Protein AF-A0A831ZE77-F1 (afdb_monomer)

Structure (mmCIF, N/CA/C/O backbone):
data_AF-A0A831ZE77-F1
#
_entry.id   AF-A0A831ZE77-F1
#
loop_
_atom_site.group_PDB
_atom_site.id
_atom_site.type_symbol
_atom_site.label_atom_id
_atom_site.label_alt_id
_atom_site.label_comp_id
_atom_site.label_asym_id
_atom_site.label_entity_id
_atom_site.label_seq_id
_atom_site.pdbx_PDB_ins_code
_atom_site.Cartn_x
_atom_site.Cartn_y
_atom_site.Cartn_z
_atom_site.occupancy
_atom_site.B_iso_or_equiv
_atom_site.auth_seq_id
_atom_site.auth_comp_id
_atom_site.auth_asym_id
_atom_site.auth_atom_id
_atom_site.pdbx_PDB_model_num
ATOM 1 N N . MET A 1 1 ? -14.785 40.664 32.093 1.00 37.47 1 MET A N 1
ATOM 2 C CA . MET A 1 1 ? -14.806 40.122 33.467 1.00 37.47 1 MET A CA 1
ATOM 3 C C . MET A 1 1 ? -14.458 38.654 33.369 1.00 37.47 1 MET A C 1
ATOM 5 O O . MET A 1 1 ? -15.261 37.850 32.920 1.00 37.47 1 MET A O 1
ATOM 9 N N . THR A 1 2 ? -13.179 38.382 33.581 1.00 36.50 2 THR A N 1
ATOM 10 C CA . THR A 1 2 ? -12.477 37.136 33.277 1.00 36.50 2 THR A CA 1
ATOM 11 C C . THR A 1 2 ? -12.361 36.305 34.540 1.00 36.50 2 THR A C 1
ATOM 13 O O . THR A 1 2 ? -11.668 36.720 35.462 1.00 36.50 2 THR A O 1
ATOM 16 N N . ASP A 1 3 ? -12.998 35.139 34.547 1.00 33.94 3 ASP A N 1
ATOM 17 C CA . ASP A 1 3 ? -12.789 34.114 35.566 1.00 33.94 3 ASP A CA 1
ATOM 18 C C . ASP A 1 3 ? -12.465 32.793 34.852 1.00 33.94 3 ASP A C 1
ATOM 20 O O . ASP A 1 3 ? -13.307 31.931 34.600 1.00 33.94 3 ASP A O 1
ATOM 24 N N . THR A 1 4 ? -11.221 32.689 34.388 1.00 35.00 4 THR A N 1
ATOM 25 C CA . THR A 1 4 ? -10.648 31.462 33.827 1.00 35.00 4 THR A CA 1
ATOM 26 C C . THR A 1 4 ? -9.981 30.683 34.951 1.00 35.00 4 THR A C 1
ATOM 28 O O . THR A 1 4 ? -8.814 30.910 35.262 1.00 35.00 4 THR A O 1
ATOM 31 N N . GLN A 1 5 ? -10.711 29.737 35.546 1.00 32.88 5 GLN A N 1
ATOM 32 C CA . GLN A 1 5 ? -10.121 28.708 36.402 1.00 32.88 5 GLN A CA 1
ATOM 33 C C . GLN A 1 5 ? -9.269 27.756 35.550 1.00 32.88 5 GLN A C 1
ATOM 35 O O . GLN A 1 5 ? -9.775 26.823 34.922 1.00 32.88 5 GLN A O 1
ATOM 40 N N . SER A 1 6 ? -7.956 27.977 35.533 1.00 31.39 6 SER A N 1
ATOM 41 C CA . SER A 1 6 ? -6.978 27.002 35.059 1.00 31.39 6 SER A CA 1
ATOM 42 C C . SER A 1 6 ? -6.879 25.855 36.073 1.00 31.39 6 SER A C 1
ATOM 44 O O . SER A 1 6 ? -6.275 25.970 37.137 1.00 31.39 6 SER A O 1
ATOM 46 N N . ARG A 1 7 ? -7.475 24.700 35.756 1.00 38.09 7 ARG A N 1
ATOM 47 C CA . ARG A 1 7 ? -7.188 23.459 36.489 1.00 38.09 7 ARG A CA 1
ATOM 48 C C . ARG A 1 7 ? -5.796 22.969 36.099 1.00 38.09 7 ARG A C 1
ATOM 50 O O . ARG A 1 7 ? -5.626 22.291 35.087 1.00 38.09 7 ARG A O 1
ATOM 57 N N . HIS A 1 8 ? -4.802 23.318 36.908 1.00 31.80 8 HIS A N 1
ATOM 58 C CA . HIS A 1 8 ? -3.517 22.636 36.912 1.00 31.80 8 HIS A CA 1
ATOM 59 C C . HIS A 1 8 ? -3.722 21.179 37.352 1.00 31.80 8 HIS A C 1
ATOM 61 O O . HIS A 1 8 ? -4.221 20.909 38.442 1.00 31.80 8 HIS A O 1
ATOM 67 N N . PHE A 1 9 ? -3.330 20.232 36.499 1.00 35.28 9 PHE A N 1
ATOM 68 C CA . PHE A 1 9 ? -3.062 18.861 36.923 1.00 35.28 9 PHE A CA 1
ATOM 69 C C . PHE A 1 9 ? -1.816 18.889 37.816 1.00 35.28 9 PHE A C 1
ATOM 71 O O . PHE A 1 9 ? -0.698 19.011 37.314 1.00 35.28 9 PHE A O 1
ATOM 78 N N . SER A 1 10 ? -2.005 18.819 39.132 1.00 30.19 10 SER A N 1
ATOM 79 C CA . SER A 1 10 ? -0.897 18.666 40.075 1.00 30.19 10 SER A CA 1
ATOM 80 C C . SER A 1 10 ? -0.239 17.294 39.882 1.00 30.19 10 SER A C 1
ATOM 82 O O . SER A 1 10 ? -0.947 16.282 39.868 1.00 30.19 10 SER A O 1
ATOM 84 N N . PRO A 1 11 ? 1.094 17.210 39.736 1.00 36.44 11 PRO A N 1
ATOM 85 C CA . PRO A 1 11 ? 1.787 15.936 39.828 1.00 36.44 11 PRO A CA 1
ATOM 86 C C . PRO A 1 11 ? 1.670 15.413 41.265 1.00 36.44 11 PRO A C 1
ATOM 88 O O . PRO A 1 11 ? 1.874 16.154 42.224 1.00 36.44 11 PRO A O 1
ATOM 91 N N . VAL A 1 12 ? 1.327 14.133 41.406 1.00 36.72 12 VAL A N 1
ATOM 92 C CA . VAL A 1 12 ? 1.333 13.417 42.687 1.00 36.72 12 VAL A CA 1
ATOM 93 C C . VAL A 1 12 ? 2.742 13.507 43.280 1.00 36.72 12 VAL A C 1
ATOM 95 O O . VAL A 1 12 ? 3.704 13.026 42.679 1.00 36.72 12 VAL A O 1
ATOM 98 N N . ASN A 1 13 ? 2.860 14.170 44.430 1.00 33.03 13 ASN A N 1
ATOM 99 C CA . ASN A 1 13 ? 4.114 14.348 45.147 1.00 33.03 13 ASN A CA 1
ATOM 100 C C . ASN A 1 13 ? 4.390 13.069 45.956 1.00 33.03 13 ASN A C 1
ATOM 102 O O . ASN A 1 13 ? 3.633 12.725 46.857 1.00 33.03 13 ASN A O 1
ATOM 106 N N . ASN A 1 14 ? 5.448 12.339 45.607 1.00 41.06 14 ASN A N 1
ATOM 107 C CA . ASN A 1 14 ? 5.771 11.008 46.145 1.00 41.06 14 ASN A CA 1
ATOM 108 C C . ASN A 1 14 ? 6.545 11.035 47.485 1.00 41.06 14 ASN A C 1
ATOM 110 O O . ASN A 1 14 ? 7.265 10.084 47.779 1.00 41.06 14 ASN A O 1
ATOM 114 N N . ASN A 1 15 ? 6.434 12.097 48.292 1.00 39.41 15 ASN A N 1
ATOM 115 C CA . ASN A 1 15 ? 7.342 12.318 49.430 1.00 39.41 15 ASN A CA 1
ATOM 116 C C . ASN A 1 15 ? 6.752 12.148 50.841 1.00 39.41 15 ASN A C 1
ATOM 118 O O . ASN A 1 15 ? 7.508 12.281 51.797 1.00 39.41 15 ASN A O 1
ATOM 122 N N . ASP A 1 16 ? 5.489 11.750 51.007 1.00 39.81 16 ASP A N 1
ATOM 123 C CA . ASP A 1 16 ? 4.904 11.543 52.344 1.00 39.81 16 ASP A CA 1
ATOM 124 C C . ASP A 1 16 ? 4.771 10.057 52.706 1.00 39.81 16 ASP A C 1
ATOM 126 O O . ASP A 1 16 ? 3.679 9.521 52.874 1.00 39.81 16 ASP A O 1
ATOM 130 N N . LEU A 1 17 ? 5.907 9.369 52.836 1.00 40.53 17 LEU A N 1
ATOM 131 C CA . LEU A 1 17 ? 5.993 8.064 53.499 1.00 40.53 17 LEU A CA 1
ATOM 132 C C . LEU A 1 17 ? 7.251 8.029 54.365 1.00 40.53 17 LEU A C 1
ATOM 134 O O . LEU A 1 17 ? 8.249 7.425 53.992 1.00 40.53 17 LEU A O 1
ATOM 138 N N . ASN A 1 18 ? 7.205 8.727 55.499 1.00 45.03 18 ASN A N 1
ATOM 139 C CA . ASN A 1 18 ? 8.028 8.443 56.676 1.00 45.03 18 ASN A CA 1
ATOM 140 C C . ASN A 1 18 ? 7.524 9.260 57.874 1.00 45.03 18 ASN A C 1
ATOM 142 O O . ASN A 1 18 ? 8.021 10.348 58.142 1.00 45.03 18 ASN A O 1
ATOM 146 N N . SER A 1 19 ? 6.553 8.734 58.625 1.00 42.16 19 SER A N 1
ATOM 147 C CA . SER A 1 19 ? 6.520 8.937 60.080 1.00 42.16 19 SER A CA 1
ATOM 148 C C . SER A 1 19 ? 5.571 7.962 60.789 1.00 42.16 19 SER A C 1
ATOM 150 O O . SER A 1 19 ? 4.481 7.652 60.321 1.00 42.16 19 SER A O 1
ATOM 152 N N . SER A 1 20 ? 6.024 7.535 61.970 1.00 40.41 20 SER A N 1
ATOM 153 C CA . SER A 1 20 ? 5.326 6.819 63.049 1.00 40.41 20 SER A CA 1
ATOM 154 C C . SER A 1 20 ? 5.047 5.315 62.883 1.00 40.41 20 SER A C 1
ATOM 156 O O . SER A 1 20 ? 3.940 4.863 62.618 1.00 40.41 20 SER A O 1
ATOM 158 N N . ASN A 1 21 ? 6.084 4.530 63.197 1.00 48.25 21 ASN A N 1
ATOM 159 C CA . ASN A 1 21 ? 5.942 3.234 63.860 1.00 48.25 21 ASN A CA 1
ATOM 160 C C . ASN A 1 21 ? 5.518 3.475 65.320 1.00 48.25 21 ASN A C 1
ATOM 162 O O . ASN A 1 21 ? 6.329 3.931 66.126 1.00 48.25 21 ASN A O 1
ATOM 166 N N . ALA A 1 22 ? 4.278 3.141 65.670 1.00 46.44 22 ALA A N 1
ATOM 167 C CA . ALA A 1 22 ? 3.864 2.907 67.050 1.00 46.44 22 ALA A CA 1
ATOM 168 C C . ALA A 1 22 ? 2.940 1.682 67.077 1.00 46.44 22 ALA A C 1
ATOM 170 O O . ALA A 1 22 ? 2.042 1.549 66.249 1.00 46.44 22 ALA A O 1
ATOM 171 N N . GLY A 1 23 ? 3.255 0.746 67.973 1.00 51.72 23 GLY A N 1
ATOM 172 C CA . GLY A 1 23 ? 2.820 -0.646 67.926 1.00 51.72 23 GLY A CA 1
ATOM 173 C C . GLY A 1 23 ? 1.310 -0.863 67.921 1.00 51.72 23 GLY A C 1
ATOM 174 O O . GLY A 1 23 ? 0.605 -0.421 68.821 1.00 51.72 23 GLY A O 1
ATOM 175 N N . ASN A 1 24 ? 0.853 -1.664 66.959 1.00 41.09 24 ASN A N 1
ATOM 176 C CA . ASN A 1 24 ? -0.431 -2.347 67.017 1.00 41.09 24 ASN A CA 1
ATOM 177 C C . ASN A 1 24 ? -0.187 -3.857 67.071 1.00 41.09 24 ASN A C 1
ATOM 179 O O . ASN A 1 24 ? 0.560 -4.415 66.268 1.00 41.09 24 ASN A O 1
ATOM 183 N N . LYS A 1 25 ? -0.809 -4.496 68.068 1.00 46.25 25 LYS A N 1
ATOM 184 C CA . LYS A 1 25 ? -0.889 -5.953 68.226 1.00 46.25 25 LYS A CA 1
ATOM 185 C C . LYS A 1 25 ? -1.427 -6.600 66.938 1.00 46.25 25 LYS A C 1
ATOM 187 O O . LYS A 1 25 ? -2.266 -5.983 66.279 1.00 46.25 25 LYS A O 1
ATOM 192 N N . PRO A 1 26 ? -1.007 -7.832 66.600 1.00 44.66 26 PRO A N 1
ATOM 193 C CA . PRO A 1 26 ? -1.535 -8.540 65.445 1.00 44.66 26 PRO A CA 1
ATOM 194 C C . PRO A 1 26 ? -3.007 -8.862 65.710 1.00 44.66 26 PRO A C 1
ATOM 196 O O . PRO A 1 26 ? -3.340 -9.712 66.532 1.00 44.66 26 PRO A O 1
ATOM 199 N N . ILE A 1 27 ? -3.896 -8.135 65.040 1.00 48.91 27 ILE A N 1
ATOM 200 C CA . ILE A 1 27 ? -5.263 -8.591 64.831 1.00 48.91 27 ILE A CA 1
ATOM 201 C C . ILE A 1 27 ? -5.131 -9.662 63.750 1.00 48.91 27 ILE A C 1
ATOM 203 O O . ILE A 1 27 ? -4.847 -9.336 62.601 1.00 48.91 27 ILE A O 1
ATOM 207 N N . GLU A 1 28 ? -5.269 -10.934 64.121 1.00 48.50 28 GLU A N 1
ATOM 208 C CA . GLU A 1 28 ? -5.508 -12.017 63.164 1.00 48.50 28 GLU A CA 1
ATOM 209 C C . GLU A 1 28 ? -6.862 -11.746 62.493 1.00 48.50 28 GLU A C 1
ATOM 211 O O . GLU A 1 28 ? -7.932 -12.113 62.980 1.00 48.50 28 GLU A O 1
ATOM 216 N N . THR A 1 29 ? -6.822 -10.973 61.410 1.00 49.69 29 THR A N 1
ATOM 217 C CA . THR A 1 29 ? -7.979 -10.613 60.603 1.00 49.69 29 THR A CA 1
ATOM 218 C C . THR A 1 29 ? -8.371 -11.781 59.705 1.00 49.69 29 THR A C 1
ATOM 220 O O . THR A 1 29 ? -7.540 -12.433 59.076 1.00 49.69 29 THR A O 1
ATOM 223 N N . LYS A 1 30 ? -9.688 -11.977 59.577 1.00 50.91 30 LYS A N 1
ATOM 224 C CA . LYS A 1 30 ? -10.418 -12.812 58.601 1.00 50.91 30 LYS A CA 1
ATOM 225 C C . LYS A 1 30 ? -10.055 -12.580 57.111 1.00 50.91 30 LYS A C 1
ATOM 227 O O . LYS A 1 30 ? -10.758 -13.055 56.226 1.00 50.91 30 LYS A O 1
ATOM 232 N N . GLU A 1 31 ? -8.969 -11.879 56.795 1.00 51.38 31 GLU A N 1
ATOM 233 C CA . GLU A 1 31 ? -8.550 -11.530 55.429 1.00 51.38 31 GLU A CA 1
ATOM 234 C C . GLU A 1 31 ? -8.083 -12.733 54.593 1.00 51.38 31 GLU A C 1
ATOM 236 O O . GLU A 1 31 ? -8.059 -12.655 53.362 1.00 51.38 31 GLU A O 1
ATOM 241 N N . GLN A 1 32 ? -7.757 -13.873 55.212 1.00 49.53 32 GLN A N 1
ATOM 242 C CA . GLN A 1 32 ? -7.337 -15.064 54.462 1.00 49.53 32 GLN A CA 1
ATOM 243 C C . GLN A 1 32 ? -8.495 -15.811 53.772 1.00 49.53 32 GLN A C 1
ATOM 245 O O . GLN A 1 32 ? -8.253 -16.476 52.763 1.00 49.53 32 GLN A O 1
ATOM 250 N N . GLU A 1 33 ? -9.749 -15.645 54.210 1.00 51.62 33 GLU A N 1
ATOM 251 C CA . GLU A 1 33 ? -10.917 -16.256 53.544 1.00 51.62 33 GLU A CA 1
ATOM 252 C C . GLU A 1 33 ? -11.519 -15.384 52.423 1.00 51.62 33 GLU A C 1
ATOM 254 O O . GLU A 1 33 ? -12.215 -15.899 51.544 1.00 51.62 33 GLU A O 1
ATOM 259 N N . GLU A 1 34 ? -11.209 -14.082 52.366 1.00 50.12 34 GLU A N 1
ATOM 260 C CA . GLU A 1 34 ? -11.724 -13.177 51.322 1.00 50.12 34 GLU A CA 1
ATOM 261 C C . GLU A 1 34 ? -10.850 -13.130 50.056 1.00 50.12 34 GLU A C 1
ATOM 263 O O . GLU A 1 34 ? -11.346 -12.852 48.956 1.00 50.12 34 GLU A O 1
ATOM 268 N N . LEU A 1 35 ? -9.563 -13.480 50.160 1.00 54.06 35 LEU A N 1
ATOM 269 C CA . LEU A 1 35 ? -8.627 -13.509 49.028 1.00 54.06 35 LEU A CA 1
ATOM 270 C C . LEU A 1 35 ? -9.078 -14.423 47.861 1.00 54.06 35 LEU A C 1
ATOM 272 O O . LEU A 1 35 ? -9.002 -13.995 46.700 1.00 54.06 35 LEU A O 1
ATOM 276 N N . PRO A 1 36 ? -9.574 -15.657 48.103 1.00 59.84 36 PRO A N 1
ATOM 277 C CA . PRO A 1 36 ? -10.084 -16.537 47.050 1.00 59.84 36 PRO A CA 1
ATOM 278 C C . PRO A 1 36 ? -11.327 -15.964 46.362 1.00 59.84 36 PRO A C 1
ATOM 280 O O . PRO A 1 36 ? -11.489 -16.108 45.146 1.00 59.84 36 PRO A O 1
ATOM 283 N N . MET A 1 37 ? -12.189 -15.287 47.126 1.00 55.69 37 MET A N 1
ATOM 284 C CA . MET A 1 37 ? -13.430 -14.701 46.627 1.00 55.69 37 MET A CA 1
ATOM 285 C C . MET A 1 37 ? -13.147 -13.466 45.765 1.00 55.69 37 MET A C 1
ATOM 287 O O . MET A 1 37 ? -13.689 -13.346 44.665 1.00 55.69 37 MET A O 1
ATOM 291 N N . TYR A 1 38 ? -12.224 -12.602 46.198 1.00 57.91 38 TYR A N 1
ATOM 292 C CA . TYR A 1 38 ? -11.776 -11.436 45.436 1.00 57.91 38 TYR A CA 1
ATOM 293 C C . TYR A 1 38 ? -11.079 -11.846 44.133 1.00 57.91 38 TYR A C 1
ATOM 295 O O . TYR A 1 38 ? -11.393 -11.324 43.060 1.00 57.91 38 TYR A O 1
ATOM 303 N N . LYS A 1 39 ? -10.199 -12.855 44.191 1.00 62.81 39 LYS A N 1
ATOM 304 C CA . LYS A 1 39 ? -9.513 -13.399 43.011 1.00 62.81 39 LYS A CA 1
ATOM 305 C C . LYS A 1 39 ? -10.497 -14.047 42.031 1.00 62.81 39 LYS A C 1
ATOM 307 O O . LYS A 1 39 ? -10.396 -13.793 40.832 1.00 62.81 39 LYS A O 1
ATOM 312 N N . ARG A 1 40 ? -11.497 -14.804 42.513 1.00 61.03 40 ARG A N 1
ATOM 313 C CA . ARG A 1 40 ? -12.588 -15.337 41.670 1.00 61.03 40 ARG A CA 1
ATOM 314 C C . ARG A 1 40 ? -13.393 -14.222 41.012 1.00 61.03 40 ARG A C 1
ATOM 316 O O . ARG A 1 40 ? -13.556 -14.254 39.797 1.00 61.03 40 ARG A O 1
ATOM 323 N N . ARG A 1 41 ? -13.835 -13.222 41.783 1.00 60.34 41 ARG A N 1
ATOM 324 C CA . ARG A 1 41 ? -14.655 -12.103 41.289 1.00 60.34 41 ARG A CA 1
ATOM 325 C C . ARG A 1 41 ? -13.906 -11.273 40.245 1.00 60.34 41 ARG A C 1
ATOM 327 O O . ARG A 1 41 ? -14.488 -10.880 39.234 1.00 60.34 41 ARG A O 1
ATOM 334 N N . TRP A 1 42 ? -12.604 -11.070 40.446 1.00 62.25 42 TRP A N 1
ATOM 335 C CA . TRP A 1 42 ? -11.719 -10.401 39.496 1.00 62.25 42 TRP A CA 1
ATOM 336 C C . TRP A 1 42 ? -11.568 -11.191 38.187 1.00 62.25 42 TRP A C 1
ATOM 338 O O . TRP A 1 42 ? -11.735 -10.618 37.111 1.00 62.25 42 TRP A O 1
ATOM 348 N N . ILE A 1 43 ? -11.355 -12.512 38.263 1.00 65.94 43 ILE A N 1
ATOM 349 C CA . ILE A 1 43 ? -11.270 -13.388 37.082 1.00 65.94 43 ILE A CA 1
ATOM 350 C C . ILE A 1 43 ? -12.591 -13.382 36.301 1.00 65.94 43 ILE A C 1
ATOM 352 O O . ILE A 1 43 ? -12.574 -13.168 35.089 1.00 65.94 43 ILE A O 1
ATOM 356 N N . THR A 1 44 ? -13.745 -13.537 36.959 1.00 66.19 44 THR A N 1
ATOM 357 C CA . THR A 1 44 ? -15.057 -13.478 36.281 1.00 66.19 44 THR A CA 1
ATOM 358 C C . THR A 1 44 ? -15.327 -12.113 35.648 1.00 66.19 44 THR A C 1
ATOM 360 O O . THR A 1 44 ? -15.843 -12.044 34.534 1.00 66.19 44 THR A O 1
ATOM 363 N N . ASN A 1 45 ? -14.919 -11.017 36.298 1.00 74.06 45 ASN A N 1
ATOM 364 C CA . ASN A 1 45 ? -15.143 -9.670 35.770 1.00 74.06 45 ASN A CA 1
ATOM 365 C C . ASN A 1 45 ? -14.255 -9.335 34.561 1.00 74.06 45 ASN A C 1
ATOM 367 O O . ASN A 1 45 ? -14.637 -8.533 33.706 1.00 74.06 45 ASN A O 1
ATOM 371 N N . GLN A 1 46 ? -13.065 -9.930 34.492 1.00 76.50 46 GLN A N 1
ATOM 372 C CA . GLN A 1 46 ? -12.139 -9.758 33.375 1.00 76.50 46 GLN A CA 1
ATOM 373 C C . GLN A 1 46 ? -12.511 -10.651 32.188 1.00 76.50 46 GLN A C 1
ATOM 375 O O . GLN A 1 46 ? -12.453 -10.188 31.056 1.00 76.50 46 GLN A O 1
ATOM 380 N N . THR A 1 47 ? -12.910 -11.903 32.431 1.00 83.44 47 THR A N 1
ATOM 381 C CA . THR A 1 47 ? -13.124 -12.927 31.387 1.00 83.44 47 THR A CA 1
ATOM 382 C C . THR A 1 47 ? -14.413 -12.740 30.595 1.00 83.44 47 THR A C 1
ATOM 384 O O . THR A 1 47 ? -14.426 -12.928 29.381 1.00 83.44 47 THR A O 1
ATOM 387 N N . ALA A 1 48 ? -15.487 -12.313 31.251 1.00 85.00 48 ALA A N 1
ATOM 388 C CA . ALA A 1 48 ? -16.809 -12.244 30.647 1.00 85.00 48 ALA A CA 1
ATOM 389 C C . ALA A 1 48 ? -16.935 -11.397 29.350 1.00 85.00 48 ALA A C 1
ATOM 391 O O . ALA A 1 48 ? -17.514 -11.903 28.387 1.00 85.00 48 ALA A O 1
ATOM 392 N N . PRO A 1 49 ? -16.381 -10.167 29.233 1.00 90.12 49 PRO A N 1
ATOM 393 C CA . PRO A 1 49 ? -16.414 -9.433 27.961 1.00 90.12 49 PRO A CA 1
ATOM 394 C C . PRO A 1 49 ? -15.660 -10.159 26.834 1.00 90.12 49 PRO A C 1
ATOM 396 O O . PRO A 1 49 ? -16.074 -10.084 25.679 1.00 90.12 49 PRO A O 1
ATOM 399 N N . TYR A 1 50 ? -14.595 -10.906 27.149 1.00 92.19 50 TYR A N 1
ATOM 400 C CA . TYR A 1 50 ? -13.869 -11.695 26.151 1.00 92.19 50 TYR A CA 1
ATOM 401 C C . TYR A 1 50 ? -14.663 -12.915 25.682 1.00 92.19 50 TYR A C 1
ATOM 403 O O . TYR A 1 50 ? -14.525 -13.289 24.522 1.00 92.19 50 TYR A O 1
ATOM 411 N N . CYS A 1 51 ? -15.535 -13.490 26.518 1.00 91.75 51 CYS A N 1
ATOM 412 C CA . CYS A 1 51 ? -16.455 -14.544 26.083 1.00 91.75 51 CYS A CA 1
ATOM 413 C C . CYS A 1 51 ? -17.422 -14.035 25.004 1.00 91.75 51 CYS A C 1
ATOM 415 O O . CYS A 1 51 ? -17.606 -14.709 23.995 1.00 91.75 51 CYS A O 1
ATOM 417 N N . ILE A 1 52 ? -17.988 -12.830 25.169 1.00 89.62 52 ILE A N 1
ATOM 418 C CA . ILE A 1 52 ? -18.862 -12.211 24.152 1.00 89.62 52 ILE A CA 1
ATOM 419 C C . ILE A 1 52 ? -18.093 -12.017 22.846 1.00 89.62 52 ILE A C 1
ATOM 421 O O . ILE A 1 52 ? -18.550 -12.439 21.785 1.00 89.62 52 ILE A O 1
ATOM 425 N N . LEU A 1 53 ? -16.906 -11.411 22.931 1.00 93.69 53 LEU A N 1
ATOM 426 C CA . LEU A 1 53 ? -16.057 -11.176 21.765 1.00 93.69 53 LEU A CA 1
ATOM 427 C C . LEU A 1 53 ? -15.676 -12.492 21.072 1.00 93.69 53 LEU A C 1
ATOM 429 O O . LEU A 1 53 ? -15.703 -12.553 19.849 1.00 93.69 53 LEU A O 1
ATOM 433 N N . ALA A 1 54 ? -15.377 -13.552 21.829 1.00 93.75 54 ALA A N 1
ATOM 434 C CA . ALA A 1 54 ? -15.035 -14.867 21.290 1.00 93.75 54 ALA A CA 1
ATOM 435 C C . ALA A 1 54 ? -16.223 -15.546 20.591 1.00 93.75 54 ALA A C 1
ATOM 437 O O . ALA A 1 54 ? -16.051 -16.085 19.499 1.00 93.75 54 ALA A O 1
ATOM 438 N N . ILE A 1 55 ? -17.428 -15.481 21.172 1.00 91.81 55 ILE A N 1
ATOM 439 C CA . ILE A 1 55 ? -18.653 -16.007 20.548 1.00 91.81 55 ILE A CA 1
ATOM 440 C C . ILE A 1 55 ? -18.908 -15.299 19.214 1.00 91.81 55 ILE A C 1
ATOM 442 O O . ILE A 1 55 ? -19.127 -15.953 18.193 1.00 91.81 55 ILE A O 1
ATOM 446 N N . ILE A 1 56 ? -18.830 -13.964 19.196 1.00 89.69 56 ILE A N 1
ATOM 447 C CA . ILE A 1 56 ? -19.051 -13.199 17.967 1.00 89.69 56 ILE A CA 1
ATOM 448 C C . ILE A 1 56 ? -17.919 -13.421 16.961 1.00 89.69 56 ILE A C 1
ATOM 450 O O . ILE A 1 56 ? -18.188 -13.537 15.770 1.00 89.69 56 ILE A O 1
ATOM 454 N N . ALA A 1 57 ? -16.668 -13.549 17.401 1.00 91.88 57 ALA A N 1
ATOM 455 C CA . ALA A 1 57 ? -15.567 -13.913 16.515 1.00 91.88 57 ALA A CA 1
ATOM 456 C C . ALA A 1 57 ? -15.802 -15.281 15.863 1.00 91.88 57 ALA A C 1
ATOM 458 O O . ALA A 1 57 ? -15.649 -15.398 14.652 1.00 91.88 57 ALA A O 1
ATOM 459 N N . GLY A 1 58 ? -16.262 -16.285 16.619 1.00 91.06 58 GLY A N 1
ATOM 460 C CA . GLY A 1 58 ? -16.672 -17.583 16.073 1.00 91.06 58 GLY A CA 1
ATOM 461 C C . GLY A 1 58 ? -17.784 -17.454 15.026 1.00 91.06 58 GLY A C 1
ATOM 462 O O . GLY A 1 58 ? -17.711 -18.065 13.959 1.00 91.06 58 GLY A O 1
ATOM 463 N N . PHE A 1 59 ? -18.768 -16.586 15.276 1.00 88.56 59 PHE A N 1
ATOM 464 C CA . PHE A 1 59 ? -19.792 -16.257 14.286 1.00 88.56 59 PHE A CA 1
ATOM 465 C C . PHE A 1 59 ? -19.208 -15.580 13.033 1.00 88.56 59 PHE A C 1
ATOM 467 O O . PHE A 1 59 ? -19.577 -15.952 11.924 1.00 88.56 59 PHE A O 1
ATOM 474 N N . ILE A 1 60 ? -18.284 -14.624 13.172 1.00 87.19 60 ILE A N 1
ATOM 475 C CA . ILE A 1 60 ? -17.636 -13.945 12.036 1.00 87.19 60 ILE A CA 1
ATOM 476 C C . ILE A 1 60 ? -16.779 -14.933 11.227 1.00 87.19 60 ILE A C 1
ATOM 478 O O . ILE A 1 60 ? -16.818 -14.906 10.000 1.00 87.19 60 ILE A O 1
ATOM 482 N N . ILE A 1 61 ? -16.066 -15.854 11.880 1.00 88.44 61 ILE A N 1
ATOM 483 C CA . ILE A 1 61 ? -15.345 -16.954 11.216 1.00 88.44 61 ILE A CA 1
ATOM 484 C C . ILE A 1 61 ? -16.322 -17.787 10.384 1.00 88.44 61 ILE A C 1
ATOM 486 O O . ILE A 1 61 ? -16.101 -17.997 9.192 1.00 88.44 61 ILE A O 1
ATOM 490 N N . TRP A 1 62 ? -17.436 -18.216 10.985 1.00 86.06 62 TRP A N 1
ATOM 491 C CA . TRP A 1 62 ? -18.485 -18.938 10.267 1.00 86.06 62 TRP A CA 1
ATOM 492 C C . TRP A 1 62 ? -19.059 -18.107 9.113 1.00 86.06 62 TRP A C 1
ATOM 494 O O . TRP A 1 62 ? -19.295 -18.642 8.031 1.00 86.06 62 TRP A O 1
ATOM 504 N N . TRP A 1 63 ? -19.248 -16.804 9.300 1.00 81.00 63 TRP A N 1
ATOM 505 C CA . TRP A 1 63 ? -19.771 -15.887 8.289 1.00 81.00 63 TRP A CA 1
ATOM 506 C C . TRP A 1 63 ? -18.860 -15.771 7.065 1.00 81.00 63 TRP A C 1
ATOM 508 O O . TRP A 1 63 ? -19.334 -15.834 5.932 1.00 81.00 63 TRP A O 1
ATOM 518 N N . PHE A 1 64 ? -17.550 -15.659 7.286 1.00 79.06 64 PHE A N 1
ATOM 519 C CA . PHE A 1 64 ? -16.537 -15.558 6.235 1.00 79.06 64 PHE A CA 1
ATOM 520 C C . PHE A 1 64 ? -15.966 -16.921 5.806 1.00 79.06 64 PHE A C 1
ATOM 522 O O . PHE A 1 64 ? -14.999 -16.967 5.050 1.00 79.06 64 PHE A O 1
ATOM 529 N N . ARG A 1 65 ? -16.577 -18.044 6.210 1.00 82.19 65 ARG A N 1
ATOM 530 C CA . ARG A 1 65 ? -16.049 -19.394 5.939 1.00 82.19 65 ARG A CA 1
ATOM 531 C C . ARG A 1 65 ? -15.836 -19.720 4.462 1.00 82.19 65 ARG A C 1
ATOM 533 O O . ARG A 1 65 ? -14.991 -20.539 4.142 1.00 82.19 65 ARG A O 1
ATOM 540 N N . VAL A 1 66 ? -16.581 -19.068 3.568 1.00 73.88 66 VAL A N 1
ATOM 541 C CA . VAL A 1 66 ? -16.441 -19.227 2.110 1.00 73.88 66 VAL A CA 1
ATOM 542 C C . VAL A 1 66 ? -15.068 -18.794 1.588 1.00 73.88 66 VAL A C 1
ATOM 544 O O . VAL A 1 66 ? -14.692 -19.185 0.492 1.00 73.88 66 VAL A O 1
ATOM 547 N N . TYR A 1 67 ? -14.322 -18.006 2.367 1.00 77.56 67 TYR A N 1
ATOM 548 C CA . TYR A 1 67 ? -12.953 -17.621 2.046 1.00 77.56 67 TYR A CA 1
ATOM 549 C C . TYR A 1 67 ? -11.919 -18.633 2.558 1.00 77.56 67 TYR A C 1
ATOM 551 O O . TYR A 1 67 ? -10.782 -18.556 2.124 1.00 77.56 67 TYR A O 1
ATOM 559 N N . PHE A 1 68 ? -12.265 -19.605 3.419 1.00 82.12 68 PHE A N 1
ATOM 560 C CA . PHE A 1 68 ? -11.342 -20.680 3.820 1.00 82.12 68 PHE A CA 1
ATOM 561 C C . PHE A 1 68 ? -11.176 -21.711 2.702 1.00 82.12 68 PHE A C 1
ATOM 563 O O . PHE A 1 68 ? -11.715 -22.813 2.751 1.00 82.12 68 PHE A O 1
ATOM 570 N N . THR A 1 69 ? -10.425 -21.332 1.681 1.00 81.94 69 THR A N 1
ATOM 571 C CA . THR A 1 69 ? -10.123 -22.168 0.524 1.00 81.94 69 THR A CA 1
ATOM 572 C C . THR A 1 69 ? -8.666 -21.985 0.114 1.00 81.94 69 THR A C 1
ATOM 574 O O . THR A 1 69 ? -8.081 -20.925 0.341 1.00 81.94 69 THR A O 1
ATOM 577 N N . SER A 1 70 ? -8.071 -23.024 -0.468 1.00 84.00 70 SER A N 1
ATOM 578 C CA . SER A 1 70 ? -6.783 -22.940 -1.164 1.00 84.00 70 SER A CA 1
ATOM 579 C C . SER A 1 70 ? -6.944 -22.564 -2.641 1.00 84.00 70 SER A C 1
ATOM 581 O O . SER A 1 70 ? -5.960 -22.484 -3.365 1.00 84.00 70 SER A O 1
ATOM 583 N N . GLU A 1 71 ? -8.172 -22.324 -3.101 1.00 80.00 71 GLU A N 1
ATOM 584 C CA . GLU A 1 71 ? -8.458 -21.872 -4.459 1.00 80.00 71 GLU A CA 1
ATOM 585 C C . GLU A 1 71 ? -8.431 -20.346 -4.560 1.00 80.00 71 GLU A C 1
ATOM 587 O O . GLU A 1 71 ? -8.727 -19.626 -3.604 1.00 80.00 71 GLU A O 1
ATOM 592 N N . ALA A 1 72 ? -8.105 -19.833 -5.746 1.00 71.25 72 ALA A N 1
ATOM 593 C CA . ALA A 1 72 ? -8.129 -18.401 -5.992 1.00 71.25 72 ALA A CA 1
ATOM 594 C C . ALA A 1 72 ? -9.541 -17.838 -5.790 1.00 71.25 72 ALA A C 1
ATOM 596 O O . ALA A 1 72 ? -10.507 -18.302 -6.391 1.00 71.25 72 ALA A O 1
ATOM 597 N N . VAL A 1 73 ? -9.655 -16.785 -4.981 1.00 70.38 73 VAL A N 1
ATOM 598 C CA . VAL A 1 73 ? -10.911 -16.054 -4.826 1.00 70.38 73 VAL A CA 1
ATOM 599 C C . VAL A 1 73 ? -10.872 -14.794 -5.668 1.00 70.38 73 VAL A C 1
ATOM 601 O O . VAL A 1 73 ? -9.909 -14.027 -5.677 1.00 70.38 73 VAL A O 1
ATOM 604 N N . ALA A 1 74 ? -11.984 -14.559 -6.346 1.00 62.94 74 ALA A N 1
ATOM 605 C CA . ALA A 1 74 ? -12.254 -13.342 -7.068 1.00 62.94 74 ALA A CA 1
ATOM 606 C C . ALA A 1 74 ? -12.089 -12.085 -6.175 1.00 62.94 74 ALA A C 1
ATOM 608 O O . ALA A 1 74 ? -12.997 -11.725 -5.424 1.00 62.94 74 ALA A O 1
ATOM 609 N N . SER A 1 75 ? -10.971 -11.363 -6.330 1.00 68.00 75 SER A N 1
ATOM 610 C CA . SER A 1 75 ? -10.724 -10.064 -5.693 1.00 68.00 75 SER A CA 1
ATOM 611 C C . SER A 1 75 ? -9.841 -9.129 -6.543 1.00 68.00 75 SER A C 1
ATOM 613 O O . SER A 1 75 ? -9.092 -9.590 -7.400 1.00 68.00 75 SER A O 1
ATOM 615 N N . VAL A 1 76 ? -9.952 -7.811 -6.333 1.00 65.12 76 VAL A N 1
ATOM 616 C CA . VAL A 1 76 ? -9.176 -6.765 -7.028 1.00 65.12 76 VAL A CA 1
ATOM 617 C C . VAL A 1 76 ? -7.720 -6.759 -6.560 1.00 65.12 76 VAL A C 1
ATOM 619 O O . VAL A 1 76 ? -6.823 -6.846 -7.384 1.00 65.12 76 VAL A O 1
ATOM 622 N N . ASP A 1 77 ? -7.457 -6.703 -5.254 1.00 67.38 77 ASP A N 1
ATOM 623 C CA . ASP A 1 77 ? -6.080 -6.561 -4.748 1.00 67.38 77 ASP A CA 1
ATOM 624 C C . ASP A 1 77 ? -5.446 -7.888 -4.301 1.00 67.38 77 ASP A C 1
ATOM 626 O O . ASP A 1 77 ? -4.221 -8.022 -4.300 1.00 67.38 77 ASP A O 1
ATOM 630 N N . LEU A 1 78 ? -6.265 -8.889 -3.953 1.00 74.12 78 LEU A N 1
ATOM 631 C CA . LEU A 1 78 ? -5.788 -10.136 -3.343 1.00 74.12 78 LEU A CA 1
ATOM 632 C C . LEU A 1 78 ? -4.839 -10.941 -4.240 1.00 74.12 78 LEU A C 1
ATOM 634 O O . LEU A 1 78 ? -3.815 -11.379 -3.722 1.00 74.12 78 LEU A O 1
ATOM 638 N N . PRO A 1 79 ? -5.118 -11.130 -5.551 1.00 73.31 79 PRO A N 1
ATOM 639 C CA . PRO A 1 79 ? -4.251 -11.933 -6.415 1.00 73.31 79 PRO A CA 1
ATOM 640 C C . PRO A 1 79 ? -2.824 -11.382 -6.489 1.00 73.31 79 PRO A C 1
ATOM 642 O O . PRO A 1 79 ? -1.860 -12.136 -6.376 1.00 73.31 79 PRO A O 1
ATOM 645 N N . SER A 1 80 ? -2.681 -10.054 -6.570 1.00 70.25 80 SER A N 1
ATOM 646 C CA . SER A 1 80 ? -1.370 -9.403 -6.535 1.00 70.25 80 SER A CA 1
ATOM 647 C C . SER A 1 80 ? -0.655 -9.631 -5.201 1.00 70.25 80 SER A C 1
ATOM 649 O O . SER A 1 80 ? 0.537 -9.917 -5.193 1.00 70.25 80 SER A O 1
ATOM 651 N N . GLN A 1 81 ? -1.359 -9.539 -4.065 1.00 76.19 81 GLN A N 1
ATOM 652 C CA . GLN A 1 81 ? -0.731 -9.771 -2.757 1.00 76.19 81 GLN A CA 1
ATOM 653 C C . GLN A 1 81 ? -0.357 -11.251 -2.541 1.00 76.19 81 GLN A C 1
ATOM 655 O O . GLN A 1 81 ? 0.668 -11.530 -1.919 1.00 76.19 81 GLN A O 1
ATOM 660 N N . ILE A 1 82 ? -1.138 -12.194 -3.080 1.00 78.62 82 ILE A N 1
ATOM 661 C CA . ILE A 1 82 ? -0.814 -13.631 -3.088 1.00 78.62 82 ILE A CA 1
ATOM 662 C C . ILE A 1 82 ? 0.455 -13.887 -3.906 1.00 78.62 82 ILE A C 1
ATOM 664 O O . ILE A 1 82 ? 1.364 -14.537 -3.398 1.00 78.62 82 ILE A O 1
ATOM 668 N N . SER A 1 83 ? 0.549 -13.340 -5.124 1.00 74.69 83 SER A N 1
ATOM 669 C CA . SER A 1 83 ? 1.736 -13.489 -5.984 1.00 74.69 83 SER A CA 1
ATOM 670 C C . SER A 1 83 ? 3.005 -12.969 -5.291 1.00 74.69 83 SER A C 1
ATOM 672 O O . SER A 1 83 ? 3.987 -13.699 -5.156 1.00 74.69 83 SER A O 1
ATOM 674 N N . LEU A 1 84 ? 2.941 -11.772 -4.692 1.00 74.25 84 LEU A N 1
ATOM 675 C CA . LEU A 1 84 ? 4.044 -11.224 -3.889 1.00 74.25 84 LEU A CA 1
ATOM 676 C C . LEU A 1 84 ? 4.405 -12.108 -2.683 1.00 74.25 84 LEU A C 1
ATOM 678 O O . LEU A 1 84 ? 5.571 -12.225 -2.315 1.00 74.25 84 LEU A O 1
ATOM 682 N N . THR A 1 85 ? 3.411 -12.731 -2.047 1.00 82.12 85 THR A N 1
ATOM 683 C CA . THR A 1 85 ? 3.634 -13.624 -0.901 1.00 82.12 85 THR A CA 1
ATOM 684 C C . THR A 1 85 ? 4.302 -14.935 -1.323 1.00 82.12 85 THR A C 1
ATOM 686 O O . THR A 1 85 ? 5.158 -15.432 -0.592 1.00 82.12 85 THR A O 1
ATOM 689 N N . LYS A 1 86 ? 3.957 -15.489 -2.494 1.00 79.94 86 LYS A N 1
ATOM 690 C CA . LYS A 1 86 ? 4.611 -16.687 -3.049 1.00 79.94 86 LYS A CA 1
ATOM 691 C C . LYS A 1 86 ? 6.099 -16.445 -3.285 1.00 79.94 86 LYS A C 1
ATOM 693 O O . LYS A 1 86 ? 6.920 -17.216 -2.801 1.00 79.94 86 LYS A O 1
ATOM 698 N N . GLN A 1 87 ? 6.435 -15.322 -3.913 1.00 73.88 87 GLN A N 1
ATOM 699 C CA . GLN A 1 87 ? 7.826 -14.920 -4.127 1.00 73.88 87 GLN A CA 1
ATOM 700 C C . GLN A 1 87 ? 8.565 -14.720 -2.802 1.00 73.88 87 GLN A C 1
ATOM 702 O O . GLN A 1 87 ? 9.664 -15.233 -2.612 1.00 73.88 87 GLN A O 1
ATOM 707 N N . LEU A 1 88 ? 7.942 -14.018 -1.847 1.00 78.00 88 LEU A N 1
ATOM 708 C CA . LEU A 1 88 ? 8.535 -13.812 -0.528 1.00 78.00 88 LEU A CA 1
ATOM 709 C C . LEU A 1 88 ? 8.788 -15.141 0.193 1.00 78.00 88 LEU A C 1
ATOM 711 O O . LEU A 1 88 ? 9.813 -15.295 0.849 1.00 78.00 88 LEU A O 1
ATOM 715 N N . LYS A 1 89 ? 7.886 -16.117 0.062 1.00 84.44 89 LYS A N 1
ATOM 716 C CA . LYS A 1 89 ? 8.094 -17.466 0.593 1.00 84.44 89 LYS A CA 1
ATOM 717 C C . LYS A 1 89 ? 9.356 -18.096 -0.008 1.00 84.44 89 LYS A C 1
ATOM 719 O O . LYS A 1 89 ? 10.216 -18.521 0.751 1.00 84.44 89 LYS A O 1
ATOM 724 N N . GLU A 1 90 ? 9.510 -18.113 -1.328 1.00 76.56 90 GLU A N 1
ATOM 725 C CA . GLU A 1 90 ? 10.702 -18.677 -1.989 1.00 76.56 90 GLU A CA 1
ATOM 726 C C . GLU A 1 90 ? 12.002 -17.987 -1.543 1.00 76.56 90 GLU A C 1
ATOM 728 O O . GLU A 1 90 ? 12.980 -18.651 -1.200 1.00 76.56 90 GLU A O 1
ATOM 733 N N . GLN A 1 91 ? 11.979 -16.659 -1.445 1.00 72.81 91 GLN A N 1
ATOM 734 C CA . GLN A 1 91 ? 13.101 -15.845 -0.974 1.00 72.81 91 GLN A CA 1
ATOM 735 C C . GLN A 1 91 ? 13.497 -16.161 0.478 1.00 72.81 91 GLN A C 1
ATOM 737 O O . GLN A 1 91 ? 14.679 -16.308 0.791 1.00 72.81 91 GLN A O 1
ATOM 742 N N . LEU A 1 92 ? 12.514 -16.348 1.368 1.00 77.00 92 LEU A N 1
ATOM 743 C CA . LEU A 1 92 ? 12.767 -16.723 2.762 1.00 77.00 92 LEU A CA 1
ATOM 744 C C . LEU A 1 92 ? 13.491 -18.075 2.887 1.00 77.00 92 LEU A C 1
ATOM 746 O O . LEU A 1 92 ? 14.336 -18.205 3.770 1.00 77.00 92 LEU A O 1
ATOM 750 N N . LEU A 1 93 ? 13.204 -19.062 2.021 1.00 74.06 93 LEU A N 1
ATOM 751 C CA . LEU A 1 93 ? 13.960 -20.330 1.997 1.00 74.06 93 LEU A CA 1
ATOM 752 C C . LEU A 1 93 ? 15.407 -20.122 1.571 1.00 74.06 93 LEU A C 1
ATOM 754 O O . LEU A 1 93 ? 16.307 -20.772 2.095 1.00 74.06 93 LEU A O 1
ATOM 758 N N . ALA A 1 94 ? 15.621 -19.222 0.618 1.00 65.75 94 ALA A N 1
ATOM 759 C CA . ALA A 1 94 ? 16.933 -18.950 0.064 1.00 65.75 94 ALA A CA 1
ATOM 760 C C . ALA A 1 94 ? 17.790 -18.024 0.953 1.00 65.75 94 ALA A C 1
ATOM 762 O O . ALA A 1 94 ? 18.901 -17.659 0.568 1.00 65.75 94 ALA A O 1
ATOM 763 N N . GLY A 1 95 ? 17.290 -17.646 2.137 1.00 58.34 95 GLY A N 1
ATOM 764 C CA . GLY A 1 95 ? 18.030 -16.876 3.138 1.00 58.34 95 GLY A CA 1
ATOM 765 C C . GLY A 1 95 ? 18.262 -15.412 2.769 1.00 58.34 95 GLY A C 1
ATOM 766 O O . GLY A 1 95 ? 19.077 -14.753 3.405 1.00 58.34 95 GLY A O 1
ATOM 767 N N . HIS A 1 96 ? 17.558 -14.886 1.767 1.00 57.22 96 HIS A N 1
ATOM 768 C CA . HIS A 1 96 ? 17.723 -13.510 1.311 1.00 57.22 96 HIS A CA 1
ATOM 769 C C . HIS A 1 96 ? 16.367 -12.869 1.017 1.00 57.22 96 HIS A C 1
ATOM 771 O O . HIS A 1 96 ? 15.473 -13.509 0.483 1.00 57.22 96 HIS A O 1
ATOM 777 N N . LEU A 1 97 ? 16.200 -11.588 1.354 1.00 55.62 97 LEU A N 1
ATOM 778 C CA . LEU A 1 97 ? 15.017 -10.811 0.978 1.00 55.62 97 LEU A CA 1
ATOM 779 C C . LEU A 1 97 ? 15.358 -9.990 -0.259 1.00 55.62 97 LEU A C 1
ATOM 781 O O . LEU A 1 97 ? 16.130 -9.034 -0.176 1.00 55.62 97 LEU A O 1
ATOM 785 N N . SER A 1 98 ? 14.782 -10.354 -1.402 1.00 51.50 98 SER A N 1
ATOM 786 C CA . SER A 1 98 ? 14.886 -9.519 -2.588 1.00 51.50 98 SER A CA 1
ATOM 787 C C . SER A 1 98 ? 13.761 -8.497 -2.575 1.00 51.50 98 SER A C 1
ATOM 789 O O . SER A 1 98 ? 12.577 -8.825 -2.540 1.00 51.50 98 SER A O 1
ATOM 791 N N . PHE A 1 99 ? 14.131 -7.222 -2.632 1.00 52.03 99 PHE A N 1
ATOM 792 C CA . PHE A 1 99 ? 13.162 -6.147 -2.795 1.00 52.03 99 PHE A CA 1
ATOM 793 C C . PHE A 1 99 ? 12.606 -6.084 -4.223 1.00 52.03 99 PHE A C 1
ATOM 795 O O . PHE A 1 99 ? 11.806 -5.205 -4.491 1.00 52.03 99 PHE A O 1
ATOM 802 N N . TYR A 1 100 ? 12.996 -6.975 -5.137 1.00 50.16 100 TYR A N 1
ATOM 803 C CA . TYR A 1 100 ? 12.612 -6.952 -6.547 1.00 50.16 100 TYR A CA 1
ATOM 804 C C . TYR A 1 100 ? 11.558 -8.022 -6.853 1.00 50.16 100 TYR A C 1
ATOM 806 O O . TYR A 1 100 ? 11.728 -9.178 -6.473 1.00 50.16 100 TYR A O 1
ATOM 814 N N . ASP A 1 101 ? 10.489 -7.638 -7.558 1.00 46.31 101 ASP A N 1
ATOM 815 C CA . ASP A 1 101 ? 9.539 -8.582 -8.156 1.00 46.31 101 ASP A CA 1
ATOM 816 C C . ASP A 1 101 ? 9.998 -8.948 -9.588 1.00 46.31 101 ASP A C 1
ATOM 818 O O . ASP A 1 101 ? 9.777 -8.159 -10.521 1.00 46.31 101 ASP A O 1
ATOM 822 N N . PRO A 1 102 ? 10.608 -10.133 -9.803 1.00 40.56 102 PRO A N 1
ATOM 823 C CA . PRO A 1 102 ? 11.075 -10.566 -11.119 1.00 40.56 102 PRO A CA 1
ATOM 824 C C . PRO A 1 102 ? 9.936 -10.845 -12.099 1.00 40.56 102 PRO A C 1
ATOM 826 O O . PRO A 1 102 ? 10.157 -10.827 -13.305 1.00 40.56 102 PRO A O 1
ATOM 829 N N . THR A 1 103 ? 8.714 -11.062 -11.608 1.00 40.12 103 THR A N 1
ATOM 830 C CA . THR A 1 103 ? 7.542 -11.364 -12.441 1.00 40.12 103 THR A CA 1
ATOM 831 C C . THR A 1 103 ? 6.978 -10.129 -13.125 1.00 40.12 103 THR A C 1
ATOM 833 O O . THR A 1 103 ? 6.254 -10.229 -14.116 1.00 40.12 103 THR A O 1
ATOM 836 N N . THR A 1 104 ? 7.337 -8.950 -12.616 1.00 40.25 104 THR A N 1
ATOM 837 C CA . THR A 1 104 ? 6.930 -7.697 -13.235 1.00 40.25 104 THR A CA 1
ATOM 838 C C . THR A 1 104 ? 7.894 -7.231 -14.311 1.00 40.25 104 THR A C 1
ATOM 840 O O . THR A 1 104 ? 7.469 -6.394 -15.089 1.00 40.25 104 THR A O 1
ATOM 843 N N . PHE A 1 105 ? 9.166 -7.676 -14.357 1.00 34.12 105 PHE A N 1
ATOM 844 C CA . PHE A 1 105 ? 10.277 -7.075 -15.144 1.00 34.12 105 PHE A CA 1
ATOM 845 C C . PHE A 1 105 ? 10.381 -5.529 -15.063 1.00 34.12 105 PHE A C 1
ATOM 847 O O . PHE A 1 105 ? 11.325 -4.921 -15.577 1.00 34.12 105 PHE A O 1
ATOM 854 N N . THR A 1 106 ? 9.467 -4.892 -14.319 1.00 34.06 106 THR A N 1
ATOM 855 C CA . THR A 1 106 ? 9.275 -3.468 -14.153 1.00 34.06 106 THR A CA 1
ATOM 856 C C . THR A 1 106 ? 9.965 -2.929 -12.904 1.00 34.06 106 THR A C 1
ATOM 858 O O . THR A 1 106 ? 9.703 -1.797 -12.492 1.00 34.06 106 THR A O 1
ATOM 861 N N . GLY A 1 107 ? 10.925 -3.671 -12.342 1.00 34.34 107 GLY A N 1
ATOM 862 C CA . GLY A 1 107 ? 11.819 -3.093 -11.337 1.00 34.34 107 GLY A CA 1
ATOM 863 C C . GLY A 1 107 ? 11.174 -2.860 -9.994 1.00 34.34 107 GLY A C 1
ATOM 864 O O . GLY A 1 107 ? 11.774 -2.209 -9.151 1.00 34.34 107 GLY A O 1
ATOM 865 N N . TRP A 1 108 ? 9.934 -3.289 -9.801 1.00 41.44 108 TRP A N 1
ATOM 866 C CA . TRP A 1 108 ? 9.133 -2.677 -8.767 1.00 41.44 108 TRP A CA 1
ATOM 867 C C . TR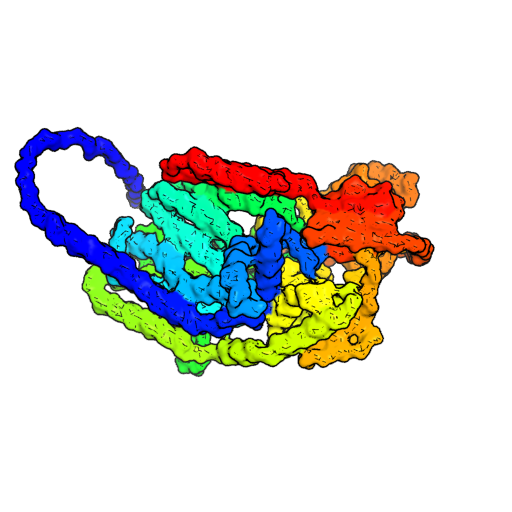P A 1 108 ? 9.592 -3.144 -7.392 1.00 41.44 108 TRP A C 1
ATOM 869 O O . TRP A 1 108 ? 9.679 -4.358 -7.183 1.00 41.44 108 TRP A O 1
ATOM 879 N N . PRO A 1 109 ? 9.877 -2.224 -6.448 1.00 48.25 109 PRO A N 1
ATOM 880 C CA . PRO A 1 109 ? 10.154 -2.637 -5.097 1.00 48.25 109 PRO A CA 1
ATOM 881 C C . PRO A 1 109 ? 8.900 -3.310 -4.552 1.00 48.25 109 PRO A C 1
ATOM 883 O O . PRO A 1 109 ? 7.857 -2.665 -4.387 1.00 48.25 109 PRO A O 1
ATOM 886 N N . ALA A 1 110 ? 8.976 -4.619 -4.324 1.00 50.88 110 ALA A N 1
ATOM 887 C CA . ALA A 1 110 ? 7.900 -5.348 -3.684 1.00 50.88 110 ALA A CA 1
ATOM 888 C C . ALA A 1 110 ? 7.544 -4.613 -2.381 1.00 50.88 110 ALA A C 1
ATOM 890 O O . ALA A 1 110 ? 8.416 -4.101 -1.674 1.00 50.88 110 ALA A O 1
ATOM 891 N N . PHE A 1 111 ? 6.250 -4.528 -2.070 1.00 60.12 111 PHE A N 1
ATOM 892 C CA . PHE A 1 111 ? 5.762 -3.930 -0.822 1.00 60.12 111 PHE A CA 1
ATOM 893 C C . PHE A 1 111 ? 5.851 -2.387 -0.707 1.00 60.12 111 PHE A C 1
ATOM 895 O O . PHE A 1 111 ? 5.835 -1.846 0.398 1.00 60.12 111 PHE A O 1
ATOM 902 N N . GLN A 1 112 ? 5.866 -1.641 -1.825 1.00 52.81 112 GLN A N 1
ATOM 903 C CA . GLN A 1 112 ? 5.719 -0.169 -1.795 1.00 52.81 112 GLN A CA 1
ATOM 904 C C . GLN A 1 112 ? 4.370 0.324 -1.285 1.00 52.81 112 GLN A C 1
ATOM 906 O O . GLN A 1 112 ? 4.294 1.288 -0.521 1.00 52.81 112 GLN A O 1
ATOM 911 N N . PHE A 1 113 ? 3.288 -0.299 -1.750 1.00 51.44 113 PHE A N 1
ATOM 912 C CA . PHE A 1 113 ? 1.942 0.119 -1.363 1.00 51.44 113 PHE A CA 1
ATOM 913 C C . PHE A 1 113 ? 1.486 -0.505 -0.050 1.00 51.44 113 PHE A C 1
ATOM 915 O O . PHE A 1 113 ? 0.918 0.148 0.825 1.00 51.44 113 PHE A O 1
ATOM 922 N N . TYR A 1 114 ? 1.722 -1.807 0.030 1.00 65.38 114 TYR A N 1
ATOM 923 C CA . TYR A 1 114 ? 1.342 -2.680 1.116 1.00 65.38 114 TYR A CA 1
ATOM 924 C C . TYR A 1 114 ? 2.623 -2.998 1.845 1.00 65.38 114 TYR A C 1
ATOM 926 O O . TYR A 1 114 ? 3.553 -3.471 1.205 1.00 65.38 114 TYR A O 1
ATOM 934 N N . GLY A 1 115 ? 2.689 -2.720 3.143 1.00 71.50 115 GLY A N 1
ATOM 935 C CA . GLY A 1 115 ? 3.892 -3.039 3.892 1.00 71.50 115 GLY A CA 1
ATOM 936 C C . GLY A 1 115 ? 4.201 -4.538 3.800 1.00 71.50 115 GLY A C 1
ATOM 937 O O . GLY A 1 115 ? 3.302 -5.358 3.603 1.00 71.50 115 GLY A O 1
ATOM 938 N N . PHE A 1 116 ? 5.478 -4.904 3.895 1.00 80.12 116 PHE A N 1
ATOM 939 C CA . PHE A 1 116 ? 5.908 -6.291 3.690 1.00 80.12 116 PHE A CA 1
ATOM 940 C C . PHE A 1 116 ? 5.441 -7.232 4.807 1.00 80.12 116 PHE A C 1
ATOM 942 O O . PHE A 1 116 ? 5.365 -8.441 4.604 1.00 80.12 116 PHE A O 1
ATOM 949 N N . PHE A 1 117 ? 5.129 -6.695 5.993 1.00 87.19 117 PHE A N 1
ATOM 950 C CA . PHE A 1 117 ? 4.864 -7.495 7.184 1.00 87.19 117 PHE A CA 1
ATOM 951 C C . PHE A 1 117 ? 3.659 -8.446 7.037 1.00 87.19 117 PHE A C 1
ATOM 953 O O . PHE A 1 117 ? 3.822 -9.630 7.324 1.00 87.19 117 PHE A O 1
ATOM 960 N N . PRO A 1 118 ? 2.479 -8.014 6.548 1.00 89.00 118 PRO A N 1
ATOM 961 C CA . PRO A 1 118 ? 1.373 -8.918 6.237 1.00 89.00 118 PRO A CA 1
ATOM 962 C C . PRO A 1 118 ? 1.783 -10.093 5.339 1.00 89.00 118 PRO A C 1
ATOM 964 O O . PRO A 1 118 ? 1.462 -11.242 5.642 1.00 89.00 118 PRO A O 1
ATOM 967 N N . SER A 1 119 ? 2.526 -9.818 4.268 1.00 86.94 119 SER A N 1
ATOM 968 C CA . SER A 1 119 ? 3.003 -10.841 3.333 1.00 86.94 119 SER A CA 1
ATOM 969 C C . SER A 1 119 ? 4.026 -11.764 3.984 1.00 86.94 119 SER A C 1
ATOM 971 O O . SER A 1 119 ? 3.994 -12.963 3.746 1.00 86.94 119 SER A O 1
ATOM 973 N N . LEU A 1 120 ? 4.889 -11.249 4.865 1.00 88.38 120 LEU A N 1
ATOM 974 C CA . LEU A 1 120 ? 5.814 -12.065 5.652 1.00 88.38 120 LEU A CA 1
ATOM 975 C C . LEU A 1 120 ? 5.057 -13.039 6.562 1.00 88.38 120 LEU A C 1
ATOM 977 O O . LEU A 1 120 ? 5.384 -14.221 6.602 1.00 88.38 120 LEU A O 1
ATOM 981 N N . VAL A 1 121 ? 4.017 -12.571 7.259 1.00 92.25 121 VAL A N 1
ATOM 982 C CA . VAL A 1 121 ? 3.187 -13.435 8.113 1.00 92.25 121 VAL A CA 1
ATOM 983 C C . VAL A 1 121 ? 2.487 -14.512 7.277 1.00 92.25 121 VAL A C 1
ATOM 985 O O . VAL A 1 121 ? 2.458 -15.672 7.686 1.00 92.25 121 VAL A O 1
ATOM 988 N N . ALA A 1 122 ? 1.977 -14.157 6.094 1.00 92.69 122 ALA A N 1
ATOM 989 C CA . ALA A 1 122 ? 1.353 -15.103 5.171 1.00 92.69 122 ALA A CA 1
ATOM 990 C C . ALA A 1 122 ? 2.360 -16.115 4.589 1.00 92.69 122 ALA A C 1
ATOM 992 O O . ALA A 1 122 ? 2.083 -17.310 4.542 1.00 92.69 122 ALA A O 1
ATOM 993 N N . ALA A 1 123 ? 3.562 -15.677 4.211 1.00 90.88 123 ALA A N 1
ATOM 994 C CA . ALA A 1 123 ? 4.620 -16.550 3.708 1.00 90.88 123 ALA A CA 1
ATOM 995 C C . ALA A 1 123 ? 5.080 -17.547 4.784 1.00 90.88 123 ALA A C 1
ATOM 997 O O . ALA A 1 123 ? 5.181 -18.744 4.516 1.00 90.88 123 ALA A O 1
ATOM 998 N N . CYS A 1 124 ? 5.269 -17.081 6.023 1.00 92.25 124 CYS A N 1
ATOM 999 C CA . CYS A 1 124 ? 5.567 -17.941 7.167 1.00 92.25 124 CYS A CA 1
ATOM 1000 C C . CYS A 1 124 ? 4.434 -18.942 7.437 1.00 92.25 124 CYS A C 1
ATOM 1002 O O . CYS A 1 124 ? 4.682 -20.132 7.626 1.00 92.25 124 CYS A O 1
ATOM 1004 N N . GLY A 1 125 ? 3.180 -18.478 7.419 1.00 94.25 125 GLY A N 1
ATOM 1005 C CA . GLY A 1 125 ? 2.013 -19.340 7.583 1.00 94.25 125 GLY A CA 1
ATOM 1006 C C . GLY A 1 125 ? 1.906 -20.396 6.481 1.00 94.25 125 GLY A C 1
ATOM 1007 O O . GLY A 1 125 ? 1.548 -21.537 6.761 1.00 94.25 125 GLY A O 1
ATOM 1008 N N . ALA A 1 126 ? 2.287 -20.071 5.247 1.00 94.81 126 ALA A N 1
ATOM 1009 C CA . ALA A 1 126 ? 2.272 -21.003 4.124 1.00 94.81 126 ALA A CA 1
ATOM 1010 C C . ALA A 1 126 ? 3.211 -22.213 4.304 1.00 94.81 126 ALA A C 1
ATOM 1012 O O . ALA A 1 126 ? 2.989 -23.244 3.673 1.00 94.81 126 ALA A O 1
ATOM 1013 N N . TYR A 1 127 ? 4.234 -22.145 5.163 1.00 93.88 127 TYR A N 1
ATOM 1014 C CA . TYR A 1 127 ? 5.010 -23.340 5.531 1.00 93.88 127 TYR A CA 1
ATOM 1015 C C . TYR A 1 127 ? 4.255 -24.281 6.464 1.00 93.88 127 TYR A C 1
ATOM 1017 O O . TYR A 1 127 ? 4.490 -25.481 6.435 1.00 93.88 127 TYR A O 1
ATOM 1025 N N . LEU A 1 128 ? 3.341 -23.758 7.282 1.00 93.12 128 LEU A N 1
ATOM 1026 C CA . LEU A 1 128 ? 2.472 -24.587 8.118 1.00 93.12 128 LEU A CA 1
ATOM 1027 C C . LEU A 1 128 ? 1.362 -25.227 7.279 1.00 93.12 128 LEU A C 1
ATOM 1029 O O . LEU A 1 128 ? 0.972 -26.360 7.534 1.00 93.12 128 LEU A O 1
ATOM 1033 N N . PHE A 1 129 ? 0.870 -24.511 6.265 1.00 94.69 129 PHE A N 1
ATOM 1034 C CA . PHE A 1 129 ? -0.217 -24.970 5.396 1.00 94.69 129 PHE A CA 1
ATOM 1035 C C . PHE A 1 129 ? 0.232 -25.915 4.270 1.00 94.69 129 PHE A C 1
ATOM 1037 O O . PHE A 1 129 ? -0.613 -26.566 3.658 1.00 94.69 129 PHE A O 1
ATOM 1044 N N . SER A 1 130 ? 1.536 -26.029 3.992 1.00 93.06 130 SER A N 1
ATOM 1045 C CA . SER A 1 130 ? 2.067 -26.864 2.899 1.00 93.06 130 SER A CA 1
ATOM 1046 C C . SER A 1 130 ? 1.743 -28.352 3.040 1.00 93.06 130 SER A C 1
ATOM 1048 O O . SER A 1 130 ? 1.731 -29.061 2.040 1.00 93.06 130 SER A O 1
ATOM 1050 N N . PHE A 1 131 ? 1.447 -28.824 4.254 1.00 91.69 131 PHE A N 1
ATOM 1051 C CA . PHE A 1 131 ? 1.118 -30.226 4.515 1.00 91.69 131 PHE A CA 1
ATOM 1052 C C . PHE A 1 131 ? -0.294 -30.634 4.065 1.00 91.69 131 PHE A C 1
ATOM 1054 O O . PHE A 1 131 ? -0.561 -31.828 3.958 1.00 91.69 131 PHE A O 1
ATOM 1061 N N . PHE A 1 132 ? -1.215 -29.687 3.848 1.00 88.88 132 PHE A N 1
ATOM 1062 C CA . PHE A 1 132 ? -2.638 -30.007 3.644 1.00 88.88 132 PHE A CA 1
ATOM 1063 C C . PHE A 1 132 ? -3.380 -29.107 2.645 1.00 88.88 132 PHE A C 1
ATOM 1065 O O . PHE A 1 132 ? -4.579 -29.293 2.442 1.00 88.88 132 PHE A O 1
ATOM 1072 N N . ALA A 1 133 ? -2.705 -28.152 2.005 1.00 90.06 133 ALA A N 1
ATOM 1073 C CA . ALA A 1 133 ? -3.304 -27.260 1.015 1.00 90.06 133 ALA A CA 1
ATOM 1074 C C . ALA A 1 133 ? -2.645 -27.420 -0.359 1.00 90.06 133 ALA A C 1
ATOM 1076 O O . ALA A 1 133 ? -1.422 -27.494 -0.452 1.00 90.06 133 ALA A O 1
ATOM 1077 N N . SER A 1 134 ? -3.453 -27.402 -1.425 1.00 88.19 134 SER A N 1
ATOM 1078 C CA . SER A 1 134 ? -2.959 -27.418 -2.810 1.00 88.19 134 SER A CA 1
ATOM 1079 C C . SER A 1 134 ? -2.151 -26.163 -3.156 1.00 88.19 134 SER A C 1
ATOM 1081 O O . SER A 1 134 ? -1.103 -26.258 -3.786 1.00 88.19 134 SER A O 1
ATOM 1083 N N . ASP A 1 135 ? -2.604 -25.000 -2.685 1.00 88.81 135 ASP A N 1
ATOM 1084 C CA . ASP A 1 135 ? -1.839 -23.754 -2.662 1.00 88.81 135 ASP A CA 1
ATOM 1085 C C . ASP A 1 135 ? -1.802 -23.214 -1.219 1.00 88.81 135 ASP A C 1
ATOM 1087 O O . ASP A 1 135 ? -2.780 -22.631 -0.727 1.00 88.81 135 ASP A O 1
ATOM 1091 N N . PRO A 1 136 ? -0.694 -23.431 -0.487 1.00 92.88 136 PRO A N 1
ATOM 1092 C CA . PRO A 1 136 ? -0.610 -23.051 0.916 1.00 92.88 136 PRO A CA 1
ATOM 1093 C C . PRO A 1 136 ? -0.481 -21.543 1.134 1.00 92.88 136 PRO A C 1
ATOM 1095 O O . PRO A 1 136 ? -0.793 -21.065 2.226 1.00 92.88 136 PRO A O 1
ATOM 1098 N N . VAL A 1 137 ? -0.037 -20.783 0.126 1.00 89.38 137 VAL A N 1
ATOM 1099 C CA . VAL A 1 137 ? 0.043 -19.321 0.226 1.00 89.38 137 VAL A CA 1
ATOM 1100 C C . VAL A 1 137 ? -1.355 -18.728 0.165 1.00 89.38 137 VAL A C 1
ATOM 1102 O O . VAL A 1 137 ? -1.707 -17.933 1.036 1.00 89.38 137 VAL A O 1
ATOM 1105 N N . ILE A 1 138 ? -2.177 -19.182 -0.788 1.00 88.75 138 ILE A N 1
ATOM 1106 C CA . ILE A 1 138 ? -3.582 -18.768 -0.889 1.00 88.75 138 ILE A CA 1
ATOM 1107 C C . ILE A 1 138 ? -4.319 -19.059 0.419 1.00 88.75 138 ILE A C 1
ATOM 1109 O O . ILE A 1 138 ? -4.932 -18.155 0.994 1.00 88.75 138 ILE A O 1
ATOM 1113 N N . LEU A 1 139 ? -4.205 -20.291 0.933 1.00 91.81 139 LEU A N 1
ATOM 1114 C CA . LEU A 1 139 ? -4.857 -20.653 2.189 1.00 91.81 139 LEU A CA 1
ATOM 1115 C C . LEU A 1 139 ? -4.359 -19.784 3.352 1.00 91.81 139 LEU A C 1
ATOM 1117 O O . LEU A 1 139 ? -5.174 -19.306 4.139 1.00 91.81 139 LEU A O 1
ATOM 1121 N N . SER A 1 140 ? -3.049 -19.533 3.453 1.00 94.00 140 SER A N 1
ATOM 1122 C CA . SER A 1 140 ? -2.498 -18.690 4.518 1.00 94.00 140 SER A CA 1
ATOM 1123 C C . SER A 1 140 ? -3.062 -17.273 4.491 1.00 94.00 140 SER A C 1
ATOM 1125 O O . SER A 1 140 ? -3.547 -16.772 5.508 1.00 94.00 140 SER A O 1
ATOM 1127 N N . THR A 1 141 ? -3.056 -16.641 3.318 1.00 89.94 141 THR A N 1
ATOM 1128 C CA . THR A 1 141 ? -3.595 -15.296 3.130 1.00 89.94 141 THR A CA 1
ATOM 1129 C C . THR A 1 141 ? -5.081 -15.238 3.487 1.00 89.94 141 THR A C 1
ATOM 1131 O O . THR A 1 141 ? -5.517 -14.321 4.187 1.00 89.94 141 THR A O 1
ATOM 1134 N N . HIS A 1 142 ? -5.863 -16.231 3.065 1.00 88.44 142 HIS A N 1
ATOM 1135 C CA . HIS A 1 142 ? -7.278 -16.323 3.403 1.00 88.44 142 HIS A CA 1
ATOM 1136 C C . HIS A 1 142 ? -7.531 -16.536 4.895 1.00 88.44 142 HIS A C 1
ATOM 1138 O O . HIS A 1 142 ? -8.400 -15.878 5.467 1.00 88.44 142 HIS A O 1
ATOM 1144 N N . VAL A 1 143 ? -6.757 -17.403 5.549 1.00 91.06 143 VAL A N 1
ATOM 1145 C CA . VAL A 1 143 ? -6.842 -17.612 6.998 1.00 91.06 143 VAL A CA 1
ATOM 1146 C C . VAL A 1 143 ? -6.589 -16.296 7.727 1.00 91.06 143 VAL A C 1
ATOM 1148 O O . VAL A 1 143 ? -7.407 -15.891 8.551 1.00 91.06 143 VAL A O 1
ATOM 1151 N N . LEU A 1 144 ? -5.521 -15.573 7.384 1.00 91.56 144 LEU A N 1
ATOM 1152 C CA . LEU A 1 144 ? -5.221 -14.275 7.994 1.00 91.56 144 LEU A CA 1
ATOM 1153 C C . LEU A 1 144 ? -6.336 -13.251 7.776 1.00 91.56 144 LEU A C 1
ATOM 1155 O O . LEU A 1 144 ? -6.653 -12.486 8.684 1.00 91.56 144 LEU A O 1
ATOM 1159 N N . LEU A 1 145 ? -6.960 -13.259 6.602 1.00 87.62 145 LEU A N 1
ATOM 1160 C CA . LEU A 1 145 ? -8.082 -12.386 6.292 1.00 87.62 145 LEU A CA 1
ATOM 1161 C C . LEU A 1 145 ? -9.313 -12.697 7.152 1.00 87.62 145 LEU A C 1
ATOM 1163 O O . LEU A 1 145 ? -9.890 -11.789 7.752 1.00 87.62 145 LEU A O 1
ATOM 1167 N N . VAL A 1 146 ? -9.709 -13.969 7.242 1.00 88.12 146 VAL A N 1
ATOM 1168 C CA . VAL A 1 146 ? -10.888 -14.377 8.021 1.00 88.12 146 VAL A CA 1
ATOM 1169 C C . VAL A 1 146 ? -10.656 -14.148 9.511 1.00 88.12 146 VAL A C 1
ATOM 1171 O O . VAL A 1 146 ? -11.499 -13.554 10.186 1.00 88.12 146 VAL A O 1
ATOM 1174 N N . PHE A 1 147 ? -9.501 -14.569 10.029 1.00 91.25 147 PHE A N 1
ATOM 1175 C CA . PHE A 1 147 ? -9.172 -14.383 11.439 1.00 91.25 147 PHE A CA 1
ATOM 1176 C C . PHE A 1 147 ? -8.962 -12.913 11.792 1.00 91.25 147 PHE A C 1
ATOM 1178 O O . PHE A 1 147 ? -9.425 -12.487 12.845 1.00 91.25 147 PHE A O 1
ATOM 1185 N N . GLY A 1 148 ? -8.346 -12.108 10.926 1.00 90.69 148 GLY A N 1
ATOM 1186 C CA . GLY A 1 148 ? -8.252 -10.669 11.161 1.00 90.69 148 GLY A CA 1
ATOM 1187 C C . GLY A 1 148 ? -9.642 -10.022 11.236 1.00 90.69 148 GLY A C 1
ATOM 1188 O O . GLY A 1 148 ? -9.948 -9.312 12.192 1.00 90.69 148 GLY A O 1
ATOM 1189 N N . ALA A 1 149 ? -10.555 -10.354 10.315 1.00 88.56 149 ALA A N 1
ATOM 1190 C CA . ALA A 1 149 ? -11.924 -9.838 10.360 1.00 88.56 149 ALA A CA 1
ATOM 1191 C C . ALA A 1 149 ? -12.637 -10.252 11.661 1.00 88.56 149 ALA A C 1
ATOM 1193 O O . ALA A 1 149 ? -13.287 -9.429 12.307 1.00 88.56 149 ALA A O 1
ATOM 1194 N N . ALA A 1 150 ? -12.458 -11.504 12.089 1.00 91.00 150 ALA A N 1
ATOM 1195 C CA . ALA A 1 150 ? -13.024 -12.027 13.329 1.00 91.00 150 ALA A CA 1
ATOM 1196 C C . ALA A 1 150 ? -12.423 -11.408 14.600 1.00 91.00 150 ALA A C 1
ATOM 1198 O O . ALA A 1 150 ? -13.121 -11.276 15.604 1.00 91.00 150 ALA A O 1
ATOM 1199 N N . LEU A 1 151 ? -11.151 -11.002 14.569 1.00 94.31 151 LEU A N 1
ATOM 1200 C CA . LEU A 1 151 ? -10.463 -10.371 15.697 1.00 94.31 151 LEU A CA 1
ATOM 1201 C C . LEU A 1 151 ? -10.685 -8.855 15.767 1.00 94.31 151 LEU A C 1
ATOM 1203 O O . LEU A 1 151 ? -10.363 -8.229 16.778 1.00 94.31 151 LEU A O 1
ATOM 1207 N N . LEU A 1 152 ? -11.257 -8.235 14.735 1.00 92.44 152 LEU A N 1
ATOM 1208 C CA . LEU A 1 152 ? -11.449 -6.786 14.689 1.00 92.44 152 LEU A CA 1
ATOM 1209 C C . LEU A 1 152 ? -12.329 -6.238 15.839 1.00 92.44 152 LEU A C 1
ATOM 1211 O O . LEU A 1 152 ? -11.966 -5.195 16.395 1.00 92.44 152 LEU A O 1
ATOM 1215 N N . PRO A 1 153 ? -13.398 -6.927 16.308 1.00 95.12 153 PRO A N 1
ATOM 1216 C CA . PRO A 1 153 ? -14.127 -6.537 17.519 1.00 95.12 153 PRO A CA 1
ATOM 1217 C C . PRO A 1 153 ? -13.240 -6.409 18.764 1.00 95.12 153 PRO A C 1
ATOM 1219 O O . PRO A 1 153 ? -13.446 -5.501 19.570 1.00 95.12 153 PRO A O 1
ATOM 1222 N N . PHE A 1 154 ? -12.221 -7.267 18.914 1.00 96.69 154 PHE A N 1
ATOM 1223 C CA . PHE A 1 154 ? -11.273 -7.181 20.030 1.00 96.69 154 PHE A CA 1
ATOM 1224 C C . PHE A 1 154 ? -10.432 -5.909 19.943 1.00 96.69 154 PHE A C 1
ATOM 1226 O O . PHE A 1 154 ? -10.208 -5.249 20.958 1.00 96.69 154 PHE A O 1
ATOM 1233 N N . SER A 1 155 ? -9.994 -5.530 18.740 1.00 96.62 155 SER A N 1
ATOM 1234 C CA . SER A 1 155 ? -9.247 -4.289 18.524 1.00 96.62 155 SER A CA 1
ATOM 1235 C C . SER A 1 155 ? -10.098 -3.049 18.818 1.00 96.62 155 SER A C 1
ATOM 1237 O O . SER A 1 155 ? -9.616 -2.133 19.485 1.00 96.62 155 SER A O 1
ATOM 1239 N N . PHE A 1 156 ? -11.373 -3.039 18.408 1.00 96.06 156 PHE A N 1
ATOM 1240 C CA . PHE A 1 156 ? -12.316 -1.971 18.765 1.00 96.06 156 PHE A CA 1
ATOM 1241 C C . PHE A 1 156 ? -12.543 -1.885 20.274 1.00 96.06 156 PHE A C 1
ATOM 1243 O O . PHE A 1 156 ? -12.421 -0.804 20.848 1.00 96.06 156 PHE A O 1
ATOM 1250 N N . TYR A 1 157 ? -12.796 -3.018 20.934 1.00 96.81 157 TYR A N 1
ATOM 1251 C CA . TYR A 1 157 ? -12.956 -3.072 22.386 1.00 96.81 157 TYR A CA 1
ATOM 1252 C C . TYR A 1 157 ? -11.705 -2.551 23.109 1.00 96.81 157 TYR A C 1
ATOM 1254 O O . TYR A 1 157 ? -11.794 -1.722 24.018 1.00 96.81 157 TYR A O 1
ATOM 1262 N N . PHE A 1 158 ? -10.516 -2.975 22.667 1.00 96.25 158 PHE A N 1
ATOM 1263 C CA . PHE A 1 158 ? -9.246 -2.531 23.233 1.00 96.25 158 PHE A CA 1
ATOM 1264 C C . PHE A 1 158 ? -9.039 -1.015 23.088 1.00 96.25 158 PHE A C 1
ATOM 1266 O O . PHE A 1 158 ? -8.628 -0.361 24.055 1.00 96.25 158 PHE A O 1
ATOM 1273 N N . ALA A 1 159 ? -9.327 -0.447 21.916 1.00 96.44 159 ALA A N 1
ATOM 1274 C CA . ALA A 1 159 ? -9.225 0.989 21.667 1.00 96.44 159 ALA A CA 1
ATOM 1275 C C . ALA A 1 159 ? -10.296 1.797 22.420 1.00 96.44 159 ALA A C 1
ATOM 1277 O O . ALA A 1 159 ? -10.011 2.893 22.901 1.00 96.44 159 ALA A O 1
ATOM 1278 N N . GLY A 1 160 ? -11.503 1.243 22.568 1.00 95.44 160 GLY A N 1
ATOM 1279 C CA . GLY A 1 160 ? -12.651 1.905 23.188 1.00 95.44 160 GLY A CA 1
ATOM 1280 C C . GLY A 1 160 ? -12.595 1.932 24.712 1.00 95.44 160 GLY A C 1
ATOM 1281 O O . GLY A 1 160 ? -13.085 2.874 25.326 1.00 95.44 160 GLY A O 1
ATOM 1282 N N . LEU A 1 161 ? -11.947 0.949 25.343 1.00 94.50 161 LEU A N 1
ATOM 1283 C CA . LEU A 1 161 ? -11.856 0.852 26.802 1.00 94.50 161 LEU A CA 1
ATOM 1284 C C . LEU A 1 161 ? -11.316 2.123 27.500 1.00 94.50 161 LEU A C 1
ATOM 1286 O O . LEU A 1 161 ? -11.964 2.577 28.443 1.00 94.50 161 LEU A O 1
ATOM 1290 N N . PRO A 1 162 ? -10.189 2.741 27.083 1.00 94.25 162 PRO A N 1
ATOM 1291 C CA . PRO A 1 162 ? -9.689 3.958 27.718 1.00 94.25 162 PRO A CA 1
ATOM 1292 C C . PRO A 1 162 ? -10.603 5.161 27.482 1.00 94.25 162 PRO A C 1
ATOM 1294 O O . PRO A 1 162 ? -10.647 6.029 28.346 1.00 94.25 162 PRO A O 1
ATOM 1297 N N . LEU A 1 163 ? -11.339 5.203 26.363 1.00 93.06 163 LEU A N 1
ATOM 1298 C CA . LEU A 1 163 ? -12.343 6.240 26.099 1.00 93.06 163 LEU A CA 1
ATOM 1299 C C . LEU A 1 163 ? -13.548 6.074 27.020 1.00 93.06 163 LEU A C 1
ATOM 1301 O O . LEU A 1 163 ? -14.004 7.045 27.604 1.00 93.06 163 LEU A O 1
ATOM 1305 N N . ALA A 1 164 ? -14.036 4.846 27.191 1.00 92.44 164 ALA A N 1
ATOM 1306 C CA . ALA A 1 164 ? -15.136 4.541 28.098 1.00 92.44 164 ALA A CA 1
ATOM 1307 C C . ALA A 1 164 ? -14.776 4.864 29.557 1.00 92.44 164 ALA A C 1
ATOM 1309 O O . ALA A 1 164 ? -15.567 5.458 30.283 1.00 92.44 164 ALA A O 1
ATOM 1310 N N . GLN A 1 165 ? -13.561 4.518 29.977 1.00 91.62 165 GLN A N 1
ATOM 1311 C CA . GLN A 1 165 ? -13.041 4.859 31.300 1.00 91.62 165 GLN A CA 1
ATOM 1312 C C . GLN A 1 165 ? -12.938 6.379 31.517 1.00 91.62 165 GLN A C 1
ATOM 1314 O O . GLN A 1 165 ? -13.347 6.855 32.573 1.00 91.62 165 GLN A O 1
ATOM 1319 N N . ASP A 1 166 ? -12.439 7.133 30.529 1.00 89.94 166 ASP A N 1
ATOM 1320 C CA . ASP A 1 166 ? -12.393 8.605 30.569 1.00 89.94 166 ASP A CA 1
ATOM 1321 C C . ASP A 1 166 ? -13.804 9.207 30.630 1.00 89.94 166 ASP A C 1
ATOM 1323 O O . ASP A 1 166 ? -14.086 10.071 31.453 1.00 89.94 166 ASP A O 1
ATOM 1327 N N . LEU A 1 167 ? -14.718 8.675 29.812 1.00 87.50 167 LEU A N 1
ATOM 1328 C CA . LEU A 1 167 ? -16.098 9.135 29.693 1.00 87.50 167 LEU A CA 1
ATOM 1329 C C . LEU A 1 167 ? -16.910 8.979 30.978 1.00 87.50 167 LEU A C 1
ATOM 1331 O O . LEU A 1 167 ? -17.699 9.856 31.327 1.00 87.50 167 LEU A O 1
ATOM 1335 N N . ILE A 1 168 ? -16.737 7.853 31.664 1.00 87.06 168 ILE A N 1
ATOM 1336 C CA . ILE A 1 168 ? -17.491 7.528 32.879 1.00 87.06 168 ILE A CA 1
ATOM 1337 C C . ILE A 1 168 ? -16.755 8.049 34.132 1.00 87.06 168 ILE A C 1
ATOM 1339 O O . ILE A 1 168 ? -17.358 8.172 35.196 1.00 87.06 168 ILE A O 1
ATOM 1343 N N . GLY A 1 169 ? -15.469 8.397 34.015 1.00 85.50 169 GLY A N 1
ATOM 1344 C CA . GLY A 1 169 ? -14.647 8.889 35.123 1.00 85.50 169 GLY A CA 1
ATOM 1345 C C . GLY A 1 169 ? -14.124 7.777 36.039 1.00 85.50 169 GLY A C 1
ATOM 1346 O O . GLY A 1 169 ? -14.105 7.942 37.254 1.00 85.50 169 GLY A O 1
ATOM 1347 N N . TYR A 1 170 ? -13.737 6.629 35.470 1.00 83.00 170 TYR A N 1
ATOM 1348 C CA . TYR A 1 170 ? -13.088 5.530 36.196 1.00 83.00 170 TYR A CA 1
ATOM 1349 C C . TYR A 1 170 ? -11.583 5.505 35.909 1.00 83.00 170 TYR A C 1
ATOM 1351 O O . TYR A 1 170 ? -11.165 5.358 34.756 1.00 83.00 170 TYR A O 1
ATOM 1359 N N . ASP A 1 171 ? -10.764 5.565 36.961 1.00 75.94 171 ASP A N 1
ATOM 1360 C CA . ASP A 1 171 ? -9.305 5.652 36.820 1.00 75.94 171 ASP A CA 1
ATOM 1361 C C . ASP A 1 171 ? -8.667 4.352 36.315 1.00 75.94 171 ASP A C 1
ATOM 1363 O O . ASP A 1 171 ? -7.806 4.394 35.438 1.00 75.94 171 ASP A O 1
ATOM 1367 N N . ASN A 1 172 ? -9.118 3.190 36.805 1.00 71.62 172 ASN A N 1
ATOM 1368 C CA . ASN A 1 172 ? -8.441 1.915 36.535 1.00 71.62 172 ASN A CA 1
ATOM 1369 C C . ASN A 1 172 ? -9.338 0.840 35.911 1.00 71.62 172 ASN A C 1
ATOM 1371 O O . ASN A 1 172 ? -8.964 0.269 34.888 1.00 71.62 172 ASN A O 1
ATOM 1375 N N . ASP A 1 173 ? -10.524 0.578 36.466 1.00 83.19 173 ASP A N 1
ATOM 1376 C CA . ASP A 1 173 ? -11.362 -0.547 36.045 1.00 83.19 173 ASP A CA 1
ATOM 1377 C C . ASP A 1 173 ? -12.836 -0.147 35.902 1.00 83.19 173 ASP A C 1
ATOM 1379 O O . ASP A 1 173 ? -13.463 0.327 36.845 1.00 83.19 173 ASP A O 1
ATOM 1383 N N . LEU A 1 174 ? -13.412 -0.386 34.716 1.00 86.88 174 LEU A N 1
ATOM 1384 C CA . LEU A 1 174 ? -14.854 -0.230 34.506 1.00 86.88 174 LEU A CA 1
ATOM 1385 C C . LEU A 1 174 ? -15.630 -1.358 35.196 1.00 86.88 174 LEU A C 1
ATOM 1387 O O . LEU A 1 174 ? -15.175 -2.507 35.129 1.00 86.88 174 LEU A O 1
ATOM 1391 N N . PRO A 1 175 ? -16.815 -1.076 35.766 1.00 87.94 175 PRO A N 1
ATOM 1392 C CA . PRO A 1 175 ? -17.738 -2.110 36.221 1.00 87.94 175 PRO A CA 1
ATOM 1393 C C . PRO A 1 175 ? -18.120 -3.088 35.102 1.00 87.94 175 PRO A C 1
ATOM 1395 O O . PRO A 1 175 ? -18.096 -2.748 33.915 1.00 87.94 175 PRO A O 1
ATOM 1398 N N . LEU A 1 176 ? -18.514 -4.304 35.491 1.00 86.62 176 LEU A N 1
ATOM 1399 C CA . LEU A 1 176 ? -18.773 -5.406 34.561 1.00 86.62 176 LEU A CA 1
ATOM 1400 C C . LEU A 1 176 ? -19.791 -5.048 33.467 1.00 86.62 176 LEU A C 1
ATOM 1402 O O . LEU A 1 176 ? -19.523 -5.290 32.294 1.00 86.62 176 LEU A O 1
ATOM 1406 N N . HIS A 1 177 ? -20.914 -4.421 33.827 1.00 85.38 177 HIS A N 1
ATOM 1407 C CA . HIS A 1 177 ? -21.980 -4.069 32.881 1.00 85.38 177 HIS A CA 1
ATOM 1408 C C . HIS A 1 177 ? -21.513 -3.094 31.786 1.00 85.38 177 HIS A C 1
ATOM 1410 O O . HIS A 1 177 ? -21.877 -3.264 30.622 1.00 85.38 177 HIS A O 1
ATOM 1416 N N . TYR A 1 178 ? -20.635 -2.134 32.105 1.00 88.75 178 TYR A N 1
ATOM 1417 C CA . TYR A 1 178 ? -20.032 -1.253 31.097 1.00 88.75 178 TYR A CA 1
ATOM 1418 C C . TYR A 1 178 ? -19.099 -2.017 30.157 1.00 88.75 178 TYR A C 1
ATOM 1420 O O . TYR A 1 178 ? -19.125 -1.783 28.951 1.00 88.75 178 TYR A O 1
ATOM 1428 N N . ARG A 1 179 ? -18.291 -2.952 30.680 1.00 90.88 179 ARG A N 1
ATOM 1429 C CA . ARG A 1 179 ? -17.400 -3.782 29.847 1.00 90.88 179 ARG A CA 1
ATOM 1430 C C . ARG A 1 179 ? -18.181 -4.693 28.912 1.00 90.88 179 ARG A C 1
ATOM 1432 O O . ARG A 1 179 ? -17.829 -4.793 27.743 1.00 90.88 179 ARG A O 1
ATOM 1439 N N . TRP A 1 180 ? -19.237 -5.326 29.420 1.00 90.00 180 TRP A N 1
ATOM 1440 C CA . TRP A 1 180 ? -20.152 -6.151 28.630 1.00 90.00 180 TRP A CA 1
ATOM 1441 C C . TRP A 1 180 ? -20.793 -5.343 27.512 1.00 90.00 180 TRP A C 1
ATOM 1443 O O . TRP A 1 180 ? -20.723 -5.735 26.350 1.00 90.00 180 TRP A O 1
ATOM 1453 N N . THR A 1 181 ? -21.354 -4.184 27.860 1.00 88.44 181 THR A N 1
ATOM 1454 C CA . THR A 1 181 ? -21.993 -3.299 26.884 1.00 88.44 181 THR A CA 1
ATOM 1455 C C . THR A 1 181 ? -20.987 -2.841 25.834 1.00 88.44 181 THR A C 1
ATOM 1457 O O . THR A 1 181 ? -21.273 -2.918 24.646 1.00 88.44 181 THR A O 1
ATOM 1460 N N . LEU A 1 182 ? -19.776 -2.442 26.234 1.00 92.44 182 LEU A N 1
ATOM 1461 C CA . LEU A 1 182 ? -18.730 -2.037 25.296 1.00 92.44 182 LEU A CA 1
ATOM 1462 C C . LEU A 1 182 ? -18.288 -3.188 24.378 1.00 92.44 182 LEU A C 1
ATOM 1464 O O . LEU A 1 182 ? -18.073 -2.960 23.190 1.00 92.44 182 LEU A O 1
ATOM 1468 N N . ALA A 1 183 ? -18.147 -4.409 24.902 1.00 93.94 183 ALA A N 1
ATOM 1469 C CA . ALA A 1 183 ? -17.793 -5.594 24.117 1.00 93.94 183 ALA A CA 1
ATOM 1470 C C . ALA A 1 183 ? -18.882 -5.940 23.090 1.00 93.94 183 ALA A C 1
ATOM 1472 O O . ALA A 1 183 ? -18.576 -6.191 21.922 1.00 93.94 183 ALA A O 1
ATOM 1473 N N . LEU A 1 184 ? -20.151 -5.875 23.499 1.00 90.19 184 LEU A N 1
ATOM 1474 C CA . LEU A 1 184 ? -21.290 -6.061 22.609 1.00 90.19 184 LEU A CA 1
ATOM 1475 C C . LEU A 1 184 ? -21.346 -4.963 21.539 1.00 90.19 184 LEU A C 1
ATOM 1477 O O . LEU A 1 184 ? -21.396 -5.279 20.356 1.00 90.19 184 LEU A O 1
ATOM 1481 N N . MET A 1 185 ? -21.252 -3.686 21.918 1.00 89.88 185 MET A N 1
ATOM 1482 C CA . MET A 1 185 ? -21.274 -2.572 20.961 1.00 89.88 185 MET A CA 1
ATOM 1483 C C . MET A 1 185 ? -20.109 -2.634 19.978 1.00 89.88 185 MET A C 1
ATOM 1485 O O . MET A 1 185 ? -20.320 -2.464 18.781 1.00 89.88 185 MET A O 1
ATOM 1489 N N . SER A 1 186 ? -18.903 -2.952 20.458 1.00 93.56 186 SER A N 1
ATOM 1490 C CA . SER A 1 186 ? -17.729 -3.169 19.603 1.00 93.56 186 SER A CA 1
ATOM 1491 C C . SER A 1 186 ? -17.971 -4.283 18.593 1.00 93.56 186 SER A C 1
ATOM 1493 O O . SER A 1 186 ? -17.566 -4.160 17.444 1.00 93.56 186 SER A O 1
ATOM 1495 N N . SER A 1 187 ? -18.673 -5.342 18.995 1.00 91.62 187 SER A N 1
ATOM 1496 C CA . SER A 1 187 ? -19.037 -6.456 18.119 1.00 91.62 187 SER A CA 1
ATOM 1497 C C . SER A 1 187 ? -20.068 -6.052 17.064 1.00 91.62 187 SER A C 1
ATOM 1499 O O . SER A 1 187 ? -19.856 -6.307 15.880 1.00 91.62 187 SER A O 1
ATOM 1501 N N . VAL A 1 188 ? -21.149 -5.377 17.469 1.00 86.75 188 VAL A N 1
ATOM 1502 C CA . VAL A 1 188 ? -22.227 -4.935 16.568 1.00 86.75 188 VAL A CA 1
ATOM 1503 C C . VAL A 1 188 ? -21.710 -3.940 15.536 1.00 86.75 188 VAL A C 1
ATOM 1505 O O . VAL A 1 188 ? -21.887 -4.145 14.336 1.00 86.75 188 VAL A O 1
ATOM 1508 N N . TRP A 1 189 ? -21.033 -2.887 15.990 1.00 87.06 189 TRP A N 1
ATOM 1509 C CA . TRP A 1 189 ? -20.526 -1.831 15.120 1.00 87.06 189 TRP A CA 1
ATOM 1510 C C . TRP A 1 189 ? -19.397 -2.318 14.210 1.00 87.06 189 TRP A C 1
ATOM 1512 O O . TRP A 1 189 ? -19.356 -1.932 13.044 1.00 87.06 189 TRP A O 1
ATOM 1522 N N . CYS A 1 190 ? -18.530 -3.214 14.693 1.00 88.56 190 CYS A N 1
ATOM 1523 C CA . CYS A 1 190 ? -17.520 -3.859 13.857 1.00 88.56 190 CYS A CA 1
ATOM 1524 C C . CYS A 1 190 ? -18.156 -4.753 12.785 1.00 88.56 190 CYS A C 1
ATOM 1526 O O . CYS A 1 190 ? -17.804 -4.653 11.612 1.00 88.56 190 CYS A O 1
ATOM 1528 N N . PHE A 1 191 ? -19.126 -5.596 13.152 1.00 84.38 191 PHE A N 1
ATOM 1529 C CA . PHE A 1 191 ? -19.808 -6.451 12.182 1.00 84.38 191 PHE A CA 1
ATOM 1530 C C . PHE A 1 191 ? -20.566 -5.629 11.137 1.00 84.38 191 PHE A C 1
ATOM 1532 O O . PHE A 1 191 ? -20.531 -5.949 9.950 1.00 84.38 191 PHE A O 1
ATOM 1539 N N . TRP A 1 192 ? -21.202 -4.536 11.557 1.00 81.50 192 TRP A N 1
ATOM 1540 C CA . TRP A 1 192 ? -21.836 -3.589 10.650 1.00 81.50 192 TRP A CA 1
ATOM 1541 C C . TRP A 1 192 ? -20.816 -2.932 9.703 1.00 81.50 192 TRP A C 1
ATOM 1543 O O . TRP A 1 192 ? -21.020 -2.935 8.489 1.00 81.50 192 TRP A O 1
ATOM 1553 N N . PHE A 1 193 ? -19.677 -2.469 10.229 1.00 81.88 193 PHE A N 1
ATOM 1554 C CA . PHE A 1 193 ? -18.563 -1.928 9.442 1.00 81.88 193 PHE A CA 1
ATOM 1555 C C . PHE A 1 193 ? -18.055 -2.936 8.393 1.00 81.88 193 PHE A C 1
ATOM 1557 O O . PHE A 1 193 ? -17.949 -2.597 7.216 1.00 81.88 193 PHE A O 1
ATOM 1564 N N . LEU A 1 194 ? -17.852 -4.200 8.783 1.00 80.62 194 LEU A N 1
ATOM 1565 C CA . LEU A 1 194 ? -17.439 -5.299 7.898 1.00 80.62 194 LEU A CA 1
ATOM 1566 C C . LEU A 1 194 ? -18.508 -5.715 6.870 1.00 80.62 194 LEU A C 1
ATOM 1568 O O . LEU A 1 194 ? -18.219 -6.512 5.979 1.00 80.62 194 LEU A O 1
ATOM 1572 N N . ASN A 1 195 ? -19.748 -5.237 6.964 1.00 75.25 195 ASN A N 1
ATOM 1573 C CA . ASN A 1 195 ? -20.796 -5.525 5.978 1.00 75.25 195 ASN A CA 1
ATOM 1574 C C . ASN A 1 195 ? -21.108 -4.335 5.064 1.00 75.25 195 ASN A C 1
ATOM 1576 O O . ASN A 1 195 ? -21.926 -4.473 4.156 1.00 75.25 195 ASN A O 1
ATOM 1580 N N . HIS A 1 196 ? -20.439 -3.194 5.242 1.00 72.12 196 HIS A N 1
ATOM 1581 C CA . HIS A 1 196 ? -20.667 -2.013 4.418 1.00 72.12 196 HIS A CA 1
ATOM 1582 C C . HIS A 1 196 ? -20.317 -2.286 2.935 1.00 72.12 196 HIS A C 1
ATOM 1584 O O . HIS A 1 196 ? -19.314 -2.928 2.620 1.00 72.12 196 HIS A O 1
ATOM 1590 N N . ASP A 1 197 ? -21.097 -1.755 1.986 1.00 60.94 197 ASP A N 1
ATOM 1591 C CA . ASP A 1 197 ? -21.114 -2.188 0.572 1.00 60.94 197 ASP A CA 1
ATOM 1592 C C . ASP A 1 197 ? -20.371 -1.299 -0.453 1.00 60.94 197 ASP A C 1
ATOM 1594 O O . ASP A 1 197 ? -20.346 -1.598 -1.653 1.00 60.94 197 ASP A O 1
ATOM 1598 N N . GLN A 1 198 ? -19.799 -0.192 -0.005 1.00 60.66 198 GLN A N 1
ATOM 1599 C CA . GLN A 1 198 ? -18.967 0.709 -0.781 1.00 60.66 198 GLN A CA 1
ATOM 1600 C C . GLN A 1 198 ? -17.502 0.237 -0.878 1.00 60.66 198 GLN A C 1
ATOM 1602 O O . GLN A 1 198 ? -16.863 -0.219 0.059 1.00 60.66 198 GLN A O 1
ATOM 1607 N N . GLN A 1 199 ? -16.935 0.379 -2.067 1.00 50.72 199 GLN A N 1
ATOM 1608 C CA . GLN A 1 199 ? -15.689 -0.282 -2.468 1.00 50.72 199 GLN A CA 1
ATOM 1609 C C . GLN A 1 199 ? -14.397 0.313 -1.871 1.00 50.72 199 GLN A C 1
ATOM 1611 O O . GLN A 1 199 ? -13.315 -0.231 -2.052 1.00 50.72 199 GLN A O 1
ATOM 1616 N N . TRP A 1 200 ? -14.464 1.451 -1.187 1.00 57.22 200 TRP A N 1
ATOM 1617 C CA . TRP A 1 200 ? -13.308 2.330 -0.996 1.00 57.22 200 TRP A CA 1
ATOM 1618 C C . TRP A 1 200 ? -12.626 2.226 0.376 1.00 57.22 200 TRP A C 1
ATOM 1620 O O . TRP A 1 200 ? -11.529 2.758 0.533 1.00 57.22 200 TRP A O 1
ATOM 1630 N N . TYR A 1 201 ? -13.212 1.501 1.334 1.00 58.34 201 TYR A N 1
ATOM 1631 C CA . TYR A 1 201 ? -12.543 1.084 2.580 1.00 58.34 201 TYR A CA 1
ATOM 1632 C C . TYR A 1 201 ? -12.036 -0.367 2.531 1.00 58.34 201 TYR A C 1
ATOM 1634 O O . TYR A 1 201 ? -11.277 -0.766 3.399 1.00 58.34 201 TYR A O 1
ATOM 1642 N N . GLY A 1 202 ? -12.360 -1.144 1.493 1.00 52.16 202 GLY A N 1
ATOM 1643 C CA . GLY A 1 202 ? -11.516 -2.278 1.115 1.00 52.16 202 GLY A CA 1
ATOM 1644 C C . GLY A 1 202 ? -11.628 -3.579 1.911 1.00 52.16 202 GLY A C 1
ATOM 1645 O O . GLY A 1 202 ? -10.819 -4.454 1.660 1.00 52.16 202 GLY A O 1
ATOM 1646 N N . ILE A 1 203 ? -12.592 -3.766 2.820 1.00 54.00 203 ILE A N 1
ATOM 1647 C CA . ILE A 1 203 ? -12.955 -5.098 3.350 1.00 54.00 203 ILE A CA 1
ATOM 1648 C C . ILE A 1 203 ? -14.440 -5.084 3.717 1.00 54.00 203 ILE A C 1
ATOM 1650 O O . ILE A 1 203 ? -14.865 -4.277 4.541 1.00 54.00 203 ILE A O 1
ATOM 1654 N N . GLY A 1 204 ? -15.228 -5.983 3.124 1.00 57.00 204 GLY A N 1
ATOM 1655 C CA . GLY A 1 204 ? -16.553 -6.299 3.642 1.00 57.00 204 GLY A CA 1
ATOM 1656 C C . GLY A 1 204 ? -17.293 -7.390 2.873 1.00 57.00 204 GLY A C 1
ATOM 1657 O O . GLY A 1 204 ? -17.118 -7.527 1.665 1.00 57.00 204 GLY A O 1
ATOM 1658 N N . ALA A 1 205 ? -18.144 -8.164 3.557 1.00 48.88 205 ALA A N 1
ATOM 1659 C CA . ALA A 1 205 ? -18.856 -9.321 2.984 1.00 48.88 205 ALA A CA 1
ATOM 1660 C C . ALA A 1 205 ? -19.831 -8.952 1.845 1.00 48.88 205 ALA A C 1
ATOM 1662 O O . ALA A 1 205 ? -20.266 -9.813 1.084 1.00 48.88 205 ALA A O 1
ATOM 1663 N N . ALA A 1 206 ? -20.193 -7.673 1.729 1.00 52.16 206 ALA A N 1
ATOM 1664 C CA . ALA A 1 206 ? -20.999 -7.119 0.643 1.00 52.16 206 ALA A CA 1
ATOM 1665 C C . ALA A 1 206 ? -20.166 -6.608 -0.548 1.00 52.16 206 ALA A C 1
ATOM 1667 O O . ALA A 1 206 ? -20.723 -6.304 -1.606 1.00 52.16 206 ALA A O 1
ATOM 1668 N N . ALA A 1 207 ? -18.845 -6.499 -0.375 1.00 50.78 207 ALA A N 1
ATOM 1669 C CA . ALA A 1 207 ? -17.889 -5.926 -1.316 1.00 50.78 207 ALA A CA 1
ATOM 1670 C C . ALA A 1 207 ? -16.777 -6.952 -1.657 1.00 50.78 207 ALA A C 1
ATOM 1672 O O . ALA A 1 207 ? -15.593 -6.690 -1.452 1.00 50.78 207 ALA A O 1
ATOM 1673 N N . PRO A 1 208 ? -17.136 -8.126 -2.207 1.00 47.81 208 PRO A N 1
ATOM 1674 C CA . PRO A 1 208 ? -16.209 -9.235 -2.513 1.00 47.81 208 PRO A CA 1
ATOM 1675 C C . PRO A 1 208 ? -15.020 -8.827 -3.364 1.00 47.81 208 PRO A C 1
ATOM 1677 O O . PRO A 1 208 ? -13.898 -9.260 -3.145 1.00 47.81 208 PRO A O 1
ATOM 1680 N N . MET A 1 209 ? -15.294 -7.937 -4.316 1.00 46.22 209 MET A N 1
ATOM 1681 C CA . MET A 1 209 ? -14.336 -7.417 -5.267 1.00 46.22 209 MET A CA 1
ATOM 1682 C C . MET A 1 209 ? -13.214 -6.683 -4.544 1.00 46.22 209 MET A C 1
ATOM 1684 O O . MET A 1 209 ? -12.130 -6.569 -5.085 1.00 46.22 209 MET A O 1
ATOM 1688 N N . THR A 1 210 ? -13.458 -6.196 -3.329 1.00 49.91 210 THR A N 1
ATOM 1689 C CA . THR A 1 210 ? -12.516 -5.371 -2.582 1.00 49.91 210 THR A CA 1
ATOM 1690 C C . THR A 1 210 ? -11.984 -6.040 -1.334 1.00 49.91 210 THR A C 1
ATOM 1692 O O . THR A 1 210 ? -11.085 -5.474 -0.748 1.00 49.91 210 THR A O 1
ATOM 1695 N N . ILE A 1 211 ? -12.448 -7.240 -0.958 1.00 51.03 211 ILE A N 1
ATOM 1696 C CA . ILE A 1 211 ? -11.953 -7.995 0.214 1.00 51.03 211 ILE A CA 1
ATOM 1697 C C . ILE A 1 211 ? -10.422 -8.208 0.181 1.00 51.03 211 ILE A C 1
ATOM 1699 O O . ILE A 1 211 ? -9.819 -8.518 1.195 1.00 51.03 211 ILE A O 1
ATOM 1703 N N . GLY A 1 212 ? -9.759 -7.979 -0.955 1.00 55.44 212 GLY A N 1
ATOM 1704 C CA . GLY A 1 212 ? -8.348 -8.284 -1.176 1.00 55.44 212 GLY A CA 1
ATOM 1705 C C . GLY A 1 212 ? -7.284 -7.419 -0.523 1.00 55.44 212 GLY A C 1
ATOM 1706 O O . GLY A 1 212 ? -6.110 -7.728 -0.698 1.00 55.44 212 GLY A O 1
ATOM 1707 N N . LEU A 1 213 ? -7.633 -6.372 0.222 1.00 68.38 213 LEU A N 1
ATOM 1708 C CA . LEU A 1 213 ? -6.639 -5.583 0.945 1.00 68.38 213 LEU A CA 1
ATOM 1709 C C . LEU A 1 213 ? -6.299 -6.234 2.296 1.00 68.38 213 LEU A C 1
ATOM 1711 O O . LEU A 1 213 ? -6.501 -5.625 3.342 1.00 68.38 213 LEU A O 1
ATOM 1715 N N . PHE A 1 214 ? -5.782 -7.467 2.330 1.00 78.88 214 PHE A N 1
ATOM 1716 C CA . PHE A 1 214 ? -5.502 -8.108 3.626 1.00 78.88 214 PHE A CA 1
ATOM 1717 C C . PHE A 1 214 ? -4.430 -7.340 4.427 1.00 78.88 214 PHE A C 1
ATOM 1719 O O . PHE A 1 214 ? -4.515 -7.252 5.650 1.00 78.88 214 PHE A O 1
ATOM 1726 N N . SER A 1 215 ? -3.489 -6.666 3.759 1.00 82.25 215 SER A N 1
ATOM 1727 C CA . SER A 1 215 ? -2.567 -5.712 4.399 1.00 82.25 215 SER A CA 1
ATOM 1728 C C . SER A 1 215 ? -3.273 -4.542 5.110 1.00 82.25 215 SER A C 1
ATOM 1730 O O . SER A 1 215 ? -2.826 -4.090 6.166 1.00 82.25 215 SER A O 1
ATOM 1732 N N . GLN A 1 216 ? -4.416 -4.077 4.591 1.00 83.56 216 GLN A N 1
ATOM 1733 C CA . GLN A 1 216 ? -5.238 -3.032 5.210 1.00 83.56 216 GLN A CA 1
ATOM 1734 C C . GLN A 1 216 ? -5.857 -3.505 6.528 1.00 83.56 216 GLN A C 1
ATOM 1736 O O . GLN A 1 216 ? -5.976 -2.697 7.450 1.00 83.56 216 GLN A O 1
ATOM 1741 N N . LEU A 1 217 ? -6.196 -4.795 6.641 1.00 86.94 217 LEU A N 1
ATOM 1742 C CA . LEU A 1 217 ? -6.704 -5.408 7.872 1.00 86.94 217 LEU A CA 1
ATOM 1743 C C . LEU A 1 217 ? -5.668 -5.330 8.993 1.00 86.94 217 LEU A C 1
ATOM 1745 O O . LEU A 1 217 ? -5.969 -4.852 10.086 1.00 86.94 217 LEU A O 1
ATOM 1749 N N . PHE A 1 218 ? -4.421 -5.712 8.698 1.00 90.06 218 PHE A N 1
ATOM 1750 C CA . PHE A 1 218 ? -3.290 -5.513 9.610 1.00 90.06 218 PHE A CA 1
ATOM 1751 C C . PHE A 1 218 ? -3.123 -4.034 9.964 1.00 90.06 218 PHE A C 1
ATOM 1753 O O . PHE A 1 218 ? -2.971 -3.696 11.138 1.00 90.06 218 PHE A O 1
ATOM 1760 N N . GLY A 1 219 ? -3.225 -3.148 8.967 1.00 90.75 219 GLY A N 1
ATOM 1761 C CA . GLY A 1 219 ? -3.252 -1.702 9.175 1.00 90.75 219 GLY A CA 1
ATOM 1762 C C . GLY A 1 219 ? -4.307 -1.273 10.200 1.00 90.75 219 GLY A C 1
ATOM 1763 O O . GLY A 1 219 ? -3.985 -0.531 11.123 1.00 90.75 219 GLY A O 1
ATOM 1764 N N . TRP A 1 220 ? -5.544 -1.768 10.102 1.00 91.00 220 TRP A N 1
ATOM 1765 C CA . TRP A 1 220 ? -6.624 -1.455 11.046 1.00 91.00 220 TRP A CA 1
ATOM 1766 C C . TRP A 1 220 ? -6.364 -1.988 12.450 1.00 91.00 220 TRP A C 1
ATOM 1768 O O . TRP A 1 220 ? -6.561 -1.256 13.420 1.00 91.00 220 TRP A O 1
ATOM 1778 N N . HIS A 1 221 ? -5.893 -3.229 12.574 1.00 94.06 221 HIS A N 1
ATOM 1779 C CA . HIS A 1 221 ? -5.552 -3.799 13.874 1.00 94.06 221 HIS A CA 1
ATOM 1780 C C . HIS A 1 221 ? -4.444 -3.009 14.559 1.00 94.06 221 HIS A C 1
ATOM 1782 O O . HIS A 1 221 ? -4.602 -2.618 15.715 1.00 94.06 221 HIS A O 1
ATOM 1788 N N . PHE A 1 222 ? -3.343 -2.732 13.855 1.00 95.44 222 PHE A N 1
ATOM 1789 C CA . PHE A 1 222 ? -2.234 -1.977 14.430 1.00 95.44 222 PHE A CA 1
ATOM 1790 C C . PHE A 1 222 ? -2.584 -0.514 14.671 1.00 95.44 222 PHE A C 1
ATOM 1792 O O . PHE A 1 222 ? -2.101 0.054 15.644 1.00 95.44 222 PHE A O 1
ATOM 1799 N N . PHE A 1 223 ? -3.477 0.070 13.873 1.00 95.50 223 PHE A N 1
ATOM 1800 C CA . PHE A 1 223 ? -4.025 1.396 14.125 1.00 95.50 223 PHE A CA 1
ATOM 1801 C C . PHE A 1 223 ? -4.860 1.446 15.406 1.00 95.50 223 PHE A C 1
ATOM 1803 O O . PHE A 1 223 ? -4.613 2.285 16.266 1.00 95.50 223 PHE A O 1
ATOM 1810 N N . LEU A 1 224 ? -5.817 0.530 15.578 1.00 96.31 224 LEU A N 1
ATOM 1811 C CA . LEU A 1 224 ? -6.649 0.459 16.784 1.00 96.31 224 LEU A CA 1
ATOM 1812 C C . LEU A 1 224 ? -5.819 0.090 18.024 1.00 96.31 224 LEU A C 1
ATOM 1814 O O . LEU A 1 224 ? -6.057 0.620 19.111 1.00 96.31 224 LEU A O 1
ATOM 1818 N N . LEU A 1 225 ? -4.812 -0.774 17.868 1.00 96.56 225 LEU A N 1
ATOM 1819 C CA . LEU A 1 225 ? -3.853 -1.097 18.922 1.00 96.56 225 LEU A CA 1
ATOM 1820 C C . LEU A 1 225 ? -3.031 0.137 19.315 1.00 96.56 225 LEU A C 1
ATOM 1822 O O . LEU A 1 225 ? -2.988 0.483 20.496 1.00 96.56 225 LEU A O 1
ATOM 1826 N N . HIS A 1 226 ? -2.422 0.820 18.338 1.00 97.38 226 HIS A N 1
ATOM 1827 C CA . HIS A 1 226 ? -1.669 2.062 18.537 1.00 97.38 226 HIS A CA 1
ATOM 1828 C C . HIS A 1 226 ? -2.531 3.114 19.231 1.00 97.38 226 HIS A C 1
ATOM 1830 O O . HIS A 1 226 ? -2.142 3.616 20.283 1.00 97.38 226 HIS A O 1
ATOM 1836 N N . LEU A 1 227 ? -3.739 3.361 18.721 1.00 96.88 227 LEU A N 1
ATOM 1837 C CA . LEU A 1 227 ? -4.684 4.314 19.287 1.00 96.88 227 LEU A CA 1
ATOM 1838 C C . LEU A 1 227 ? -5.061 3.946 20.726 1.00 96.88 227 LEU A C 1
ATOM 1840 O O . LEU A 1 227 ? -4.993 4.785 21.621 1.00 96.88 227 LEU A O 1
ATOM 1844 N N . GLY A 1 228 ? -5.398 2.684 20.994 1.00 96.62 228 GLY A N 1
ATOM 1845 C CA . GLY A 1 228 ? -5.718 2.223 22.343 1.00 96.62 228 GLY A CA 1
ATOM 1846 C C . GLY A 1 228 ? -4.555 2.389 23.327 1.00 96.62 228 GLY A C 1
ATOM 1847 O O . GLY A 1 228 ? -4.774 2.778 24.480 1.00 96.62 228 GLY A O 1
ATOM 1848 N N . ILE A 1 229 ? -3.318 2.120 22.900 1.00 97.50 229 ILE A N 1
ATOM 1849 C CA . ILE A 1 229 ? -2.118 2.321 23.726 1.00 97.50 229 ILE A CA 1
ATOM 1850 C C . ILE A 1 229 ? -1.852 3.816 23.929 1.00 97.50 229 ILE A C 1
ATOM 1852 O O . ILE A 1 229 ? -1.580 4.226 25.057 1.00 97.50 229 ILE A O 1
ATOM 1856 N N . LEU A 1 230 ? -1.969 4.630 22.876 1.00 97.25 230 LEU A N 1
ATOM 1857 C CA . LEU A 1 230 ? -1.801 6.082 22.921 1.00 97.25 230 LEU A CA 1
ATOM 1858 C C . LEU A 1 230 ? -2.766 6.703 23.930 1.00 97.25 230 LEU A C 1
ATOM 1860 O O . LEU A 1 230 ? -2.340 7.448 24.806 1.00 97.25 230 LEU A O 1
ATOM 1864 N N . LEU A 1 231 ? -4.046 6.337 23.877 1.00 95.56 231 LEU A N 1
ATOM 1865 C CA . LEU A 1 231 ? -5.060 6.833 24.805 1.00 95.56 231 LEU A CA 1
ATOM 1866 C C . LEU A 1 231 ? -4.758 6.432 26.257 1.00 95.56 231 LEU A C 1
ATOM 1868 O O . LEU A 1 231 ? -4.872 7.254 27.162 1.00 95.56 231 LEU A O 1
ATOM 1872 N N . ARG A 1 232 ? -4.297 5.198 26.506 1.00 94.94 232 ARG A N 1
ATOM 1873 C CA . ARG A 1 232 ? -3.849 4.775 27.849 1.00 94.94 232 ARG A CA 1
ATOM 1874 C C . ARG A 1 232 ? -2.613 5.537 28.312 1.00 94.94 232 ARG A C 1
ATOM 1876 O O . ARG A 1 232 ? -2.514 5.874 29.492 1.00 94.94 232 ARG A O 1
ATOM 1883 N N . TYR A 1 233 ? -1.678 5.808 27.406 1.00 95.56 233 TYR A N 1
ATOM 1884 C CA . TYR A 1 233 ? -0.490 6.601 27.697 1.00 95.56 233 TYR A CA 1
ATOM 1885 C C . TYR A 1 233 ? -0.858 8.041 28.064 1.00 95.56 233 TYR A C 1
ATOM 1887 O O . TYR A 1 233 ? -0.383 8.532 29.081 1.00 95.56 233 TYR A O 1
ATOM 1895 N N . LEU A 1 234 ? -1.751 8.681 27.305 1.00 94.38 234 LEU A N 1
ATOM 1896 C CA . LEU A 1 234 ? -2.217 10.044 27.575 1.00 94.38 234 LEU A CA 1
ATOM 1897 C C . LEU A 1 234 ? -2.964 10.163 28.913 1.00 94.38 234 LEU A C 1
ATOM 1899 O O . LEU A 1 234 ? -2.870 11.202 29.555 1.00 94.38 234 LEU A O 1
ATOM 1903 N N . ARG A 1 235 ? -3.660 9.105 29.359 1.00 92.12 235 ARG A N 1
ATOM 1904 C CA . ARG A 1 235 ? -4.337 9.076 30.673 1.00 92.12 235 ARG A CA 1
ATOM 1905 C C . ARG A 1 235 ? -3.395 8.833 31.842 1.00 92.12 235 ARG A C 1
ATOM 1907 O O . ARG A 1 235 ? -3.549 9.441 32.889 1.00 92.12 235 ARG A O 1
ATOM 1914 N N . THR A 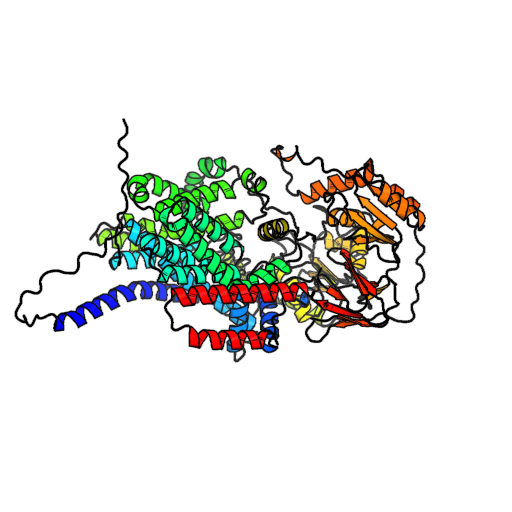1 236 ? -2.459 7.899 31.686 1.00 91.12 236 THR A N 1
ATOM 1915 C CA . THR A 1 236 ? -1.699 7.353 32.827 1.00 91.12 236 THR A CA 1
ATOM 1916 C C . THR A 1 236 ? -0.243 7.808 32.879 1.00 91.12 236 THR A C 1
ATOM 1918 O O . THR A 1 236 ? 0.403 7.684 33.914 1.00 91.12 236 THR A O 1
ATOM 1921 N N . GLY A 1 237 ? 0.329 8.260 31.761 1.00 90.00 237 GLY A N 1
ATOM 1922 C CA . GLY A 1 237 ? 1.747 8.610 31.638 1.00 90.00 237 GLY A CA 1
ATOM 1923 C C . GLY A 1 237 ? 2.735 7.446 31.827 1.00 90.00 237 GLY A C 1
ATOM 1924 O O . GLY A 1 237 ? 3.945 7.682 31.829 1.00 90.00 237 GLY A O 1
ATOM 1925 N N . LEU A 1 238 ? 2.264 6.200 31.980 1.00 88.50 238 LEU A N 1
ATOM 1926 C CA . LEU A 1 238 ? 3.107 5.059 32.356 1.00 88.50 238 LEU A CA 1
ATOM 1927 C C . LEU A 1 238 ? 4.099 4.656 31.253 1.00 88.50 238 LEU A C 1
ATOM 1929 O O . LEU A 1 238 ? 3.725 4.430 30.099 1.00 88.50 238 LEU A O 1
ATOM 1933 N N . THR A 1 239 ? 5.362 4.435 31.636 1.00 86.25 239 THR A N 1
ATOM 1934 C CA . THR A 1 239 ? 6.466 4.080 30.723 1.00 86.25 239 THR A CA 1
ATOM 1935 C C . THR A 1 239 ? 6.208 2.807 29.917 1.00 86.25 239 THR A C 1
ATOM 1937 O O . THR A 1 239 ? 6.581 2.752 28.747 1.00 86.25 239 THR A O 1
ATOM 1940 N N . ARG A 1 240 ? 5.518 1.801 30.475 1.00 89.94 240 ARG A N 1
ATOM 1941 C CA . ARG A 1 240 ? 5.197 0.559 29.741 1.00 89.94 240 ARG A CA 1
ATOM 1942 C C . ARG A 1 240 ? 4.439 0.823 28.436 1.00 89.94 240 ARG A C 1
ATOM 1944 O O . ARG A 1 240 ? 4.705 0.176 27.429 1.00 89.94 240 ARG A O 1
ATOM 1951 N N . TYR A 1 241 ? 3.548 1.817 28.429 1.00 93.88 241 TYR A N 1
ATOM 1952 C CA . TYR A 1 241 ? 2.797 2.174 27.230 1.00 93.88 241 TYR A CA 1
ATOM 1953 C C . TYR A 1 241 ? 3.667 2.910 26.214 1.00 93.88 241 TYR A C 1
ATOM 1955 O O . TYR A 1 241 ? 3.421 2.772 25.028 1.00 93.88 241 TYR A O 1
ATOM 1963 N N . SER A 1 242 ? 4.727 3.606 26.635 1.00 94.00 242 SER A N 1
ATOM 1964 C CA . SER A 1 242 ? 5.669 4.243 25.702 1.00 94.00 242 SER A CA 1
ATOM 1965 C C . SER A 1 242 ? 6.415 3.224 24.826 1.00 94.00 242 SER A C 1
ATOM 1967 O O . SER A 1 242 ? 6.620 3.461 23.635 1.00 94.00 242 SER A O 1
ATOM 1969 N N . ILE A 1 243 ? 6.766 2.064 25.395 1.00 91.94 243 ILE A N 1
ATOM 1970 C CA . ILE A 1 243 ? 7.418 0.963 24.672 1.00 91.94 243 ILE A CA 1
ATOM 1971 C C . ILE A 1 243 ? 6.428 0.342 23.687 1.00 91.94 243 ILE A C 1
ATOM 1973 O O . ILE A 1 243 ? 6.706 0.279 22.493 1.00 91.94 243 ILE A O 1
ATOM 1977 N N . LEU A 1 244 ? 5.240 -0.037 24.172 1.00 94.50 244 LEU A N 1
ATOM 1978 C CA . LEU A 1 244 ? 4.190 -0.622 23.334 1.00 94.50 244 LEU A CA 1
ATOM 1979 C C . LEU A 1 244 ? 3.744 0.331 22.214 1.00 94.50 244 LEU A C 1
ATOM 1981 O O . LEU A 1 244 ? 3.450 -0.110 21.106 1.00 94.50 244 LEU A O 1
ATOM 1985 N N . LEU A 1 245 ? 3.732 1.640 22.475 1.00 95.69 245 LEU A N 1
ATOM 1986 C CA . LEU A 1 245 ? 3.396 2.661 21.487 1.00 95.69 245 LEU A CA 1
ATOM 1987 C C . LEU A 1 245 ? 4.475 2.765 20.402 1.00 95.69 245 LEU A C 1
ATOM 1989 O O . LEU A 1 245 ? 4.139 2.828 19.226 1.00 95.69 245 LEU A O 1
ATOM 1993 N N . SER A 1 246 ? 5.758 2.689 20.780 1.00 96.19 246 SER A N 1
ATOM 1994 C CA . SER A 1 246 ? 6.872 2.636 19.817 1.00 96.19 246 SER A CA 1
ATOM 1995 C C . SER A 1 246 ? 6.752 1.398 18.916 1.00 96.19 246 SER A C 1
ATOM 1997 O O . SER A 1 246 ? 6.810 1.510 17.695 1.00 96.19 246 SER A O 1
ATOM 1999 N N . MET A 1 247 ? 6.520 0.222 19.514 1.00 94.38 247 MET A N 1
ATOM 2000 C CA . MET A 1 247 ? 6.405 -1.045 18.781 1.00 94.38 247 MET A CA 1
ATOM 2001 C C . MET A 1 247 ? 5.185 -1.073 17.853 1.00 94.38 247 MET A C 1
ATOM 2003 O O . MET A 1 247 ? 5.320 -1.401 16.678 1.00 94.38 247 MET A O 1
ATOM 2007 N N . SER A 1 248 ? 4.003 -0.700 18.353 1.00 95.38 248 SER A N 1
ATOM 2008 C CA . SER A 1 248 ? 2.774 -0.671 17.542 1.00 95.38 248 SER A CA 1
ATOM 2009 C C . SER A 1 248 ? 2.851 0.341 16.398 1.00 95.38 248 SER A C 1
ATOM 2011 O O . SER A 1 248 ? 2.352 0.053 15.315 1.00 95.38 248 SER A O 1
ATOM 2013 N N . TYR A 1 249 ? 3.521 1.483 16.591 1.00 95.81 249 TYR A N 1
ATOM 2014 C CA . TYR A 1 249 ? 3.728 2.466 15.525 1.00 95.81 249 TYR A CA 1
ATOM 2015 C C . TYR A 1 249 ? 4.686 1.966 14.435 1.00 95.81 249 TYR A C 1
ATOM 2017 O O . TYR A 1 249 ? 4.404 2.138 13.250 1.00 95.81 249 TYR A O 1
ATOM 2025 N N . GLY A 1 250 ? 5.780 1.296 14.820 1.00 94.06 250 GLY A N 1
ATOM 2026 C CA . GLY A 1 250 ? 6.682 0.639 13.869 1.00 94.06 250 GLY A CA 1
ATOM 2027 C C . GLY A 1 250 ? 5.977 -0.466 13.076 1.00 94.06 250 GLY A C 1
ATOM 2028 O O . GLY A 1 250 ? 6.048 -0.480 11.850 1.00 94.06 250 GLY A O 1
ATOM 2029 N N . LEU A 1 251 ? 5.215 -1.336 13.754 1.00 93.94 251 LEU A N 1
ATOM 2030 C CA . LEU A 1 251 ? 4.404 -2.379 13.109 1.00 93.94 251 LEU A CA 1
ATOM 2031 C C . LEU A 1 251 ? 3.370 -1.794 12.143 1.00 93.94 251 LEU A C 1
ATOM 2033 O O . LEU A 1 251 ? 3.172 -2.335 11.057 1.00 93.94 251 LEU A O 1
ATOM 2037 N N . LEU A 1 252 ? 2.742 -0.672 12.503 1.00 92.69 252 LEU A N 1
ATOM 2038 C CA . LEU A 1 252 ? 1.813 0.030 11.625 1.00 92.69 252 LEU A CA 1
ATOM 2039 C C . LEU A 1 252 ? 2.503 0.523 10.342 1.00 92.69 252 LEU A C 1
ATOM 2041 O O . LEU A 1 252 ? 1.941 0.338 9.259 1.00 92.69 252 LEU A O 1
ATOM 2045 N N . LEU A 1 253 ? 3.719 1.081 10.448 1.00 89.19 253 LEU A N 1
ATOM 2046 C CA . LEU A 1 253 ? 4.506 1.546 9.297 1.00 89.19 253 LEU A CA 1
ATOM 2047 C C . LEU A 1 253 ? 4.787 0.413 8.304 1.00 89.19 253 LEU A C 1
ATOM 2049 O O . LEU A 1 253 ? 4.539 0.574 7.113 1.00 89.19 253 LEU A O 1
ATOM 2053 N N . ILE A 1 254 ? 5.243 -0.742 8.794 1.00 87.56 254 ILE A N 1
ATOM 2054 C CA . ILE A 1 254 ? 5.589 -1.893 7.941 1.00 87.56 254 ILE A CA 1
ATOM 2055 C C . ILE A 1 254 ? 4.390 -2.756 7.540 1.00 87.56 254 ILE A C 1
ATOM 2057 O O . ILE A 1 254 ? 4.569 -3.753 6.841 1.00 87.56 254 ILE A O 1
ATOM 2061 N N . SER A 1 255 ? 3.178 -2.395 7.972 1.00 88.69 255 SER A N 1
ATOM 2062 C CA . SER A 1 255 ? 1.945 -3.100 7.606 1.00 88.69 255 SER A CA 1
ATOM 2063 C C . SER A 1 255 ? 1.150 -2.367 6.539 1.00 88.69 255 SER A C 1
ATOM 2065 O O . SER A 1 255 ? 0.748 -2.972 5.546 1.00 88.69 255 SER A O 1
ATOM 2067 N N . HIS A 1 256 ? 0.902 -1.066 6.729 1.00 83.88 256 HIS A N 1
ATOM 2068 C CA . HIS A 1 256 ? 0.091 -0.301 5.788 1.00 83.88 256 HIS A CA 1
ATOM 2069 C C . HIS A 1 256 ? 0.391 1.204 5.829 1.00 83.88 256 HIS A C 1
ATOM 2071 O O . HIS A 1 256 ? -0.050 1.926 6.730 1.00 83.88 256 HIS A O 1
ATOM 2077 N N . THR A 1 257 ? 1.068 1.700 4.791 1.00 78.62 257 THR A N 1
ATOM 2078 C CA . THR A 1 257 ? 1.571 3.078 4.692 1.00 78.62 257 THR A CA 1
ATOM 2079 C C . THR A 1 257 ? 0.481 4.133 4.878 1.00 78.62 257 THR A C 1
ATOM 2081 O O . THR A 1 257 ? 0.641 5.060 5.665 1.00 78.62 257 THR A O 1
ATOM 2084 N N . LEU A 1 258 ? -0.673 4.003 4.213 1.00 77.62 258 LEU A N 1
ATOM 2085 C CA . LEU A 1 258 ? -1.734 5.016 4.322 1.00 77.62 258 LEU A CA 1
ATOM 2086 C C . LEU A 1 258 ? -2.343 5.087 5.728 1.00 77.62 258 LEU A C 1
ATOM 2088 O O . LEU A 1 258 ? -2.751 6.160 6.169 1.00 77.62 258 LEU A O 1
ATOM 2092 N N . THR A 1 259 ? -2.419 3.954 6.429 1.00 85.69 259 THR A N 1
ATOM 2093 C CA . THR A 1 259 ? -2.957 3.922 7.794 1.00 85.69 259 THR A CA 1
ATOM 2094 C C . THR A 1 259 ? -1.934 4.465 8.785 1.00 85.69 259 THR A C 1
ATOM 2096 O O . THR A 1 259 ? -2.308 5.191 9.703 1.00 85.69 259 THR A O 1
ATOM 2099 N N . PHE A 1 260 ? -0.644 4.205 8.551 1.00 88.94 260 PHE A N 1
ATOM 2100 C CA . PHE A 1 260 ? 0.443 4.873 9.261 1.00 88.94 260 PHE A CA 1
ATOM 2101 C C . PHE A 1 260 ? 0.350 6.395 9.130 1.00 88.94 260 PHE A C 1
ATOM 2103 O O . PHE A 1 260 ? 0.307 7.073 10.150 1.00 88.94 260 PHE A O 1
ATOM 2110 N N . VAL A 1 261 ? 0.215 6.928 7.910 1.00 84.69 261 VAL A N 1
ATOM 2111 C CA . VAL A 1 261 ? 0.088 8.378 7.677 1.00 84.69 261 VAL A CA 1
ATOM 2112 C C . VAL A 1 261 ? -1.111 8.962 8.422 1.00 84.69 261 VAL A C 1
ATOM 2114 O O . VAL A 1 261 ? -0.985 9.982 9.099 1.00 84.69 261 VAL A O 1
ATOM 2117 N N . PHE A 1 262 ? -2.273 8.306 8.345 1.00 86.38 262 PHE A N 1
ATOM 2118 C CA . PHE A 1 262 ? -3.453 8.718 9.108 1.00 86.38 262 PHE A CA 1
ATOM 2119 C C . PHE A 1 262 ? -3.177 8.749 10.616 1.00 86.38 262 PHE A C 1
ATOM 2121 O O . PHE A 1 262 ? -3.512 9.718 11.297 1.00 86.38 262 PHE A O 1
ATOM 2128 N N . SER A 1 263 ? -2.501 7.725 11.134 1.00 92.31 263 SER A N 1
ATOM 2129 C CA . SER A 1 263 ? -2.074 7.674 12.529 1.00 92.31 263 SER A CA 1
ATOM 2130 C C . SER A 1 263 ? -1.078 8.783 12.878 1.00 92.31 263 SER A C 1
ATOM 2132 O O . SER A 1 263 ? -1.170 9.345 13.966 1.00 92.31 263 SER A O 1
ATOM 2134 N N . SER A 1 264 ? -0.159 9.149 11.979 1.00 91.81 264 SER A N 1
ATOM 2135 C CA . SER A 1 264 ? 0.770 10.269 12.174 1.00 91.81 264 SER A CA 1
ATOM 2136 C C . SER A 1 264 ? 0.032 11.600 12.333 1.00 91.81 264 SER A C 1
ATOM 2138 O O . SER A 1 264 ? 0.425 12.408 13.173 1.00 91.81 264 SER A O 1
ATOM 2140 N N . PHE A 1 265 ? -1.069 11.817 11.601 1.00 88.19 265 PHE A N 1
ATOM 2141 C CA . PHE A 1 265 ? -1.924 12.995 11.796 1.00 88.19 265 PHE A CA 1
ATOM 2142 C C . PHE A 1 265 ? -2.575 13.015 13.185 1.00 88.19 265 PHE A C 1
ATOM 2144 O O . PHE A 1 265 ? -2.595 14.065 13.826 1.00 88.19 265 PHE A O 1
ATOM 2151 N N . ILE A 1 266 ? -3.041 11.867 13.694 1.00 91.19 266 ILE A N 1
ATOM 2152 C CA . ILE A 1 266 ? -3.554 11.772 15.073 1.00 91.19 266 ILE A CA 1
ATOM 2153 C C . ILE A 1 266 ? -2.455 12.114 16.078 1.00 91.19 266 ILE A C 1
ATOM 2155 O O . ILE A 1 266 ? -2.679 12.898 16.995 1.00 91.19 266 ILE A O 1
ATOM 2159 N N . VAL A 1 267 ? -1.250 11.571 15.892 1.00 93.94 267 VAL A N 1
ATOM 2160 C CA . VAL A 1 267 ? -0.102 11.849 16.766 1.00 93.94 267 VAL A CA 1
ATOM 2161 C C . VAL A 1 267 ? 0.252 13.333 16.758 1.00 93.94 267 VAL A C 1
ATOM 2163 O O . VAL A 1 267 ? 0.479 13.902 17.824 1.00 93.94 267 VAL A O 1
ATOM 2166 N N . LEU A 1 268 ? 0.259 13.970 15.585 1.00 92.06 268 LEU A N 1
ATOM 2167 C CA . LEU A 1 268 ? 0.504 15.403 15.438 1.00 92.06 268 LEU A CA 1
ATOM 2168 C C . LEU A 1 268 ? -0.549 16.232 16.186 1.00 92.06 268 LEU A C 1
ATOM 2170 O O . LEU A 1 268 ? -0.212 17.186 16.885 1.00 92.06 268 LEU A O 1
ATOM 2174 N N . LEU A 1 269 ? -1.820 15.845 16.115 1.00 89.62 269 LEU A N 1
ATOM 2175 C CA . LEU A 1 269 ? -2.878 16.521 16.863 1.00 89.62 269 LEU A CA 1
ATOM 2176 C C . LEU A 1 269 ? -2.754 16.301 18.365 1.00 89.62 269 LEU A C 1
ATOM 2178 O O . LEU A 1 269 ? -2.871 17.259 19.122 1.00 89.62 269 LEU A O 1
ATOM 2182 N N . CYS A 1 270 ? -2.435 15.085 18.811 1.00 92.38 270 CYS A N 1
ATOM 2183 C CA . CYS A 1 270 ? -2.126 14.835 20.216 1.00 92.38 270 CYS A CA 1
ATOM 2184 C C . CYS A 1 270 ? -0.914 15.653 20.684 1.00 92.38 270 CYS A C 1
ATOM 2186 O O . CYS A 1 270 ? -0.898 16.108 21.824 1.00 92.38 270 CYS A O 1
ATOM 2188 N N . TRP A 1 271 ? 0.077 15.879 19.820 1.00 93.38 271 TRP A N 1
ATOM 2189 C CA . TRP A 1 271 ? 1.229 16.731 20.113 1.00 93.38 271 TRP A CA 1
ATOM 2190 C C . TRP A 1 271 ? 0.813 18.197 20.322 1.00 93.38 271 TRP A C 1
ATOM 2192 O O . TRP A 1 271 ? 1.263 18.839 21.274 1.00 93.38 271 TRP A O 1
ATOM 2202 N N . PHE A 1 272 ? -0.103 18.728 19.506 1.00 91.56 272 PHE A N 1
ATOM 2203 C CA . PHE A 1 272 ? -0.656 20.067 19.729 1.00 91.56 272 PHE A CA 1
ATOM 2204 C C . PHE A 1 272 ? -1.521 20.138 20.995 1.00 91.56 272 PHE A C 1
ATOM 2206 O O . PHE A 1 272 ? -1.317 21.048 21.803 1.00 91.56 272 PHE A O 1
ATOM 2213 N N . TRP A 1 273 ? -2.421 19.166 21.175 1.00 93.50 273 TRP A N 1
ATOM 2214 C CA . TRP A 1 273 ? -3.455 19.135 22.215 1.00 93.50 273 TRP A CA 1
ATOM 2215 C C . TRP A 1 273 ? -2.908 18.856 23.621 1.00 93.50 273 TRP A C 1
ATOM 2217 O O . TRP A 1 273 ? -3.327 19.485 24.587 1.00 93.50 273 TRP A O 1
ATOM 2227 N N . PHE A 1 274 ? -1.947 17.937 23.749 1.00 93.12 274 PHE A N 1
ATOM 2228 C CA . PHE A 1 274 ? -1.369 17.525 25.030 1.00 93.12 274 PHE A CA 1
ATOM 2229 C C . PHE A 1 274 ? 0.066 18.037 25.167 1.00 93.12 274 PHE A C 1
ATOM 2231 O O . PHE A 1 274 ? 1.042 17.288 25.031 1.00 93.12 274 PHE A O 1
ATOM 2238 N N . SER A 1 275 ? 0.193 19.336 25.448 1.00 94.31 275 SER A N 1
ATOM 2239 C CA . SER A 1 275 ? 1.480 20.038 25.511 1.00 94.31 275 SER A CA 1
ATOM 2240 C C . SER A 1 275 ? 2.481 19.384 26.473 1.00 94.31 275 SER A C 1
ATOM 2242 O O . SER A 1 275 ? 3.666 19.295 26.143 1.00 94.31 275 SER A O 1
ATOM 2244 N N . GLN A 1 276 ? 2.010 18.822 27.593 1.00 94.31 276 GLN A N 1
ATOM 2245 C CA . GLN A 1 276 ? 2.841 18.138 28.589 1.00 94.31 276 GLN A CA 1
ATOM 2246 C C . GLN A 1 276 ? 3.525 16.857 28.076 1.00 94.31 276 GLN A C 1
ATOM 2248 O O . GLN A 1 276 ? 4.507 16.401 28.665 1.00 94.31 276 GLN A O 1
ATOM 2253 N N . TYR A 1 277 ? 3.041 16.267 26.977 1.00 94.19 277 TYR A N 1
ATOM 2254 C CA . TYR A 1 277 ? 3.595 15.036 26.408 1.00 94.19 277 TYR A CA 1
ATOM 2255 C C . TYR A 1 277 ? 4.348 15.249 25.089 1.00 94.19 277 TYR A C 1
ATOM 2257 O O . TYR A 1 277 ? 4.878 14.275 24.565 1.00 94.19 277 TYR A O 1
ATOM 2265 N N . ARG A 1 278 ? 4.469 16.478 24.563 1.00 94.50 278 ARG A N 1
ATOM 2266 C CA . ARG A 1 278 ? 5.048 16.779 23.232 1.00 94.50 278 ARG A CA 1
ATOM 2267 C C . ARG A 1 278 ? 6.351 16.046 22.922 1.00 94.50 278 ARG A C 1
ATOM 2269 O O . ARG A 1 278 ? 6.419 15.260 21.977 1.00 94.50 278 ARG A O 1
ATOM 2276 N N . TRP A 1 279 ? 7.375 16.255 23.746 1.00 94.81 279 TRP A N 1
ATOM 2277 C CA . TRP A 1 279 ? 8.690 15.634 23.553 1.00 94.81 279 TRP A CA 1
ATOM 2278 C C . TRP A 1 279 ? 8.661 14.117 23.732 1.00 94.81 279 TRP A C 1
ATOM 2280 O O . TRP A 1 279 ? 9.335 13.382 23.008 1.00 94.81 279 TRP A O 1
ATOM 2290 N N . LYS A 1 280 ? 7.844 13.619 24.666 1.00 94.88 280 LYS A N 1
ATOM 2291 C CA . LYS A 1 280 ? 7.690 12.177 24.877 1.00 94.88 280 LYS A CA 1
ATOM 2292 C C . LYS A 1 280 ? 6.999 11.525 23.681 1.00 94.88 280 LYS A C 1
ATOM 2294 O O . LYS A 1 280 ? 7.494 10.525 23.183 1.00 94.88 280 LYS A O 1
ATOM 2299 N N . LEU A 1 281 ? 5.918 12.114 23.168 1.00 95.50 281 LEU A N 1
ATOM 2300 C CA . LEU A 1 281 ? 5.238 11.642 21.963 1.00 95.50 281 LEU A CA 1
ATOM 2301 C C . LEU A 1 281 ? 6.190 11.656 20.767 1.00 95.50 281 LEU A C 1
ATOM 2303 O O . LEU A 1 281 ? 6.308 10.634 20.101 1.00 95.50 281 LEU A O 1
ATOM 2307 N N . PHE A 1 282 ? 6.921 12.748 20.539 1.00 95.50 282 PHE A N 1
ATOM 2308 C CA . PHE A 1 282 ? 7.901 12.819 19.454 1.00 95.50 282 PHE A CA 1
ATOM 2309 C C . PHE A 1 282 ? 8.941 11.692 19.547 1.00 95.50 282 PHE A C 1
ATOM 2311 O O . PHE A 1 282 ? 9.094 10.910 18.612 1.00 95.50 282 PHE A O 1
ATOM 2318 N N . THR A 1 283 ? 9.594 11.540 20.703 1.00 95.12 283 THR A N 1
ATOM 2319 C CA . THR A 1 283 ? 10.640 10.519 20.893 1.00 95.12 283 THR A CA 1
ATOM 2320 C C . THR A 1 283 ? 10.107 9.089 20.814 1.00 95.12 283 THR A C 1
ATOM 2322 O O . THR A 1 283 ? 10.791 8.225 20.273 1.00 95.12 283 THR A O 1
ATOM 2325 N N . ILE A 1 284 ? 8.899 8.814 21.315 1.00 96.00 284 ILE A N 1
ATOM 2326 C CA . ILE A 1 284 ? 8.252 7.496 21.220 1.00 96.00 284 ILE A CA 1
ATOM 2327 C C . ILE A 1 284 ? 8.013 7.109 19.758 1.00 96.00 284 ILE A C 1
ATOM 2329 O O . ILE A 1 284 ? 8.400 6.023 19.333 1.00 96.00 284 ILE A O 1
ATOM 2333 N N . HIS A 1 285 ? 7.416 8.003 18.973 1.00 96.88 285 HIS A N 1
ATOM 2334 C CA . HIS A 1 285 ? 7.089 7.713 17.578 1.00 96.88 285 HIS A CA 1
ATOM 2335 C C . HIS A 1 285 ? 8.340 7.684 16.694 1.00 96.88 285 HIS A C 1
ATOM 2337 O O . HIS A 1 285 ? 8.435 6.825 15.821 1.00 96.88 285 HIS A O 1
ATOM 2343 N N . LEU A 1 286 ? 9.338 8.531 16.975 1.00 95.81 286 LEU A N 1
ATOM 2344 C CA . LEU A 1 286 ? 10.650 8.460 16.330 1.00 95.81 286 LEU A CA 1
ATOM 2345 C C . LEU A 1 286 ? 11.357 7.131 16.634 1.00 95.81 286 LEU A C 1
ATOM 2347 O O . LEU A 1 286 ? 11.903 6.516 15.725 1.00 95.81 286 LEU A O 1
ATOM 2351 N N . THR A 1 287 ? 11.285 6.647 17.882 1.00 95.50 287 THR A N 1
ATOM 2352 C CA . THR A 1 287 ? 11.794 5.311 18.247 1.00 95.50 287 THR A CA 1
ATOM 2353 C C . THR A 1 287 ? 11.058 4.227 17.456 1.00 95.50 287 THR A C 1
ATOM 2355 O O . THR A 1 287 ? 11.690 3.308 16.953 1.00 95.50 287 THR A O 1
ATOM 2358 N N . GLY A 1 288 ? 9.734 4.341 17.300 1.00 95.69 288 GLY A N 1
ATOM 2359 C CA . GLY A 1 288 ? 8.938 3.409 16.497 1.00 95.69 288 GLY A CA 1
ATOM 2360 C C . GLY A 1 288 ? 9.340 3.367 15.020 1.00 95.69 288 GLY A C 1
ATOM 2361 O O . GLY A 1 288 ? 9.483 2.278 14.477 1.00 95.69 288 GLY A O 1
ATOM 2362 N N . ILE A 1 289 ? 9.588 4.523 14.391 1.00 94.25 289 ILE A N 1
ATOM 2363 C CA . ILE A 1 289 ? 10.138 4.603 13.023 1.00 94.25 289 ILE A CA 1
ATOM 2364 C C . ILE A 1 289 ? 11.527 3.959 12.977 1.00 94.25 289 ILE A C 1
ATOM 2366 O O . ILE A 1 289 ? 11.821 3.164 12.088 1.00 94.25 289 ILE A O 1
ATOM 2370 N N . GLY A 1 290 ? 12.367 4.266 13.966 1.00 94.88 290 GLY A N 1
ATOM 2371 C CA . GLY A 1 290 ? 13.709 3.719 14.070 1.00 94.88 290 GLY A CA 1
ATOM 2372 C C . GLY A 1 290 ? 13.734 2.191 14.199 1.00 94.88 290 GLY A C 1
ATOM 2373 O O . GLY A 1 290 ? 14.560 1.564 13.551 1.00 94.88 290 GLY A O 1
ATOM 2374 N N . LEU A 1 291 ? 12.795 1.565 14.926 1.00 93.69 291 LEU A N 1
ATOM 2375 C CA . LEU A 1 291 ? 12.689 0.096 15.058 1.00 93.69 291 LEU A CA 1
ATOM 2376 C C . LEU A 1 291 ? 12.492 -0.646 13.734 1.00 93.69 291 LEU A C 1
ATOM 2378 O O . LEU A 1 291 ? 12.761 -1.843 13.656 1.00 93.69 291 LEU A O 1
ATOM 2382 N N . VAL A 1 292 ? 11.984 0.043 12.720 1.00 91.31 292 VAL A N 1
ATOM 2383 C CA . VAL A 1 292 ? 11.729 -0.519 11.393 1.00 91.31 292 VAL A CA 1
ATOM 2384 C C . VAL A 1 292 ? 12.583 0.153 10.320 1.00 91.31 292 VAL A C 1
ATOM 2386 O O . VAL A 1 292 ? 12.327 -0.007 9.128 1.00 91.31 292 VAL A O 1
ATOM 2389 N N . ALA A 1 293 ? 13.629 0.880 10.726 1.00 88.56 293 ALA A N 1
ATOM 2390 C CA . ALA A 1 293 ? 14.529 1.582 9.820 1.00 88.56 293 ALA A CA 1
ATOM 2391 C C . ALA A 1 293 ? 15.284 0.634 8.877 1.00 88.56 293 ALA A C 1
ATOM 2393 O O . ALA A 1 293 ? 15.591 1.035 7.759 1.00 88.56 293 ALA A O 1
ATOM 2394 N N . PHE A 1 294 ? 15.523 -0.622 9.277 1.00 82.69 294 PHE A N 1
ATOM 2395 C CA . PHE A 1 294 ? 16.139 -1.653 8.431 1.00 82.69 294 PHE A CA 1
ATOM 2396 C C . PHE A 1 294 ? 15.346 -1.893 7.145 1.00 82.69 294 PHE A C 1
ATOM 2398 O O . PHE A 1 294 ? 15.924 -2.242 6.127 1.00 82.69 294 PHE A O 1
ATOM 2405 N N . TRP A 1 295 ? 14.029 -1.687 7.194 1.00 78.69 295 TRP A N 1
ATOM 2406 C CA . TRP A 1 295 ? 13.170 -1.731 6.023 1.00 78.69 295 TRP A CA 1
ATOM 2407 C C . TRP A 1 295 ? 12.948 -0.327 5.470 1.00 78.69 295 TRP A C 1
ATOM 2409 O O . TRP A 1 295 ? 13.170 -0.090 4.291 1.00 78.69 295 TRP A O 1
ATOM 2419 N N . PHE A 1 296 ? 12.565 0.625 6.323 1.00 79.50 296 PHE A N 1
ATOM 2420 C CA . PHE A 1 296 ? 12.132 1.959 5.908 1.00 79.50 296 PHE A CA 1
ATOM 2421 C C . PHE A 1 296 ? 13.226 2.784 5.214 1.00 79.50 296 PHE A C 1
ATOM 2423 O O . PHE A 1 296 ? 12.924 3.511 4.272 1.00 79.50 296 PHE A O 1
ATOM 2430 N N . VAL A 1 297 ? 14.489 2.678 5.639 1.00 79.31 297 VAL A N 1
ATOM 2431 C CA . VAL A 1 297 ? 15.592 3.446 5.037 1.00 79.31 297 VAL A CA 1
ATOM 2432 C C . VAL A 1 297 ? 15.972 2.894 3.662 1.00 79.31 297 VAL A C 1
ATOM 2434 O O . VAL A 1 297 ? 15.956 3.684 2.715 1.00 79.31 297 VAL A O 1
ATOM 2437 N N . PRO A 1 298 ? 16.235 1.578 3.486 1.00 64.94 298 PRO A N 1
ATOM 2438 C CA . PRO A 1 298 ? 16.383 0.987 2.158 1.00 64.94 298 PRO A CA 1
ATOM 2439 C C . PRO A 1 298 ? 15.186 1.282 1.284 1.00 64.94 298 PRO A C 1
ATOM 2441 O O . PRO A 1 298 ? 15.362 1.776 0.179 1.00 64.94 298 PRO A O 1
ATOM 2444 N N . PHE A 1 299 ? 13.984 1.087 1.823 1.00 69.94 299 PHE A N 1
ATOM 2445 C CA . PHE A 1 299 ? 12.742 1.371 1.137 1.00 69.94 299 PHE A CA 1
ATOM 2446 C C . PHE A 1 299 ? 12.719 2.789 0.567 1.00 69.94 299 PHE A C 1
ATOM 2448 O O . PHE A 1 299 ? 12.586 2.934 -0.637 1.00 69.94 299 PHE A O 1
ATOM 2455 N N . ILE A 1 300 ? 12.934 3.823 1.386 1.00 68.44 300 ILE A N 1
ATOM 2456 C CA . ILE A 1 300 ? 12.985 5.225 0.938 1.00 68.44 300 ILE A CA 1
ATOM 2457 C C . ILE A 1 300 ? 14.106 5.457 -0.075 1.00 68.44 300 ILE A C 1
ATOM 2459 O O . ILE A 1 300 ? 13.896 6.148 -1.066 1.00 68.44 300 ILE A O 1
ATOM 2463 N N . SER A 1 301 ? 15.292 4.893 0.160 1.00 59.03 301 SER A N 1
ATOM 2464 C CA . SER A 1 301 ? 16.457 5.113 -0.705 1.00 59.03 301 SER A CA 1
ATOM 2465 C C . SER A 1 301 ? 16.366 4.416 -2.063 1.00 59.03 301 SER A C 1
ATOM 2467 O O . SER A 1 301 ? 17.005 4.847 -3.019 1.00 59.03 301 SER A O 1
ATOM 2469 N N . LEU A 1 302 ? 15.596 3.329 -2.123 1.00 51.69 302 LEU A N 1
ATOM 2470 C CA . LEU A 1 302 ? 15.403 2.475 -3.288 1.00 51.69 302 LEU A CA 1
ATOM 2471 C C . LEU A 1 302 ? 14.026 2.665 -3.906 1.00 51.69 302 LEU A C 1
ATOM 2473 O O . LEU A 1 302 ? 13.734 2.024 -4.914 1.00 51.69 302 LEU A O 1
ATOM 2477 N N . MET A 1 303 ? 13.168 3.504 -3.318 1.00 51.19 303 MET A N 1
ATOM 2478 C CA . MET A 1 303 ? 11.895 3.875 -3.908 1.00 51.19 303 MET A CA 1
ATOM 2479 C C . MET A 1 303 ? 12.207 4.705 -5.150 1.00 51.19 303 MET A C 1
ATOM 2481 O O . MET A 1 303 ? 12.276 5.929 -5.105 1.00 51.19 303 MET A O 1
ATOM 2485 N N . GLY A 1 304 ? 12.430 3.999 -6.259 1.00 44.72 304 GLY A N 1
ATOM 2486 C CA . GLY A 1 304 ? 12.443 4.574 -7.584 1.00 44.72 304 GLY A CA 1
ATOM 2487 C C . GLY A 1 304 ? 11.157 5.358 -7.770 1.00 44.72 304 GLY A C 1
ATOM 2488 O O . GLY A 1 304 ? 10.095 5.041 -7.226 1.00 44.72 304 GLY A O 1
ATOM 2489 N N . ASP A 1 305 ? 11.277 6.443 -8.489 1.00 44.16 305 ASP A N 1
ATOM 2490 C CA . ASP A 1 305 ? 10.319 7.511 -8.349 1.00 44.16 305 ASP A CA 1
ATOM 2491 C C . ASP A 1 305 ? 9.058 7.193 -9.134 1.00 44.16 305 ASP A C 1
ATOM 2493 O O . ASP A 1 305 ? 9.109 6.857 -10.313 1.00 44.16 305 ASP A O 1
ATOM 2497 N N . PHE A 1 306 ? 7.911 7.307 -8.490 1.00 36.69 306 PHE A N 1
ATOM 2498 C CA . PHE A 1 306 ? 6.639 7.037 -9.131 1.00 36.69 306 PHE A CA 1
ATOM 2499 C C . PHE A 1 306 ? 5.840 8.326 -9.249 1.00 36.69 306 PHE A C 1
ATOM 2501 O O . PHE A 1 306 ? 5.469 8.939 -8.245 1.00 36.69 306 PHE A O 1
ATOM 2508 N N . THR A 1 307 ? 5.547 8.722 -10.486 1.00 29.72 307 THR A N 1
ATOM 2509 C CA . THR A 1 307 ? 4.539 9.732 -10.797 1.00 29.72 307 THR A CA 1
ATOM 2510 C C . THR A 1 307 ? 3.443 9.101 -11.641 1.00 29.72 307 THR A C 1
ATOM 2512 O O . THR A 1 307 ? 3.635 8.780 -12.806 1.00 29.72 307 THR A O 1
ATOM 2515 N N . THR A 1 308 ? 2.259 8.962 -11.053 1.00 31.48 308 THR A N 1
ATOM 2516 C CA . THR A 1 308 ? 1.017 8.973 -11.825 1.00 31.48 308 THR A CA 1
ATOM 2517 C C . THR A 1 308 ? 0.003 9.873 -11.138 1.00 31.48 308 THR A C 1
ATOM 2519 O O . THR A 1 308 ? -0.457 9.637 -10.014 1.00 31.48 308 THR A O 1
ATOM 2522 N N . TYR A 1 309 ? -0.329 10.976 -11.812 1.00 37.97 309 TYR A N 1
ATOM 2523 C CA . TYR A 1 309 ? -1.257 11.989 -11.336 1.00 37.97 309 TYR A CA 1
ATOM 2524 C C . TYR A 1 309 ? -2.656 11.688 -11.859 1.00 37.97 309 TYR A C 1
ATOM 2526 O O . TYR A 1 309 ? -3.219 12.409 -12.678 1.00 37.97 309 TYR A O 1
ATOM 2534 N N . SER A 1 310 ? -3.289 10.683 -11.272 1.00 32.22 310 SER A N 1
ATOM 2535 C CA . SER A 1 310 ? -4.700 10.864 -10.956 1.00 32.22 310 SER A CA 1
ATOM 2536 C C . SER A 1 310 ? -4.737 11.470 -9.546 1.00 32.22 310 SER A C 1
ATOM 2538 O O . SER A 1 310 ? -3.884 11.189 -8.724 1.00 32.22 310 SER A O 1
ATOM 2540 N N . ILE A 1 311 ? -5.628 12.397 -9.229 1.00 39.38 311 ILE A N 1
ATOM 2541 C CA . ILE A 1 311 ? -6.136 12.520 -7.856 1.00 39.38 311 ILE A CA 1
ATOM 2542 C C . ILE A 1 311 ? -7.601 12.218 -8.057 1.00 39.38 311 ILE A C 1
ATOM 2544 O O . ILE A 1 311 ? -8.276 12.960 -8.773 1.00 39.38 311 ILE A O 1
ATOM 2548 N N . VAL A 1 312 ? -8.109 11.129 -7.477 1.00 39.78 312 VAL A N 1
ATOM 2549 C CA . VAL A 1 312 ? -9.558 10.965 -7.374 1.00 39.78 312 VAL A CA 1
ATOM 2550 C C . VAL A 1 312 ? -9.993 12.005 -6.353 1.00 39.78 312 VAL A C 1
ATOM 2552 O O . VAL A 1 312 ? -9.972 11.767 -5.146 1.00 39.78 312 VAL A O 1
ATOM 2555 N N . ARG A 1 313 ? -10.254 13.211 -6.861 1.00 46.78 313 ARG A N 1
ATOM 2556 C CA . ARG A 1 313 ? -10.693 14.347 -6.068 1.00 46.78 313 ARG A CA 1
ATOM 2557 C C . ARG A 1 313 ? -12.113 14.057 -5.590 1.00 46.78 313 ARG A C 1
ATOM 2559 O O . ARG A 1 313 ? -12.932 13.602 -6.400 1.00 46.78 313 ARG A O 1
ATOM 2566 N N . PRO A 1 314 ? -12.434 14.335 -4.320 1.00 47.41 314 PRO A N 1
ATOM 2567 C CA . PRO A 1 314 ? -13.826 14.459 -3.933 1.00 47.41 314 PRO A CA 1
ATOM 2568 C C . PRO A 1 314 ? -14.466 15.526 -4.835 1.00 47.41 314 PRO A C 1
ATOM 2570 O O . PRO A 1 314 ? -13.928 16.619 -4.986 1.00 47.41 314 PRO A O 1
ATOM 2573 N N . LYS A 1 315 ? -15.582 15.191 -5.490 1.00 42.16 315 LYS A N 1
ATOM 2574 C CA . LYS A 1 315 ? -16.360 16.137 -6.311 1.00 42.16 315 LYS A CA 1
ATOM 2575 C C . LYS A 1 315 ? -17.307 17.012 -5.476 1.00 42.16 315 LYS A C 1
ATOM 2577 O O . LYS A 1 315 ? -18.098 17.745 -6.052 1.00 42.16 315 LYS A O 1
ATOM 2582 N N . GLY A 1 316 ? -17.286 16.866 -4.152 1.00 44.12 316 GLY A N 1
ATOM 2583 C CA . GLY A 1 316 ? -18.242 17.507 -3.258 1.00 44.12 316 GLY A CA 1
ATOM 2584 C C . GLY A 1 316 ? -17.745 18.854 -2.753 1.00 44.12 316 GLY A C 1
ATOM 2585 O O . GLY A 1 316 ? -16.574 18.995 -2.404 1.00 44.12 316 GLY A O 1
ATOM 2586 N N . ASP A 1 317 ? -18.661 19.812 -2.680 1.00 49.03 317 ASP A N 1
ATOM 2587 C CA . ASP A 1 317 ? -18.505 21.001 -1.853 1.00 49.03 317 ASP A CA 1
ATOM 2588 C C . ASP A 1 317 ? -18.657 20.590 -0.375 1.00 49.03 317 ASP A C 1
ATOM 2590 O O . ASP A 1 317 ? -19.591 19.872 -0.001 1.00 49.03 317 ASP A O 1
ATOM 2594 N N . PHE A 1 318 ? -17.718 21.014 0.474 1.00 46.31 318 PHE A N 1
ATOM 2595 C CA . PHE A 1 318 ? -17.724 20.747 1.916 1.00 46.31 318 PHE A CA 1
ATOM 2596 C C . PHE A 1 318 ? -19.048 21.190 2.561 1.00 46.31 318 PHE A C 1
ATOM 2598 O O . PHE A 1 318 ? -19.586 20.488 3.419 1.00 46.31 318 PHE A O 1
ATOM 2605 N N . LEU A 1 319 ? -19.620 22.306 2.096 1.00 44.66 319 LEU A N 1
ATOM 2606 C CA . LEU A 1 319 ? -20.895 22.817 2.599 1.00 44.66 319 LEU A CA 1
ATOM 2607 C C . LEU A 1 319 ? -22.086 21.951 2.159 1.00 44.66 319 LEU A C 1
ATOM 2609 O O . LEU A 1 319 ? -23.052 21.797 2.907 1.00 44.66 319 LEU A O 1
ATOM 2613 N N . GLU A 1 320 ? -22.013 21.323 0.986 1.00 47.06 320 GLU A N 1
ATOM 2614 C CA . GLU A 1 320 ? -23.060 20.431 0.479 1.00 47.06 320 GLU A CA 1
ATOM 2615 C C . GLU A 1 320 ? -23.122 19.110 1.268 1.00 47.06 320 GLU A C 1
ATOM 2617 O O . GLU A 1 320 ? -24.211 18.622 1.582 1.00 47.06 320 GLU A O 1
ATOM 2622 N N . LEU A 1 321 ? -21.960 18.579 1.668 1.00 50.75 321 LEU A N 1
ATOM 2623 C CA . LEU A 1 321 ? -21.829 17.387 2.517 1.00 50.75 321 LEU A CA 1
ATOM 2624 C C . LEU A 1 321 ? -22.324 17.606 3.958 1.00 50.75 321 LEU A C 1
ATOM 2626 O O . LEU A 1 321 ? -22.842 16.667 4.568 1.00 50.75 321 LEU A O 1
ATOM 2630 N N . PHE A 1 322 ? -22.177 18.822 4.493 1.00 49.31 322 PHE A N 1
ATOM 2631 C CA . PHE A 1 322 ? -22.497 19.140 5.890 1.00 49.31 322 PHE A CA 1
ATOM 2632 C C . PHE A 1 322 ? -23.909 19.702 6.097 1.00 49.31 322 PHE A C 1
ATOM 2634 O O . PHE A 1 322 ? -24.562 19.352 7.077 1.00 49.31 322 PHE A O 1
ATOM 2641 N N . PHE A 1 323 ? -24.404 20.550 5.187 1.00 49.84 323 PHE A N 1
ATOM 2642 C CA . PHE A 1 323 ? -25.641 21.309 5.416 1.00 49.84 323 PHE A CA 1
ATOM 2643 C C . PHE A 1 323 ? -26.855 20.813 4.622 1.00 49.84 323 PHE A C 1
ATOM 2645 O O . PHE A 1 323 ? -27.976 20.946 5.108 1.00 49.84 323 PHE A O 1
ATOM 2652 N N . ARG A 1 324 ? -26.689 20.228 3.424 1.00 46.09 324 ARG A N 1
ATOM 2653 C CA . ARG A 1 324 ? -27.839 19.951 2.534 1.00 46.09 324 ARG A CA 1
ATOM 2654 C C . ARG A 1 324 ? -28.509 18.587 2.713 1.00 46.09 324 ARG A C 1
ATOM 2656 O O . ARG A 1 324 ? -29.706 18.474 2.469 1.00 46.09 324 ARG A O 1
ATOM 2663 N N . TYR A 1 325 ? -27.772 17.549 3.107 1.00 53.34 325 TYR A N 1
ATOM 2664 C CA . TYR A 1 325 ? -28.241 16.161 2.980 1.00 53.34 325 TYR A CA 1
ATOM 2665 C C . TYR A 1 325 ? -28.135 15.210 4.191 1.00 53.34 325 TYR A C 1
ATOM 2667 O O . TYR A 1 325 ? -28.603 14.088 4.022 1.00 53.34 325 TYR A O 1
ATOM 2675 N N . PRO A 1 326 ? -27.608 15.533 5.392 1.00 54.66 326 PRO A N 1
ATOM 2676 C CA . PRO A 1 326 ? -27.442 14.510 6.437 1.00 54.66 326 PRO A CA 1
ATOM 2677 C C . PRO A 1 326 ? -28.754 13.942 6.982 1.00 54.66 326 PRO A C 1
ATOM 2679 O O . PRO A 1 326 ? -28.944 12.728 7.000 1.00 54.66 326 PRO A O 1
ATOM 2682 N N . LEU A 1 327 ? -29.679 14.817 7.393 1.00 56.91 327 LEU A N 1
ATOM 2683 C CA . LEU A 1 327 ? -30.973 14.395 7.928 1.00 56.91 327 LEU A CA 1
ATOM 2684 C C . LEU A 1 327 ? -31.807 13.738 6.826 1.00 56.91 327 LEU A C 1
ATOM 2686 O O . LEU A 1 327 ? -32.353 12.662 7.031 1.00 56.91 327 LEU A O 1
ATOM 2690 N N . TYR A 1 328 ? -31.817 14.323 5.626 1.00 62.84 328 TYR A N 1
ATOM 2691 C CA . TYR A 1 328 ? -32.468 13.730 4.459 1.00 62.84 328 TYR A CA 1
ATOM 2692 C C . TYR A 1 328 ? -31.862 12.371 4.079 1.00 62.84 328 TYR A C 1
ATOM 2694 O O . TYR A 1 328 ? -32.591 11.442 3.770 1.00 62.84 328 TYR A O 1
ATOM 2702 N N . GLY A 1 329 ? -30.540 12.219 4.123 1.00 64.94 329 GLY A N 1
ATOM 2703 C CA . GLY A 1 329 ? -29.822 10.992 3.792 1.00 64.94 329 GLY A CA 1
ATOM 2704 C C . GLY A 1 329 ? -30.033 9.894 4.829 1.00 64.94 329 GLY A C 1
ATOM 2705 O O . GLY A 1 329 ? -30.223 8.737 4.452 1.00 64.94 329 GLY A O 1
ATOM 2706 N N . LEU A 1 330 ? -30.053 10.249 6.117 1.00 65.50 330 LEU A N 1
ATOM 2707 C CA . LEU A 1 330 ? -30.414 9.346 7.207 1.00 65.50 330 LEU A CA 1
ATOM 2708 C C . LEU A 1 330 ? -31.881 8.918 7.087 1.00 65.50 330 LEU A C 1
ATOM 2710 O O . LEU A 1 330 ? -32.149 7.723 7.033 1.00 65.50 330 LEU A O 1
ATOM 2714 N N . LEU A 1 331 ? -32.811 9.869 6.945 1.00 70.56 331 LEU A N 1
ATOM 2715 C CA . LEU A 1 331 ? -34.239 9.595 6.759 1.00 70.56 331 LEU A CA 1
ATOM 2716 C C . LEU A 1 331 ? -34.508 8.792 5.486 1.00 70.56 331 LEU A C 1
ATOM 2718 O O . LEU A 1 331 ? -35.329 7.887 5.510 1.00 70.56 331 LEU A O 1
ATOM 2722 N N . ARG A 1 332 ? -33.788 9.055 4.392 1.00 71.31 332 ARG A N 1
ATOM 2723 C CA . ARG A 1 332 ? -33.864 8.274 3.153 1.00 71.31 332 ARG A CA 1
ATOM 2724 C C . ARG A 1 332 ? -33.336 6.860 3.356 1.00 71.31 332 ARG A C 1
ATOM 2726 O O . ARG A 1 332 ? -33.953 5.932 2.855 1.00 71.31 332 ARG A O 1
ATOM 2733 N N . SER A 1 333 ? -32.231 6.690 4.084 1.00 67.88 333 SER A N 1
ATOM 2734 C CA . SER A 1 333 ? -31.700 5.358 4.413 1.00 67.88 333 SER A CA 1
ATOM 2735 C C . SER A 1 333 ? -32.722 4.578 5.247 1.00 67.88 333 SER A C 1
ATOM 2737 O O . SER A 1 333 ? -33.086 3.466 4.883 1.00 67.88 333 SER A O 1
ATOM 2739 N N . ILE A 1 334 ? -33.284 5.209 6.281 1.00 69.31 334 ILE A N 1
ATOM 2740 C CA . ILE A 1 334 ? -34.352 4.639 7.112 1.00 69.31 334 ILE A CA 1
ATOM 2741 C C . ILE A 1 334 ? -35.591 4.313 6.266 1.00 69.31 334 ILE A C 1
ATOM 2743 O O . ILE A 1 334 ? -36.115 3.210 6.344 1.00 69.31 334 ILE A O 1
ATOM 2747 N N . HIS A 1 335 ? -36.036 5.227 5.403 1.00 74.44 335 HIS A N 1
ATOM 2748 C CA . HIS A 1 335 ? -37.174 5.010 4.510 1.00 74.44 335 HIS A CA 1
ATOM 2749 C C . HIS A 1 335 ? -36.944 3.810 3.584 1.00 74.44 335 HIS A C 1
ATOM 2751 O O . HIS A 1 335 ? -37.832 2.978 3.428 1.00 74.44 335 HIS A O 1
ATOM 2757 N N . THR A 1 336 ? -35.730 3.663 3.042 1.00 71.19 336 THR A N 1
ATOM 2758 C CA . THR A 1 336 ? -35.380 2.508 2.206 1.00 71.19 336 THR A CA 1
ATOM 2759 C C . THR A 1 336 ? -35.383 1.183 2.974 1.00 71.19 336 THR A C 1
ATOM 2761 O O . THR A 1 336 ? -35.640 0.136 2.387 1.00 71.19 336 THR A O 1
ATOM 2764 N N . TRP A 1 337 ? -35.175 1.202 4.296 1.00 69.00 337 TRP A N 1
ATOM 2765 C CA . TRP A 1 337 ? -35.325 0.003 5.131 1.00 69.00 337 TRP A CA 1
ATOM 2766 C C . TRP A 1 337 ? -36.774 -0.477 5.189 1.00 69.00 337 TRP A C 1
ATOM 2768 O O . TRP A 1 337 ? -37.016 -1.680 5.190 1.00 69.00 337 TRP A O 1
ATOM 2778 N N . PHE A 1 338 ? -37.731 0.452 5.187 1.00 73.38 338 PHE A N 1
ATOM 2779 C CA . PHE A 1 338 ? -39.160 0.141 5.198 1.00 73.38 338 PHE A CA 1
ATOM 2780 C C . PHE A 1 338 ? -39.739 -0.126 3.802 1.00 73.38 338 PHE A C 1
ATOM 2782 O O . PHE A 1 338 ? -40.819 -0.699 3.698 1.00 73.38 338 PHE A O 1
ATOM 2789 N N . SER A 1 339 ? -39.033 0.242 2.726 1.00 69.50 339 SER A N 1
ATOM 2790 C CA . SER A 1 339 ? -39.487 0.045 1.341 1.00 69.50 339 SER A CA 1
ATOM 2791 C C . SER A 1 339 ? -39.057 -1.291 0.716 1.00 69.50 339 SER A C 1
ATOM 2793 O O . SER A 1 339 ? -39.244 -1.487 -0.481 1.00 69.50 339 SER A O 1
ATOM 2795 N N . GLY A 1 340 ? -38.418 -2.184 1.480 1.00 57.47 340 GLY A N 1
ATOM 2796 C CA . GLY A 1 340 ? -37.872 -3.455 0.982 1.00 57.47 340 GLY A CA 1
ATOM 2797 C C . GLY A 1 340 ? -36.526 -3.345 0.246 1.00 57.47 340 GLY A C 1
ATOM 2798 O O . GLY A 1 340 ? -35.883 -4.364 0.007 1.00 57.47 340 GLY A O 1
ATOM 2799 N N . GLU A 1 341 ? -36.043 -2.132 -0.048 1.00 57.47 341 GLU A N 1
ATOM 2800 C CA . GLU A 1 341 ? -34.732 -1.877 -0.663 1.00 57.47 341 GLU A CA 1
ATOM 2801 C C . GLU A 1 341 ? -33.698 -1.471 0.397 1.00 57.47 341 GLU A C 1
ATOM 2803 O O . GLU A 1 341 ? -33.245 -0.327 0.439 1.00 57.47 341 GLU A O 1
ATOM 2808 N N . PHE A 1 342 ? -33.305 -2.384 1.285 1.00 54.88 342 PHE A N 1
ATOM 2809 C CA . PHE A 1 342 ? -32.403 -2.020 2.378 1.00 54.88 342 PHE A CA 1
ATOM 2810 C C . PHE A 1 342 ? -31.062 -1.442 1.874 1.00 54.88 342 PHE A C 1
ATOM 2812 O O . PHE A 1 342 ? -30.283 -2.123 1.202 1.00 54.88 342 PHE A O 1
ATOM 2819 N N . LYS A 1 343 ? -30.753 -0.194 2.257 1.00 62.03 343 LYS A N 1
ATOM 2820 C CA . LYS A 1 343 ? -29.451 0.456 2.024 1.00 62.03 343 LYS A CA 1
ATOM 2821 C C . LYS A 1 343 ? -28.748 0.722 3.347 1.00 62.03 343 LYS A C 1
ATOM 2823 O O . LYS A 1 343 ? -29.325 1.319 4.252 1.00 62.03 343 LYS A O 1
ATOM 2828 N N . LEU A 1 344 ? -27.487 0.309 3.463 1.00 63.62 344 LEU A N 1
ATOM 2829 C CA . LEU A 1 344 ? -26.668 0.621 4.639 1.00 63.62 344 LEU A CA 1
ATOM 2830 C C . LEU A 1 344 ? -26.500 2.143 4.779 1.00 63.62 344 LEU A C 1
ATOM 2832 O O . LEU A 1 344 ? -26.368 2.855 3.779 1.00 63.62 344 LEU A O 1
ATOM 2836 N N . ILE A 1 345 ? -26.527 2.640 6.023 1.00 66.25 345 ILE A N 1
ATOM 2837 C CA . ILE A 1 345 ? -26.304 4.063 6.313 1.00 66.25 345 ILE A CA 1
ATOM 2838 C C . ILE A 1 345 ? -24.917 4.436 5.802 1.00 66.25 345 ILE A C 1
ATOM 2840 O O . ILE A 1 345 ? -23.920 3.902 6.275 1.00 66.25 345 ILE A O 1
ATOM 2844 N N . ASN A 1 346 ? -24.868 5.388 4.872 1.00 67.31 346 ASN A N 1
ATOM 2845 C CA . ASN A 1 346 ? -23.616 5.924 4.348 1.00 67.31 346 ASN A CA 1
ATOM 2846 C C . ASN A 1 346 ? -22.705 6.408 5.505 1.00 67.31 346 ASN A C 1
ATOM 2848 O O . ASN A 1 346 ? -23.215 7.061 6.420 1.00 67.31 346 ASN A O 1
ATOM 2852 N N . PRO A 1 347 ? -21.375 6.185 5.459 1.00 67.31 347 PRO A N 1
ATOM 2853 C CA . PRO A 1 347 ? -20.452 6.583 6.524 1.00 67.31 347 PRO A CA 1
ATOM 2854 C C . PRO A 1 347 ? -20.568 8.057 6.926 1.00 67.31 347 PRO A C 1
ATOM 2856 O O . PRO A 1 347 ? -20.484 8.388 8.105 1.00 67.31 347 PRO A O 1
ATOM 2859 N N . ILE A 1 348 ? -20.830 8.940 5.959 1.00 67.44 348 ILE A N 1
ATOM 2860 C CA . ILE A 1 348 ? -21.024 10.377 6.189 1.00 67.44 348 ILE A CA 1
ATOM 2861 C C . ILE A 1 348 ? -22.262 10.629 7.059 1.00 67.44 348 ILE A C 1
ATOM 2863 O O . ILE A 1 348 ? -22.211 11.427 7.991 1.00 67.44 348 ILE A O 1
ATOM 2867 N N . ASN A 1 349 ? -23.359 9.908 6.813 1.00 69.31 349 ASN A N 1
ATOM 2868 C CA . ASN A 1 349 ? -24.581 10.025 7.610 1.00 69.31 349 ASN A CA 1
ATOM 2869 C C . ASN A 1 349 ? -24.358 9.531 9.047 1.00 69.31 349 ASN A C 1
ATOM 2871 O O . ASN A 1 349 ? -24.869 10.155 9.975 1.00 69.31 349 ASN A O 1
ATOM 2875 N N . LEU A 1 350 ? -23.574 8.459 9.245 1.00 72.00 350 LEU A N 1
ATOM 2876 C CA . LEU A 1 350 ? -23.199 8.007 10.590 1.00 72.00 350 LEU A CA 1
ATOM 2877 C C . LEU A 1 350 ? -22.378 9.073 11.315 1.00 72.00 350 LEU A C 1
ATOM 2879 O O . LEU A 1 350 ? -22.693 9.406 12.455 1.00 72.00 350 LEU A O 1
ATOM 2883 N N . ILE A 1 351 ? -21.350 9.622 10.660 1.00 70.44 351 ILE A N 1
ATOM 2884 C CA . ILE A 1 351 ? -20.525 10.670 11.264 1.00 70.44 351 ILE A CA 1
ATOM 2885 C C . ILE A 1 351 ? -21.410 11.848 11.671 1.00 70.44 351 ILE A C 1
ATOM 2887 O O . ILE A 1 351 ? -21.368 12.256 12.824 1.00 70.44 351 ILE A O 1
ATOM 2891 N N . ASN A 1 352 ? -22.290 12.318 10.787 1.00 68.00 352 ASN A N 1
ATOM 2892 C CA . ASN A 1 352 ? -23.203 13.421 11.081 1.00 68.00 352 ASN A CA 1
ATOM 2893 C C . ASN A 1 352 ? -24.177 13.117 12.232 1.00 68.00 352 ASN A C 1
ATOM 2895 O O . ASN A 1 352 ? -24.435 13.993 13.056 1.00 68.00 352 ASN A O 1
ATOM 2899 N N . ALA A 1 353 ? -24.682 11.885 12.345 1.00 71.38 353 ALA A N 1
ATOM 2900 C CA . ALA A 1 353 ? -25.491 11.477 13.493 1.00 71.38 353 ALA A CA 1
ATOM 2901 C C . ALA A 1 353 ? -24.689 11.557 14.805 1.00 71.38 353 ALA A C 1
ATOM 2903 O O . ALA A 1 353 ? -25.185 12.071 15.806 1.00 71.38 353 ALA A O 1
ATOM 2904 N N . LEU A 1 354 ? -23.423 11.127 14.792 1.00 72.31 354 LEU A N 1
ATOM 2905 C CA . LEU A 1 354 ? -22.520 11.256 15.940 1.00 72.31 354 LEU A CA 1
ATOM 2906 C C . LEU A 1 354 ? -22.185 12.721 16.247 1.00 72.31 354 LEU A C 1
ATOM 2908 O O . LEU A 1 354 ? -22.054 13.066 17.422 1.00 72.31 354 LEU A O 1
ATOM 2912 N N . LEU A 1 355 ? -22.098 13.591 15.231 1.00 68.00 355 LEU A N 1
ATOM 2913 C CA . LEU A 1 355 ? -21.956 15.040 15.416 1.00 68.00 355 LEU A CA 1
ATOM 2914 C C . LEU A 1 355 ? -23.160 15.617 16.150 1.00 68.00 355 LEU A C 1
ATOM 2916 O O . LEU A 1 355 ? -22.994 16.314 17.147 1.00 68.00 355 LEU A O 1
ATOM 2920 N N . PHE A 1 356 ? -24.364 15.276 15.695 1.00 72.06 356 PHE A N 1
ATOM 2921 C CA . PHE A 1 356 ? -25.602 15.725 16.316 1.00 72.06 356 PHE A CA 1
ATOM 2922 C C . PHE A 1 356 ? -25.687 15.253 17.770 1.00 72.06 356 PHE A C 1
ATOM 2924 O O . PHE A 1 356 ? -25.846 16.073 18.668 1.00 72.06 356 PHE A O 1
ATOM 2931 N N . ILE A 1 357 ? -25.462 13.962 18.035 1.00 72.12 357 ILE A N 1
ATOM 2932 C CA . ILE A 1 357 ? -25.430 13.426 19.405 1.00 72.12 357 ILE A CA 1
ATOM 2933 C C . ILE A 1 357 ? -24.385 14.172 20.244 1.00 72.12 357 ILE A C 1
ATOM 2935 O O . ILE A 1 357 ? -24.669 14.590 21.363 1.00 72.12 357 ILE A O 1
ATOM 2939 N N . THR A 1 358 ? -23.192 14.408 19.704 1.00 69.44 358 THR A N 1
ATOM 2940 C CA . THR A 1 358 ? -22.145 15.124 20.439 1.00 69.44 358 THR A CA 1
ATOM 2941 C C . THR A 1 358 ? -22.529 16.566 20.767 1.00 69.44 358 THR A C 1
ATOM 2943 O O . THR A 1 358 ? -22.212 17.024 21.861 1.00 69.44 358 THR A O 1
ATOM 2946 N N . LEU A 1 359 ? -23.253 17.269 19.888 1.00 72.38 359 LEU A N 1
ATOM 2947 C CA . LEU A 1 359 ? -23.780 18.609 20.171 1.00 72.38 359 LEU A CA 1
ATOM 2948 C C . LEU A 1 359 ? -24.806 18.584 21.315 1.00 72.38 359 LEU A C 1
ATOM 2950 O O . LEU A 1 359 ? -24.703 19.390 22.239 1.00 72.38 359 LEU A O 1
ATOM 2954 N N . PHE A 1 360 ? -25.735 17.622 21.315 1.00 76.50 360 PHE A N 1
ATOM 2955 C CA . PHE A 1 360 ? -26.718 17.461 22.399 1.00 76.50 360 PHE A CA 1
ATOM 2956 C C . PHE A 1 360 ? -26.064 17.101 23.739 1.00 76.50 360 PHE A C 1
ATOM 2958 O O . PHE A 1 360 ? -26.506 17.556 24.794 1.00 76.50 360 PHE A O 1
ATOM 2965 N N . TYR A 1 361 ? -24.978 16.327 23.710 1.00 73.56 361 TYR A N 1
ATOM 2966 C CA . TYR A 1 361 ? -24.236 15.903 24.900 1.00 73.56 361 TYR A CA 1
ATOM 2967 C C . TYR A 1 361 ? -22.942 16.683 25.123 1.00 73.56 361 TYR A C 1
ATOM 2969 O O . TYR A 1 361 ? -22.079 16.238 25.889 1.00 73.56 361 TYR A O 1
ATOM 2977 N N . HIS A 1 362 ? -22.818 17.870 24.521 1.00 77.44 362 HIS A N 1
ATOM 2978 C CA . HIS A 1 362 ? -21.586 18.651 24.533 1.00 77.44 362 HIS A CA 1
ATOM 2979 C C . HIS A 1 362 ? -21.070 18.872 25.958 1.00 77.44 362 HIS A C 1
ATOM 2981 O O . HIS A 1 362 ? -19.891 18.666 26.220 1.00 77.44 362 HIS A O 1
ATOM 2987 N N . GLN A 1 363 ? -21.942 19.184 26.923 1.00 77.56 363 GLN A N 1
ATOM 2988 C CA . GLN A 1 363 ? -21.531 19.425 28.313 1.00 77.56 363 GLN A CA 1
ATOM 2989 C C . GLN A 1 363 ? -20.897 18.208 29.005 1.00 77.56 363 GLN A C 1
ATOM 2991 O O . GLN A 1 363 ? -20.075 18.381 29.904 1.00 77.56 363 GLN A O 1
ATOM 2996 N N . LYS A 1 364 ? -21.283 16.981 28.632 1.00 73.94 364 LYS A N 1
ATOM 2997 C CA . LYS A 1 364 ? -20.684 15.754 29.178 1.00 73.94 364 LYS A CA 1
ATOM 2998 C C . LYS A 1 364 ? -19.429 15.363 28.402 1.00 73.94 364 LYS A C 1
ATOM 3000 O O . LYS A 1 364 ? -18.421 15.043 29.016 1.00 73.94 364 LYS A O 1
ATOM 3005 N N . ILE A 1 365 ? -19.474 15.438 27.072 1.00 73.94 365 ILE A N 1
ATOM 3006 C CA . ILE A 1 365 ? -18.369 15.016 26.200 1.00 73.94 365 ILE A CA 1
ATOM 3007 C C . ILE A 1 365 ? -17.193 16.000 26.254 1.00 73.94 365 ILE A C 1
ATOM 3009 O O . ILE A 1 365 ? -16.046 15.576 26.305 1.00 73.94 365 ILE A O 1
ATOM 3013 N N . SER A 1 366 ? -17.433 17.309 26.324 1.00 73.44 366 SER A N 1
ATOM 3014 C CA . SER A 1 366 ? -16.356 18.312 26.440 1.00 73.44 366 SER A CA 1
ATOM 3015 C C . SER A 1 366 ? -15.552 18.197 27.739 1.00 73.44 366 SER A C 1
ATOM 3017 O O . SER A 1 366 ? -14.398 18.613 27.784 1.00 73.44 366 SER A O 1
ATOM 3019 N N . LYS A 1 367 ? -16.122 17.583 28.788 1.00 75.62 367 LYS A N 1
ATOM 3020 C CA . LYS A 1 367 ? -15.392 17.261 30.026 1.00 75.62 367 LYS A CA 1
ATOM 3021 C C . LYS A 1 367 ? -14.406 16.104 29.846 1.00 75.62 367 LYS A C 1
ATOM 3023 O O . LYS A 1 367 ? -13.525 15.930 30.681 1.00 75.62 367 LYS A O 1
ATOM 3028 N N . THR A 1 368 ? -14.540 15.336 28.766 1.00 79.25 368 THR A N 1
ATOM 3029 C CA . THR A 1 368 ? -13.710 14.168 28.451 1.00 79.25 368 THR A CA 1
ATOM 3030 C C . THR A 1 368 ? -12.685 14.572 27.400 1.00 79.25 368 THR A C 1
ATOM 3032 O O . THR A 1 368 ? -12.984 14.676 26.207 1.00 79.25 368 THR A O 1
ATOM 3035 N N . GLY A 1 369 ? -11.467 14.880 27.847 1.00 83.31 369 GLY A N 1
ATOM 3036 C CA . GLY A 1 369 ? -10.443 15.473 26.984 1.00 83.31 369 GLY A CA 1
ATOM 3037 C C . GLY A 1 369 ? -10.089 14.602 25.774 1.00 83.31 369 GLY A C 1
ATOM 3038 O O . GLY A 1 369 ? -9.763 15.130 24.713 1.00 83.31 369 GLY A O 1
ATOM 3039 N N . LEU A 1 370 ? -10.187 13.274 25.902 1.00 88.12 370 LEU A N 1
ATOM 3040 C CA . LEU A 1 370 ? -9.813 12.337 24.839 1.00 88.12 370 LEU A CA 1
ATOM 3041 C C . LEU A 1 370 ? -10.905 12.151 23.790 1.00 88.12 370 LEU A C 1
ATOM 3043 O O . LEU A 1 370 ? -10.614 12.187 22.595 1.00 88.12 370 LEU A O 1
ATOM 3047 N N . LEU A 1 371 ? -12.152 11.947 24.224 1.00 85.88 371 LEU A N 1
ATOM 3048 C CA . LEU A 1 371 ? -13.272 11.741 23.305 1.00 85.88 371 LEU A CA 1
ATOM 3049 C C . LEU A 1 371 ? -13.534 13.012 22.491 1.00 85.88 371 LEU A C 1
ATOM 3051 O O . LEU A 1 371 ? -13.743 12.937 21.281 1.00 85.88 371 LEU A O 1
ATOM 3055 N N . TRP A 1 372 ? -13.438 14.178 23.136 1.00 85.88 372 TRP A N 1
ATOM 3056 C CA . TRP A 1 372 ? -13.554 15.471 22.469 1.00 85.88 372 TRP A CA 1
ATOM 3057 C C . TRP A 1 372 ? -12.437 15.710 21.445 1.00 85.88 372 TRP A C 1
ATOM 3059 O O . TRP A 1 372 ? -12.705 16.173 20.338 1.00 85.88 372 TRP A O 1
ATOM 3069 N N . MET A 1 373 ? -11.198 15.319 21.761 1.00 88.94 373 MET A N 1
ATOM 3070 C CA . MET A 1 373 ? -10.076 15.395 20.821 1.00 88.94 373 MET A CA 1
ATOM 3071 C C . MET A 1 373 ? -10.309 14.524 19.577 1.00 88.94 373 MET A C 1
ATOM 3073 O O . MET A 1 373 ? -10.142 15.009 18.458 1.00 88.94 373 MET A O 1
ATOM 3077 N N . LEU A 1 374 ? -10.755 13.271 19.742 1.00 88.06 374 LEU A N 1
ATOM 3078 C CA . LEU A 1 374 ? -11.064 12.396 18.602 1.00 88.06 374 LEU A CA 1
ATOM 3079 C C . LEU A 1 374 ? -12.219 12.932 17.755 1.00 88.06 374 LEU A C 1
ATOM 3081 O O . LEU A 1 374 ? -12.188 12.835 16.530 1.00 88.06 374 LEU A O 1
ATOM 3085 N N . PHE A 1 375 ? -13.218 13.527 18.398 1.00 83.50 375 PHE A N 1
ATOM 3086 C CA . PHE A 1 375 ? -14.335 14.161 17.717 1.00 83.50 375 PHE A CA 1
ATOM 3087 C C . PHE A 1 375 ? -13.891 15.353 16.857 1.00 83.50 375 PHE A C 1
ATOM 3089 O O . PHE A 1 375 ? -14.199 15.408 15.665 1.00 83.50 375 PHE A O 1
ATOM 3096 N N . ILE A 1 376 ? -13.105 16.269 17.432 1.00 83.81 376 ILE A N 1
ATOM 3097 C CA . ILE A 1 376 ? -12.516 17.401 16.702 1.00 83.81 376 ILE A CA 1
ATOM 3098 C C . ILE A 1 376 ? -11.625 16.906 15.569 1.00 83.81 376 ILE A C 1
ATOM 3100 O O . ILE A 1 376 ? -11.634 17.487 14.486 1.00 83.81 376 ILE A O 1
ATOM 3104 N N . PHE A 1 377 ? -10.885 15.818 15.782 1.00 85.81 377 PHE A N 1
ATOM 3105 C CA . PHE A 1 377 ? -10.085 15.235 14.720 1.00 85.81 377 PHE A CA 1
ATOM 3106 C C . PHE A 1 377 ? -10.941 14.748 13.554 1.00 85.81 377 PHE A C 1
ATOM 3108 O O . PHE A 1 377 ? -10.612 15.063 12.416 1.00 85.81 377 PHE A O 1
ATOM 3115 N N . ILE A 1 378 ? -12.034 14.021 13.804 1.00 83.88 378 ILE A N 1
ATOM 3116 C CA . ILE A 1 378 ? -12.936 13.587 12.729 1.00 83.88 378 ILE A CA 1
ATOM 3117 C C . ILE A 1 378 ? -13.467 14.803 11.967 1.00 83.88 378 ILE A C 1
ATOM 3119 O O . ILE A 1 378 ? -13.444 14.789 10.741 1.00 83.88 378 ILE A O 1
ATOM 3123 N N . LEU A 1 379 ? -13.877 15.865 12.667 1.00 80.69 379 LEU A N 1
ATOM 3124 C CA . LEU A 1 379 ? -14.324 17.109 12.037 1.00 80.69 379 LEU A CA 1
ATOM 3125 C C . LEU A 1 379 ? -13.240 17.734 11.157 1.00 80.69 379 LEU A C 1
ATOM 3127 O O . LEU A 1 379 ? -13.485 18.012 9.987 1.00 80.69 379 LEU A O 1
ATOM 3131 N N . LEU A 1 380 ? -12.033 17.912 11.694 1.00 81.00 380 LEU A N 1
ATOM 3132 C CA . LEU A 1 380 ? -10.911 18.487 10.960 1.00 81.00 380 LEU A CA 1
ATOM 3133 C C . LEU A 1 380 ? -10.536 17.617 9.756 1.00 81.00 380 LEU A C 1
ATOM 3135 O O . LEU A 1 380 ? -10.348 18.133 8.661 1.00 81.00 380 LEU A O 1
ATOM 3139 N N . ALA A 1 381 ? -10.459 16.302 9.941 1.00 77.31 381 ALA A N 1
ATOM 3140 C CA . ALA A 1 381 ? -10.142 15.346 8.892 1.00 77.31 381 ALA A CA 1
ATOM 3141 C C . ALA A 1 381 ? -11.210 15.353 7.793 1.00 77.31 381 ALA A C 1
ATOM 3143 O O . ALA A 1 381 ? -10.867 15.373 6.616 1.00 77.31 381 ALA A O 1
ATOM 3144 N N . LEU A 1 382 ? -12.495 15.412 8.147 1.00 73.12 382 LEU A N 1
ATOM 3145 C CA . LEU A 1 382 ? -13.562 15.588 7.169 1.00 73.12 382 LEU A CA 1
ATOM 3146 C C . LEU A 1 382 ? -13.393 16.899 6.403 1.00 73.12 382 LEU A C 1
ATOM 3148 O O . LEU A 1 382 ? -13.408 16.868 5.176 1.00 73.12 382 LEU A O 1
ATOM 3152 N N . THR A 1 383 ? -13.166 18.025 7.079 1.00 71.88 383 THR A N 1
ATOM 3153 C CA . THR A 1 383 ? -12.964 19.330 6.429 1.00 71.88 383 THR A CA 1
ATOM 3154 C C . THR A 1 383 ? -11.760 19.321 5.490 1.00 71.88 383 THR A C 1
ATOM 3156 O O . THR A 1 383 ? -11.862 19.746 4.341 1.00 71.88 383 THR A O 1
ATOM 3159 N N . LEU A 1 384 ? -10.624 18.794 5.948 1.00 71.94 384 LEU A N 1
ATOM 3160 C CA . LEU A 1 384 ? -9.383 18.772 5.181 1.00 71.94 384 LEU A CA 1
ATOM 3161 C C . LEU A 1 384 ? -9.451 17.792 4.006 1.00 71.94 384 LEU A C 1
ATOM 3163 O O . LEU A 1 384 ? -9.009 18.115 2.909 1.00 71.94 384 LEU A O 1
ATOM 3167 N N . PHE A 1 385 ? -9.997 16.594 4.213 1.00 69.69 385 PHE A N 1
ATOM 3168 C CA . PHE A 1 385 ? -9.929 15.519 3.220 1.00 69.69 385 PHE A CA 1
ATOM 3169 C C . PHE A 1 385 ? -11.141 15.462 2.283 1.00 69.69 385 PHE A C 1
ATOM 3171 O O . PHE A 1 385 ? -11.049 14.843 1.223 1.00 69.69 385 PHE A O 1
ATOM 3178 N N . SER A 1 386 ? -12.261 16.110 2.624 1.00 64.81 386 SER A N 1
ATOM 3179 C CA . SER A 1 386 ? -13.380 16.303 1.688 1.00 64.81 386 SER A CA 1
ATOM 3180 C C . SER A 1 386 ? -13.250 17.575 0.848 1.00 64.81 386 SER A C 1
ATOM 3182 O O . SER A 1 386 ? -13.844 17.644 -0.225 1.00 64.81 386 SER A O 1
ATOM 3184 N N . SER A 1 387 ? -12.445 18.551 1.285 1.00 61.81 387 SER A N 1
ATOM 3185 C CA . SER A 1 387 ? -12.224 19.788 0.540 1.00 61.81 387 SER A CA 1
ATOM 3186 C C . SER A 1 387 ? -11.304 19.556 -0.655 1.00 61.81 387 SER A C 1
ATOM 3188 O O . SER A 1 387 ? -10.111 19.282 -0.510 1.00 61.81 387 SER A O 1
ATOM 3190 N N . GLY A 1 388 ? -11.858 19.727 -1.858 1.00 56.34 388 GLY A N 1
ATOM 3191 C CA . GLY A 1 388 ? -11.076 19.748 -3.092 1.00 56.34 388 GLY A CA 1
ATOM 3192 C C . GLY A 1 388 ? -9.965 20.803 -3.056 1.00 56.34 388 GLY A C 1
ATOM 3193 O O . GLY A 1 388 ? -8.868 20.513 -3.516 1.00 56.34 388 GLY A O 1
ATOM 3194 N N . PHE A 1 389 ? -10.221 21.966 -2.438 1.00 57.69 389 PHE A N 1
ATOM 3195 C CA . PHE A 1 389 ? -9.241 23.043 -2.262 1.00 57.69 389 PHE A CA 1
ATOM 3196 C C . PHE A 1 389 ? -8.057 22.596 -1.400 1.00 57.69 389 PHE A C 1
ATOM 3198 O O . PHE A 1 389 ? -6.914 22.666 -1.840 1.00 57.69 389 PHE A O 1
ATOM 3205 N N . VAL A 1 390 ? -8.317 22.041 -0.213 1.00 58.62 390 VAL A N 1
ATOM 3206 C CA . VAL A 1 390 ? -7.256 21.540 0.676 1.00 58.62 390 VAL A CA 1
ATOM 3207 C C . VAL A 1 390 ? -6.475 20.412 0.001 1.00 58.62 390 VAL A C 1
ATOM 3209 O O . VAL A 1 390 ? -5.246 20.437 -0.022 1.00 58.62 390 VAL A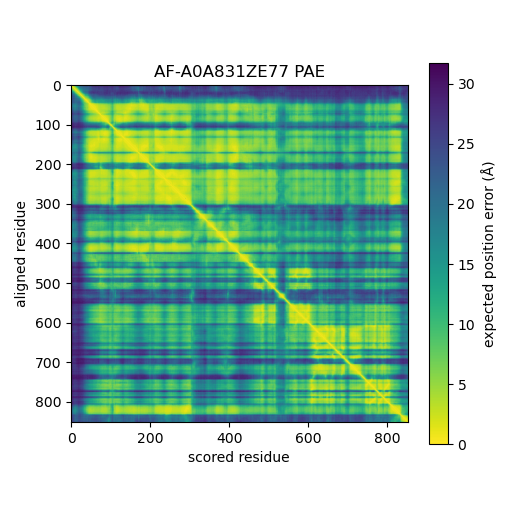 O 1
ATOM 3212 N N . ALA A 1 391 ? -7.176 19.463 -0.623 1.00 53.25 391 ALA A N 1
ATOM 3213 C CA . ALA A 1 391 ? -6.554 18.385 -1.386 1.00 53.25 391 ALA A CA 1
ATOM 3214 C C . ALA A 1 391 ? -5.680 18.888 -2.555 1.00 53.25 391 ALA A C 1
ATOM 3216 O O . ALA A 1 391 ? -4.791 18.165 -2.999 1.00 53.25 391 ALA A O 1
ATOM 3217 N N . THR A 1 392 ? -5.918 20.105 -3.063 1.00 48.28 392 THR A N 1
ATOM 3218 C CA . THR A 1 392 ? -5.069 20.757 -4.076 1.00 48.28 392 THR A CA 1
ATOM 3219 C C . THR A 1 392 ? -3.954 21.627 -3.495 1.00 48.28 392 THR A C 1
ATOM 3221 O O . THR A 1 392 ? -2.916 21.754 -4.136 1.00 48.28 392 THR A O 1
ATOM 3224 N N . SER A 1 393 ? -4.130 22.202 -2.302 1.00 50.41 393 SER A N 1
ATOM 3225 C CA . SER A 1 393 ? -3.132 23.065 -1.651 1.00 50.41 393 SER A CA 1
ATOM 3226 C C . SER A 1 393 ? -1.993 22.281 -1.001 1.00 50.41 393 SER A C 1
ATOM 3228 O O . SER A 1 393 ? -0.899 22.815 -0.835 1.00 50.41 393 SER A O 1
ATOM 3230 N N . PHE A 1 394 ? -2.222 21.015 -0.644 1.00 49.81 394 PHE A N 1
ATOM 3231 C CA . PHE A 1 394 ? -1.163 20.127 -0.178 1.00 49.81 394 PHE A CA 1
ATOM 3232 C C . PHE A 1 394 ? -0.601 19.335 -1.368 1.00 49.81 394 PHE A C 1
ATOM 3234 O O . PHE A 1 394 ? -1.329 18.526 -1.944 1.00 49.81 394 PHE A O 1
ATOM 3241 N N . PRO A 1 395 ? 0.695 19.468 -1.725 1.00 46.19 395 PRO A N 1
ATOM 3242 C CA . PRO A 1 395 ? 1.324 18.709 -2.816 1.00 46.19 395 PRO A CA 1
ATOM 3243 C C . PRO A 1 395 ? 1.507 17.211 -2.484 1.00 46.19 395 PRO A C 1
ATOM 3245 O O . PRO A 1 395 ? 2.348 16.523 -3.056 1.00 46.19 395 PRO A O 1
ATOM 3248 N N . ILE A 1 396 ? 0.696 16.678 -1.568 1.00 46.75 396 ILE A N 1
ATOM 3249 C CA . ILE A 1 396 ? 0.691 15.297 -1.116 1.00 46.75 396 ILE A CA 1
ATOM 3250 C C . ILE A 1 396 ? -0.519 14.614 -1.760 1.00 46.75 396 ILE A C 1
ATOM 3252 O O . ILE A 1 396 ? -1.632 14.658 -1.257 1.00 46.75 396 ILE A O 1
ATOM 3256 N N . GLY A 1 397 ? -0.313 13.964 -2.898 1.00 47.28 397 GLY A N 1
ATOM 3257 C CA . GLY A 1 397 ? -1.279 13.027 -3.482 1.00 47.28 397 GLY A CA 1
ATOM 3258 C C . GLY A 1 397 ? -1.557 11.857 -2.538 1.00 47.28 397 GLY A C 1
ATOM 3259 O O . GLY A 1 397 ? -0.864 10.843 -2.543 1.00 47.28 397 GLY A O 1
ATOM 3260 N N . LEU A 1 398 ? -2.581 12.027 -1.711 1.00 53.31 398 LEU A N 1
ATOM 3261 C CA . LEU A 1 398 ? -3.160 10.988 -0.877 1.00 53.31 398 LEU A CA 1
ATOM 3262 C C . LEU A 1 398 ? -4.419 10.454 -1.559 1.00 53.31 398 LEU A C 1
ATOM 3264 O O . LEU A 1 398 ? -5.136 11.176 -2.258 1.00 53.31 398 LEU A O 1
ATOM 3268 N N . HIS A 1 399 ? -4.757 9.190 -1.302 1.00 55.88 399 HIS A N 1
ATOM 3269 C CA . HIS A 1 399 ? -6.124 8.728 -1.523 1.00 55.88 399 HIS A CA 1
ATOM 3270 C C . HIS A 1 399 ? -7.023 9.326 -0.442 1.00 55.88 399 HIS A C 1
ATOM 3272 O O . HIS A 1 399 ? -7.402 8.635 0.498 1.00 55.88 399 HIS A O 1
ATOM 3278 N N . TYR A 1 400 ? -7.359 10.609 -0.567 1.00 59.62 400 TYR A N 1
ATOM 3279 C CA . TYR A 1 400 ? -8.194 11.332 0.395 1.00 59.62 400 TYR A CA 1
ATOM 3280 C C . TYR A 1 400 ? -9.518 10.614 0.682 1.00 59.62 400 TYR A C 1
ATOM 3282 O O . TYR A 1 400 ? -9.979 10.576 1.818 1.00 59.62 400 TYR A O 1
ATOM 3290 N N . TYR A 1 401 ? -10.070 9.916 -0.315 1.00 61.75 401 TYR A N 1
ATOM 3291 C CA . TYR A 1 401 ? -11.230 9.057 -0.106 1.00 61.75 401 TYR A CA 1
ATOM 3292 C C . TYR A 1 401 ? -10.955 7.923 0.910 1.00 61.75 401 TYR A C 1
ATOM 3294 O O . TYR A 1 401 ? -11.804 7.642 1.745 1.00 61.75 401 TYR A O 1
ATOM 3302 N N . ARG A 1 402 ? -9.768 7.298 0.932 1.00 69.31 402 ARG A N 1
ATOM 3303 C CA . ARG A 1 402 ? -9.425 6.251 1.921 1.00 69.31 402 ARG A CA 1
ATOM 3304 C C . ARG A 1 402 ? -9.297 6.814 3.338 1.00 69.31 402 ARG A C 1
ATOM 3306 O O . ARG A 1 402 ? -9.581 6.098 4.293 1.00 69.31 402 ARG A O 1
ATOM 3313 N N . PHE A 1 403 ? -8.946 8.095 3.483 1.00 74.44 403 PHE A N 1
ATOM 3314 C CA . PHE A 1 403 ? -8.913 8.765 4.788 1.00 74.44 403 PHE A CA 1
ATOM 3315 C C . PHE A 1 403 ? -10.301 8.861 5.414 1.00 74.44 403 PHE A C 1
ATOM 3317 O O . PHE A 1 403 ? -10.430 8.657 6.616 1.00 74.44 403 PHE A O 1
ATOM 3324 N N . LEU A 1 404 ? -11.349 9.059 4.611 1.00 72.94 404 LEU A N 1
ATOM 3325 C CA . LEU A 1 404 ? -12.728 8.979 5.100 1.00 72.94 404 LEU A CA 1
ATOM 3326 C C . LEU A 1 404 ? -13.061 7.572 5.624 1.00 72.94 404 LEU A C 1
ATOM 3328 O O . LEU A 1 404 ? -13.782 7.454 6.609 1.00 72.94 404 LEU A O 1
ATOM 3332 N N . GLY A 1 405 ? -12.493 6.515 5.031 1.00 77.81 405 GLY A N 1
ATOM 3333 C CA . GLY A 1 405 ? -12.576 5.151 5.564 1.00 77.81 405 GLY A CA 1
ATOM 3334 C C . GLY A 1 405 ? -11.941 5.015 6.955 1.00 77.81 405 GLY A C 1
ATOM 3335 O O . GLY A 1 405 ? -12.493 4.350 7.827 1.00 77.81 405 GLY A O 1
ATOM 3336 N N . TYR A 1 406 ? -10.827 5.701 7.217 1.00 84.44 406 TYR A N 1
ATOM 3337 C CA . TYR A 1 406 ? -10.216 5.725 8.552 1.00 84.44 406 TYR A CA 1
ATOM 3338 C C . TYR A 1 406 ? -10.977 6.620 9.541 1.00 84.44 406 TYR A C 1
ATOM 3340 O O . TYR A 1 406 ? -11.139 6.251 10.705 1.00 84.44 406 TYR A O 1
ATOM 3348 N N . CYS A 1 407 ? -11.519 7.756 9.087 1.00 83.12 407 CYS A N 1
ATOM 3349 C CA . CYS A 1 407 ? -12.463 8.558 9.869 1.00 83.12 407 CYS A CA 1
ATOM 3350 C C . CYS A 1 407 ? -13.701 7.739 10.245 1.00 83.12 407 CYS A C 1
ATOM 3352 O O . CYS A 1 407 ? -14.208 7.871 11.354 1.00 83.12 407 CYS A O 1
ATOM 3354 N N . PHE A 1 408 ? -14.157 6.859 9.354 1.00 82.75 408 PHE A N 1
ATOM 3355 C CA . PHE A 1 408 ? -15.263 5.952 9.615 1.00 82.75 408 PHE A CA 1
ATOM 3356 C C . PHE A 1 408 ? -14.921 4.916 10.691 1.00 82.75 408 PHE A C 1
ATOM 3358 O O . PHE A 1 408 ? -15.730 4.711 11.586 1.00 82.75 408 PHE A O 1
ATOM 3365 N N . ILE A 1 409 ? -13.708 4.350 10.703 1.00 88.12 409 ILE A N 1
ATOM 3366 C CA . ILE A 1 409 ? -13.243 3.492 11.813 1.00 88.12 409 ILE A CA 1
ATOM 3367 C C . ILE A 1 409 ? -13.277 4.249 13.144 1.00 88.12 409 ILE A C 1
ATOM 3369 O O . ILE A 1 409 ? -13.745 3.714 14.146 1.00 88.12 409 ILE A O 1
ATOM 3373 N N . LEU A 1 410 ? -12.826 5.506 13.173 1.00 90.12 410 LEU A N 1
ATOM 3374 C CA . LEU A 1 410 ? -12.911 6.325 14.385 1.00 90.12 410 LEU A CA 1
ATOM 3375 C C . LEU A 1 410 ? -14.355 6.642 14.784 1.00 90.12 410 LEU A C 1
ATOM 3377 O O . LEU A 1 410 ? -14.678 6.623 15.968 1.00 90.12 410 LEU A O 1
ATOM 3381 N N . ALA A 1 411 ? -15.231 6.896 13.816 1.00 86.38 411 ALA A N 1
ATOM 3382 C CA . ALA A 1 411 ? -16.651 7.118 14.055 1.00 86.38 411 ALA A CA 1
ATOM 3383 C C . ALA A 1 411 ? -17.316 5.874 14.661 1.00 86.38 411 ALA A C 1
ATOM 3385 O O . ALA A 1 411 ? -18.018 5.980 15.662 1.00 86.38 411 ALA A O 1
ATOM 3386 N N . VAL A 1 412 ? -17.025 4.693 14.112 1.00 88.56 412 VAL A N 1
ATOM 3387 C CA . VAL A 1 412 ? -17.438 3.386 14.644 1.00 88.56 412 VAL A CA 1
ATOM 3388 C C . VAL A 1 412 ? -16.910 3.209 16.071 1.00 88.56 412 VAL A C 1
ATOM 3390 O O . VAL A 1 412 ? -17.677 2.867 16.964 1.00 88.56 412 VAL A O 1
ATOM 3393 N N . LEU A 1 413 ? -15.640 3.536 16.332 1.00 92.19 413 LEU A N 1
ATOM 3394 C CA . LEU A 1 413 ? -15.056 3.479 17.675 1.00 92.19 413 LEU A CA 1
ATOM 3395 C C . LEU A 1 413 ? -15.782 4.395 18.678 1.00 92.19 413 LEU A C 1
ATOM 3397 O O . LEU A 1 413 ? -16.057 3.977 19.801 1.00 92.19 413 LEU A O 1
ATOM 3401 N N . ILE A 1 414 ? -16.111 5.628 18.285 1.00 89.44 414 ILE A N 1
ATOM 3402 C CA . ILE A 1 414 ? -16.882 6.564 19.115 1.00 89.44 414 ILE A CA 1
ATOM 3403 C C . ILE A 1 414 ? -18.301 6.027 19.349 1.00 89.44 414 ILE A C 1
ATOM 3405 O O . ILE A 1 414 ? -18.790 6.047 20.481 1.00 89.44 414 ILE A O 1
ATOM 3409 N N . ALA A 1 415 ? -18.943 5.489 18.309 1.00 86.44 415 ALA A N 1
ATOM 3410 C CA . ALA A 1 415 ? -20.272 4.891 18.391 1.00 86.44 415 ALA A CA 1
ATOM 3411 C C . ALA A 1 415 ? -20.325 3.691 19.354 1.00 86.44 415 ALA A C 1
ATOM 3413 O O . ALA A 1 415 ? -21.351 3.476 19.996 1.00 86.44 415 ALA A O 1
ATOM 3414 N N . CYS A 1 416 ? -19.218 2.959 19.533 1.00 90.12 416 CYS A N 1
ATOM 3415 C CA . CYS A 1 416 ? -19.120 1.900 20.540 1.00 90.12 416 CYS A CA 1
ATOM 3416 C C . CYS A 1 416 ? -19.212 2.421 21.984 1.00 90.12 416 CYS A C 1
ATOM 3418 O O . CYS A 1 416 ? -19.662 1.697 22.871 1.00 90.12 416 CYS A O 1
ATOM 3420 N N . VAL A 1 417 ? -18.756 3.652 22.233 1.00 89.12 417 VAL A N 1
ATOM 3421 C CA . VAL A 1 417 ? -18.565 4.211 23.582 1.00 89.12 417 VAL A CA 1
ATOM 3422 C C . VAL A 1 417 ? -19.722 5.127 23.998 1.00 89.12 417 VAL A C 1
ATOM 3424 O O . VAL A 1 417 ? -20.088 5.150 25.171 1.00 89.12 417 VAL A O 1
ATOM 3427 N N . ILE A 1 418 ? -20.350 5.841 23.055 1.00 84.50 418 ILE A N 1
ATOM 3428 C CA . ILE A 1 418 ? -21.467 6.769 23.324 1.00 84.50 418 ILE A CA 1
ATOM 3429 C C . ILE A 1 418 ? -22.640 6.143 24.101 1.00 84.50 418 ILE A C 1
ATOM 3431 O O . ILE A 1 418 ? -23.128 6.798 25.026 1.00 84.50 418 ILE A O 1
ATOM 3435 N N . PRO A 1 419 ? -23.107 4.910 23.807 1.00 84.12 419 PRO A N 1
ATOM 3436 C CA . PRO A 1 419 ? -24.216 4.303 24.546 1.00 84.12 419 PRO A CA 1
ATOM 3437 C C . PRO A 1 419 ? -23.966 4.219 26.056 1.00 84.12 419 PRO A C 1
ATOM 3439 O O . PRO A 1 419 ? -24.906 4.254 26.846 1.00 84.12 419 PRO A O 1
ATOM 3442 N N . LEU A 1 420 ? -22.698 4.190 26.478 1.00 84.81 420 LEU A N 1
ATOM 3443 C CA . LEU A 1 420 ? -22.331 4.131 27.887 1.00 84.81 420 LEU A CA 1
ATOM 3444 C C . LEU A 1 420 ? -22.687 5.414 28.659 1.00 84.81 420 LEU A C 1
ATOM 3446 O O . LEU A 1 420 ? -22.815 5.352 29.875 1.00 84.81 420 LEU A O 1
ATOM 3450 N N . VAL A 1 421 ? -22.910 6.555 27.987 1.00 79.00 421 VAL A N 1
ATOM 3451 C CA . VAL A 1 421 ? -23.375 7.807 28.630 1.00 79.00 421 VAL A CA 1
ATOM 3452 C C . VAL A 1 421 ? -24.766 7.651 29.254 1.00 79.00 421 VAL A C 1
ATOM 3454 O O . VAL A 1 421 ? -25.103 8.363 30.205 1.00 79.00 421 VAL A O 1
ATOM 3457 N N . TYR A 1 422 ? -25.579 6.753 28.696 1.00 75.00 422 TYR A N 1
ATOM 3458 C CA . TYR A 1 422 ? -26.966 6.534 29.102 1.00 75.00 422 TYR A CA 1
ATOM 3459 C C . TYR A 1 422 ? -27.097 5.526 30.234 1.00 75.00 422 TYR A C 1
ATOM 3461 O O . TYR A 1 422 ? -28.093 5.544 30.951 1.00 75.00 422 TYR A O 1
ATOM 3469 N N . LEU A 1 423 ? -26.080 4.689 30.435 1.00 76.69 423 LEU A N 1
ATOM 3470 C CA . LEU A 1 423 ? -26.001 3.818 31.593 1.00 76.69 423 LEU A CA 1
ATOM 3471 C C . LEU A 1 423 ? -25.797 4.704 32.830 1.00 76.69 423 LEU A C 1
ATOM 3473 O O . LEU A 1 423 ? -24.691 5.150 33.129 1.00 76.69 423 LEU A O 1
ATOM 3477 N N . ARG A 1 424 ? -26.882 5.023 33.543 1.00 60.25 424 ARG A N 1
ATOM 3478 C CA . ARG A 1 424 ? -26.768 5.556 34.906 1.00 60.25 424 ARG A CA 1
ATOM 3479 C C . ARG A 1 424 ? -26.106 4.487 35.771 1.00 60.25 424 ARG A C 1
ATOM 3481 O O . ARG A 1 424 ? -26.364 3.299 35.579 1.00 60.25 424 ARG A O 1
ATOM 3488 N N . LYS A 1 425 ? -25.275 4.907 36.737 1.00 59.72 425 LYS A N 1
ATOM 3489 C CA . LYS A 1 425 ? -24.799 4.011 37.803 1.00 59.72 425 LYS A CA 1
ATOM 3490 C C . LYS A 1 425 ? -26.029 3.284 38.364 1.00 59.72 425 LYS A C 1
ATOM 3492 O O . LYS A 1 425 ? -26.903 3.947 38.904 1.00 59.72 425 LYS A O 1
ATOM 3497 N N . GLU A 1 426 ? -26.072 1.963 38.169 1.00 59.97 426 GLU A N 1
ATOM 3498 C CA . GLU A 1 426 ? -27.043 1.010 38.741 1.00 59.97 426 GLU A CA 1
ATOM 3499 C C . GLU A 1 426 ? -28.381 0.788 38.005 1.00 59.97 426 GLU A C 1
ATOM 3501 O O . GLU A 1 426 ? -29.196 -0.001 38.479 1.00 59.97 426 GLU A O 1
ATOM 3506 N N . ASP A 1 427 ? -28.606 1.353 36.811 1.00 69.00 427 ASP A N 1
ATOM 3507 C CA . ASP A 1 427 ? -29.840 1.066 36.058 1.00 69.00 427 ASP A CA 1
ATOM 3508 C C . ASP A 1 427 ? -29.726 -0.188 35.158 1.00 69.00 427 ASP A C 1
ATOM 3510 O O . ASP A 1 427 ? -29.291 -0.147 33.996 1.00 69.00 427 ASP A O 1
ATOM 3514 N N . ASN A 1 428 ? -30.148 -1.329 35.709 1.00 72.31 428 ASN A N 1
ATOM 3515 C CA . ASN A 1 428 ? -30.226 -2.607 34.995 1.00 72.31 428 ASN A CA 1
ATOM 3516 C C . ASN A 1 428 ? -31.201 -2.566 33.804 1.00 72.31 428 ASN A C 1
ATOM 3518 O O . ASN A 1 428 ? -30.960 -3.254 32.811 1.00 72.31 428 ASN A O 1
ATOM 3522 N N . LEU A 1 429 ? -32.265 -1.754 33.864 1.00 75.88 429 LEU A N 1
ATOM 3523 C CA . LEU A 1 429 ? -33.261 -1.657 32.794 1.00 75.88 429 LEU A CA 1
ATOM 3524 C C . LEU A 1 429 ? -32.665 -0.967 31.567 1.00 75.88 429 LEU A C 1
ATOM 3526 O O . LEU A 1 429 ? -32.759 -1.494 30.460 1.00 75.88 429 LEU A O 1
ATOM 3530 N N . THR A 1 430 ? -31.979 0.162 31.756 1.00 72.12 430 THR A N 1
ATOM 3531 C CA . THR A 1 430 ? -31.306 0.854 30.645 1.00 72.12 430 THR A CA 1
ATOM 3532 C C . THR A 1 430 ? -30.221 -0.024 30.012 1.00 72.12 430 THR A C 1
ATOM 3534 O O . THR A 1 430 ? -30.108 -0.086 28.786 1.00 72.12 430 THR A O 1
ATOM 3537 N N . THR A 1 431 ? -29.475 -0.783 30.824 1.00 71.56 431 THR A N 1
ATOM 3538 C CA . THR A 1 431 ? -28.505 -1.775 30.324 1.00 71.56 431 THR A CA 1
ATOM 3539 C C . THR A 1 431 ? -29.183 -2.851 29.474 1.00 71.56 431 THR A C 1
ATOM 3541 O O . THR A 1 431 ? -28.708 -3.164 28.379 1.00 71.56 431 THR A O 1
ATOM 3544 N N . ALA A 1 432 ? -30.308 -3.397 29.944 1.00 72.38 432 ALA A N 1
ATOM 3545 C CA . ALA A 1 432 ? -31.072 -4.410 29.224 1.00 72.38 432 ALA A CA 1
ATOM 3546 C C . ALA A 1 432 ? -31.631 -3.871 27.899 1.00 72.38 432 ALA A C 1
ATOM 3548 O O . ALA A 1 432 ? -31.506 -4.541 26.877 1.00 72.38 432 ALA A O 1
ATOM 3549 N N . ILE A 1 433 ? -32.164 -2.645 27.884 1.00 75.81 433 ILE A N 1
ATOM 3550 C CA . ILE A 1 433 ? -32.683 -1.989 26.674 1.00 75.81 433 ILE A CA 1
ATOM 3551 C C . ILE A 1 433 ? -31.568 -1.792 25.644 1.00 75.81 433 ILE A C 1
ATOM 3553 O O . ILE A 1 433 ? -31.721 -2.180 24.489 1.00 75.81 433 ILE A O 1
ATOM 3557 N N . ILE A 1 434 ? -30.425 -1.237 26.054 1.00 75.19 434 ILE A N 1
ATOM 3558 C CA . ILE A 1 434 ? -29.280 -1.016 25.160 1.00 75.19 434 ILE A CA 1
ATOM 3559 C C . ILE A 1 434 ? -28.761 -2.347 24.600 1.00 75.19 434 ILE A C 1
ATOM 3561 O O . ILE A 1 434 ? -28.456 -2.447 23.411 1.00 75.19 434 ILE A O 1
ATOM 3565 N N . THR A 1 435 ? -28.703 -3.382 25.439 1.00 73.00 435 THR A N 1
ATOM 3566 C CA . THR A 1 435 ? -28.310 -4.739 25.034 1.00 73.00 435 THR A CA 1
ATOM 3567 C C . THR A 1 435 ? -29.296 -5.319 24.022 1.00 73.00 435 THR A C 1
ATOM 3569 O O . THR A 1 435 ? -28.876 -5.815 22.978 1.00 73.00 435 THR A O 1
ATOM 3572 N N . ALA A 1 436 ? -30.600 -5.213 24.287 1.00 74.50 436 ALA A N 1
ATOM 3573 C CA . ALA A 1 436 ? -31.651 -5.681 23.391 1.00 74.50 436 ALA A CA 1
ATOM 3574 C C . ALA A 1 436 ? -31.590 -4.965 22.036 1.00 74.50 436 ALA A C 1
ATOM 3576 O O . ALA A 1 436 ? -31.617 -5.626 21.002 1.00 74.50 436 ALA A O 1
ATOM 3577 N N . ILE A 1 437 ? -31.414 -3.639 22.027 1.00 74.19 437 ILE A N 1
ATOM 3578 C CA . ILE A 1 437 ? -31.234 -2.856 20.798 1.00 74.19 437 ILE A CA 1
ATOM 3579 C C . ILE A 1 437 ? -30.009 -3.348 20.025 1.00 74.19 437 ILE A C 1
ATOM 3581 O O . ILE A 1 437 ? -30.114 -3.595 18.829 1.00 74.19 437 ILE A O 1
ATOM 3585 N N . ALA A 1 438 ? -28.865 -3.552 20.686 1.00 73.12 438 ALA A N 1
ATOM 3586 C CA . ALA A 1 438 ? -27.671 -4.075 20.022 1.00 73.12 438 ALA A CA 1
ATOM 3587 C C . ALA A 1 438 ? -27.896 -5.460 19.406 1.00 73.12 438 ALA A C 1
ATOM 3589 O O . ALA A 1 438 ? -27.491 -5.691 18.267 1.00 73.12 438 ALA A O 1
ATOM 3590 N N . ILE A 1 439 ? -28.553 -6.368 20.130 1.00 75.38 439 ILE A N 1
ATOM 3591 C CA . ILE A 1 439 ? -28.879 -7.708 19.628 1.00 75.38 439 ILE A CA 1
ATOM 3592 C C . ILE A 1 439 ? -29.828 -7.613 18.429 1.00 75.38 439 ILE A C 1
ATOM 3594 O O . ILE A 1 439 ? -29.589 -8.272 17.420 1.00 75.38 439 ILE A O 1
ATOM 3598 N N . ILE A 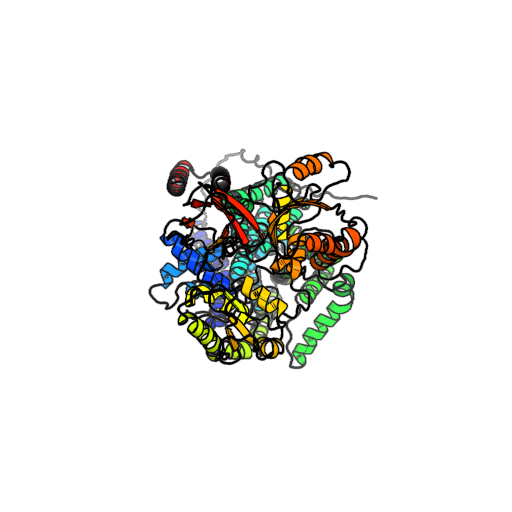1 440 ? -30.855 -6.761 18.496 1.00 74.19 440 ILE A N 1
ATOM 3599 C CA . ILE A 1 440 ? -31.780 -6.516 17.382 1.00 74.19 440 ILE A CA 1
ATOM 3600 C C . ILE A 1 440 ? -31.024 -5.943 16.181 1.00 74.19 440 ILE A C 1
ATOM 3602 O O . ILE A 1 440 ? -31.200 -6.434 15.071 1.00 74.19 440 ILE A O 1
ATOM 3606 N N . CYS A 1 441 ? -30.140 -4.962 16.376 1.00 72.31 441 CYS A N 1
ATOM 3607 C CA . CYS A 1 441 ? -29.309 -4.401 15.310 1.00 72.31 441 CYS A CA 1
ATOM 3608 C C . CYS A 1 441 ? -28.388 -5.457 14.686 1.00 72.31 441 CYS A C 1
ATOM 3610 O O . CYS A 1 441 ? -28.228 -5.491 13.465 1.00 72.31 441 CYS A O 1
ATOM 3612 N N . PHE A 1 442 ? -27.803 -6.337 15.500 1.00 74.06 442 PHE A N 1
ATOM 3613 C CA . PHE A 1 442 ? -26.976 -7.444 15.028 1.00 74.06 442 PHE A CA 1
ATOM 3614 C C . PHE A 1 442 ? -27.793 -8.440 14.200 1.00 74.06 442 PHE A C 1
ATOM 3616 O O . PHE A 1 442 ? -27.440 -8.717 13.056 1.00 74.06 442 PHE A O 1
ATOM 3623 N N . ALA A 1 443 ? -28.922 -8.911 14.735 1.00 74.88 443 ALA A N 1
ATOM 3624 C CA . ALA A 1 443 ? -29.831 -9.831 14.058 1.00 74.88 443 ALA A CA 1
ATOM 3625 C C . ALA A 1 443 ? -30.383 -9.231 12.757 1.00 74.88 443 ALA A C 1
ATOM 3627 O O . ALA A 1 443 ? -30.386 -9.899 11.724 1.00 74.88 443 ALA A O 1
ATOM 3628 N N . ALA A 1 444 ? -30.763 -7.951 12.778 1.00 67.38 444 ALA A N 1
ATOM 3629 C CA . ALA A 1 444 ? -31.187 -7.217 11.596 1.00 67.38 444 ALA A CA 1
ATOM 3630 C C . ALA A 1 444 ? -30.074 -7.194 10.549 1.00 67.38 444 ALA A C 1
ATOM 3632 O O . ALA A 1 444 ? -30.335 -7.575 9.418 1.00 67.38 444 ALA A O 1
ATOM 3633 N N . THR A 1 445 ? -28.833 -6.852 10.930 1.00 66.50 445 THR A N 1
ATOM 3634 C CA . THR A 1 445 ? -27.663 -6.836 10.028 1.00 66.50 445 THR A CA 1
ATOM 3635 C C . THR A 1 445 ? -27.390 -8.213 9.408 1.00 66.50 445 THR A C 1
ATOM 3637 O O . THR A 1 445 ? -26.996 -8.299 8.244 1.00 66.50 445 THR A O 1
ATOM 3640 N N . ILE A 1 446 ? -27.621 -9.299 10.156 1.00 70.94 446 ILE A N 1
ATOM 3641 C CA . ILE A 1 446 ? -27.506 -10.678 9.656 1.00 70.94 446 ILE A CA 1
ATOM 3642 C C . ILE A 1 446 ? -28.597 -10.992 8.628 1.00 70.94 446 ILE A C 1
ATOM 3644 O O . ILE A 1 446 ? -28.297 -11.581 7.589 1.00 70.94 446 ILE A O 1
ATOM 3648 N N . ALA A 1 447 ? -29.841 -10.609 8.920 1.00 66.75 447 ALA A N 1
ATOM 3649 C CA . ALA A 1 447 ? -31.022 -10.936 8.125 1.00 66.75 447 ALA A CA 1
ATOM 3650 C C . ALA A 1 447 ? -31.117 -10.168 6.793 1.00 66.75 447 ALA A C 1
ATOM 3652 O O . ALA A 1 447 ? -31.969 -10.488 5.965 1.00 66.75 447 ALA A O 1
ATOM 3653 N N . LEU A 1 448 ? -30.253 -9.171 6.561 1.00 61.28 448 LEU A N 1
ATOM 3654 C CA . LEU A 1 448 ? -30.287 -8.357 5.347 1.00 61.28 448 LEU A CA 1
ATOM 3655 C C . LEU A 1 448 ? -30.002 -9.195 4.089 1.00 61.28 448 LEU A C 1
ATOM 3657 O O . LEU A 1 448 ? -28.904 -9.755 3.957 1.00 61.28 448 LEU A O 1
ATOM 3661 N N . PRO A 1 449 ? -30.934 -9.240 3.116 1.00 53.75 449 PRO A N 1
ATOM 3662 C CA . PRO A 1 449 ? -30.690 -9.890 1.841 1.00 53.75 449 PRO A CA 1
ATOM 3663 C C . PRO A 1 449 ? -29.642 -9.093 1.063 1.00 53.75 449 PRO A C 1
ATOM 3665 O O . PRO A 1 449 ? -29.916 -8.054 0.470 1.00 53.75 449 PRO A O 1
ATOM 3668 N N . HIS A 1 450 ? -28.411 -9.593 1.029 1.00 58.72 450 HIS A N 1
ATOM 3669 C CA . HIS A 1 450 ? -27.409 -9.063 0.118 1.00 58.72 450 HIS A CA 1
ATOM 3670 C C . HIS A 1 450 ? -27.573 -9.734 -1.246 1.00 58.72 450 HIS A C 1
ATOM 3672 O O . HIS A 1 450 ? -26.966 -10.770 -1.510 1.00 58.72 450 HIS A O 1
ATOM 3678 N N . GLU A 1 451 ? -28.325 -9.121 -2.162 1.00 54.25 451 GLU A N 1
ATOM 3679 C CA . GLU A 1 451 ? -28.287 -9.506 -3.584 1.00 54.25 451 GLU A CA 1
ATOM 3680 C C . GLU A 1 451 ? -26.849 -9.531 -4.117 1.00 54.25 451 GLU A C 1
ATOM 3682 O O . GLU A 1 451 ? -26.467 -10.424 -4.869 1.00 54.25 451 GLU A O 1
ATOM 3687 N N . LYS A 1 452 ? -26.001 -8.622 -3.617 1.00 52.34 452 LYS A N 1
ATOM 3688 C CA . LYS A 1 452 ? -24.557 -8.636 -3.864 1.00 52.34 452 LYS A CA 1
ATOM 3689 C C . LYS A 1 452 ? -23.879 -9.925 -3.388 1.00 52.34 452 LYS A C 1
ATOM 3691 O O . LYS A 1 452 ? -22.958 -10.349 -4.056 1.00 52.34 452 LYS A O 1
ATOM 3696 N N . ARG A 1 453 ? -24.320 -10.590 -2.311 1.00 54.56 453 ARG A N 1
ATOM 3697 C CA . ARG A 1 453 ? -23.789 -11.905 -1.890 1.00 54.56 453 ARG A CA 1
ATOM 3698 C C . ARG A 1 453 ? -24.252 -13.043 -2.780 1.00 54.56 453 ARG A C 1
ATOM 3700 O O . ARG A 1 453 ? -23.459 -13.933 -3.054 1.00 54.56 453 ARG A O 1
ATOM 3707 N N . LYS A 1 454 ? -25.491 -13.003 -3.269 1.00 56.84 454 LYS A N 1
ATOM 3708 C CA . LYS A 1 454 ? -25.913 -13.936 -4.321 1.00 56.84 454 LYS A CA 1
ATOM 3709 C C . LYS A 1 454 ? -25.061 -13.731 -5.573 1.00 56.84 454 LYS A C 1
ATOM 3711 O O . LYS A 1 454 ? -24.589 -14.705 -6.138 1.00 56.84 454 LYS A O 1
ATOM 3716 N N . LEU A 1 455 ? -24.764 -12.477 -5.929 1.00 52.81 455 LEU A N 1
ATOM 3717 C CA . LEU A 1 455 ? -23.824 -12.128 -6.995 1.00 52.81 455 LEU A CA 1
ATOM 3718 C C . LEU A 1 455 ? -22.382 -12.573 -6.681 1.00 52.81 455 LEU A C 1
ATOM 3720 O O . LEU A 1 455 ? -21.675 -12.957 -7.595 1.00 52.81 455 LEU A O 1
ATOM 3724 N N . ILE A 1 456 ? -21.934 -12.551 -5.418 1.00 51.59 456 ILE A N 1
ATOM 3725 C CA . ILE A 1 456 ? -20.639 -13.119 -4.991 1.00 51.59 456 ILE A CA 1
ATOM 3726 C C . ILE A 1 456 ? -20.613 -14.593 -5.259 1.00 51.59 456 ILE A C 1
ATOM 3728 O O . ILE A 1 456 ? -19.738 -15.030 -5.977 1.00 51.59 456 ILE A O 1
ATOM 3732 N N . GLN A 1 457 ? -21.567 -15.327 -4.695 1.00 54.12 457 GLN A N 1
ATOM 3733 C CA . GLN A 1 457 ? -21.650 -16.769 -4.840 1.00 54.12 457 GLN A CA 1
ATOM 3734 C C . GLN A 1 457 ? -21.780 -17.155 -6.316 1.00 54.12 457 GLN A C 1
ATOM 3736 O O . GLN A 1 457 ? -21.151 -18.114 -6.739 1.00 54.12 457 GLN A O 1
ATOM 3741 N N . ALA A 1 458 ? -22.510 -16.362 -7.107 1.00 53.47 458 ALA A N 1
ATOM 3742 C CA . ALA A 1 458 ? -22.671 -16.527 -8.551 1.00 53.47 458 ALA A CA 1
ATOM 3743 C C . ALA A 1 458 ? -21.496 -16.002 -9.403 1.00 53.47 458 ALA A C 1
ATOM 3745 O O . ALA A 1 458 ? -21.404 -16.350 -10.570 1.00 53.47 458 ALA A O 1
ATOM 3746 N N . ASN A 1 459 ? -20.601 -15.163 -8.874 1.00 49.38 459 ASN A N 1
ATOM 3747 C CA . ASN A 1 459 ? -19.374 -14.726 -9.561 1.00 49.38 459 ASN A CA 1
ATOM 3748 C C . ASN A 1 459 ? -18.151 -15.538 -9.111 1.00 49.38 459 ASN A C 1
ATOM 3750 O O . ASN A 1 459 ? -17.179 -15.645 -9.852 1.00 49.38 459 ASN A O 1
ATOM 3754 N N . SER A 1 460 ? -18.202 -16.098 -7.902 1.00 49.28 460 SER A N 1
ATOM 3755 C CA . SER A 1 460 ? -17.277 -17.091 -7.366 1.00 49.28 460 SER A CA 1
ATOM 3756 C C . SER A 1 460 ? -17.635 -18.498 -7.825 1.00 49.28 460 SER A C 1
ATOM 3758 O O . SER A 1 460 ? -16.895 -19.420 -7.512 1.00 49.28 460 SER A O 1
ATOM 3760 N N . THR A 1 461 ? -18.748 -18.704 -8.546 1.00 51.62 461 THR A N 1
ATOM 3761 C CA . THR A 1 461 ? -18.945 -19.973 -9.248 1.00 51.62 461 THR A CA 1
ATOM 3762 C C . THR A 1 461 ? -17.766 -20.169 -10.186 1.00 51.62 461 THR A C 1
ATOM 3764 O O . THR A 1 461 ? -17.468 -19.291 -11.005 1.00 51.62 461 THR A O 1
ATOM 3767 N N . ASN A 1 462 ? -17.143 -21.340 -10.067 1.00 56.66 462 ASN A N 1
ATOM 3768 C CA . ASN A 1 462 ? -15.969 -21.807 -10.799 1.00 56.66 462 ASN A CA 1
ATOM 3769 C C . ASN A 1 462 ? -15.941 -21.412 -12.277 1.00 56.66 462 ASN A C 1
ATOM 3771 O O . ASN A 1 462 ? -14.868 -21.240 -12.818 1.00 56.66 462 ASN A O 1
ATOM 3775 N N . THR A 1 463 ? -17.076 -21.195 -12.938 1.00 62.75 463 THR A N 1
ATOM 3776 C CA . THR A 1 463 ? -17.170 -20.820 -14.352 1.00 62.75 463 THR A CA 1
ATOM 3777 C C . THR A 1 463 ? -16.382 -19.556 -14.736 1.00 62.75 463 THR A C 1
ATOM 3779 O O . THR A 1 463 ? -15.701 -19.565 -15.758 1.00 62.75 463 THR A O 1
ATOM 3782 N N . HIS A 1 464 ? -16.427 -18.464 -13.958 1.00 65.19 464 HIS A N 1
ATOM 3783 C CA . HIS A 1 464 ? -15.730 -17.219 -14.338 1.00 65.19 464 HIS A CA 1
ATOM 3784 C C . HIS A 1 464 ? -14.214 -17.292 -14.144 1.00 65.19 464 HIS A C 1
ATOM 3786 O O . HIS A 1 464 ? -13.467 -16.784 -14.985 1.00 65.19 464 HIS A O 1
ATOM 3792 N N . LEU A 1 465 ? -13.774 -17.911 -13.048 1.00 70.19 465 LEU A N 1
ATOM 3793 C CA . LEU A 1 465 ? -12.361 -18.185 -12.802 1.00 70.19 465 LEU A CA 1
ATOM 3794 C C . LEU A 1 465 ? -11.849 -19.275 -13.744 1.00 70.19 465 LEU A C 1
ATOM 3796 O O . LEU A 1 465 ? -10.766 -19.120 -14.278 1.00 70.19 465 LEU A O 1
ATOM 3800 N N . ALA A 1 466 ? -12.649 -20.292 -14.067 1.00 76.81 466 ALA A N 1
ATOM 3801 C CA . ALA A 1 466 ? -12.301 -21.324 -15.042 1.00 76.81 466 ALA A CA 1
ATOM 3802 C C . ALA A 1 466 ? -12.038 -20.728 -16.426 1.00 76.81 466 ALA A C 1
ATOM 3804 O O . ALA A 1 466 ? -11.053 -21.085 -17.054 1.00 76.81 466 ALA A O 1
ATOM 3805 N N . VAL A 1 467 ? -12.855 -19.773 -16.887 1.00 78.94 467 VAL A N 1
ATOM 3806 C CA . VAL A 1 467 ? -12.585 -19.064 -18.151 1.00 78.94 467 VAL A CA 1
ATOM 3807 C C . VAL A 1 467 ? -11.273 -18.272 -18.080 1.00 78.94 467 VAL A C 1
ATOM 3809 O O . VAL A 1 467 ? -10.550 -18.208 -19.067 1.00 78.94 467 VAL A O 1
ATOM 3812 N N . GLN A 1 468 ? -10.949 -17.660 -16.938 1.00 79.12 468 GLN A N 1
ATOM 3813 C CA . GLN A 1 468 ? -9.678 -16.943 -16.767 1.00 79.12 468 GLN A CA 1
ATOM 3814 C C . GLN A 1 468 ? -8.486 -17.906 -16.690 1.00 79.12 468 GLN A C 1
ATOM 3816 O O . GLN A 1 468 ? -7.463 -17.641 -17.309 1.00 79.12 468 GLN A O 1
ATOM 3821 N N . ASN A 1 469 ? -8.640 -19.047 -16.023 1.00 81.88 469 ASN A N 1
ATOM 3822 C CA . ASN A 1 469 ? -7.642 -20.111 -15.975 1.00 81.88 469 ASN A CA 1
ATOM 3823 C C . ASN A 1 469 ? -7.397 -20.687 -17.365 1.00 81.88 469 ASN A C 1
ATOM 3825 O O . ASN A 1 469 ? -6.251 -20.807 -17.751 1.00 81.88 469 ASN A O 1
ATOM 3829 N N . GLN A 1 470 ? -8.439 -20.892 -18.173 1.00 85.50 470 GLN A N 1
ATOM 3830 C CA . GLN A 1 470 ? -8.288 -21.295 -19.575 1.00 85.50 470 GLN A CA 1
ATOM 3831 C C . GLN A 1 470 ? -7.510 -20.263 -20.406 1.00 85.50 470 GLN A C 1
ATOM 3833 O O . GLN A 1 470 ? -6.761 -20.635 -21.305 1.00 85.50 470 GLN A O 1
ATOM 3838 N N . VAL A 1 471 ? -7.665 -18.962 -20.121 1.00 85.25 471 VAL A N 1
ATOM 3839 C CA . VAL A 1 471 ? -6.825 -17.921 -20.742 1.00 85.25 471 VAL A CA 1
ATOM 3840 C C . VAL A 1 471 ? -5.367 -18.064 -20.299 1.00 85.25 471 VAL A C 1
ATOM 3842 O O . VAL A 1 471 ? -4.479 -17.921 -21.133 1.00 85.25 471 VAL A O 1
ATOM 3845 N N . LEU A 1 472 ? -5.102 -18.356 -19.023 1.00 83.69 472 LEU A N 1
ATOM 3846 C CA . LEU A 1 472 ? -3.742 -18.603 -18.525 1.00 83.69 472 LEU A CA 1
ATOM 3847 C C . LEU A 1 472 ? -3.139 -19.887 -19.119 1.00 83.69 472 LEU A C 1
ATOM 3849 O O . LEU A 1 472 ? -1.987 -19.865 -19.546 1.00 83.69 472 LEU A O 1
ATOM 3853 N N . ASP A 1 473 ? -3.925 -20.960 -19.218 1.00 86.94 473 ASP A N 1
ATOM 3854 C CA . ASP A 1 473 ? -3.540 -22.238 -19.823 1.00 86.94 473 ASP A CA 1
ATOM 3855 C C . ASP A 1 473 ? -3.169 -22.055 -21.298 1.00 86.94 473 ASP A C 1
ATOM 3857 O O . ASP A 1 473 ? -2.135 -22.546 -21.738 1.00 86.94 473 ASP A O 1
ATOM 3861 N N . TYR A 1 474 ? -3.930 -21.243 -22.042 1.00 88.94 474 TYR A N 1
ATOM 3862 C CA . TYR A 1 474 ? -3.564 -20.876 -23.412 1.00 88.94 474 TYR A CA 1
ATOM 3863 C C . TYR A 1 474 ? -2.147 -20.288 -23.499 1.00 88.94 474 TYR A C 1
ATOM 3865 O O . TYR A 1 474 ? -1.382 -20.651 -24.388 1.00 88.94 474 TYR A O 1
ATOM 3873 N N . PHE A 1 475 ? -1.770 -19.389 -22.583 1.00 84.50 475 PHE A N 1
ATOM 3874 C CA . PHE A 1 475 ? -0.428 -18.797 -22.589 1.00 84.50 475 PHE A CA 1
ATOM 3875 C C . PHE A 1 475 ? 0.657 -19.758 -22.095 1.00 84.50 475 PHE A C 1
ATOM 3877 O O . PHE A 1 475 ? 1.813 -19.649 -22.518 1.00 84.50 475 PHE A O 1
ATOM 3884 N N . LYS A 1 476 ? 0.309 -20.687 -21.200 1.00 84.00 476 LYS A N 1
ATOM 3885 C CA . LYS A 1 476 ? 1.228 -21.701 -20.672 1.00 84.00 476 LYS A CA 1
ATOM 3886 C C . LYS A 1 476 ? 1.849 -22.521 -21.799 1.00 84.00 476 LYS A C 1
ATOM 3888 O O . LYS A 1 476 ? 3.073 -22.670 -21.823 1.00 84.00 476 LYS A O 1
ATOM 3893 N N . ASP A 1 477 ? 1.025 -22.928 -22.758 1.00 83.38 477 ASP A N 1
ATOM 3894 C CA . ASP A 1 477 ? 1.411 -23.826 -23.848 1.00 83.38 477 ASP A CA 1
ATOM 3895 C C . ASP A 1 477 ? 2.142 -23.128 -25.011 1.00 83.38 477 ASP A C 1
ATOM 3897 O O . ASP A 1 477 ? 2.685 -23.798 -25.888 1.00 83.38 477 ASP A O 1
ATOM 3901 N N . ILE A 1 478 ? 2.214 -21.789 -25.032 1.00 80.94 478 ILE A N 1
ATOM 3902 C CA . ILE A 1 478 ? 2.969 -21.061 -26.064 1.00 80.94 478 ILE A CA 1
ATOM 3903 C C . ILE A 1 478 ? 4.471 -21.131 -25.742 1.00 80.94 478 ILE A C 1
ATOM 3905 O O . ILE A 1 478 ? 4.872 -20.596 -24.710 1.00 80.94 478 ILE A O 1
ATOM 3909 N N . PRO A 1 479 ? 5.328 -21.723 -26.592 1.00 70.44 479 PRO A N 1
ATOM 3910 C CA . PRO A 1 479 ? 6.742 -21.942 -26.273 1.00 70.44 479 PRO A CA 1
ATOM 3911 C C . PRO A 1 479 ? 7.546 -20.638 -26.176 1.00 70.44 479 PRO A C 1
ATOM 3913 O O . PRO A 1 479 ? 8.356 -20.473 -25.264 1.00 70.44 479 PRO A O 1
ATOM 3916 N N . GLU A 1 480 ? 7.295 -19.688 -27.074 1.00 68.88 480 GLU A N 1
ATOM 3917 C CA . GLU A 1 480 ? 8.005 -18.411 -27.117 1.00 68.88 480 GLU A CA 1
ATOM 3918 C C . GLU A 1 480 ? 7.270 -17.347 -26.292 1.00 68.88 480 GLU A C 1
ATOM 3920 O O . GLU A 1 480 ? 6.103 -17.031 -26.534 1.00 68.88 480 GLU A O 1
ATOM 3925 N N . LYS A 1 481 ? 7.950 -16.787 -25.288 1.00 69.75 481 LYS A N 1
ATOM 3926 C CA . LYS A 1 481 ? 7.347 -15.855 -24.327 1.00 69.75 481 LYS A CA 1
ATOM 3927 C C . LYS A 1 481 ? 7.605 -14.410 -24.751 1.00 69.75 481 LYS A C 1
ATOM 3929 O O . LYS A 1 481 ? 8.729 -14.039 -25.070 1.00 69.75 481 LYS A O 1
ATOM 3934 N N . GLY A 1 482 ? 6.564 -13.583 -24.730 1.00 69.25 482 GLY A N 1
ATOM 3935 C CA . GLY A 1 482 ? 6.654 -12.141 -24.973 1.00 69.25 482 GLY A CA 1
ATOM 3936 C C . GLY A 1 482 ? 5.850 -11.354 -23.946 1.00 69.25 482 GLY A C 1
ATOM 3937 O O . GLY A 1 482 ? 5.596 -11.837 -22.843 1.00 69.25 482 GLY A O 1
ATOM 3938 N N . ARG A 1 483 ? 5.398 -10.148 -24.309 1.00 71.75 483 ARG A N 1
ATOM 3939 C CA . ARG A 1 483 ? 4.496 -9.367 -23.447 1.00 71.75 483 ARG A CA 1
ATOM 3940 C C . ARG A 1 483 ? 3.046 -9.457 -23.892 1.00 71.75 483 ARG A C 1
ATOM 3942 O O . ARG A 1 483 ? 2.757 -9.534 -25.091 1.00 71.75 483 ARG A O 1
ATOM 3949 N N . VAL A 1 484 ? 2.137 -9.381 -22.929 1.00 71.06 484 VAL A N 1
ATOM 3950 C CA . VAL A 1 484 ? 0.691 -9.379 -23.138 1.00 71.06 484 VAL A CA 1
ATOM 3951 C C . VAL A 1 484 ? 0.110 -8.061 -22.652 1.00 71.06 484 VAL A C 1
ATOM 3953 O O . VAL A 1 484 ? 0.371 -7.609 -21.537 1.00 71.06 484 VAL A O 1
ATOM 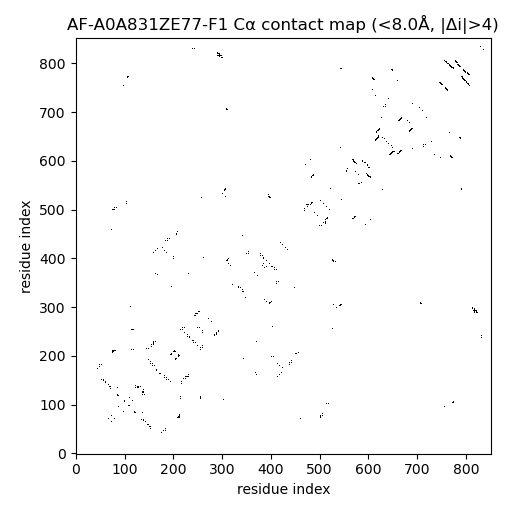3956 N N . TYR A 1 485 ? -0.719 -7.443 -23.484 1.00 74.88 485 TYR A N 1
ATOM 3957 C CA . TYR A 1 485 ? -1.547 -6.313 -23.082 1.00 74.88 485 TYR A CA 1
ATOM 3958 C C . TYR A 1 485 ? -2.984 -6.781 -22.856 1.00 74.88 485 TYR A C 1
ATOM 3960 O O . TYR A 1 485 ? -3.585 -7.399 -23.733 1.00 74.88 485 TYR A O 1
ATOM 3968 N N . VAL A 1 486 ? -3.560 -6.459 -21.698 1.00 73.00 486 VAL A N 1
ATOM 3969 C CA . VAL A 1 486 ? -4.943 -6.816 -21.348 1.00 73.00 486 VAL A CA 1
ATOM 3970 C C . VAL A 1 486 ? -5.817 -5.558 -21.382 1.00 73.00 486 VAL A C 1
ATOM 3972 O O . VAL A 1 486 ? -5.577 -4.609 -20.643 1.00 73.00 486 VAL A O 1
ATOM 3975 N N . GLU A 1 487 ? -6.839 -5.525 -22.241 1.00 67.38 487 GLU A N 1
ATOM 3976 C CA . GLU A 1 487 ? -7.709 -4.356 -22.441 1.00 67.38 487 GLU A CA 1
ATOM 3977 C C . GLU A 1 487 ? -8.378 -3.889 -21.135 1.00 67.38 487 GLU A C 1
ATOM 3979 O O . GLU A 1 487 ? -9.010 -4.667 -20.412 1.00 67.38 487 GLU A O 1
ATOM 3984 N N . PHE A 1 488 ? -8.346 -2.573 -20.885 1.00 56.97 488 PHE A N 1
ATOM 3985 C CA . PHE A 1 488 ? -9.113 -1.954 -19.804 1.00 56.97 488 PHE A CA 1
ATOM 3986 C C . PHE A 1 488 ? -10.605 -1.851 -20.165 1.00 56.97 488 PHE A C 1
ATOM 3988 O O . PHE A 1 488 ? -11.074 -0.904 -20.804 1.00 56.97 488 PHE A O 1
ATOM 3995 N N . LEU A 1 489 ? -11.391 -2.831 -19.726 1.00 50.81 489 LEU A N 1
ATOM 3996 C CA . LEU A 1 489 ? -12.821 -2.900 -20.016 1.00 50.81 489 LEU A CA 1
ATOM 3997 C C . LEU A 1 489 ? -13.632 -2.101 -18.981 1.00 50.81 489 LEU A C 1
ATOM 3999 O O . LEU A 1 489 ? -13.966 -2.591 -17.907 1.00 50.81 489 LEU A O 1
ATOM 4003 N N . LYS A 1 490 ? -14.040 -0.870 -19.328 1.00 41.81 490 LYS A N 1
ATOM 4004 C CA . LYS A 1 490 ? -14.906 -0.018 -18.473 1.00 41.81 490 LYS A CA 1
ATOM 4005 C C . LYS A 1 490 ? -16.299 -0.614 -18.185 1.00 41.81 490 LYS A C 1
ATOM 4007 O O . LYS A 1 490 ? -17.014 -0.118 -17.318 1.00 41.81 490 LYS A O 1
ATOM 4012 N N . SER A 1 491 ? -16.736 -1.643 -18.915 1.00 42.81 491 SER A N 1
ATOM 4013 C CA . SER A 1 491 ? -18.098 -2.181 -18.804 1.00 42.81 491 SER A CA 1
ATOM 4014 C C . SER A 1 491 ? -18.214 -3.235 -17.698 1.00 42.81 491 SER A C 1
ATOM 4016 O O . SER A 1 491 ? -18.136 -4.433 -17.966 1.00 42.81 491 SER A O 1
ATOM 4018 N N . HIS A 1 492 ? -18.491 -2.786 -16.467 1.00 44.53 492 HIS A N 1
ATOM 4019 C CA . HIS A 1 492 ? -18.713 -3.653 -15.294 1.00 44.53 492 HIS A CA 1
ATOM 4020 C C . HIS A 1 492 ? -19.825 -4.698 -15.487 1.00 44.53 492 HIS A C 1
ATOM 4022 O O . HIS A 1 492 ? -19.822 -5.732 -14.833 1.00 44.53 492 HIS A O 1
ATOM 4028 N N . LYS A 1 493 ? -20.776 -4.437 -16.397 1.00 42.22 493 LYS A N 1
ATOM 4029 C CA . LYS A 1 493 ? -21.860 -5.369 -16.750 1.00 42.22 493 LYS A CA 1
ATOM 4030 C C . LYS A 1 493 ? -21.409 -6.529 -17.648 1.00 42.22 493 LYS A C 1
ATOM 4032 O O . LYS A 1 493 ? -22.130 -7.511 -17.748 1.00 42.22 493 LYS A O 1
ATOM 4037 N N . ARG A 1 494 ? -20.279 -6.398 -18.353 1.00 39.06 494 ARG A N 1
ATOM 4038 C CA . ARG A 1 494 ? -19.773 -7.409 -19.305 1.00 39.06 494 ARG A CA 1
ATOM 4039 C C . ARG A 1 494 ? -18.549 -8.154 -18.778 1.00 39.06 494 ARG A C 1
ATOM 4041 O O . ARG A 1 494 ? -18.350 -9.304 -19.148 1.00 39.06 494 ARG A O 1
ATOM 4048 N N . PHE A 1 495 ? -17.755 -7.496 -17.934 1.00 45.03 495 PHE A N 1
ATOM 4049 C CA . PHE A 1 495 ? -16.569 -8.055 -17.296 1.00 45.03 495 PHE A CA 1
ATOM 4050 C C . PHE A 1 495 ? -16.465 -7.520 -15.875 1.00 45.03 495 PHE A C 1
ATOM 4052 O O . PHE A 1 495 ? -16.539 -6.312 -15.641 1.00 45.03 495 PHE A O 1
ATOM 4059 N N . THR A 1 496 ? -16.275 -8.420 -14.921 1.00 49.94 496 THR A N 1
ATOM 4060 C CA . THR A 1 496 ? -15.971 -8.041 -13.547 1.00 49.94 496 THR A CA 1
ATOM 4061 C C . THR A 1 496 ? -14.557 -7.452 -13.465 1.00 49.94 496 THR A C 1
ATOM 4063 O O . THR A 1 496 ? -13.648 -8.042 -14.051 1.00 49.94 496 THR A O 1
ATOM 4066 N N . PRO A 1 497 ? -14.327 -6.362 -12.699 1.00 47.72 497 PRO A N 1
ATOM 4067 C CA . PRO A 1 497 ? -12.990 -5.792 -12.452 1.00 47.72 497 PRO A CA 1
ATOM 4068 C C . PRO A 1 497 ? -11.890 -6.812 -12.089 1.00 47.72 497 PRO A C 1
ATOM 4070 O O . PRO A 1 497 ? -10.717 -6.575 -12.351 1.00 47.72 497 PRO A O 1
ATOM 4073 N N . LEU A 1 498 ? -12.296 -7.971 -11.569 1.00 50.88 498 LEU A N 1
ATOM 4074 C CA . LEU A 1 498 ? -11.515 -9.185 -11.306 1.00 50.88 498 LEU A CA 1
ATOM 4075 C C . LEU A 1 498 ? -10.538 -9.591 -12.417 1.00 50.88 498 LEU A C 1
ATOM 4077 O O . LEU A 1 498 ? -9.412 -9.973 -12.119 1.00 50.88 498 LEU A O 1
ATOM 4081 N N . ALA A 1 499 ? -10.951 -9.476 -13.682 1.00 54.84 499 ALA A N 1
ATOM 4082 C CA . ALA A 1 499 ? -10.204 -9.987 -14.830 1.00 54.84 499 ALA A CA 1
ATOM 4083 C C . ALA A 1 499 ? -8.814 -9.359 -14.991 1.00 54.84 499 ALA A C 1
ATOM 4085 O O . ALA A 1 499 ? -7.866 -10.051 -15.346 1.00 54.84 499 ALA A O 1
ATOM 4086 N N . ARG A 1 500 ? -8.692 -8.049 -14.722 1.00 59.38 500 ARG A N 1
ATOM 4087 C CA . ARG A 1 500 ? -7.428 -7.315 -14.878 1.00 59.38 500 ARG A CA 1
ATOM 4088 C C . ARG A 1 500 ? -6.394 -7.850 -13.901 1.00 59.38 500 ARG A C 1
ATOM 4090 O O . ARG A 1 500 ? -5.327 -8.264 -14.319 1.00 59.38 500 ARG A O 1
ATOM 4097 N N . HIS A 1 501 ? -6.739 -7.829 -12.619 1.00 58.91 501 HIS A N 1
ATOM 4098 C CA . HIS A 1 501 ? -5.809 -8.107 -11.532 1.00 58.91 501 HIS A CA 1
ATOM 4099 C C . HIS A 1 501 ? -5.441 -9.578 -11.459 1.00 58.91 501 HIS A C 1
ATOM 4101 O O . HIS A 1 501 ? -4.282 -9.911 -11.232 1.00 58.91 501 HIS A O 1
ATOM 4107 N N . TYR A 1 502 ? -6.418 -10.454 -11.687 1.00 66.50 502 TYR A N 1
ATOM 4108 C CA . TYR A 1 502 ? -6.181 -11.884 -11.687 1.00 66.50 502 TYR A CA 1
ATOM 4109 C C . TYR A 1 502 ? -5.284 -12.295 -12.858 1.00 66.50 502 TYR A C 1
ATOM 4111 O O . TYR A 1 502 ? -4.185 -12.787 -12.623 1.00 66.50 502 TYR A O 1
ATOM 4119 N N . LEU A 1 503 ? -5.673 -11.995 -14.106 1.00 68.31 503 LEU A N 1
ATOM 4120 C CA . LEU A 1 503 ? -4.869 -12.380 -15.268 1.00 68.31 503 LEU A CA 1
ATOM 4121 C C . LEU A 1 503 ? -3.484 -11.727 -15.233 1.00 68.31 503 LEU A C 1
ATOM 4123 O O . LEU A 1 503 ? -2.500 -12.427 -15.417 1.00 68.31 503 LEU A O 1
ATOM 4127 N N . SER A 1 504 ? -3.372 -10.427 -14.927 1.00 64.69 504 SER A N 1
ATOM 4128 C CA . SER A 1 504 ? -2.063 -9.758 -14.907 1.00 64.69 504 SER A CA 1
ATOM 4129 C C . SER A 1 504 ? -1.113 -10.318 -13.846 1.00 64.69 504 SER A C 1
ATOM 4131 O O . SER A 1 504 ? 0.085 -10.373 -14.088 1.00 64.69 504 SER A O 1
ATOM 4133 N N . SER A 1 505 ? -1.628 -10.688 -12.666 1.00 63.31 505 SER A N 1
ATOM 4134 C CA . SER A 1 505 ? -0.791 -11.169 -11.552 1.00 63.31 505 SER A CA 1
ATOM 4135 C C . SER A 1 505 ? -0.394 -12.637 -11.681 1.00 63.31 505 SER A C 1
ATOM 4137 O O . SER A 1 505 ? 0.619 -13.032 -11.113 1.00 63.31 505 SER A O 1
ATOM 4139 N N . GLN A 1 506 ? -1.191 -13.438 -12.391 1.00 70.88 506 GLN A N 1
ATOM 4140 C CA . GLN A 1 506 ? -0.952 -14.872 -12.566 1.00 70.88 506 GLN A CA 1
ATOM 4141 C C . GLN A 1 506 ? -0.236 -15.195 -13.883 1.00 70.88 506 GLN A C 1
ATOM 4143 O O . GLN A 1 506 ? 0.385 -16.246 -13.991 1.00 70.88 506 GLN A O 1
ATOM 4148 N N . LEU A 1 507 ? -0.285 -14.309 -14.886 1.00 69.69 507 LEU A N 1
ATOM 4149 C CA . LEU A 1 507 ? 0.242 -14.586 -16.224 1.00 69.69 507 LEU A CA 1
ATOM 4150 C C . LEU A 1 507 ? 1.707 -15.037 -16.209 1.00 69.69 507 LEU A C 1
ATOM 4152 O O . LEU A 1 507 ? 2.021 -16.068 -16.799 1.00 69.69 507 LEU A O 1
ATOM 4156 N N . TYR A 1 508 ? 2.589 -14.320 -15.515 1.00 66.94 508 TYR A N 1
ATOM 4157 C CA . TYR A 1 508 ? 4.003 -14.690 -15.487 1.00 66.94 508 TYR A CA 1
ATOM 4158 C C . TYR A 1 508 ? 4.245 -16.009 -14.745 1.00 66.94 508 TYR A C 1
ATOM 4160 O O . TYR A 1 508 ? 4.966 -16.860 -15.249 1.00 66.94 508 TYR A O 1
ATOM 4168 N N . GLU A 1 509 ? 3.604 -16.215 -13.593 1.00 64.38 509 GLU A N 1
ATOM 4169 C CA . GLU A 1 509 ? 3.730 -17.459 -12.817 1.00 64.38 509 GLU A CA 1
ATOM 4170 C C . GLU A 1 509 ? 3.283 -18.679 -13.638 1.00 64.38 509 GLU A C 1
ATOM 4172 O O . GLU A 1 509 ? 3.970 -19.695 -13.683 1.00 64.38 509 GLU A O 1
ATOM 4177 N N . PHE A 1 510 ? 2.150 -18.565 -14.334 1.00 69.62 510 PHE A N 1
ATOM 4178 C CA . PHE A 1 510 ? 1.554 -19.686 -15.061 1.00 69.62 510 PHE A CA 1
ATOM 4179 C C . PHE A 1 510 ? 2.167 -19.921 -16.436 1.00 69.62 510 PHE A C 1
ATOM 4181 O O . PHE A 1 510 ? 2.140 -21.046 -16.933 1.00 69.62 510 PHE A O 1
ATOM 4188 N N . SER A 1 511 ? 2.676 -18.870 -17.077 1.00 69.88 511 SER A N 1
ATOM 4189 C CA . SER A 1 511 ? 3.053 -18.936 -18.486 1.00 69.88 511 SER A CA 1
ATOM 4190 C C . SER A 1 511 ? 4.400 -18.323 -18.826 1.00 69.88 511 SER A C 1
ATOM 4192 O O . SER A 1 511 ? 4.834 -18.481 -19.959 1.00 69.88 511 SER A O 1
ATOM 4194 N N . GLY A 1 512 ? 5.065 -17.614 -17.917 1.00 60.19 512 GLY A N 1
ATOM 4195 C CA . GLY A 1 512 ? 6.295 -16.868 -18.198 1.00 60.19 512 GLY A CA 1
ATOM 4196 C C . GLY A 1 512 ? 6.104 -15.606 -19.051 1.00 60.19 512 GLY A C 1
ATOM 4197 O O . GLY A 1 512 ? 7.088 -14.935 -19.355 1.00 60.19 512 GLY A O 1
ATOM 4198 N N . PHE A 1 513 ? 4.871 -15.262 -19.445 1.00 65.62 513 PHE A N 1
ATOM 4199 C CA . PHE A 1 513 ? 4.570 -14.008 -20.142 1.00 65.62 513 PHE A CA 1
ATOM 4200 C C . PHE A 1 513 ? 4.480 -12.826 -19.169 1.00 65.62 513 PHE A C 1
ATOM 4202 O O . PHE A 1 513 ? 3.867 -12.916 -18.107 1.00 65.62 513 PHE A O 1
ATOM 4209 N N . GLU A 1 514 ? 5.014 -11.677 -19.575 1.00 59.25 514 GLU A N 1
ATOM 4210 C CA . GLU A 1 514 ? 4.891 -10.421 -18.827 1.00 59.25 514 GLU A CA 1
ATOM 4211 C C . GLU A 1 514 ? 3.583 -9.703 -19.199 1.00 59.25 514 GLU A C 1
ATOM 4213 O O . GLU A 1 514 ? 3.250 -9.564 -20.378 1.00 59.25 514 GLU A O 1
ATOM 4218 N N . SER A 1 515 ? 2.846 -9.193 -18.211 1.00 63.94 515 SER A N 1
ATOM 4219 C CA . SER A 1 515 ? 1.703 -8.302 -18.454 1.00 63.94 515 SER A CA 1
ATOM 4220 C C . SER A 1 515 ? 2.165 -6.845 -18.471 1.00 63.94 515 SER A C 1
ATOM 4222 O O . SER A 1 515 ? 2.634 -6.342 -17.455 1.00 63.94 515 SER A O 1
ATOM 4224 N N . VAL A 1 516 ? 1.946 -6.125 -19.577 1.00 56.56 516 VAL A N 1
ATOM 4225 C CA . VAL A 1 516 ? 2.281 -4.682 -19.675 1.00 56.56 516 VAL A CA 1
ATOM 4226 C C . VAL A 1 516 ? 1.322 -3.815 -18.864 1.00 56.56 516 VAL A C 1
ATOM 4228 O O . VAL A 1 516 ? 1.638 -2.695 -18.473 1.00 56.56 516 VAL A O 1
ATOM 4231 N N . VAL A 1 517 ? 0.131 -4.332 -18.565 1.00 52.69 517 VAL A N 1
ATOM 4232 C CA . VAL A 1 517 ? -0.779 -3.663 -17.641 1.00 52.69 517 VAL A CA 1
ATOM 4233 C C . VAL A 1 517 ? -0.343 -4.033 -16.236 1.00 52.69 517 VAL A C 1
ATOM 4235 O O . VAL A 1 517 ? -0.744 -5.083 -15.725 1.00 52.69 517 VAL A O 1
ATOM 4238 N N . SER A 1 518 ? 0.476 -3.185 -15.610 1.00 39.44 518 SER A N 1
ATOM 4239 C CA . SER A 1 518 ? 0.787 -3.393 -14.204 1.00 39.44 518 SER A CA 1
ATOM 4240 C C . SER A 1 518 ? -0.478 -3.168 -13.366 1.00 39.44 518 SER A C 1
ATOM 4242 O O . SER A 1 518 ? -1.336 -2.305 -13.608 1.00 39.44 518 SER A O 1
ATOM 4244 N N . SER A 1 519 ? -0.650 -4.083 -12.431 1.00 37.53 519 SER A N 1
ATOM 4245 C CA . SER A 1 519 ? -1.809 -4.313 -11.591 1.00 37.53 519 SER A CA 1
ATOM 4246 C C . SER A 1 519 ? -2.079 -3.126 -10.671 1.00 37.53 519 SER A C 1
ATOM 4248 O O . SER A 1 519 ? -1.546 -3.067 -9.579 1.00 37.53 519 SER A O 1
ATOM 4250 N N . HIS A 1 520 ? -2.926 -2.168 -11.059 1.00 34.41 520 HIS A N 1
ATOM 4251 C CA . HIS A 1 520 ? -3.313 -1.011 -10.222 1.00 34.41 520 HIS A CA 1
ATOM 4252 C C . HIS A 1 520 ? -2.180 -0.038 -9.834 1.00 34.41 520 HIS A C 1
ATOM 4254 O O . HIS A 1 520 ? -2.455 1.140 -9.648 1.00 34.41 520 HIS A O 1
ATOM 4260 N N . LEU A 1 521 ? -0.932 -0.491 -9.756 1.00 36.44 521 LEU A N 1
ATOM 4261 C CA . LEU A 1 521 ? 0.193 0.171 -9.109 1.00 36.44 521 LEU A CA 1
ATOM 4262 C C . LEU A 1 521 ? 0.822 1.250 -9.990 1.00 36.44 521 LEU A C 1
ATOM 4264 O O . LEU A 1 521 ? 1.240 2.291 -9.493 1.00 36.44 521 LEU A O 1
ATOM 4268 N N . GLN A 1 522 ? 0.741 1.071 -11.310 1.00 32.66 522 GLN A N 1
ATOM 4269 C CA . GLN A 1 522 ? 0.954 2.145 -12.280 1.00 32.66 522 GLN A CA 1
ATOM 4270 C C . GLN A 1 522 ? -0.118 3.243 -12.217 1.00 32.66 522 GLN A C 1
ATOM 4272 O O . GLN A 1 522 ? 0.154 4.355 -12.645 1.00 32.66 522 GLN A O 1
ATOM 4277 N N . GLU A 1 523 ? -1.305 3.001 -11.652 1.00 32.09 523 GLU A N 1
ATOM 4278 C CA . GLU A 1 523 ? -2.403 3.984 -11.596 1.00 32.09 523 GLU A CA 1
ATOM 4279 C C . GLU A 1 523 ? -2.691 4.513 -10.179 1.00 32.09 523 GLU A C 1
ATOM 4281 O O . GLU A 1 523 ? -3.497 5.440 -10.020 1.00 32.09 523 GLU A O 1
ATOM 4286 N N . THR A 1 524 ? -2.073 3.953 -9.132 1.00 30.89 524 THR A N 1
ATOM 4287 C CA . THR A 1 524 ? -2.346 4.361 -7.754 1.00 30.89 524 THR A CA 1
ATOM 4288 C C . THR A 1 524 ? -1.552 5.603 -7.364 1.00 30.89 524 THR A C 1
ATOM 4290 O O . THR A 1 524 ? -0.349 5.644 -7.184 1.00 30.89 524 THR A O 1
ATOM 4293 N N . ILE A 1 525 ? -2.337 6.638 -7.145 1.00 32.00 525 ILE A N 1
ATOM 4294 C CA . ILE A 1 525 ? -2.068 8.033 -6.786 1.00 32.00 525 ILE A CA 1
ATOM 4295 C C . ILE A 1 525 ? -1.340 8.200 -5.441 1.00 32.00 525 ILE A C 1
ATOM 4297 O O . ILE A 1 525 ? -0.908 9.295 -5.086 1.00 32.00 525 ILE A O 1
ATOM 4301 N N . SER A 1 526 ? -1.259 7.130 -4.654 1.00 29.66 526 SER A N 1
ATOM 4302 C CA . SER A 1 526 ? -0.975 7.132 -3.216 1.00 29.66 526 SER A CA 1
ATOM 4303 C C . SER A 1 526 ? 0.474 7.448 -2.841 1.00 29.66 526 SER A C 1
ATOM 4305 O O . SER A 1 526 ? 0.762 7.600 -1.655 1.00 29.66 526 SER A O 1
ATOM 4307 N N . TYR A 1 527 ? 1.384 7.536 -3.813 1.00 37.59 527 TYR A N 1
ATOM 4308 C CA . TYR A 1 527 ? 2.833 7.572 -3.575 1.00 37.59 527 TYR A CA 1
ATOM 4309 C C . TYR A 1 527 ? 3.405 8.940 -3.230 1.00 37.59 527 TYR A C 1
ATOM 4311 O O . TYR A 1 527 ? 4.569 9.047 -2.850 1.00 37.59 527 TYR A O 1
ATOM 4319 N N . ARG A 1 528 ? 2.612 10.007 -3.298 1.00 36.47 528 ARG A N 1
ATOM 4320 C CA . ARG A 1 528 ? 3.184 11.356 -3.266 1.00 36.47 528 ARG A CA 1
ATOM 4321 C C . ARG A 1 528 ? 3.749 11.786 -1.916 1.00 36.47 528 ARG A C 1
ATOM 4323 O O . ARG A 1 528 ? 4.569 12.689 -1.895 1.00 36.47 528 ARG A O 1
ATOM 4330 N N . MET A 1 529 ? 3.348 11.177 -0.797 1.00 33.75 529 MET A N 1
ATOM 4331 C CA . MET A 1 529 ? 3.899 11.555 0.513 1.00 33.75 529 MET A CA 1
ATOM 4332 C C . MET A 1 529 ? 5.338 11.084 0.700 1.00 33.75 529 MET A C 1
ATOM 4334 O O . MET A 1 529 ? 6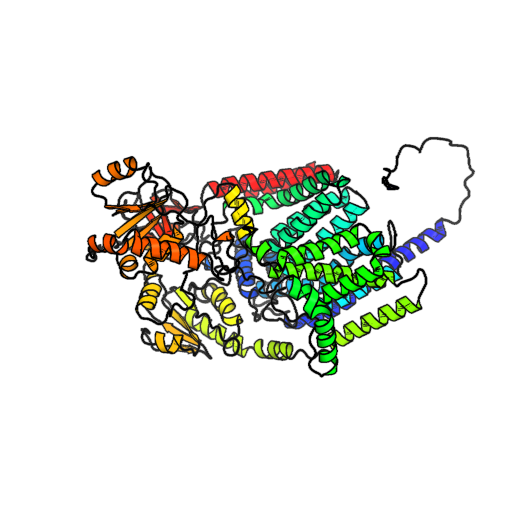.188 11.877 1.099 1.00 33.75 529 MET A O 1
ATOM 4338 N N . ILE A 1 530 ? 5.616 9.815 0.385 1.00 35.75 530 ILE A N 1
ATOM 4339 C CA . ILE A 1 530 ? 6.982 9.291 0.447 1.00 35.75 530 ILE A CA 1
ATOM 4340 C C . ILE A 1 530 ? 7.819 9.975 -0.635 1.00 35.75 530 ILE A C 1
ATOM 4342 O O . ILE A 1 530 ? 8.918 10.414 -0.336 1.00 35.75 530 ILE A O 1
ATOM 4346 N N . VAL A 1 531 ? 7.261 10.206 -1.831 1.00 35.44 531 VAL A N 1
ATOM 4347 C CA . VAL A 1 531 ? 7.925 10.977 -2.896 1.00 35.44 531 VAL A CA 1
ATOM 4348 C C . VAL A 1 531 ? 8.257 12.409 -2.453 1.00 35.44 531 VAL A C 1
ATOM 4350 O O . VAL A 1 531 ? 9.377 12.846 -2.671 1.00 35.44 531 VAL A O 1
ATOM 4353 N N . ALA A 1 532 ? 7.356 13.129 -1.775 1.00 34.31 532 ALA A N 1
ATOM 4354 C CA . ALA A 1 532 ? 7.629 14.478 -1.268 1.00 34.31 532 ALA A CA 1
ATOM 4355 C C . ALA A 1 532 ? 8.702 14.479 -0.164 1.00 34.31 532 ALA A C 1
ATOM 4357 O O . ALA A 1 532 ? 9.572 15.345 -0.155 1.00 34.31 532 ALA A O 1
ATOM 4358 N N . SER A 1 533 ? 8.691 13.492 0.741 1.00 35.38 533 SER A N 1
ATOM 4359 C CA . SER A 1 533 ? 9.753 13.329 1.749 1.00 35.38 533 SER A CA 1
ATOM 4360 C C . SER A 1 533 ? 11.105 12.975 1.115 1.00 35.38 533 SER A C 1
ATOM 4362 O O . SER A 1 533 ? 12.130 13.495 1.535 1.00 35.38 533 SER A O 1
ATOM 4364 N N . VAL A 1 534 ? 11.110 12.149 0.070 1.00 35.94 534 VAL A N 1
ATOM 4365 C CA . VAL A 1 534 ? 12.287 11.748 -0.721 1.00 35.94 534 VAL A CA 1
ATOM 4366 C C . VAL A 1 534 ? 12.837 12.931 -1.540 1.00 35.94 534 VAL A C 1
ATOM 4368 O O . VAL A 1 534 ? 14.042 13.171 -1.540 1.00 35.94 534 VAL A O 1
ATOM 4371 N N . GLN A 1 535 ? 11.965 13.748 -2.141 1.00 35.69 535 GLN A N 1
ATOM 4372 C CA . GLN A 1 535 ? 12.322 14.987 -2.847 1.00 35.69 535 GLN A CA 1
ATOM 4373 C C . GLN A 1 535 ? 12.905 16.049 -1.905 1.00 35.69 535 GLN A C 1
ATOM 4375 O O . GLN A 1 535 ? 13.906 16.677 -2.243 1.00 35.69 535 GLN A O 1
ATOM 4380 N N . MET A 1 536 ? 12.337 16.222 -0.702 1.00 35.22 536 MET A N 1
ATOM 4381 C CA . MET A 1 536 ? 12.905 17.103 0.333 1.00 35.22 536 MET A CA 1
ATOM 4382 C C . MET A 1 536 ? 14.281 16.627 0.826 1.00 35.22 536 MET A C 1
ATOM 4384 O O . MET A 1 536 ? 15.067 17.439 1.306 1.00 35.22 536 MET A O 1
ATOM 4388 N N . LEU A 1 537 ? 14.589 15.335 0.676 1.00 34.44 537 LEU A N 1
ATOM 4389 C CA . LEU A 1 537 ? 15.900 14.741 0.955 1.00 34.44 537 LEU A CA 1
ATOM 4390 C C . LEU A 1 537 ? 16.838 14.736 -0.271 1.00 34.44 537 LEU A C 1
ATOM 4392 O O . LEU A 1 537 ? 17.918 14.153 -0.213 1.00 34.44 537 LEU A O 1
ATOM 4396 N N . GLY A 1 538 ? 16.461 15.400 -1.371 1.00 29.72 538 GLY A N 1
ATOM 4397 C CA . GLY A 1 538 ? 17.315 15.610 -2.545 1.00 29.72 538 GLY A CA 1
ATOM 4398 C C . GLY A 1 538 ? 17.348 14.463 -3.561 1.00 29.72 538 GLY A C 1
ATOM 4399 O O . GLY A 1 538 ? 18.160 14.499 -4.488 1.00 29.72 538 GLY A O 1
ATOM 4400 N N . ALA A 1 539 ? 16.483 13.454 -3.432 1.00 31.02 539 ALA A N 1
ATOM 4401 C CA . ALA A 1 539 ? 16.380 12.374 -4.413 1.00 31.02 539 ALA A CA 1
ATOM 4402 C C . ALA A 1 539 ? 15.553 12.802 -5.648 1.00 31.02 539 ALA A C 1
ATOM 4404 O O . ALA A 1 539 ? 14.543 13.501 -5.543 1.00 31.02 539 ALA A O 1
ATOM 4405 N N . LYS A 1 540 ? 16.037 12.437 -6.844 1.00 33.41 540 LYS A N 1
ATOM 4406 C CA . LYS A 1 540 ? 15.562 12.943 -8.148 1.00 33.41 540 LYS A CA 1
ATOM 4407 C C . LYS A 1 540 ? 14.499 12.024 -8.758 1.00 33.41 540 LYS A C 1
ATOM 4409 O O . LYS A 1 540 ? 14.812 10.855 -8.907 1.00 33.41 540 LYS A O 1
ATOM 4414 N N . THR A 1 541 ? 13.366 12.583 -9.234 1.00 37.00 541 THR A N 1
ATOM 4415 C CA . THR A 1 541 ? 12.130 11.823 -9.529 1.00 37.00 541 THR A CA 1
ATOM 4416 C C . THR A 1 541 ? 11.721 11.496 -10.981 1.00 37.00 541 THR A C 1
ATOM 4418 O O . THR A 1 541 ? 11.449 12.443 -11.710 1.00 37.00 541 THR A O 1
ATOM 4421 N N . TYR A 1 542 ? 11.549 10.223 -11.396 1.00 39.41 542 TYR A N 1
ATOM 4422 C CA . TYR A 1 542 ? 10.957 9.770 -12.682 1.00 39.41 542 TYR A CA 1
ATOM 4423 C C . TYR A 1 542 ? 10.310 8.349 -12.692 1.00 39.41 542 TYR A C 1
ATOM 4425 O O . TYR A 1 542 ? 11.013 7.381 -12.410 1.00 39.41 542 TYR A O 1
ATOM 4433 N N . ASN A 1 543 ? 9.047 8.225 -13.142 1.00 33.16 543 ASN A N 1
ATOM 4434 C CA . ASN A 1 543 ? 8.465 7.141 -13.979 1.00 33.16 543 ASN A CA 1
ATOM 4435 C C . ASN A 1 543 ? 7.000 7.476 -14.300 1.00 33.16 543 ASN A C 1
ATOM 4437 O O . ASN A 1 543 ? 6.340 8.125 -13.491 1.00 33.16 543 ASN A O 1
ATOM 4441 N N . SER A 1 544 ? 6.477 6.996 -15.429 1.00 31.38 544 SER A N 1
ATOM 4442 C CA . SER A 1 544 ? 5.083 7.196 -15.825 1.00 31.38 544 SER A CA 1
ATOM 4443 C C . SER A 1 544 ? 4.482 5.945 -16.479 1.00 31.38 544 SER A C 1
ATOM 4445 O O . SER A 1 544 ? 5.173 5.167 -17.135 1.00 31.38 544 SER A O 1
ATOM 4447 N N . ALA A 1 545 ? 3.175 5.749 -16.295 1.00 35.97 545 ALA A N 1
ATOM 4448 C CA . ALA A 1 545 ? 2.385 4.881 -17.162 1.00 35.97 545 ALA A CA 1
ATOM 4449 C C . ALA A 1 545 ? 2.266 5.553 -18.533 1.00 35.97 545 ALA A C 1
ATOM 4451 O O . ALA A 1 545 ? 2.115 6.773 -18.571 1.00 35.97 545 ALA A O 1
ATOM 4452 N N . LEU A 1 546 ? 2.279 4.794 -19.636 1.00 36.66 546 LEU A N 1
ATOM 4453 C CA . LEU A 1 546 ? 1.955 5.314 -20.969 1.00 36.66 546 LEU A CA 1
ATOM 4454 C C . LEU A 1 546 ? 0.703 6.207 -20.879 1.00 36.66 546 LEU A C 1
ATOM 4456 O O . LEU A 1 546 ? -0.411 5.704 -20.702 1.00 36.66 546 LEU A O 1
ATOM 4460 N N . LEU A 1 547 ? 0.882 7.535 -20.962 1.00 37.53 547 LEU A N 1
ATOM 4461 C CA . LEU A 1 547 ? -0.207 8.509 -21.007 1.00 37.53 547 LEU A CA 1
ATOM 4462 C C . LEU A 1 547 ? -0.853 8.417 -22.386 1.00 37.53 547 LEU A C 1
ATOM 4464 O O . LEU A 1 547 ? -0.779 9.304 -23.234 1.00 37.53 547 LEU A O 1
ATOM 4468 N N . PHE A 1 548 ? -1.539 7.310 -22.613 1.00 40.84 548 PHE A N 1
ATOM 4469 C CA . PHE A 1 548 ? -2.586 7.248 -23.596 1.00 40.84 548 PHE A CA 1
ATOM 4470 C C . PHE A 1 548 ? -3.594 8.321 -23.185 1.00 40.84 548 PHE A C 1
ATOM 4472 O O . PHE A 1 548 ? -4.180 8.248 -22.101 1.00 40.84 548 PHE A O 1
ATOM 4479 N N . LYS A 1 549 ? -3.747 9.362 -24.023 1.00 36.50 549 LYS A N 1
ATOM 4480 C CA . LYS A 1 549 ? -4.802 10.387 -23.920 1.00 36.50 549 LYS A CA 1
ATOM 4481 C C . LYS A 1 549 ? -6.079 9.758 -23.354 1.00 36.50 549 LYS A C 1
ATOM 4483 O O . LYS A 1 549 ? -6.379 8.603 -23.639 1.00 36.50 549 LYS A O 1
ATOM 4488 N N . LYS A 1 550 ? -6.904 10.537 -22.649 1.00 34.91 550 LYS A N 1
ATOM 4489 C CA . LYS A 1 550 ? -8.195 10.110 -22.057 1.00 34.91 550 LYS A CA 1
ATOM 4490 C C . LYS A 1 550 ? -9.116 9.279 -22.986 1.00 34.91 550 LYS A C 1
ATOM 4492 O O . LYS A 1 550 ? -10.044 8.657 -22.476 1.00 34.91 550 LYS A O 1
ATOM 4497 N N . ASN A 1 551 ? -8.843 9.249 -24.299 1.00 38.00 551 ASN A N 1
ATOM 4498 C CA . ASN A 1 551 ? -9.352 8.319 -25.311 1.00 38.00 551 ASN A CA 1
ATOM 4499 C C . ASN A 1 551 ? -8.301 7.959 -26.402 1.00 38.00 551 ASN A C 1
ATOM 4501 O O . ASN A 1 551 ? -8.627 8.059 -27.587 1.00 38.00 551 ASN A O 1
ATOM 4505 N N . ALA A 1 552 ? -7.049 7.594 -26.085 1.00 42.09 552 ALA A N 1
ATOM 4506 C CA . ALA A 1 552 ? -6.153 7.083 -27.125 1.00 42.09 552 ALA A CA 1
ATOM 4507 C C . ALA A 1 552 ? -6.744 5.766 -27.621 1.00 42.09 552 ALA A C 1
ATOM 4509 O O . ALA A 1 552 ? -6.820 4.766 -26.908 1.00 42.09 552 ALA A O 1
ATOM 4510 N N . GLN A 1 553 ? -7.269 5.815 -28.833 1.00 52.25 553 GLN A N 1
ATOM 4511 C CA . GLN A 1 553 ? -7.746 4.659 -29.551 1.00 52.25 553 GLN A CA 1
ATOM 4512 C C . GLN A 1 553 ? -6.529 3.771 -29.826 1.00 52.25 553 GLN A C 1
ATOM 4514 O O . GLN A 1 553 ? -5.886 3.893 -30.859 1.00 52.25 553 GLN A O 1
ATOM 4519 N N . LEU A 1 554 ? -6.218 2.854 -28.903 1.00 59.19 554 LEU A N 1
ATOM 4520 C CA . LEU A 1 554 ? -5.179 1.821 -29.057 1.00 59.19 554 LEU A CA 1
ATOM 4521 C C . LEU A 1 554 ? -5.448 0.867 -30.240 1.00 59.19 554 LEU A C 1
ATOM 4523 O O . LEU A 1 554 ? -4.748 -0.119 -30.429 1.00 59.19 554 LEU A O 1
ATOM 4527 N N . ASP A 1 555 ? -6.507 1.123 -31.001 1.00 65.31 555 ASP A N 1
ATOM 4528 C CA . ASP A 1 555 ? -7.035 0.287 -32.062 1.00 65.31 555 ASP A CA 1
ATOM 4529 C C . ASP A 1 555 ? -6.780 0.833 -33.481 1.00 65.31 555 ASP A C 1
ATOM 4531 O O . ASP A 1 555 ? -7.276 0.282 -34.479 1.00 65.31 555 ASP A O 1
ATOM 4535 N N . ASP A 1 556 ? -5.974 1.893 -33.589 1.00 73.12 556 ASP A N 1
ATOM 4536 C CA . ASP A 1 556 ? -5.399 2.354 -34.848 1.00 73.12 556 ASP A CA 1
ATOM 4537 C C . ASP A 1 556 ? -4.048 1.681 -35.157 1.00 73.12 556 ASP A C 1
ATOM 4539 O O . ASP A 1 556 ? -3.391 1.097 -34.297 1.00 73.12 556 ASP A O 1
ATOM 4543 N N . ARG A 1 557 ? -3.640 1.735 -36.431 1.00 77.44 557 ARG A N 1
ATOM 4544 C CA . ARG A 1 557 ? -2.419 1.067 -36.902 1.00 77.44 557 ARG A CA 1
ATOM 4545 C C . ARG A 1 557 ? -1.163 1.626 -36.231 1.00 77.44 557 ARG A C 1
ATOM 4547 O O . ARG A 1 557 ? -0.246 0.863 -35.971 1.00 77.44 557 ARG A O 1
ATOM 4554 N N . ALA A 1 558 ? -1.107 2.931 -35.970 1.00 65.06 558 ALA A N 1
ATOM 4555 C CA . ALA A 1 558 ? 0.087 3.563 -35.419 1.00 65.06 558 ALA A CA 1
ATOM 4556 C C . ALA A 1 558 ? 0.333 3.119 -33.972 1.00 65.06 558 ALA A C 1
ATOM 4558 O O . ALA A 1 558 ? 1.459 2.777 -33.621 1.00 65.06 558 ALA A O 1
ATOM 4559 N N . ASN A 1 559 ? -0.726 3.049 -33.167 1.00 67.62 559 ASN A N 1
ATOM 4560 C CA . ASN A 1 559 ? -0.652 2.587 -31.788 1.00 67.62 559 ASN A CA 1
ATOM 4561 C C . ASN A 1 559 ? -0.329 1.094 -31.706 1.00 67.62 559 ASN A C 1
ATOM 4563 O O . ASN A 1 559 ? 0.464 0.704 -30.860 1.00 67.62 559 ASN A O 1
ATOM 4567 N N . ILE A 1 560 ? -0.863 0.258 -32.603 1.00 74.75 560 ILE A N 1
ATOM 4568 C CA . ILE A 1 560 ? -0.499 -1.166 -32.638 1.00 74.75 560 ILE A CA 1
ATOM 4569 C C . ILE A 1 560 ? 0.977 -1.373 -32.996 1.00 74.75 560 ILE A C 1
ATOM 4571 O O . ILE A 1 560 ? 1.642 -2.170 -32.341 1.00 74.75 560 ILE A O 1
ATOM 4575 N N . GLU A 1 561 ? 1.515 -0.641 -33.973 1.00 70.75 561 GLU A N 1
ATOM 4576 C CA . GLU A 1 561 ? 2.953 -0.698 -34.284 1.00 70.75 561 GLU A CA 1
ATOM 4577 C C . GLU A 1 561 ? 3.817 -0.193 -33.115 1.00 70.75 561 GLU A C 1
ATOM 4579 O O . GLU A 1 561 ? 4.882 -0.744 -32.839 1.00 70.75 561 GLU A O 1
ATOM 4584 N N . LEU A 1 562 ? 3.335 0.798 -32.359 1.00 63.28 562 LEU A N 1
ATOM 4585 C CA . LEU A 1 562 ? 3.991 1.231 -31.128 1.00 63.28 562 LEU A CA 1
ATOM 4586 C C . LEU A 1 562 ? 3.984 0.122 -30.057 1.00 63.28 562 LEU A C 1
ATOM 4588 O O . LEU A 1 562 ? 5.036 -0.165 -29.489 1.00 63.28 562 LEU A O 1
ATOM 4592 N N . LEU A 1 563 ? 2.850 -0.552 -29.819 1.00 69.06 563 LEU A N 1
ATOM 4593 C CA . LEU A 1 563 ? 2.765 -1.682 -28.878 1.00 69.06 563 LEU A CA 1
ATOM 4594 C C . LEU A 1 563 ? 3.723 -2.818 -29.268 1.00 69.06 563 LEU A C 1
ATOM 4596 O O . LEU A 1 563 ? 4.435 -3.346 -28.413 1.00 69.06 563 LEU A O 1
ATOM 4600 N N . LYS A 1 564 ? 3.797 -3.151 -30.561 1.00 73.75 564 LYS A N 1
ATOM 4601 C CA . LYS A 1 564 ? 4.765 -4.120 -31.093 1.00 73.75 564 LYS A CA 1
ATOM 4602 C C . LYS A 1 564 ? 6.205 -3.733 -30.763 1.00 73.75 564 LYS A C 1
ATOM 4604 O O . LYS A 1 564 ? 6.969 -4.566 -30.281 1.00 73.75 564 LYS A O 1
ATOM 4609 N N . SER A 1 565 ? 6.551 -2.453 -30.930 1.00 60.97 565 SER A N 1
ATOM 4610 C CA . SER A 1 565 ? 7.885 -1.933 -30.599 1.00 60.97 565 SER A CA 1
ATOM 4611 C C . SER A 1 565 ? 8.235 -2.021 -29.107 1.00 60.97 565 SER A C 1
ATOM 4613 O O . SER A 1 565 ? 9.411 -2.003 -28.755 1.00 60.97 565 SER A O 1
ATOM 4615 N N . PHE A 1 566 ? 7.232 -2.148 -28.231 1.00 59.88 566 PHE A N 1
ATOM 4616 C CA . PHE A 1 566 ? 7.419 -2.395 -26.799 1.00 59.88 566 PHE A CA 1
ATOM 4617 C C . PHE A 1 566 ? 7.539 -3.886 -26.443 1.00 59.88 566 PHE A C 1
ATOM 4619 O O . PHE A 1 566 ? 7.592 -4.215 -25.260 1.00 59.88 566 PHE A O 1
ATOM 4626 N N . GLY A 1 567 ? 7.575 -4.788 -27.430 1.00 65.75 567 GLY A N 1
ATOM 4627 C CA . GLY A 1 567 ? 7.644 -6.238 -27.217 1.00 65.75 567 GLY A CA 1
ATOM 4628 C C . GLY A 1 567 ? 6.287 -6.890 -26.929 1.00 65.75 567 GLY A C 1
ATOM 4629 O O . GLY A 1 567 ? 6.234 -8.045 -26.501 1.00 65.75 567 GLY A O 1
ATOM 4630 N N . ILE A 1 568 ? 5.172 -6.182 -27.153 1.00 73.81 568 ILE A N 1
ATOM 4631 C CA . ILE A 1 568 ? 3.830 -6.755 -26.984 1.00 73.81 568 ILE A CA 1
ATOM 4632 C C . ILE A 1 568 ? 3.538 -7.693 -28.144 1.00 73.81 568 ILE A C 1
ATOM 4634 O O . ILE A 1 568 ? 3.510 -7.293 -29.303 1.00 73.81 568 ILE A O 1
ATOM 4638 N N . THR A 1 569 ? 3.313 -8.955 -27.811 1.00 82.31 569 THR A N 1
ATOM 4639 C CA . THR A 1 569 ? 3.056 -10.043 -28.762 1.00 82.31 569 THR A CA 1
ATOM 4640 C C . THR A 1 569 ? 1.580 -10.382 -28.834 1.00 82.31 569 THR A C 1
ATOM 4642 O O . THR A 1 569 ? 1.077 -10.698 -29.910 1.00 82.31 569 THR A O 1
ATOM 4645 N N . HIS A 1 570 ? 0.874 -10.254 -27.709 1.00 87.50 570 HIS A N 1
ATOM 4646 C CA . HIS A 1 570 ? -0.529 -10.618 -27.589 1.00 87.50 570 HIS A CA 1
ATOM 4647 C C . HIS A 1 570 ? -1.357 -9.498 -26.964 1.00 87.50 570 HIS A C 1
ATOM 4649 O O . HIS A 1 570 ? -0.918 -8.795 -26.053 1.00 87.50 570 HIS A O 1
ATOM 4655 N N . LEU A 1 571 ? -2.595 -9.378 -27.433 1.00 84.69 571 LEU A N 1
ATOM 4656 C CA . LEU A 1 571 ? -3.626 -8.517 -26.873 1.00 84.69 571 LEU A CA 1
ATOM 4657 C C . LEU A 1 571 ? -4.778 -9.393 -26.377 1.00 84.69 571 LEU A C 1
ATOM 4659 O O . LEU A 1 571 ? -5.339 -10.168 -27.148 1.00 84.69 571 LEU A O 1
ATOM 4663 N N . VAL A 1 572 ? -5.168 -9.248 -25.114 1.00 82.06 572 VAL A N 1
ATOM 4664 C CA . VAL A 1 572 ? -6.366 -9.880 -24.550 1.00 82.06 572 VAL A CA 1
ATOM 4665 C C . VAL A 1 572 ? -7.465 -8.830 -24.491 1.00 82.06 572 VAL A C 1
ATOM 4667 O O . VAL A 1 572 ? -7.366 -7.856 -23.747 1.00 82.06 572 VAL A O 1
ATOM 4670 N N . ALA A 1 573 ? -8.513 -9.010 -25.286 1.00 81.25 573 ALA A N 1
ATOM 4671 C CA . ALA A 1 573 ? -9.604 -8.052 -25.426 1.00 81.25 573 ALA A CA 1
ATOM 4672 C C . ALA A 1 573 ? -10.965 -8.679 -25.117 1.00 81.25 573 ALA A C 1
ATOM 4674 O O . ALA A 1 573 ? -11.180 -9.879 -25.288 1.00 81.25 573 ALA A O 1
ATOM 4675 N N . GLY A 1 574 ? -11.917 -7.853 -24.686 1.00 77.81 574 GLY A N 1
ATOM 4676 C CA . GLY A 1 574 ? -13.309 -8.280 -24.543 1.00 77.81 574 GLY A CA 1
ATOM 4677 C C . GLY A 1 574 ? -14.082 -8.153 -25.856 1.00 77.81 574 GLY A C 1
ATOM 4678 O O . GLY A 1 574 ? -13.592 -7.598 -26.836 1.00 77.81 574 GLY A O 1
ATOM 4679 N N . ARG A 1 575 ? -15.355 -8.578 -25.892 1.00 77.75 575 ARG A N 1
ATOM 4680 C CA . ARG A 1 575 ? -16.260 -8.286 -27.028 1.00 77.75 575 ARG A CA 1
ATOM 4681 C C . ARG A 1 575 ? -16.621 -6.790 -27.082 1.00 77.75 575 ARG A C 1
ATOM 4683 O O . ARG A 1 575 ? -17.728 -6.379 -26.717 1.00 77.75 575 ARG A O 1
ATOM 4690 N N . SER A 1 576 ? -15.681 -5.967 -27.531 1.00 74.44 576 SER A N 1
ATOM 4691 C CA . SER A 1 576 ? -15.724 -4.504 -27.485 1.00 74.44 576 SER A CA 1
ATOM 4692 C C . SER A 1 576 ? -15.504 -3.873 -28.869 1.00 74.44 576 SER A C 1
ATOM 4694 O O . SER A 1 576 ? -15.281 -4.558 -29.872 1.00 74.44 576 SER A O 1
ATOM 4696 N N . ARG A 1 577 ? -15.616 -2.537 -28.946 1.00 79.44 577 ARG A N 1
ATOM 4697 C CA . ARG A 1 577 ? -15.237 -1.769 -30.148 1.00 79.44 577 ARG A CA 1
ATOM 4698 C C . ARG A 1 577 ? -13.738 -1.908 -30.434 1.00 79.44 577 ARG A C 1
ATOM 4700 O O . ARG A 1 577 ? -13.377 -1.989 -31.603 1.00 79.44 577 ARG A O 1
ATOM 4707 N N . PHE A 1 578 ? -12.927 -1.991 -29.379 1.00 77.56 578 PHE A N 1
ATOM 4708 C CA . PHE A 1 578 ? -11.487 -2.211 -29.450 1.00 77.56 578 PHE A CA 1
ATOM 4709 C C . PHE A 1 578 ? -11.184 -3.531 -30.165 1.00 77.56 578 PHE A C 1
ATOM 4711 O O . PHE A 1 578 ? -10.615 -3.484 -31.251 1.00 77.56 578 PHE A O 1
ATOM 4718 N N . TYR A 1 579 ? -11.698 -4.676 -29.682 1.00 85.44 579 TYR A N 1
ATOM 4719 C CA . TYR A 1 579 ? -11.518 -5.986 -30.340 1.00 85.44 579 TYR A CA 1
ATOM 4720 C C . TYR A 1 579 ? -11.837 -5.954 -31.841 1.00 85.44 579 TYR A C 1
ATOM 4722 O O . TYR A 1 579 ? -11.034 -6.383 -32.670 1.00 85.44 579 TYR A O 1
ATOM 4730 N N . ARG A 1 580 ? -12.999 -5.395 -32.218 1.00 86.75 580 ARG A N 1
ATOM 4731 C CA . ARG A 1 580 ? -13.428 -5.333 -33.630 1.00 86.75 580 ARG A CA 1
ATOM 4732 C C . ARG A 1 580 ? -12.440 -4.588 -34.523 1.00 86.75 580 ARG A C 1
ATOM 4734 O O . ARG A 1 580 ? -12.404 -4.855 -35.720 1.00 86.75 580 ARG A O 1
ATOM 4741 N N . ARG A 1 581 ? -11.699 -3.642 -33.956 1.00 84.88 581 ARG A N 1
ATOM 4742 C CA . ARG A 1 581 ? -10.730 -2.813 -34.664 1.00 84.88 581 ARG A CA 1
ATOM 4743 C C . ARG A 1 581 ? -9.314 -3.372 -34.589 1.00 84.88 581 ARG A C 1
ATOM 4745 O O . ARG A 1 581 ? -8.593 -3.209 -35.566 1.00 84.88 581 ARG A O 1
ATOM 4752 N N . ILE A 1 582 ? -8.935 -4.059 -33.508 1.00 85.31 582 ILE A N 1
ATOM 4753 C CA . ILE A 1 582 ? -7.602 -4.663 -33.393 1.00 85.31 582 ILE A CA 1
ATOM 4754 C C . ILE A 1 582 ? -7.477 -6.027 -34.075 1.00 85.31 582 ILE A C 1
ATOM 4756 O O . ILE A 1 582 ? -6.391 -6.369 -34.524 1.00 85.31 582 ILE A O 1
ATOM 4760 N N . LYS A 1 583 ? -8.576 -6.777 -34.253 1.00 92.00 583 LYS A N 1
ATOM 4761 C CA . LYS A 1 583 ? -8.544 -8.107 -34.895 1.00 92.00 583 LYS A CA 1
ATOM 4762 C C . LYS A 1 583 ? -7.945 -8.117 -36.309 1.00 92.00 583 LYS A C 1
ATOM 4764 O O . LYS A 1 583 ? -7.481 -9.149 -36.760 1.00 92.00 583 LYS A O 1
ATOM 4769 N N . ARG A 1 584 ? -7.961 -6.981 -37.017 1.00 92.62 584 ARG A N 1
ATOM 4770 C CA . ARG A 1 584 ? -7.362 -6.841 -38.360 1.00 92.62 584 ARG A CA 1
ATOM 4771 C C . ARG A 1 584 ? -5.830 -6.826 -38.348 1.00 92.62 584 ARG A C 1
ATOM 4773 O O . ARG A 1 584 ? -5.229 -6.892 -39.408 1.00 92.62 584 ARG A O 1
ATOM 4780 N N . PHE A 1 585 ? -5.222 -6.660 -37.174 1.00 90.69 585 PHE A N 1
ATOM 4781 C CA . PHE A 1 585 ? -3.774 -6.718 -36.976 1.00 90.69 585 PHE A CA 1
ATOM 4782 C C . PHE A 1 585 ? -3.324 -8.077 -36.430 1.00 90.69 585 PHE A C 1
ATOM 4784 O O . PHE A 1 585 ? -2.168 -8.213 -36.041 1.00 90.69 585 PHE A O 1
ATOM 4791 N N . ALA A 1 586 ? -4.239 -9.048 -36.348 1.00 91.81 586 ALA A N 1
ATOM 4792 C CA . ALA A 1 586 ? -3.925 -10.385 -35.885 1.00 91.81 586 ALA A CA 1
ATOM 4793 C C . ALA A 1 586 ? -3.054 -11.108 -36.922 1.00 91.81 586 ALA A C 1
ATOM 4795 O O . ALA A 1 586 ? -3.367 -11.089 -38.112 1.00 91.81 586 ALA A O 1
ATOM 4796 N N . VAL A 1 587 ? -1.968 -11.725 -36.466 1.00 92.00 587 VAL A N 1
ATOM 4797 C CA . VAL A 1 587 ? -1.096 -12.580 -37.288 1.00 92.00 587 VAL A CA 1
ATOM 4798 C C . VAL A 1 587 ? -1.708 -13.970 -37.443 1.00 92.00 587 VAL A C 1
ATOM 4800 O O . VAL A 1 587 ? -1.586 -14.583 -38.498 1.00 92.00 587 VAL A O 1
ATOM 4803 N N . LEU A 1 588 ? -2.406 -14.432 -36.405 1.00 91.25 588 LEU A N 1
ATOM 4804 C CA . LEU A 1 588 ? -3.166 -15.679 -36.385 1.00 91.25 588 LEU A CA 1
ATOM 4805 C C . LEU A 1 588 ? -4.651 -15.402 -36.152 1.00 91.25 588 LEU A C 1
ATOM 4807 O O . LEU A 1 588 ? -5.039 -14.304 -35.742 1.00 91.25 588 LEU A O 1
ATOM 4811 N N . GLU A 1 589 ? -5.491 -16.407 -36.394 1.00 94.06 589 GLU A N 1
ATOM 4812 C CA . GLU A 1 589 ? -6.909 -16.315 -36.062 1.00 94.06 589 GLU A CA 1
ATOM 4813 C C . GLU A 1 589 ? -7.084 -16.041 -34.552 1.00 94.06 589 GLU A C 1
ATOM 4815 O O . GLU A 1 589 ? -6.525 -16.770 -33.730 1.00 94.06 589 GLU A O 1
ATOM 4820 N N . PRO A 1 590 ? -7.830 -14.989 -34.153 1.00 93.50 590 PRO A N 1
ATOM 4821 C CA . PRO A 1 590 ? -8.035 -14.685 -32.743 1.00 93.50 590 PRO A CA 1
ATOM 4822 C C . PRO A 1 590 ? -8.694 -15.840 -31.988 1.00 93.50 590 PRO A C 1
ATOM 4824 O O . PRO A 1 590 ? -9.801 -16.262 -32.329 1.00 93.50 590 PRO A O 1
ATOM 4827 N N . VAL A 1 591 ? -8.075 -16.275 -30.894 1.00 94.12 591 VAL A N 1
ATOM 4828 C CA . VAL A 1 591 ? -8.596 -17.365 -30.065 1.00 94.12 591 VAL A CA 1
ATOM 4829 C C . VAL A 1 591 ? -9.644 -16.821 -29.104 1.00 94.12 591 VAL A C 1
ATOM 4831 O O . VAL A 1 591 ? -9.414 -15.839 -28.394 1.00 94.12 591 VAL A O 1
ATOM 4834 N N . LYS A 1 592 ? -10.823 -17.445 -29.080 1.00 92.19 592 LYS A N 1
ATOM 4835 C CA . LYS A 1 592 ? -11.927 -17.050 -28.202 1.00 92.19 592 LYS A CA 1
ATOM 4836 C C . LYS A 1 592 ? -12.035 -18.002 -27.014 1.00 92.19 592 LYS A C 1
ATOM 4838 O O . LYS A 1 592 ? -12.345 -19.173 -27.197 1.00 92.19 592 LYS A O 1
ATOM 4843 N N . ILE A 1 593 ? -11.900 -17.465 -25.804 1.00 87.62 593 ILE A N 1
ATOM 4844 C CA . ILE A 1 593 ? -12.060 -18.204 -24.544 1.00 87.62 593 ILE A CA 1
ATOM 4845 C C . ILE A 1 593 ? -13.104 -17.485 -23.691 1.00 87.62 593 ILE A C 1
ATOM 4847 O O . ILE A 1 593 ? -12.879 -16.391 -23.168 1.00 87.62 593 ILE A O 1
ATOM 4851 N N . GLY A 1 594 ? -14.304 -18.064 -23.603 1.00 84.62 594 GLY A N 1
ATOM 4852 C CA . GLY A 1 594 ? -15.460 -17.420 -22.978 1.00 84.62 594 GLY A CA 1
ATOM 4853 C C . GLY A 1 594 ? -15.763 -16.048 -23.597 1.00 84.62 594 GLY A C 1
ATOM 4854 O O . GLY A 1 594 ? -16.168 -15.951 -24.760 1.00 84.62 594 GLY A O 1
ATOM 4855 N N . ASN A 1 595 ? -15.574 -14.984 -22.813 1.00 79.31 595 ASN A N 1
ATOM 4856 C CA . ASN A 1 595 ? -15.765 -13.599 -23.258 1.00 79.31 595 ASN A CA 1
ATOM 4857 C C . ASN A 1 595 ? -14.468 -12.919 -23.741 1.00 79.31 595 ASN A C 1
ATOM 4859 O O . ASN A 1 595 ? -14.539 -11.789 -24.233 1.00 79.31 595 ASN A O 1
ATOM 4863 N N . TYR A 1 596 ? -13.315 -13.576 -23.611 1.00 84.19 596 TYR A N 1
ATOM 4864 C CA . TYR A 1 596 ? -12.016 -13.047 -24.015 1.00 84.19 596 TYR A CA 1
ATOM 4865 C C . TYR A 1 596 ? -11.669 -13.445 -25.445 1.00 84.19 596 TYR A C 1
ATOM 4867 O O . TYR A 1 596 ? -11.988 -14.541 -25.905 1.00 84.19 596 TYR A O 1
ATOM 4875 N N . TYR A 1 597 ? -10.986 -12.533 -26.122 1.00 88.75 597 TYR A N 1
ATOM 4876 C CA . TYR A 1 597 ? -10.366 -12.735 -27.417 1.00 88.75 597 TYR A CA 1
ATOM 4877 C C . TYR A 1 597 ? -8.876 -12.473 -27.272 1.00 88.75 597 TYR A C 1
ATOM 4879 O O . TYR A 1 597 ? -8.478 -11.359 -26.927 1.00 88.75 597 TYR A O 1
ATOM 4887 N N . ILE A 1 598 ? -8.075 -13.496 -27.535 1.00 90.50 598 ILE A N 1
ATOM 4888 C CA . ILE A 1 598 ? -6.621 -13.419 -27.514 1.00 90.50 598 ILE A CA 1
ATOM 4889 C C . ILE A 1 598 ? -6.157 -13.211 -28.951 1.00 90.50 598 ILE A C 1
ATOM 4891 O O . ILE A 1 598 ? -6.469 -13.999 -29.842 1.00 90.50 598 ILE A O 1
ATOM 4895 N N . ILE A 1 599 ? -5.472 -12.098 -29.189 1.00 91.12 599 ILE A N 1
ATOM 4896 C CA . ILE A 1 599 ? -5.024 -11.670 -30.511 1.00 91.12 599 ILE A CA 1
ATOM 4897 C C . ILE A 1 599 ? -3.507 -11.604 -30.502 1.00 91.12 599 ILE A C 1
ATOM 4899 O O . ILE A 1 599 ? -2.939 -10.720 -29.863 1.00 91.12 599 ILE A O 1
ATOM 4903 N N . GLN A 1 600 ? -2.856 -12.493 -31.245 1.00 92.44 600 GLN A N 1
ATOM 4904 C CA . GLN A 1 600 ? -1.427 -12.375 -31.506 1.00 92.44 600 GLN A CA 1
ATOM 4905 C C . GLN A 1 600 ? -1.190 -11.299 -32.572 1.00 92.44 600 GLN A C 1
ATOM 4907 O O . GLN A 1 600 ? -1.719 -11.401 -33.676 1.00 92.44 600 GLN A O 1
ATOM 4912 N N . ILE A 1 601 ? -0.414 -10.265 -32.248 1.00 88.62 601 ILE A N 1
ATOM 4913 C CA . ILE A 1 601 ? -0.104 -9.144 -33.153 1.00 88.62 601 ILE A CA 1
ATOM 4914 C C . ILE A 1 601 ? 1.299 -9.228 -33.762 1.00 88.62 601 ILE A C 1
ATOM 4916 O O . ILE A 1 601 ? 1.554 -8.577 -34.773 1.00 88.62 601 ILE A O 1
ATOM 4920 N N . GLN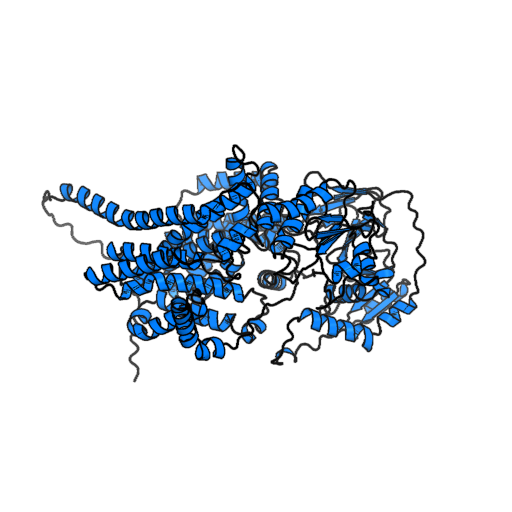 A 1 602 ? 2.198 -10.019 -33.177 1.00 86.94 602 GLN A N 1
ATOM 4921 C CA . GLN A 1 602 ? 3.520 -10.330 -33.725 1.00 86.94 602 GLN A CA 1
ATOM 4922 C C . GLN A 1 602 ? 4.066 -11.627 -33.117 1.00 86.94 602 GLN A C 1
ATOM 4924 O O . GLN A 1 602 ? 3.572 -12.081 -32.079 1.00 86.94 602 GLN A O 1
ATOM 4929 N N . GLN A 1 603 ? 5.088 -12.205 -33.749 1.00 83.88 603 GLN A N 1
ATOM 4930 C CA . GLN A 1 603 ? 5.889 -13.243 -33.102 1.00 83.88 603 GLN A CA 1
ATOM 4931 C C . GLN A 1 603 ? 6.717 -12.631 -31.959 1.00 83.88 603 GLN A C 1
ATOM 4933 O O . GLN A 1 603 ? 7.047 -11.440 -32.027 1.00 83.88 603 GLN A O 1
ATOM 4938 N N . PRO A 1 604 ? 7.010 -13.386 -30.890 1.00 69.88 604 PRO A N 1
ATOM 4939 C CA . PRO A 1 604 ? 7.895 -12.928 -29.830 1.00 69.88 604 PRO A CA 1
ATOM 4940 C C . PRO A 1 604 ? 9.255 -12.494 -30.375 1.00 69.88 604 PRO A C 1
ATOM 4942 O O . PRO A 1 604 ? 9.841 -13.206 -31.187 1.00 69.88 604 PRO A O 1
ATOM 4945 N N . PRO A 1 605 ? 9.763 -11.314 -29.975 1.00 65.25 605 PRO A N 1
ATOM 4946 C CA . PRO A 1 605 ? 11.119 -10.944 -30.339 1.00 65.25 605 PRO A CA 1
ATOM 4947 C C . PRO A 1 605 ? 12.079 -11.938 -29.677 1.00 65.25 605 PRO A C 1
ATOM 4949 O O . PRO A 1 605 ? 12.006 -12.153 -28.466 1.00 65.25 605 PRO A O 1
ATOM 4952 N N . THR A 1 606 ? 12.971 -12.532 -30.469 1.00 61.06 606 THR A N 1
ATOM 4953 C CA . THR A 1 606 ? 13.980 -13.492 -29.993 1.00 61.06 606 THR A CA 1
ATOM 4954 C C . THR A 1 606 ? 14.980 -12.846 -29.032 1.00 61.06 606 THR A C 1
ATOM 4956 O O . THR A 1 606 ? 15.503 -13.510 -28.137 1.00 61.06 606 THR A O 1
ATOM 4959 N N . ASP A 1 607 ? 15.184 -11.531 -29.152 1.00 67.75 607 ASP A N 1
ATOM 4960 C CA . ASP A 1 607 ? 16.315 -10.843 -28.537 1.00 67.75 607 ASP A CA 1
ATOM 4961 C C . ASP A 1 607 ? 15.882 -9.987 -27.328 1.00 67.75 607 ASP A C 1
ATOM 4963 O O . ASP A 1 607 ? 15.229 -8.939 -27.441 1.00 67.75 607 ASP A O 1
ATOM 4967 N N . LYS A 1 608 ? 16.280 -10.414 -26.121 1.00 72.44 608 LYS A N 1
ATOM 4968 C CA . LYS A 1 608 ? 16.074 -9.663 -24.860 1.00 72.44 608 LYS A CA 1
ATOM 4969 C C . LYS A 1 608 ? 16.937 -8.405 -24.768 1.00 72.44 608 LYS A C 1
ATOM 4971 O O . LYS A 1 608 ? 16.633 -7.487 -24.015 1.00 72.44 608 LYS A O 1
ATOM 4976 N N . ILE A 1 609 ? 18.003 -8.352 -25.546 1.00 78.62 609 ILE A N 1
ATOM 4977 C CA . ILE A 1 609 ? 18.895 -7.213 -25.684 1.00 78.62 609 ILE A CA 1
ATOM 4978 C C . ILE A 1 609 ? 19.100 -6.997 -27.177 1.00 78.62 609 ILE A C 1
ATOM 4980 O O . ILE A 1 609 ? 19.304 -7.948 -27.916 1.00 78.62 609 ILE A O 1
ATOM 4984 N N . THR A 1 610 ? 18.988 -5.758 -27.638 1.00 82.38 610 THR A N 1
ATOM 4985 C CA . THR A 1 610 ? 19.091 -5.433 -29.064 1.00 82.38 610 THR A CA 1
ATOM 4986 C C . THR A 1 610 ? 20.013 -4.241 -29.251 1.00 82.38 610 THR A C 1
ATOM 4988 O O . THR A 1 610 ? 19.869 -3.272 -28.498 1.00 82.38 610 THR A O 1
ATOM 4991 N N . PRO A 1 611 ? 20.921 -4.253 -30.237 1.00 85.75 611 PRO A N 1
ATOM 4992 C CA . PRO A 1 611 ? 21.661 -3.051 -30.592 1.00 85.75 611 PRO A CA 1
ATOM 4993 C C . PRO A 1 611 ? 20.682 -1.941 -30.994 1.00 85.75 611 PRO A C 1
ATOM 4995 O O . PRO A 1 611 ? 19.672 -2.194 -31.655 1.00 85.75 611 PRO A O 1
ATOM 4998 N N . VAL A 1 612 ? 20.945 -0.708 -30.564 1.00 84.19 612 VAL A N 1
ATOM 4999 C CA . VAL A 1 612 ? 20.128 0.439 -30.967 1.00 84.19 612 VAL A CA 1
ATOM 5000 C C . VAL A 1 612 ? 20.464 0.790 -32.412 1.00 84.19 612 VAL A C 1
ATOM 5002 O O . VAL A 1 612 ? 21.605 1.106 -32.730 1.00 84.19 612 VAL A O 1
ATOM 5005 N N . ASN A 1 613 ? 19.458 0.726 -33.281 1.00 79.12 613 ASN A N 1
ATOM 5006 C CA . ASN A 1 613 ? 19.550 1.056 -34.707 1.00 79.12 613 ASN A CA 1
ATOM 5007 C C . ASN A 1 613 ? 18.904 2.410 -35.059 1.00 79.12 613 ASN A C 1
ATOM 5009 O O . ASN A 1 613 ? 18.746 2.737 -36.231 1.00 79.12 613 ASN A O 1
ATOM 5013 N N . LYS A 1 614 ? 18.495 3.178 -34.047 1.00 81.88 614 LYS A N 1
ATOM 5014 C CA . LYS A 1 614 ? 17.902 4.514 -34.180 1.00 81.88 614 LYS A CA 1
ATOM 5015 C C . LYS A 1 614 ? 18.887 5.578 -33.725 1.00 81.88 614 LYS A C 1
ATOM 5017 O O . LYS A 1 614 ? 19.777 5.280 -32.933 1.00 81.88 614 LYS A O 1
ATOM 5022 N N . GLN A 1 615 ? 18.650 6.819 -34.137 1.00 84.25 615 GLN A N 1
ATOM 5023 C CA . GLN A 1 615 ? 19.425 7.945 -33.634 1.00 84.25 615 GLN A CA 1
ATOM 5024 C C . GLN A 1 615 ? 19.161 8.156 -32.144 1.00 84.25 615 GLN A C 1
ATOM 5026 O O . GLN A 1 615 ? 18.011 8.170 -31.707 1.00 84.25 615 GLN A O 1
ATOM 5031 N N . VAL A 1 616 ? 20.206 8.332 -31.353 1.00 86.12 616 VAL A N 1
ATOM 5032 C CA . VAL A 1 616 ? 20.115 8.468 -29.905 1.00 86.12 616 VAL A CA 1
ATOM 5033 C C . VAL A 1 616 ? 20.323 9.921 -29.508 1.00 86.12 616 VAL A C 1
ATOM 5035 O O . VAL A 1 616 ? 21.403 10.487 -29.668 1.00 86.12 616 VAL A O 1
ATOM 5038 N N . ILE A 1 617 ? 19.275 10.519 -28.948 1.00 88.06 617 ILE A N 1
ATOM 5039 C CA . ILE A 1 617 ? 19.268 11.906 -28.491 1.00 88.06 617 ILE A CA 1
ATOM 5040 C C . ILE A 1 617 ? 19.407 11.945 -26.971 1.00 88.06 617 ILE A C 1
ATOM 5042 O O . ILE A 1 617 ? 18.591 11.378 -26.242 1.00 88.06 617 ILE A O 1
ATOM 5046 N N . GLY A 1 618 ? 20.422 12.645 -26.471 1.00 89.31 618 GLY A N 1
ATOM 5047 C CA . GLY A 1 618 ? 20.580 12.913 -25.044 1.00 89.31 618 GLY A CA 1
ATOM 5048 C C . GLY A 1 618 ? 19.783 14.142 -24.607 1.00 89.31 618 GLY A C 1
ATOM 5049 O O . GLY A 1 618 ? 19.988 15.229 -25.130 1.00 89.31 618 GLY A O 1
ATOM 5050 N N . PHE A 1 619 ? 18.901 14.012 -23.619 1.00 89.81 619 PHE A N 1
ATOM 5051 C CA . PHE A 1 619 ? 18.189 15.137 -23.013 1.00 89.81 619 PHE A CA 1
ATOM 5052 C C . PHE A 1 619 ? 18.862 15.612 -21.729 1.00 89.81 619 PHE A C 1
ATOM 5054 O O . PHE A 1 619 ? 19.149 14.810 -20.834 1.00 89.81 619 PHE A O 1
ATOM 5061 N N . LEU A 1 620 ? 19.022 16.926 -21.599 1.00 87.50 620 LEU A N 1
ATOM 5062 C CA . LEU A 1 620 ? 19.640 17.567 -20.450 1.00 87.50 620 LEU A CA 1
ATOM 5063 C C . LEU A 1 620 ? 18.817 18.780 -19.995 1.00 87.50 620 LEU A C 1
ATOM 5065 O O . LEU A 1 620 ? 18.787 19.813 -20.659 1.00 87.50 620 LEU A O 1
ATOM 5069 N N . ASP A 1 621 ? 18.182 18.673 -18.825 1.00 85.56 621 ASP A N 1
ATOM 5070 C CA . ASP A 1 621 ? 17.450 19.788 -18.217 1.00 85.56 621 ASP A CA 1
ATOM 5071 C C . ASP A 1 621 ? 18.341 20.574 -17.249 1.00 85.56 621 ASP A C 1
ATOM 5073 O O . ASP A 1 621 ? 18.618 20.141 -16.129 1.00 85.56 621 ASP A O 1
ATOM 5077 N N . LEU A 1 622 ? 18.799 21.745 -17.689 1.00 83.06 622 LEU A N 1
ATOM 5078 C CA . LEU A 1 622 ? 19.657 22.642 -16.916 1.00 83.06 622 LEU A CA 1
ATOM 5079 C C . LEU A 1 622 ? 18.888 23.652 -16.070 1.00 83.06 622 LEU A C 1
ATOM 5081 O O . LEU A 1 622 ? 19.512 24.332 -15.245 1.00 83.06 622 LEU A O 1
ATOM 5085 N N . LYS A 1 623 ? 17.573 23.751 -16.274 1.00 80.50 623 LYS A N 1
ATOM 5086 C CA . LYS A 1 623 ? 16.665 24.569 -15.466 1.00 80.50 623 LYS A CA 1
ATOM 5087 C C . LYS A 1 623 ? 16.022 23.775 -14.335 1.00 80.50 623 LYS A C 1
ATOM 5089 O O . LYS A 1 623 ? 15.648 24.357 -13.323 1.00 80.50 623 LYS A O 1
ATOM 5094 N N . GLY A 1 624 ? 15.886 22.461 -14.504 1.00 76.50 624 GLY A N 1
ATOM 5095 C CA . GLY A 1 624 ? 15.198 21.587 -13.551 1.00 76.50 624 GLY A CA 1
ATOM 5096 C C . GLY A 1 624 ? 13.677 21.775 -13.549 1.00 76.50 624 GLY A C 1
ATOM 5097 O O . GLY A 1 624 ? 13.025 21.452 -12.557 1.00 76.50 624 GLY A O 1
ATOM 5098 N N . ASN A 1 625 ? 13.113 22.338 -14.621 1.00 78.00 625 ASN A N 1
ATOM 5099 C CA . ASN A 1 625 ? 11.695 22.676 -14.732 1.00 78.00 625 ASN A CA 1
ATOM 5100 C C . ASN A 1 625 ? 10.953 21.890 -15.828 1.00 78.00 625 ASN A C 1
ATOM 5102 O O . ASN A 1 625 ? 9.732 22.033 -15.938 1.00 78.00 625 ASN A O 1
ATOM 5106 N N . LEU A 1 626 ? 11.660 21.064 -16.607 1.00 79.19 626 LEU A N 1
ATOM 5107 C CA . LEU A 1 626 ? 11.105 20.258 -17.687 1.00 79.19 626 LEU A CA 1
ATOM 5108 C C . LEU A 1 626 ? 11.399 18.776 -17.422 1.00 79.19 626 LEU A C 1
ATOM 5110 O O . LEU A 1 626 ? 12.446 18.254 -17.814 1.00 79.19 626 LEU A O 1
ATOM 5114 N N . PRO A 1 627 ? 10.481 18.072 -16.738 1.00 73.19 627 PRO A N 1
ATOM 5115 C CA . PRO A 1 627 ? 10.665 16.667 -16.423 1.00 73.19 627 PRO A CA 1
ATOM 5116 C C . PRO A 1 627 ? 10.897 15.823 -17.681 1.00 73.19 627 PRO A C 1
ATOM 5118 O O . PRO A 1 627 ? 10.108 15.872 -18.623 1.00 73.19 627 PRO A O 1
ATOM 5121 N N . PHE A 1 628 ? 11.938 14.984 -17.659 1.00 73.56 628 PHE A N 1
ATOM 5122 C CA . PHE A 1 628 ? 12.303 14.106 -18.780 1.00 73.56 628 PHE A CA 1
ATOM 5123 C C . PHE A 1 628 ? 11.127 13.270 -19.309 1.00 73.56 628 PHE A C 1
ATOM 5125 O O . PHE A 1 628 ? 10.983 13.121 -20.516 1.00 73.56 628 PHE A O 1
ATOM 5132 N N . HIS A 1 629 ? 10.246 12.787 -18.424 1.00 67.38 629 HIS A N 1
ATOM 5133 C CA . HIS A 1 629 ? 9.095 11.971 -18.821 1.00 67.38 629 HIS A CA 1
ATOM 5134 C C . HIS A 1 629 ? 8.123 12.713 -19.759 1.00 67.38 629 HIS A C 1
ATOM 5136 O O . HIS A 1 629 ? 7.496 12.081 -20.600 1.00 67.38 629 HIS A O 1
ATOM 5142 N N . LEU A 1 630 ? 7.994 14.045 -19.660 1.00 70.88 630 LEU A N 1
ATOM 5143 C CA . LEU A 1 630 ? 7.133 14.819 -20.566 1.00 70.88 630 LEU A CA 1
ATOM 5144 C C . LEU A 1 630 ? 7.737 14.909 -21.971 1.00 70.88 630 LEU A C 1
ATOM 5146 O O . LEU A 1 630 ? 7.012 14.791 -22.958 1.00 70.88 630 LEU A O 1
ATOM 5150 N N . ILE A 1 631 ? 9.061 15.059 -22.061 1.00 79.69 631 ILE A N 1
ATOM 5151 C CA . ILE A 1 631 ? 9.795 15.046 -23.335 1.00 79.69 631 ILE A CA 1
ATOM 5152 C C . ILE A 1 631 ? 9.723 13.667 -23.974 1.00 79.69 631 ILE A C 1
ATOM 5154 O O . ILE A 1 631 ? 9.412 13.526 -25.151 1.00 79.69 631 ILE A O 1
ATOM 5158 N N . GLU A 1 632 ? 9.950 12.635 -23.182 1.00 72.06 632 GLU A N 1
ATOM 5159 C CA . GLU A 1 632 ? 9.777 11.255 -23.600 1.00 72.06 632 GLU A CA 1
ATOM 5160 C C . GLU A 1 632 ? 8.382 10.987 -24.171 1.00 72.06 632 GLU A C 1
ATOM 5162 O O . GLU A 1 632 ? 8.246 10.452 -25.273 1.00 72.06 632 GLU A O 1
ATOM 5167 N N . PHE A 1 633 ? 7.335 11.416 -23.464 1.00 69.25 633 PHE A N 1
ATOM 5168 C CA . PHE A 1 633 ? 5.973 11.293 -23.965 1.00 69.25 633 PHE A CA 1
ATOM 5169 C C . PHE A 1 633 ? 5.757 12.041 -25.267 1.00 69.25 633 PHE A C 1
ATOM 5171 O O . PHE A 1 633 ? 5.074 11.529 -26.154 1.00 69.25 633 PHE A O 1
ATOM 5178 N N . TYR A 1 634 ? 6.345 13.225 -25.403 1.00 76.25 634 TYR A N 1
ATOM 5179 C CA . TYR A 1 634 ? 6.277 13.978 -26.642 1.00 76.25 634 TYR A CA 1
ATOM 5180 C C . TYR A 1 634 ? 6.877 13.164 -27.801 1.00 76.25 634 TYR A C 1
ATOM 5182 O O . TYR A 1 634 ? 6.199 12.975 -28.814 1.00 76.25 634 TYR A O 1
ATOM 5190 N N . PHE A 1 635 ? 8.061 12.565 -27.617 1.00 77.50 635 PHE A N 1
ATOM 5191 C CA . PHE A 1 635 ? 8.688 11.678 -28.607 1.00 77.50 635 PHE A CA 1
ATOM 5192 C C . PHE A 1 635 ? 7.813 10.460 -28.935 1.00 77.50 635 PHE A C 1
ATOM 5194 O O . PHE A 1 635 ? 7.629 10.130 -30.107 1.00 77.50 635 PHE A O 1
ATOM 5201 N N . TYR A 1 636 ? 7.212 9.815 -27.932 1.00 69.56 636 TYR A N 1
ATOM 5202 C CA . TYR A 1 636 ? 6.344 8.650 -28.140 1.00 69.56 636 TYR A CA 1
ATOM 5203 C C . TYR A 1 636 ? 5.016 8.977 -28.813 1.00 69.56 636 TYR A C 1
ATOM 5205 O O . TYR A 1 636 ? 4.541 8.199 -29.642 1.00 69.56 636 TYR A O 1
ATOM 5213 N N . SER A 1 637 ? 4.438 10.140 -28.520 1.00 63.91 637 SER A N 1
ATOM 5214 C CA . SER A 1 637 ? 3.185 10.587 -29.131 1.00 63.91 637 SER A CA 1
ATOM 5215 C C . SER A 1 637 ? 3.328 10.917 -30.624 1.00 63.91 637 SER A C 1
ATOM 5217 O O . SER A 1 637 ? 2.329 10.974 -31.346 1.00 63.91 637 SER A O 1
ATOM 5219 N N . ARG A 1 638 ? 4.558 11.153 -31.104 1.00 72.81 638 ARG A N 1
ATOM 5220 C CA . ARG A 1 638 ? 4.862 11.561 -32.479 1.00 72.81 638 ARG A CA 1
ATOM 5221 C C . ARG A 1 638 ? 5.539 10.416 -33.223 1.00 72.81 638 ARG A C 1
ATOM 5223 O O . ARG A 1 638 ? 6.728 10.175 -33.070 1.00 72.81 638 ARG A O 1
ATOM 5230 N N . ARG A 1 639 ? 4.798 9.757 -34.121 1.00 68.88 639 ARG A N 1
ATOM 5231 C CA . ARG A 1 639 ? 5.285 8.607 -34.913 1.00 68.88 639 ARG A CA 1
ATOM 5232 C C . ARG A 1 639 ? 6.630 8.847 -35.609 1.00 68.88 639 ARG A C 1
ATOM 5234 O O . ARG A 1 639 ? 7.439 7.934 -35.691 1.00 68.88 639 ARG A O 1
ATOM 5241 N N . GLN A 1 640 ? 6.846 10.048 -36.143 1.00 74.12 640 GLN A N 1
ATOM 5242 C CA . GLN A 1 640 ? 8.097 10.399 -36.824 1.00 74.12 640 GLN A CA 1
ATOM 5243 C C . GLN A 1 640 ? 9.286 10.385 -35.860 1.00 74.12 640 GLN A C 1
ATOM 5245 O O . GLN A 1 640 ? 10.352 9.901 -36.218 1.00 74.12 640 GLN A O 1
ATOM 5250 N N . LEU A 1 641 ? 9.077 10.851 -34.626 1.00 77.69 641 LEU A N 1
ATOM 5251 C CA . LEU A 1 641 ? 10.113 10.862 -33.603 1.00 77.69 641 LEU A CA 1
ATOM 5252 C C . LEU A 1 641 ? 10.349 9.451 -33.053 1.00 77.69 641 LEU A C 1
ATOM 5254 O O . LEU A 1 641 ? 11.471 8.966 -33.074 1.00 77.69 641 LEU A O 1
ATOM 5258 N N . SER A 1 642 ? 9.295 8.736 -32.653 1.00 71.88 642 SER A N 1
ATOM 5259 C CA . SER A 1 642 ? 9.433 7.395 -32.065 1.00 71.88 642 SER A CA 1
ATOM 5260 C C . SER A 1 642 ? 9.960 6.324 -33.027 1.00 71.88 642 SER A C 1
ATOM 5262 O O . SER A 1 642 ? 10.567 5.344 -32.579 1.00 71.88 642 SER A O 1
ATOM 5264 N N . LYS A 1 643 ? 9.746 6.492 -34.340 1.00 73.56 643 LYS A N 1
ATOM 5265 C CA . LYS A 1 643 ? 10.308 5.614 -35.378 1.00 73.56 643 LYS A CA 1
ATOM 5266 C C . LYS A 1 643 ? 11.817 5.820 -35.534 1.00 73.56 643 LYS A C 1
ATOM 5268 O O . LYS A 1 643 ? 12.529 4.831 -35.654 1.00 73.56 643 LYS A O 1
ATOM 5273 N N . ASN A 1 644 ? 12.278 7.068 -35.509 1.00 78.69 644 ASN A N 1
ATOM 5274 C CA . ASN A 1 644 ? 13.628 7.424 -35.950 1.00 78.69 644 ASN A CA 1
ATOM 5275 C C . ASN A 1 644 ? 14.607 7.673 -34.794 1.00 78.69 644 ASN A C 1
ATOM 5277 O O . ASN A 1 644 ? 15.812 7.541 -34.989 1.00 78.69 644 ASN A O 1
ATOM 5281 N N . PHE A 1 645 ? 14.100 7.995 -33.600 1.00 82.75 645 PHE A N 1
ATOM 5282 C CA . PHE A 1 645 ? 14.913 8.416 -32.465 1.00 82.75 645 PHE A CA 1
ATOM 5283 C C . PHE A 1 645 ? 14.646 7.578 -31.207 1.00 82.75 645 PHE A C 1
ATOM 5285 O O . PHE A 1 645 ? 13.516 7.169 -30.924 1.00 82.75 645 PHE A O 1
ATOM 5292 N N . GLU A 1 646 ? 15.697 7.364 -30.425 1.00 82.38 646 GLU A N 1
ATOM 5293 C CA . GLU A 1 646 ? 15.649 6.980 -29.019 1.00 82.38 646 GLU A CA 1
ATOM 5294 C C . GLU A 1 646 ? 16.090 8.166 -28.160 1.00 82.38 646 GLU A C 1
ATOM 5296 O O . GLU A 1 646 ? 16.953 8.951 -28.549 1.00 82.38 646 GLU A O 1
ATOM 5301 N N . LEU A 1 647 ? 15.494 8.297 -26.978 1.00 82.44 647 LEU A N 1
ATOM 5302 C CA . LEU A 1 647 ? 15.787 9.385 -26.055 1.00 82.44 647 LEU A CA 1
ATOM 5303 C C . LEU A 1 647 ? 16.473 8.830 -24.802 1.00 82.44 647 LEU A C 1
ATOM 5305 O O . LEU A 1 647 ? 15.976 7.888 -24.183 1.00 82.44 647 LEU A O 1
ATOM 5309 N N . ILE A 1 648 ? 17.595 9.435 -24.413 1.00 85.25 648 ILE A N 1
ATOM 5310 C CA . ILE A 1 648 ? 18.351 9.097 -23.202 1.00 85.25 648 ILE A CA 1
ATOM 5311 C C . ILE A 1 648 ? 18.408 10.312 -22.286 1.00 85.25 648 ILE A C 1
ATOM 5313 O O . ILE A 1 648 ? 18.717 11.416 -22.718 1.00 85.25 648 ILE A O 1
ATOM 5317 N N . ARG A 1 649 ? 18.172 10.123 -20.991 1.00 82.69 649 ARG A N 1
ATOM 5318 C CA . ARG A 1 649 ? 18.351 11.178 -19.995 1.00 82.69 649 ARG A CA 1
ATOM 5319 C C . ARG A 1 649 ? 19.818 11.301 -19.590 1.00 82.69 649 ARG A C 1
ATOM 5321 O O . ARG A 1 649 ? 20.435 10.325 -19.164 1.00 82.69 649 ARG A O 1
ATOM 5328 N N . LEU A 1 650 ? 20.344 12.521 -19.617 1.00 83.81 650 LEU A N 1
ATOM 5329 C CA . LEU A 1 650 ? 21.679 12.843 -19.122 1.00 83.81 650 LEU A CA 1
ATOM 5330 C C . LEU A 1 650 ? 21.595 13.464 -17.727 1.00 83.81 650 LEU A C 1
ATOM 5332 O O . LEU A 1 650 ? 20.907 14.458 -17.503 1.00 83.81 650 LEU A O 1
ATOM 5336 N N . GLU A 1 651 ? 22.298 12.867 -16.762 1.00 71.56 651 GLU A N 1
ATOM 5337 C CA . GLU A 1 651 ? 22.268 13.335 -15.369 1.00 71.56 651 GLU A CA 1
ATOM 5338 C C . GLU A 1 651 ? 23.295 14.426 -15.059 1.00 71.56 651 GLU A C 1
ATOM 5340 O O . GLU A 1 651 ? 23.133 15.167 -14.085 1.00 71.56 651 GLU A O 1
ATOM 5345 N N . ASN A 1 652 ? 24.361 14.505 -15.857 1.00 70.50 652 ASN A N 1
ATOM 5346 C CA . ASN A 1 652 ? 25.483 15.409 -15.651 1.00 70.50 652 ASN A CA 1
ATOM 5347 C C . ASN A 1 652 ? 25.976 15.955 -16.996 1.00 70.50 652 ASN A C 1
ATOM 5349 O O . ASN A 1 652 ? 26.154 15.197 -17.948 1.00 70.50 652 ASN A O 1
ATOM 5353 N N . ARG A 1 653 ? 26.263 17.261 -17.030 1.00 69.31 653 ARG A N 1
ATOM 5354 C CA . ARG A 1 653 ? 26.853 17.971 -18.175 1.00 69.31 653 ARG A CA 1
ATOM 5355 C C . ARG A 1 653 ? 28.214 17.400 -18.583 1.00 69.31 653 ARG A C 1
ATOM 5357 O O . ARG A 1 653 ? 28.579 17.464 -19.744 1.00 69.31 653 ARG A O 1
ATOM 5364 N N . ASN A 1 654 ? 28.953 16.820 -17.639 1.00 64.50 654 ASN A N 1
ATOM 5365 C CA . ASN A 1 654 ? 30.330 16.375 -17.864 1.00 64.50 654 ASN A CA 1
ATOM 5366 C C . ASN A 1 654 ? 30.445 14.914 -18.329 1.00 64.50 654 ASN A C 1
ATOM 5368 O O . ASN A 1 654 ? 31.555 14.418 -18.482 1.00 64.50 654 ASN A O 1
ATOM 5372 N N . ALA A 1 655 ? 29.329 14.198 -18.498 1.00 66.44 655 ALA A N 1
ATOM 5373 C CA . ALA A 1 655 ? 29.332 12.758 -18.758 1.00 66.44 655 ALA A CA 1
ATOM 5374 C C . ALA A 1 655 ? 28.418 12.381 -19.932 1.00 66.44 655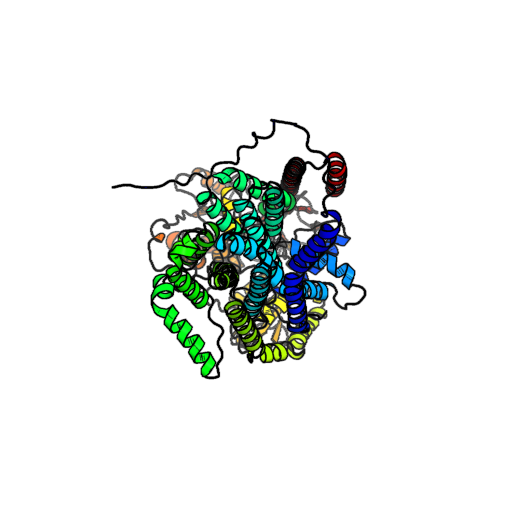 ALA A C 1
ATOM 5376 O O . ALA A 1 655 ? 27.581 11.480 -19.798 1.00 66.44 655 ALA A O 1
ATOM 5377 N N . ILE A 1 656 ? 28.580 13.058 -21.071 1.00 75.31 656 ILE A N 1
ATOM 5378 C CA . ILE A 1 656 ? 27.944 12.661 -22.331 1.00 75.31 656 ILE A CA 1
ATOM 5379 C C . ILE A 1 656 ? 28.571 11.331 -22.782 1.00 75.31 656 ILE A C 1
ATOM 5381 O O . ILE A 1 656 ? 29.795 11.234 -22.847 1.00 75.31 656 ILE A O 1
ATOM 5385 N N . PRO A 1 657 ? 27.780 10.278 -23.018 1.00 75.94 657 PRO A N 1
ATOM 5386 C CA . PRO A 1 657 ? 28.288 9.035 -23.582 1.00 75.94 657 PRO A CA 1
ATOM 5387 C C . PRO A 1 657 ? 28.757 9.211 -25.033 1.00 75.94 657 PRO A C 1
ATOM 5389 O O . PRO A 1 657 ? 28.148 9.967 -25.788 1.00 75.94 657 PRO A O 1
ATOM 5392 N N . ALA A 1 658 ? 29.802 8.481 -25.429 1.00 73.44 658 ALA A N 1
ATOM 5393 C CA . ALA A 1 658 ? 30.146 8.336 -26.839 1.00 73.44 658 ALA A CA 1
ATOM 5394 C C . ALA A 1 658 ? 28.986 7.652 -27.594 1.00 73.44 658 ALA A C 1
ATOM 5396 O O . ALA A 1 658 ? 28.253 6.850 -27.013 1.00 73.44 658 ALA A O 1
ATOM 5397 N N . GLY A 1 659 ? 28.794 8.000 -28.869 1.00 74.31 659 GLY A N 1
ATOM 5398 C CA . GLY A 1 659 ? 27.750 7.402 -29.712 1.00 74.31 659 GLY A CA 1
ATOM 5399 C C . GLY A 1 659 ? 26.354 8.026 -29.596 1.00 74.31 659 GLY A C 1
ATOM 5400 O O . GLY A 1 659 ? 25.400 7.429 -30.082 1.00 74.31 659 GLY A O 1
ATOM 5401 N N . LEU A 1 660 ? 26.210 9.201 -28.970 1.00 81.81 660 LEU A N 1
ATOM 5402 C CA . LEU A 1 660 ? 25.001 10.013 -29.142 1.00 81.81 660 LEU A CA 1
ATOM 5403 C C . LEU A 1 660 ? 25.037 10.756 -30.479 1.00 81.81 660 LEU A C 1
ATOM 5405 O O . LEU A 1 660 ? 26.053 11.353 -30.831 1.00 81.81 660 LEU A O 1
ATOM 5409 N N . ASP A 1 661 ? 23.902 10.777 -31.170 1.00 84.12 661 ASP A N 1
ATOM 5410 C CA . ASP A 1 661 ? 23.737 11.486 -32.441 1.00 84.12 661 ASP A CA 1
ATOM 5411 C C . ASP A 1 661 ? 23.378 12.964 -32.229 1.00 84.12 661 ASP A C 1
ATOM 5413 O O . ASP A 1 661 ? 23.673 13.819 -33.062 1.00 84.12 661 ASP A O 1
ATOM 5417 N N . GLY A 1 662 ? 22.754 13.296 -31.095 1.00 85.81 662 GLY A N 1
ATOM 5418 C CA . GLY A 1 662 ? 22.392 14.672 -30.781 1.00 85.81 662 GLY A CA 1
ATOM 5419 C C . GLY A 1 662 ? 22.005 14.905 -29.328 1.00 85.81 662 GLY A C 1
ATOM 5420 O O . GLY A 1 662 ? 21.902 13.980 -28.519 1.00 85.81 662 GLY A O 1
ATOM 5421 N N . LEU A 1 663 ? 21.789 16.174 -28.993 1.00 87.19 663 LEU A N 1
ATOM 5422 C CA . LEU A 1 663 ? 21.508 16.655 -27.649 1.00 87.19 663 LEU A CA 1
ATOM 5423 C C . LEU A 1 663 ? 20.335 17.631 -27.663 1.00 87.19 663 LEU A C 1
ATOM 5425 O O . LEU A 1 663 ? 20.292 18.547 -28.475 1.00 87.19 663 LEU A O 1
ATOM 5429 N N . LEU A 1 664 ? 19.398 17.444 -26.739 1.00 89.81 664 LEU A N 1
ATOM 5430 C CA . LEU A 1 664 ? 18.290 18.353 -26.468 1.00 89.81 664 LEU A CA 1
ATOM 5431 C C . LEU A 1 664 ? 18.505 18.982 -25.091 1.00 89.81 664 LEU A C 1
ATOM 5433 O O . LEU A 1 664 ? 18.437 18.293 -24.071 1.00 89.81 664 LEU A O 1
ATOM 5437 N N . ILE A 1 665 ? 18.774 20.284 -25.051 1.00 89.19 665 ILE A N 1
ATOM 5438 C CA . ILE A 1 665 ? 19.176 20.993 -23.835 1.00 89.19 665 ILE A CA 1
ATOM 5439 C C . ILE A 1 665 ? 18.110 22.017 -23.470 1.00 89.19 665 ILE A C 1
ATOM 5441 O O . ILE A 1 665 ? 17.837 22.926 -24.245 1.00 89.19 665 ILE A O 1
ATOM 5445 N N . ASN A 1 666 ? 17.547 21.907 -22.266 1.00 89.62 666 ASN A N 1
ATOM 5446 C CA . ASN A 1 666 ? 16.675 22.937 -21.706 1.00 89.62 666 ASN A CA 1
ATOM 5447 C C . ASN A 1 666 ? 17.479 23.885 -20.808 1.00 89.62 666 ASN A C 1
ATOM 5449 O O . ASN A 1 666 ? 17.944 23.461 -19.748 1.00 89.62 666 ASN A O 1
ATOM 5453 N N . HIS A 1 667 ? 17.669 25.146 -21.206 1.00 86.19 667 HIS A N 1
ATOM 5454 C CA . HIS A 1 667 ? 18.499 26.112 -20.471 1.00 86.19 667 HIS A CA 1
ATOM 5455 C C . HIS A 1 667 ? 17.997 27.559 -20.568 1.00 86.19 667 HIS A C 1
ATOM 5457 O O . HIS A 1 667 ? 17.128 27.884 -21.370 1.00 86.19 667 HIS A O 1
ATOM 5463 N N . ASP A 1 668 ? 18.504 28.419 -19.676 1.00 80.00 668 ASP A N 1
ATOM 5464 C CA . ASP A 1 668 ? 18.275 29.871 -19.725 1.00 80.00 668 ASP A CA 1
ATOM 5465 C C . ASP A 1 668 ? 19.214 30.499 -20.765 1.00 80.00 668 ASP A C 1
ATOM 5467 O O . ASP A 1 668 ? 20.314 29.976 -20.970 1.00 80.00 668 ASP A O 1
ATOM 5471 N N . GLU A 1 669 ? 18.815 31.615 -21.381 1.00 67.38 669 GLU A N 1
ATOM 5472 C CA . GLU A 1 669 ? 19.604 32.318 -22.413 1.00 67.38 669 GLU A CA 1
ATOM 5473 C C . GLU A 1 669 ? 21.043 32.614 -21.944 1.00 67.38 669 GLU A C 1
ATOM 5475 O O . GLU A 1 669 ? 21.994 32.424 -22.697 1.00 67.38 669 GLU A O 1
ATOM 5480 N N . ASP A 1 670 ? 21.240 32.892 -20.653 1.00 58.78 670 ASP A N 1
ATOM 5481 C CA . ASP A 1 670 ? 22.547 33.221 -20.061 1.00 58.78 670 ASP A CA 1
ATOM 5482 C C . ASP A 1 670 ? 23.538 32.037 -19.946 1.00 58.78 670 ASP A C 1
ATOM 5484 O O . ASP A 1 670 ? 24.663 32.202 -19.473 1.00 58.78 670 ASP A O 1
ATOM 5488 N N . LYS A 1 671 ? 23.156 30.814 -20.350 1.00 61.34 671 LYS A N 1
ATOM 5489 C CA . LYS A 1 671 ? 24.000 29.596 -20.271 1.00 61.34 671 LYS A CA 1
ATOM 5490 C C . LYS A 1 671 ? 24.552 29.125 -21.632 1.00 61.34 671 LYS A C 1
ATOM 5492 O O . LYS A 1 671 ? 24.954 27.966 -21.754 1.00 61.34 671 LYS A O 1
ATOM 5497 N N . LEU A 1 672 ? 24.621 30.023 -22.620 1.00 59.06 672 LEU A N 1
ATOM 5498 C CA . LEU A 1 672 ? 25.036 29.782 -24.016 1.00 59.06 672 LEU A CA 1
ATOM 5499 C C . LEU A 1 672 ? 26.399 29.077 -24.199 1.00 59.06 672 LEU A C 1
ATOM 5501 O O . LEU A 1 672 ? 26.521 28.228 -25.082 1.00 59.06 672 LEU A O 1
ATOM 5505 N N . GLN A 1 673 ? 27.392 29.327 -23.334 1.00 62.19 673 GLN A N 1
ATOM 5506 C CA . GLN A 1 673 ? 28.773 28.818 -23.494 1.00 62.19 673 GLN A CA 1
ATOM 5507 C C . GLN A 1 673 ? 28.900 27.281 -23.550 1.00 62.19 673 GLN A C 1
ATOM 5509 O O . GLN A 1 673 ? 29.865 26.750 -24.097 1.00 62.19 673 GLN A O 1
ATOM 5514 N N . LEU A 1 674 ? 27.946 26.539 -22.978 1.00 62.06 674 LEU A N 1
ATOM 5515 C CA . LEU A 1 674 ? 27.981 25.070 -22.965 1.00 62.06 674 LEU A CA 1
ATOM 5516 C C . LEU A 1 674 ? 27.552 24.457 -24.304 1.00 62.06 674 LEU A C 1
ATOM 5518 O O . LEU A 1 674 ? 28.027 23.381 -24.655 1.00 62.06 674 LEU A O 1
ATOM 5522 N N . SER A 1 675 ? 26.682 25.144 -25.047 1.00 62.84 675 SER A N 1
ATOM 5523 C CA . SER A 1 675 ? 26.201 24.689 -26.353 1.00 62.84 675 SER A CA 1
ATOM 5524 C C . SER A 1 675 ? 27.269 24.822 -27.441 1.00 62.84 675 SER A C 1
ATOM 5526 O O . SER A 1 675 ? 27.423 23.939 -28.283 1.00 62.84 675 SER A O 1
ATOM 5528 N N . GLU A 1 676 ? 28.056 25.899 -27.388 1.00 66.25 676 GLU A N 1
ATOM 5529 C CA . GLU A 1 676 ? 29.090 26.219 -28.374 1.00 66.25 676 GLU A CA 1
ATOM 5530 C C . GLU A 1 676 ? 30.229 25.200 -28.350 1.00 66.25 676 GLU A C 1
ATOM 5532 O O . GLU A 1 676 ? 30.692 24.774 -29.404 1.00 66.25 676 GLU A O 1
ATOM 5537 N N . LYS A 1 677 ? 30.606 24.723 -27.155 1.00 66.38 677 LYS A N 1
ATOM 5538 C CA . LYS A 1 677 ? 31.603 23.656 -26.981 1.00 66.38 677 LYS A CA 1
ATOM 5539 C C . LYS A 1 677 ? 31.168 22.315 -27.586 1.00 66.38 677 LYS A C 1
ATOM 5541 O O . LYS A 1 677 ? 32.010 21.467 -27.838 1.00 66.38 677 LYS A O 1
ATOM 5546 N N . TRP A 1 678 ? 29.871 22.074 -27.756 1.00 67.00 678 TRP A N 1
ATOM 5547 C CA . TRP A 1 678 ? 29.360 20.788 -28.252 1.00 67.00 678 TRP A CA 1
ATOM 5548 C C . TRP A 1 678 ? 29.055 20.817 -29.745 1.00 67.00 678 TRP A C 1
ATOM 5550 O O . TRP A 1 678 ? 29.201 19.805 -30.425 1.00 67.00 678 TRP A O 1
ATOM 5560 N N . LYS A 1 679 ? 28.726 21.995 -30.281 1.00 66.50 679 LYS A N 1
ATOM 5561 C CA . LYS A 1 679 ? 28.582 22.212 -31.726 1.00 66.50 679 LYS A CA 1
ATOM 5562 C C . LYS A 1 679 ? 29.878 21.919 -32.499 1.00 66.50 679 LYS A C 1
ATOM 5564 O O . LYS A 1 679 ? 29.807 21.610 -33.683 1.00 66.50 679 LYS A O 1
ATOM 5569 N N . THR A 1 680 ? 31.044 21.974 -31.851 1.00 58.50 680 THR A N 1
ATOM 5570 C CA . THR A 1 680 ? 32.347 21.693 -32.479 1.00 58.50 680 THR A CA 1
ATOM 5571 C C . THR A 1 680 ? 32.619 20.208 -32.748 1.00 58.50 680 THR A C 1
ATOM 5573 O O . THR A 1 680 ? 33.456 19.914 -33.595 1.00 58.50 680 THR A O 1
ATOM 5576 N N . ASP A 1 681 ? 31.897 19.279 -32.106 1.00 59.84 681 ASP A N 1
ATOM 5577 C CA . ASP A 1 681 ? 32.132 17.825 -32.218 1.00 59.84 681 ASP A CA 1
ATOM 5578 C C . ASP A 1 681 ? 31.220 17.131 -33.259 1.00 59.84 681 ASP A C 1
ATOM 5580 O O . ASP A 1 681 ? 31.014 15.920 -33.209 1.00 59.84 681 ASP A O 1
ATOM 5584 N N . ASN A 1 682 ? 30.658 17.882 -34.220 1.00 55.72 682 ASN A N 1
ATOM 5585 C CA . ASN A 1 682 ? 29.700 17.398 -35.235 1.00 55.72 682 ASN A CA 1
ATOM 5586 C C . ASN A 1 682 ? 28.431 16.728 -34.661 1.00 55.72 682 ASN A C 1
ATOM 5588 O O . ASN A 1 682 ? 27.780 15.940 -35.345 1.00 55.72 682 ASN A O 1
ATOM 5592 N N . GLN A 1 683 ? 28.054 17.053 -33.423 1.00 66.06 683 GLN A N 1
ATOM 5593 C CA . GLN A 1 683 ? 26.811 16.588 -32.806 1.00 66.06 683 GLN A CA 1
ATOM 5594 C C . GLN A 1 683 ? 25.710 17.635 -32.966 1.00 66.06 683 GLN A C 1
ATOM 5596 O O . GLN A 1 683 ? 25.934 18.837 -32.804 1.00 66.06 683 GLN A O 1
ATOM 5601 N N . TYR A 1 684 ? 24.492 17.188 -33.258 1.00 78.50 684 TYR A N 1
ATOM 5602 C CA . TYR A 1 684 ? 23.357 18.094 -33.356 1.00 78.50 684 TYR A CA 1
ATOM 5603 C C . TYR A 1 684 ? 22.927 18.571 -31.967 1.00 78.50 684 TYR A C 1
ATOM 5605 O O . TYR A 1 684 ? 22.504 17.767 -31.139 1.00 78.50 684 TYR A O 1
ATOM 5613 N N . VAL A 1 685 ? 22.978 19.877 -31.715 1.00 83.25 685 VAL A N 1
ATOM 5614 C CA . VAL A 1 685 ? 22.536 20.470 -30.445 1.00 83.25 685 VAL A CA 1
ATOM 5615 C C . VAL A 1 685 ? 21.252 21.261 -30.676 1.00 83.25 685 VAL A C 1
ATOM 5617 O O . VAL A 1 685 ? 21.240 22.230 -31.432 1.00 83.25 685 VAL A O 1
ATOM 5620 N N . ILE A 1 686 ? 20.173 20.840 -30.020 1.00 86.88 686 ILE A N 1
ATOM 5621 C CA . ILE A 1 686 ? 18.879 21.515 -30.004 1.00 86.88 686 ILE A CA 1
ATOM 5622 C C . ILE A 1 686 ? 18.708 22.177 -28.643 1.00 86.88 686 ILE A C 1
ATOM 5624 O O . ILE A 1 686 ? 18.671 21.515 -27.605 1.00 86.88 686 ILE A O 1
ATOM 5628 N N . GLU A 1 687 ? 18.575 23.493 -28.659 1.00 86.88 687 GLU A N 1
ATOM 5629 C CA . GLU A 1 687 ? 18.394 24.309 -27.467 1.00 86.88 687 GLU A CA 1
ATOM 5630 C C . GLU A 1 687 ? 16.920 24.677 -27.326 1.00 86.88 687 GLU A C 1
ATOM 5632 O O . GLU A 1 687 ? 16.286 25.148 -28.270 1.00 86.88 687 GLU A O 1
ATOM 5637 N N . ILE A 1 688 ? 16.368 24.438 -26.140 1.00 90.12 688 ILE A N 1
ATOM 5638 C CA . ILE A 1 688 ? 15.027 24.869 -25.763 1.00 90.12 688 ILE A CA 1
ATOM 5639 C C . ILE A 1 688 ? 15.091 25.676 -24.469 1.00 90.12 688 ILE A C 1
ATOM 5641 O O . ILE A 1 688 ? 15.972 25.507 -23.626 1.00 90.12 688 ILE A O 1
ATOM 5645 N N . ASN A 1 689 ? 14.120 26.561 -24.311 1.00 88.38 689 ASN A N 1
ATOM 5646 C CA . ASN A 1 689 ? 13.993 27.477 -23.191 1.00 88.38 689 ASN A CA 1
ATOM 5647 C C . ASN A 1 689 ? 12.579 27.345 -22.610 1.00 88.38 689 ASN A C 1
ATOM 5649 O O . ASN A 1 689 ? 11.767 28.269 -22.660 1.00 88.38 689 ASN A O 1
ATOM 5653 N N . PHE A 1 690 ? 12.248 26.153 -22.107 1.00 86.31 690 PHE A N 1
ATOM 5654 C CA . PHE A 1 690 ? 10.943 25.933 -21.500 1.00 86.31 690 PHE A CA 1
ATOM 5655 C C . PHE A 1 690 ? 10.884 26.664 -20.160 1.00 86.31 690 PHE A C 1
ATOM 5657 O O . PHE A 1 690 ? 11.737 26.485 -19.284 1.00 86.31 690 PHE A O 1
ATOM 5664 N N . SER A 1 691 ? 9.851 27.479 -19.969 1.00 77.94 691 SER A N 1
ATOM 5665 C CA . SER A 1 691 ? 9.534 28.072 -18.676 1.00 77.94 691 SER A CA 1
ATOM 5666 C C . SER A 1 691 ? 8.084 27.766 -18.333 1.00 77.94 691 SER A C 1
ATOM 5668 O O . SER A 1 691 ? 7.155 28.111 -19.058 1.00 77.94 691 SER A O 1
ATOM 5670 N N . LYS A 1 692 ? 7.870 27.077 -17.213 1.00 66.56 692 LYS A N 1
ATOM 5671 C CA . LYS A 1 692 ? 6.517 26.757 -16.771 1.00 66.56 692 LYS A CA 1
ATOM 5672 C C . LYS A 1 692 ? 5.879 28.032 -16.207 1.00 66.56 692 LYS A C 1
ATOM 5674 O O . LYS A 1 692 ? 6.270 28.468 -15.128 1.00 66.56 692 LYS A O 1
ATOM 5679 N N . HIS A 1 693 ? 4.882 28.610 -16.878 1.00 54.78 693 HIS A N 1
ATOM 5680 C CA . HIS A 1 693 ? 4.120 29.792 -16.414 1.00 54.78 693 HIS A CA 1
ATOM 5681 C C . HIS A 1 693 ? 3.193 29.509 -15.203 1.00 54.78 693 HIS A C 1
ATOM 5683 O O . HIS A 1 693 ? 2.136 30.106 -15.026 1.00 54.78 693 HIS A O 1
ATOM 5689 N N . TYR A 1 694 ? 3.579 28.578 -14.329 1.00 45.84 694 TYR A N 1
ATOM 5690 C CA . TYR A 1 694 ? 2.679 27.918 -13.384 1.00 45.84 694 TYR A CA 1
ATOM 5691 C C . TYR A 1 694 ? 2.219 28.792 -12.207 1.00 45.84 694 TYR A C 1
ATOM 5693 O O . TYR A 1 694 ? 1.203 28.491 -11.590 1.00 45.84 694 TYR A O 1
ATOM 5701 N N . LEU A 1 695 ? 2.921 29.886 -11.898 1.00 39.06 695 LEU A N 1
ATOM 5702 C CA . LEU A 1 695 ? 2.718 30.616 -10.641 1.00 39.06 695 LEU A CA 1
ATOM 5703 C C . LEU A 1 695 ? 1.357 31.327 -10.504 1.00 39.06 695 LEU A C 1
ATOM 5705 O O . LEU A 1 695 ? 1.005 31.708 -9.390 1.00 39.06 695 LEU A O 1
ATOM 5709 N N . LEU A 1 696 ? 0.561 31.457 -11.573 1.00 38.62 696 LEU A N 1
ATOM 5710 C CA . LEU A 1 696 ? -0.735 32.156 -11.526 1.00 38.62 696 LEU A CA 1
ATOM 5711 C C . LEU A 1 696 ? -1.969 31.258 -11.737 1.00 38.62 696 LEU A C 1
ATOM 5713 O O . LEU A 1 696 ? -3.067 31.640 -11.333 1.00 38.62 696 LEU A O 1
ATOM 5717 N N . ASP A 1 697 ? -1.816 30.039 -12.261 1.00 40.44 697 ASP A N 1
ATOM 5718 C CA . ASP A 1 697 ? -2.957 29.145 -12.538 1.00 40.44 697 ASP A CA 1
ATOM 5719 C C . ASP A 1 697 ? -3.442 28.352 -11.315 1.00 40.44 697 ASP A C 1
ATOM 5721 O O . ASP A 1 697 ? -4.531 27.776 -11.323 1.00 40.44 697 ASP A O 1
ATOM 5725 N N . HIS A 1 698 ? -2.701 28.414 -10.206 1.00 38.94 698 HIS A N 1
ATOM 5726 C CA . HIS A 1 698 ? -3.114 27.849 -8.921 1.00 38.94 698 HIS A CA 1
ATOM 5727 C C . HIS A 1 698 ? -4.378 28.476 -8.327 1.00 38.94 698 HIS A C 1
ATOM 5729 O O . HIS A 1 698 ? -5.020 27.855 -7.480 1.00 38.94 698 HIS A O 1
ATOM 5735 N N . TYR A 1 699 ? -4.740 29.673 -8.792 1.00 35.78 699 TYR A N 1
ATOM 5736 C CA . TYR A 1 699 ? -5.916 30.417 -8.350 1.00 35.78 699 TYR A CA 1
ATOM 5737 C C . TYR A 1 699 ? -7.155 30.183 -9.223 1.00 35.78 699 TYR A C 1
ATOM 5739 O O . TYR A 1 699 ? -8.219 30.720 -8.916 1.00 35.78 699 TYR A O 1
ATOM 5747 N N . LYS A 1 700 ? -7.071 29.374 -10.291 1.00 35.97 700 LYS A N 1
ATOM 5748 C CA . LYS A 1 700 ? -8.258 29.031 -11.081 1.00 35.97 700 LYS A CA 1
ATOM 5749 C C . LYS A 1 700 ? -9.112 28.007 -10.308 1.00 35.97 700 LYS A C 1
ATOM 5751 O O . LYS A 1 700 ? -8.645 26.901 -10.038 1.00 35.97 700 LYS A O 1
ATOM 5756 N N . PRO A 1 701 ? -10.389 28.309 -9.996 1.00 36.91 701 PRO A N 1
ATOM 5757 C CA . PRO A 1 701 ? -11.284 27.414 -9.246 1.00 36.91 701 PRO A CA 1
ATOM 5758 C C . PRO A 1 701 ? -11.666 26.137 -10.017 1.00 36.91 701 PRO A C 1
ATOM 5760 O O . PRO A 1 701 ? -12.339 25.256 -9.483 1.00 36.91 701 PRO A O 1
ATOM 5763 N N . HIS A 1 702 ? -11.234 26.018 -11.274 1.00 38.81 702 HIS A N 1
ATOM 5764 C CA . HIS A 1 702 ? -11.475 24.874 -12.137 1.00 38.81 702 HIS A CA 1
ATOM 5765 C C . HIS A 1 702 ? -10.145 24.228 -12.535 1.00 38.81 702 HIS A C 1
ATOM 5767 O O . HIS A 1 702 ? -9.583 24.516 -13.586 1.00 38.81 702 HIS A O 1
ATOM 5773 N N . TYR A 1 703 ? -9.629 23.340 -11.686 1.00 43.22 703 TYR A N 1
ATOM 5774 C CA . TYR A 1 703 ? -8.531 22.467 -12.089 1.00 43.22 703 TYR A CA 1
ATOM 5775 C C . TYR A 1 703 ? -9.088 21.294 -12.904 1.00 43.22 703 TYR A C 1
ATOM 5777 O O . TYR A 1 703 ? -9.878 20.511 -12.354 1.00 43.22 703 TYR A O 1
ATOM 5785 N N . PRO A 1 704 ? -8.634 21.064 -14.146 1.00 42.06 704 PRO A N 1
ATOM 5786 C CA . PRO A 1 704 ? -8.990 19.860 -14.878 1.00 42.06 704 PRO A CA 1
ATOM 5787 C C . PRO A 1 704 ? -8.557 18.613 -14.094 1.00 42.06 704 PRO A C 1
ATOM 5789 O O . PRO A 1 704 ? -7.646 18.627 -13.259 1.00 42.06 704 PRO A O 1
ATOM 5792 N N . HIS A 1 705 ? -9.259 17.503 -14.321 1.00 46.31 705 HIS A N 1
ATOM 5793 C CA . HIS A 1 705 ? -9.055 16.257 -13.578 1.00 46.31 705 HIS A CA 1
ATOM 5794 C C . HIS A 1 705 ? -7.668 15.602 -13.793 1.00 46.31 705 HIS A C 1
ATOM 5796 O O . HIS A 1 705 ? -7.388 14.618 -13.114 1.00 46.31 705 HIS A O 1
ATOM 5802 N N . ASN A 1 706 ? -6.807 16.115 -14.690 1.00 52.97 706 ASN A N 1
ATOM 5803 C CA . ASN A 1 706 ? -5.559 15.461 -15.104 1.00 52.97 706 ASN A CA 1
ATOM 5804 C C . ASN A 1 706 ? -4.393 16.464 -15.292 1.00 52.97 706 ASN A C 1
ATOM 5806 O O . ASN A 1 706 ? -4.009 16.757 -16.418 1.00 52.97 706 ASN A O 1
ATOM 5810 N N . VAL A 1 707 ? -3.785 16.921 -14.193 1.00 52.81 707 VAL A N 1
ATOM 5811 C CA . VAL A 1 707 ? -2.680 17.909 -14.190 1.00 52.81 707 VAL A CA 1
ATOM 5812 C C . VAL A 1 707 ? -1.476 17.503 -15.056 1.00 52.81 707 VAL A C 1
ATOM 5814 O O . VAL A 1 707 ? -0.851 18.365 -15.658 1.00 52.81 707 VAL A O 1
ATOM 5817 N N . GLU A 1 708 ? -1.146 16.211 -15.147 1.00 51.97 708 GLU A N 1
ATOM 5818 C CA . GLU A 1 708 ? -0.088 15.719 -16.051 1.00 51.97 708 GLU A CA 1
ATOM 5819 C C . GLU A 1 708 ? -0.464 15.831 -17.525 1.00 51.97 708 GLU A C 1
ATOM 5821 O O . GLU A 1 708 ? 0.411 16.068 -18.344 1.00 51.97 708 GLU A O 1
ATOM 5826 N N . ILE A 1 709 ? -1.745 15.664 -17.869 1.00 57.16 709 ILE A N 1
ATOM 5827 C CA . ILE A 1 709 ? -2.199 15.841 -19.251 1.00 57.16 709 ILE A CA 1
ATOM 5828 C C . ILE A 1 709 ? -2.118 17.315 -19.625 1.00 57.16 709 ILE A C 1
ATOM 5830 O O . ILE A 1 709 ? -1.659 17.621 -20.714 1.00 57.16 709 ILE A O 1
ATOM 5834 N N . ASP A 1 710 ? -2.507 18.210 -18.719 1.00 63.09 710 ASP A N 1
ATOM 5835 C CA . ASP A 1 710 ? -2.404 19.650 -18.953 1.00 63.09 710 ASP A CA 1
ATOM 5836 C C . ASP A 1 710 ? -0.929 20.078 -19.035 1.00 63.09 710 ASP A C 1
ATOM 5838 O O . ASP A 1 710 ? -0.534 20.712 -20.000 1.00 63.09 710 ASP A O 1
ATOM 5842 N N . ALA A 1 711 ? -0.077 19.625 -18.106 1.00 65.75 711 ALA A N 1
ATOM 5843 C CA . ALA A 1 711 ? 1.363 19.890 -18.158 1.00 65.75 711 ALA A CA 1
ATOM 5844 C C . ALA A 1 711 ? 2.027 19.296 -19.411 1.00 65.75 711 ALA A C 1
ATOM 5846 O O . ALA A 1 711 ? 2.924 19.909 -19.980 1.00 65.75 711 ALA A O 1
ATOM 5847 N N . TYR A 1 712 ? 1.594 18.110 -19.845 1.00 71.31 712 TYR A N 1
ATOM 5848 C CA . TYR A 1 712 ? 2.010 17.538 -21.118 1.00 71.31 712 TYR A CA 1
ATOM 5849 C C . TYR A 1 712 ? 1.526 18.394 -22.288 1.00 71.31 712 TYR A C 1
ATOM 5851 O O . TYR A 1 712 ? 2.302 18.605 -23.205 1.00 71.31 712 TYR A O 1
ATOM 5859 N N . HIS A 1 713 ? 0.292 18.903 -22.265 1.00 73.56 713 HIS A N 1
ATOM 5860 C CA . HIS A 1 713 ? -0.224 19.784 -23.311 1.00 73.56 713 HIS A CA 1
ATOM 5861 C C . HIS A 1 713 ? 0.527 21.109 -23.376 1.00 73.56 713 HIS A C 1
ATOM 5863 O O . HIS A 1 713 ? 0.840 21.541 -24.475 1.00 73.56 713 HIS A O 1
ATOM 5869 N N . ASP A 1 714 ? 0.888 21.699 -22.237 1.00 77.31 714 ASP A N 1
ATOM 5870 C CA . ASP A 1 714 ? 1.715 22.906 -22.190 1.00 77.31 714 ASP A CA 1
ATOM 5871 C C . ASP A 1 714 ? 3.092 22.647 -22.819 1.00 77.31 714 ASP A C 1
ATOM 5873 O O . ASP A 1 714 ? 3.577 23.434 -23.630 1.00 77.31 714 ASP A O 1
ATOM 5877 N N . VAL A 1 715 ? 3.718 21.515 -22.475 1.00 80.06 715 VAL A N 1
ATOM 5878 C CA . VAL A 1 715 ? 4.998 21.096 -23.063 1.00 80.06 715 VAL A CA 1
ATOM 5879 C C . VAL A 1 715 ? 4.844 20.792 -24.553 1.00 80.06 715 VAL A C 1
ATOM 5881 O O . VAL A 1 715 ? 5.656 21.243 -25.348 1.00 80.06 715 VAL A O 1
ATOM 5884 N N . GLU A 1 716 ? 3.812 20.052 -24.949 1.00 81.94 716 GLU A N 1
ATOM 5885 C CA . GLU A 1 716 ? 3.507 19.698 -26.337 1.00 81.94 716 GLU A CA 1
ATOM 5886 C C . GLU A 1 716 ? 3.305 20.953 -27.190 1.00 81.94 716 GLU A C 1
ATOM 5888 O O . GLU A 1 716 ? 3.911 21.069 -28.254 1.00 81.94 716 GLU A O 1
ATOM 5893 N N . ASP A 1 717 ? 2.512 21.907 -26.701 1.00 83.44 717 ASP A N 1
ATOM 5894 C CA . ASP A 1 717 ? 2.251 23.177 -27.368 1.00 83.44 717 ASP A CA 1
ATOM 5895 C C . ASP A 1 717 ? 3.520 24.015 -27.492 1.00 83.44 717 ASP A C 1
ATOM 5897 O O . ASP A 1 717 ? 3.810 24.498 -28.586 1.00 83.44 717 ASP A O 1
ATOM 5901 N N . TYR A 1 718 ? 4.307 24.138 -26.421 1.00 88.31 718 TYR A N 1
ATOM 5902 C CA . TYR A 1 718 ? 5.596 24.821 -26.471 1.00 88.31 718 TYR A CA 1
ATOM 5903 C C . TYR A 1 718 ? 6.532 24.175 -27.503 1.00 88.31 718 TYR A C 1
ATOM 5905 O O . TYR A 1 718 ? 7.073 24.855 -28.375 1.00 88.31 718 TYR A O 1
ATOM 5913 N N . LEU A 1 719 ? 6.701 22.851 -27.451 1.00 87.88 719 LEU A N 1
ATOM 5914 C CA . LEU A 1 719 ? 7.624 22.132 -28.328 1.00 87.88 719 LEU A CA 1
ATOM 5915 C C . LEU A 1 719 ? 7.204 22.200 -29.800 1.00 87.88 719 LEU A C 1
ATOM 5917 O O . LEU A 1 719 ? 8.064 22.343 -30.668 1.00 87.88 719 LEU A O 1
ATOM 5921 N N . ASP A 1 720 ? 5.907 22.121 -30.100 1.00 85.62 720 ASP A N 1
ATOM 5922 C CA . ASP A 1 720 ? 5.407 22.173 -31.477 1.00 85.62 720 ASP A CA 1
ATOM 5923 C C . ASP A 1 720 ? 5.320 23.599 -32.034 1.00 85.62 720 ASP A C 1
ATOM 5925 O O . ASP A 1 720 ? 5.668 23.820 -33.199 1.00 85.62 720 ASP A O 1
ATOM 5929 N N . LYS A 1 721 ? 4.819 24.554 -31.240 1.00 84.81 721 LYS A N 1
ATOM 5930 C CA . LYS A 1 721 ? 4.479 25.905 -31.712 1.00 84.81 721 LYS A CA 1
ATOM 5931 C C . LYS A 1 721 ? 5.628 26.887 -31.537 1.00 84.81 721 LYS A C 1
ATOM 5933 O O . LYS A 1 721 ? 5.900 27.641 -32.466 1.00 84.81 721 LYS A O 1
ATOM 5938 N N . GLU A 1 722 ? 6.282 26.877 -30.378 1.00 83.94 722 GLU A N 1
ATOM 5939 C CA . GLU A 1 722 ? 7.323 27.852 -30.035 1.00 83.94 722 GLU A CA 1
ATOM 5940 C C . GLU A 1 722 ? 8.712 27.340 -30.416 1.00 83.94 722 GLU A C 1
ATOM 5942 O O . GLU A 1 722 ? 9.399 27.965 -31.218 1.00 83.94 722 GLU A O 1
ATOM 5947 N N . ALA A 1 723 ? 9.107 26.165 -29.915 1.00 83.38 723 ALA A N 1
ATOM 5948 C CA . ALA A 1 723 ? 10.418 25.584 -30.214 1.00 83.38 723 ALA A CA 1
ATOM 5949 C C . ALA A 1 723 ? 10.497 24.966 -31.622 1.00 83.38 723 ALA A C 1
ATOM 5951 O O . ALA A 1 723 ? 11.587 24.720 -32.135 1.00 83.38 723 ALA A O 1
ATOM 5952 N N . GLY A 1 724 ? 9.352 24.670 -32.252 1.00 85.81 724 GLY A N 1
ATOM 5953 C CA . GLY A 1 724 ? 9.295 24.070 -33.587 1.00 85.81 724 GLY A CA 1
ATOM 5954 C C . GLY A 1 724 ? 10.016 22.720 -33.690 1.00 85.81 724 GLY A C 1
ATOM 5955 O O . GLY A 1 724 ? 10.501 22.362 -34.766 1.00 85.81 724 GLY A O 1
ATOM 5956 N N . LEU A 1 725 ? 10.086 21.962 -32.592 1.00 84.56 725 LEU A N 1
ATOM 5957 C CA . LEU A 1 725 ? 10.976 20.815 -32.408 1.00 84.56 725 LEU A CA 1
ATOM 5958 C C . LEU A 1 725 ? 10.773 19.731 -33.477 1.00 84.56 725 LEU A C 1
ATOM 5960 O O . LEU A 1 725 ? 11.734 19.189 -34.020 1.00 84.56 725 LEU A O 1
ATOM 5964 N N . LEU A 1 726 ? 9.523 19.457 -33.856 1.00 81.75 726 LEU A N 1
ATOM 5965 C CA . LEU A 1 726 ? 9.213 18.495 -34.915 1.00 81.75 726 LEU A CA 1
ATOM 5966 C C . LEU A 1 726 ? 9.759 18.925 -36.289 1.00 81.75 726 LEU A C 1
ATOM 5968 O O . LEU A 1 726 ? 10.120 18.073 -37.098 1.00 81.75 726 LEU A O 1
ATOM 5972 N N . LYS A 1 727 ? 9.807 20.233 -36.584 1.00 83.06 727 LYS A N 1
ATOM 5973 C CA . LYS A 1 727 ? 10.399 20.743 -37.833 1.00 83.06 727 LYS A CA 1
ATOM 5974 C C . LYS A 1 727 ? 11.913 20.589 -37.808 1.00 83.06 727 LYS A C 1
ATOM 5976 O O . LYS A 1 727 ? 12.471 20.175 -38.818 1.00 83.06 727 LYS A O 1
ATOM 5981 N N . VAL A 1 728 ? 12.530 20.868 -36.660 1.00 81.19 728 VAL A N 1
ATOM 5982 C CA . VAL A 1 728 ? 13.967 20.687 -36.437 1.00 81.19 728 VAL A CA 1
ATOM 5983 C C . VAL A 1 728 ? 14.337 19.227 -36.678 1.00 81.19 728 VAL A C 1
ATOM 5985 O O . VAL A 1 728 ? 15.085 18.962 -37.603 1.00 81.19 728 VAL A O 1
ATOM 5988 N N . PHE A 1 729 ? 13.706 18.262 -36.001 1.00 80.88 729 PHE A N 1
ATOM 5989 C CA . PHE A 1 729 ? 14.007 16.835 -36.201 1.00 80.88 729 PHE A CA 1
ATOM 5990 C C . PHE A 1 729 ? 13.728 16.306 -37.614 1.00 80.88 729 PHE A C 1
ATOM 5992 O O . PHE A 1 729 ? 14.374 15.358 -38.047 1.00 80.88 729 PHE A O 1
ATOM 5999 N N . LYS A 1 730 ? 12.807 16.907 -38.376 1.00 78.38 730 LYS A N 1
ATOM 6000 C CA . LYS A 1 730 ? 12.609 16.536 -39.790 1.00 78.38 730 LYS A CA 1
ATOM 6001 C C . LYS A 1 730 ? 13.814 16.873 -40.667 1.00 78.38 730 LYS A C 1
ATOM 6003 O O . LYS A 1 730 ? 14.020 16.202 -41.673 1.00 78.38 730 LYS A O 1
ATOM 6008 N N . GLN A 1 731 ? 14.595 17.889 -40.303 1.00 76.31 731 GLN A N 1
ATOM 6009 C CA . GLN A 1 731 ? 15.802 18.276 -41.041 1.00 76.31 731 GLN A CA 1
ATOM 6010 C C . GLN A 1 731 ? 16.951 17.277 -40.849 1.00 76.31 731 GLN A C 1
ATOM 6012 O O . GLN A 1 731 ? 17.879 17.269 -41.647 1.00 76.31 731 GLN A O 1
ATOM 6017 N N . PHE A 1 732 ? 16.864 16.404 -39.841 1.00 72.19 732 PHE A N 1
ATOM 6018 C CA . PHE A 1 732 ? 17.876 15.389 -39.539 1.00 72.19 732 PHE A CA 1
ATOM 6019 C C . PHE A 1 732 ? 17.784 14.181 -40.492 1.00 72.19 732 PHE A C 1
ATOM 6021 O O . PHE A 1 732 ? 18.649 13.311 -40.466 1.00 72.19 732 PHE A O 1
ATOM 6028 N N . GLY A 1 733 ? 16.763 14.147 -41.363 1.00 63.94 733 GLY A N 1
ATOM 6029 C CA . GLY A 1 733 ? 16.522 13.076 -42.330 1.00 63.94 733 GLY A CA 1
ATOM 6030 C C . GLY A 1 733 ? 15.861 11.833 -41.722 1.00 63.94 733 GLY A C 1
ATOM 6031 O O . GLY A 1 733 ? 15.824 11.645 -40.508 1.00 63.94 733 GLY A O 1
ATOM 6032 N N . GLU A 1 734 ? 15.298 10.969 -42.575 1.00 62.72 734 GLU A N 1
ATOM 6033 C CA . GLU A 1 734 ? 15.034 9.581 -42.180 1.00 62.72 734 GLU A CA 1
ATOM 6034 C C . GLU A 1 734 ? 16.354 8.818 -42.307 1.00 62.72 734 GLU A C 1
ATOM 6036 O O . GLU A 1 734 ? 16.943 8.790 -43.388 1.00 62.72 734 GLU A O 1
ATOM 6041 N N . PHE A 1 735 ? 16.840 8.219 -41.220 1.00 58.12 735 PHE A N 1
ATOM 6042 C CA . PHE A 1 735 ? 17.997 7.338 -41.320 1.00 58.12 735 PHE A CA 1
ATOM 6043 C C . PHE A 1 735 ? 17.580 6.077 -42.083 1.00 58.12 735 PHE A C 1
ATOM 6045 O O . PHE A 1 735 ? 16.569 5.452 -41.751 1.00 58.12 735 PHE A O 1
ATOM 6052 N N . ALA A 1 736 ? 18.341 5.713 -43.117 1.00 50.28 736 ALA A N 1
ATOM 6053 C CA . ALA A 1 736 ? 18.265 4.368 -43.670 1.00 50.28 736 ALA A CA 1
ATOM 6054 C C . ALA A 1 736 ? 18.631 3.397 -42.544 1.00 50.28 736 ALA A C 1
ATOM 6056 O O . ALA A 1 736 ? 19.573 3.694 -41.810 1.00 50.28 736 ALA A O 1
ATOM 6057 N N . ASP A 1 737 ? 17.897 2.286 -42.392 1.00 52.19 737 ASP A N 1
ATOM 6058 C CA . ASP A 1 737 ? 18.284 1.198 -41.488 1.00 52.19 737 ASP A CA 1
ATOM 6059 C C . ASP A 1 737 ? 19.759 0.895 -41.757 1.00 52.19 737 ASP A C 1
ATOM 6061 O O . ASP A 1 737 ? 20.111 0.304 -42.782 1.00 52.19 737 ASP A O 1
ATOM 6065 N N . ALA A 1 738 ? 20.640 1.384 -40.883 1.00 46.81 738 ALA A N 1
ATOM 6066 C CA . ALA A 1 738 ? 22.043 1.054 -40.949 1.00 46.81 738 ALA A CA 1
ATOM 6067 C C . ALA A 1 738 ? 22.053 -0.432 -40.639 1.00 46.81 738 ALA A C 1
ATOM 6069 O O . ALA A 1 738 ? 21.809 -0.810 -39.495 1.00 46.81 738 ALA A O 1
ATOM 6070 N N . GLY A 1 739 ? 22.185 -1.253 -41.682 1.00 43.97 739 GLY A N 1
ATOM 6071 C CA . GLY A 1 739 ? 22.173 -2.706 -41.617 1.00 43.97 739 GLY A CA 1
ATOM 6072 C C . GLY A 1 739 ? 23.330 -3.201 -40.764 1.00 43.97 739 GLY A C 1
ATOM 6073 O O . GLY A 1 739 ? 24.318 -3.715 -41.276 1.00 43.97 739 GLY A O 1
ATOM 6074 N N . LEU A 1 740 ? 23.217 -3.018 -39.452 1.00 50.78 740 LEU A N 1
ATOM 6075 C CA . LEU A 1 740 ? 24.082 -3.571 -38.436 1.00 50.78 740 LEU A CA 1
ATOM 6076 C C . LEU A 1 740 ? 23.717 -5.047 -38.339 1.00 50.78 740 LEU A C 1
ATOM 6078 O O . LEU A 1 740 ? 23.052 -5.490 -37.409 1.00 50.78 740 LEU A O 1
ATOM 6082 N N . SER A 1 741 ? 24.142 -5.811 -39.343 1.00 46.50 741 SER A N 1
ATOM 6083 C CA . SER A 1 741 ? 24.263 -7.255 -39.239 1.00 46.50 741 SER A CA 1
ATOM 6084 C C . SER A 1 741 ? 25.451 -7.540 -38.320 1.00 46.50 741 SER A C 1
ATOM 6086 O O . SER A 1 741 ? 26.573 -7.766 -38.781 1.00 46.50 741 SER A O 1
ATOM 6088 N N . SER A 1 742 ? 25.255 -7.453 -37.003 1.00 51.34 742 SER A N 1
ATOM 6089 C CA . SER A 1 742 ? 26.184 -8.114 -36.091 1.00 51.34 742 SER A CA 1
ATOM 6090 C C . SER A 1 742 ? 25.899 -9.611 -36.174 1.00 51.34 742 SER A C 1
ATOM 6092 O O . SER A 1 742 ? 24.800 -10.048 -35.857 1.00 51.34 742 SER A O 1
ATOM 6094 N N . ASN A 1 743 ? 26.881 -10.401 -36.615 1.00 52.16 743 ASN A N 1
ATOM 6095 C CA . ASN A 1 743 ? 26.793 -11.869 -36.625 1.00 52.16 743 ASN A CA 1
ATOM 6096 C C . ASN A 1 743 ? 26.738 -12.476 -35.208 1.00 52.16 743 ASN A C 1
ATOM 6098 O O . ASN A 1 743 ? 26.544 -13.679 -35.062 1.00 52.16 743 ASN A O 1
ATOM 6102 N N . GLU A 1 744 ? 26.925 -11.659 -34.172 1.00 64.75 744 GLU A N 1
ATOM 6103 C CA . GLU A 1 744 ? 26.817 -12.057 -32.776 1.00 64.75 744 GLU A CA 1
ATOM 6104 C C . GLU A 1 744 ? 25.487 -11.553 -32.211 1.00 64.75 744 GLU A C 1
ATOM 6106 O O . GLU A 1 744 ? 25.217 -10.349 -32.212 1.00 64.75 744 GLU A O 1
ATOM 6111 N N . ASN A 1 745 ? 24.652 -12.489 -31.752 1.00 80.81 745 ASN A N 1
ATOM 6112 C CA . ASN A 1 745 ? 23.413 -12.172 -31.054 1.00 80.81 745 ASN A CA 1
ATOM 6113 C C . ASN A 1 745 ? 23.767 -11.813 -29.603 1.00 80.81 745 ASN A C 1
ATOM 6115 O O . ASN A 1 745 ? 24.230 -12.696 -28.865 1.00 80.81 745 ASN A O 1
ATOM 6119 N N . PRO A 1 746 ? 23.591 -10.546 -29.182 1.00 86.94 746 PRO A N 1
ATOM 6120 C CA . PRO A 1 746 ? 23.825 -10.159 -27.801 1.00 86.94 746 PRO A CA 1
ATOM 6121 C C . PRO A 1 746 ? 22.906 -10.971 -26.889 1.00 86.94 746 PRO A C 1
ATOM 6123 O O . PRO A 1 746 ? 21.731 -11.196 -27.189 1.00 86.94 746 PRO A O 1
ATOM 6126 N N . GLU A 1 747 ? 23.443 -11.420 -25.762 1.00 86.12 747 GLU A N 1
ATOM 6127 C CA . GLU A 1 747 ? 22.734 -12.319 -24.859 1.00 86.12 747 GLU A CA 1
ATOM 6128 C C . GLU A 1 747 ? 22.517 -11.659 -23.501 1.00 86.12 747 GLU A C 1
ATOM 6130 O O . GLU A 1 747 ? 23.388 -10.958 -22.984 1.00 86.12 747 GLU A O 1
ATOM 6135 N N . LEU A 1 748 ? 21.344 -11.908 -22.916 1.00 83.81 748 LEU A N 1
ATOM 6136 C CA . LEU A 1 748 ? 21.009 -11.511 -21.557 1.00 83.81 748 LEU A CA 1
ATOM 6137 C C . LEU A 1 748 ? 20.607 -12.745 -20.753 1.00 83.81 748 LEU A C 1
ATOM 6139 O O . LEU A 1 748 ? 19.553 -13.344 -20.995 1.00 83.81 748 LEU A O 1
ATOM 6143 N N . ILE A 1 749 ? 21.420 -13.065 -19.749 1.00 82.00 749 ILE A N 1
ATOM 6144 C CA . ILE A 1 749 ? 21.191 -14.162 -18.813 1.00 82.00 749 ILE A CA 1
ATOM 6145 C C . ILE A 1 749 ? 20.973 -13.571 -17.425 1.00 82.00 749 ILE A C 1
ATOM 6147 O O . ILE A 1 749 ? 21.787 -12.807 -16.910 1.00 82.00 749 ILE A O 1
ATOM 6151 N N . TRP A 1 750 ? 19.866 -13.943 -16.796 1.00 72.19 750 TRP A N 1
ATOM 6152 C CA . TRP A 1 750 ? 19.658 -13.659 -15.383 1.00 72.19 750 TRP A CA 1
ATOM 6153 C C . TRP A 1 750 ? 20.355 -14.721 -14.545 1.00 72.19 750 TRP A C 1
ATOM 6155 O O . TRP A 1 750 ? 20.219 -15.906 -14.847 1.00 72.19 750 TRP A O 1
ATOM 6165 N N . SER A 1 751 ? 21.006 -14.313 -13.460 1.00 71.06 751 SER A N 1
ATOM 6166 C CA . SER A 1 751 ? 21.385 -15.245 -12.399 1.00 71.06 751 SER A CA 1
ATOM 6167 C C . SER A 1 751 ? 20.166 -16.007 -11.865 1.00 71.06 751 SER A C 1
ATOM 6169 O O . SER A 1 751 ? 19.010 -15.589 -12.034 1.00 71.06 751 SER A O 1
ATOM 6171 N N . ASP A 1 752 ? 20.415 -17.128 -11.194 1.00 68.38 752 ASP A N 1
ATOM 6172 C CA . ASP A 1 752 ? 19.353 -17.941 -10.591 1.00 68.38 752 ASP A CA 1
ATOM 6173 C C . ASP A 1 752 ? 18.553 -17.143 -9.548 1.00 68.38 752 ASP A C 1
ATOM 6175 O O . ASP A 1 752 ? 17.327 -17.212 -9.525 1.00 68.38 752 ASP A O 1
ATOM 6179 N N . ASP A 1 753 ? 19.233 -16.286 -8.777 1.00 58.38 753 ASP A N 1
ATOM 6180 C CA . ASP A 1 753 ? 18.647 -15.394 -7.761 1.00 58.38 753 ASP A CA 1
ATOM 6181 C C . ASP A 1 753 ? 17.986 -14.116 -8.328 1.00 58.38 753 ASP A C 1
ATOM 6183 O O . ASP A 1 753 ? 17.447 -13.293 -7.581 1.00 58.38 753 ASP A O 1
ATOM 6187 N N . LYS A 1 754 ? 18.050 -13.910 -9.652 1.00 62.19 754 LYS A N 1
ATOM 6188 C CA . LYS A 1 754 ? 17.550 -12.713 -10.354 1.00 62.19 754 LYS A CA 1
ATOM 6189 C C . LYS A 1 754 ? 18.117 -11.377 -9.834 1.00 62.19 754 LYS A C 1
ATOM 6191 O O . LYS A 1 754 ? 17.527 -10.329 -10.085 1.00 62.19 754 LYS A O 1
ATOM 6196 N N . GLN A 1 755 ? 19.252 -11.383 -9.129 1.00 62.88 755 GLN A N 1
ATOM 6197 C CA . GLN A 1 755 ? 19.928 -10.176 -8.621 1.00 62.88 755 GLN A CA 1
ATOM 6198 C C . GLN A 1 755 ? 21.026 -9.655 -9.549 1.00 62.88 755 GLN A C 1
ATOM 6200 O O . GLN A 1 755 ? 21.480 -8.517 -9.405 1.00 62.88 755 GLN A O 1
ATOM 6205 N N . THR A 1 756 ? 21.474 -10.487 -10.486 1.00 74.88 756 THR A N 1
ATOM 6206 C CA . THR A 1 756 ? 22.550 -10.170 -11.417 1.00 74.88 756 THR A CA 1
ATOM 6207 C C . THR A 1 756 ? 22.087 -10.419 -12.845 1.00 74.88 756 THR A C 1
ATOM 6209 O O . THR A 1 756 ? 21.462 -11.436 -13.148 1.00 74.88 756 THR A O 1
ATOM 6212 N N . ILE A 1 757 ? 22.420 -9.486 -13.732 1.00 80.62 757 ILE A N 1
ATOM 6213 C CA . ILE A 1 757 ? 22.250 -9.661 -15.172 1.00 80.62 757 ILE A CA 1
ATOM 6214 C C . ILE A 1 757 ? 23.636 -9.831 -15.778 1.00 80.62 757 ILE A C 1
ATOM 6216 O O . ILE A 1 757 ? 24.482 -8.941 -15.657 1.00 80.62 757 ILE A O 1
ATOM 6220 N N . TYR A 1 758 ? 23.851 -10.963 -16.433 1.00 87.94 758 TYR A N 1
ATOM 6221 C CA . TYR A 1 758 ? 25.012 -11.209 -17.271 1.00 87.94 758 TYR A CA 1
ATOM 6222 C C . TYR A 1 758 ? 24.651 -10.854 -18.707 1.00 87.94 758 TYR A C 1
ATOM 6224 O O . TYR A 1 758 ? 23.654 -11.334 -19.249 1.00 87.94 758 TYR A O 1
ATOM 6232 N N . LEU A 1 759 ? 25.452 -9.981 -19.301 1.00 89.69 759 LEU A N 1
ATOM 6233 C CA . LEU A 1 759 ? 25.336 -9.575 -20.689 1.00 89.69 759 LEU A CA 1
ATOM 6234 C C . LEU A 1 759 ? 26.560 -10.088 -21.441 1.00 89.69 759 LEU A C 1
ATOM 6236 O O . LEU A 1 759 ? 27.679 -9.784 -21.029 1.00 89.69 759 LEU A O 1
ATOM 6240 N N . ASN A 1 760 ? 26.347 -10.827 -22.526 1.00 91.31 760 ASN A N 1
ATOM 6241 C CA . ASN A 1 760 ? 27.413 -11.412 -23.342 1.00 91.31 760 ASN A CA 1
ATOM 6242 C C . ASN A 1 760 ? 27.276 -10.987 -24.807 1.00 91.31 760 ASN A C 1
ATOM 6244 O O . ASN A 1 760 ? 26.222 -10.500 -25.224 1.00 91.31 760 ASN A O 1
ATOM 6248 N N . ASN A 1 761 ? 28.333 -11.229 -25.585 1.00 91.88 761 ASN A N 1
ATOM 6249 C CA . ASN A 1 761 ? 28.384 -10.978 -27.028 1.00 91.88 761 ASN A CA 1
ATOM 6250 C C . ASN A 1 761 ? 28.075 -9.513 -27.376 1.00 91.88 761 ASN A C 1
ATOM 6252 O O . ASN A 1 761 ? 27.310 -9.209 -28.290 1.00 91.88 761 ASN A O 1
ATOM 6256 N N . LEU A 1 762 ? 28.622 -8.592 -26.580 1.00 90.44 762 LEU A N 1
ATOM 6257 C CA . LEU A 1 762 ? 28.458 -7.161 -26.781 1.00 90.44 762 LEU A CA 1
ATOM 6258 C C . LEU A 1 762 ? 29.632 -6.577 -27.568 1.00 90.44 762 LEU A C 1
ATOM 6260 O O . LEU A 1 762 ? 30.773 -7.020 -27.471 1.00 90.44 762 LEU A O 1
ATOM 6264 N N . LYS A 1 763 ? 29.379 -5.487 -28.280 1.00 89.88 763 LYS A N 1
ATOM 6265 C CA . LYS A 1 763 ? 30.419 -4.678 -28.914 1.00 89.88 763 LYS A CA 1
ATOM 6266 C C . LYS A 1 763 ? 30.711 -3.445 -28.055 1.00 89.88 763 LYS A C 1
ATOM 6268 O O . LYS A 1 763 ? 29.778 -2.672 -27.832 1.00 89.88 763 LYS A O 1
ATOM 6273 N N . PRO A 1 764 ? 31.956 -3.230 -27.590 1.00 89.94 764 PRO A N 1
ATOM 6274 C CA . PRO A 1 764 ? 32.322 -2.043 -26.818 1.00 89.94 764 PRO A CA 1
ATOM 6275 C C . PRO A 1 764 ? 31.885 -0.733 -27.490 1.00 89.94 764 PRO A C 1
ATOM 6277 O O . PRO A 1 764 ? 31.922 -0.628 -28.716 1.00 89.94 764 PRO A O 1
ATOM 6280 N N . GLU A 1 765 ? 31.467 0.244 -26.681 1.00 86.88 765 GLU A N 1
ATOM 6281 C CA . GLU A 1 765 ? 30.972 1.579 -27.075 1.00 86.88 765 GLU A CA 1
ATOM 6282 C C . GLU A 1 765 ? 29.673 1.601 -27.905 1.00 86.88 765 GLU A C 1
ATOM 6284 O O . GLU A 1 765 ? 29.129 2.670 -28.180 1.00 86.88 765 GLU A O 1
ATOM 6289 N N . GLN A 1 766 ? 29.114 0.446 -28.280 1.00 88.94 766 GLN A N 1
ATOM 6290 C CA . GLN A 1 766 ? 27.821 0.388 -28.960 1.00 88.94 766 GLN A CA 1
ATOM 6291 C C . GLN A 1 766 ? 26.670 0.525 -27.960 1.00 88.94 766 GLN A C 1
ATOM 6293 O O . GLN A 1 766 ? 26.648 -0.125 -26.918 1.00 88.94 766 GLN A O 1
ATOM 6298 N N . ILE A 1 767 ? 25.662 1.326 -28.297 1.00 87.50 767 ILE A N 1
ATOM 6299 C CA . ILE A 1 767 ? 24.472 1.462 -27.457 1.00 87.50 767 ILE A CA 1
ATOM 6300 C C . ILE A 1 767 ? 23.570 0.242 -27.663 1.00 87.50 767 ILE A C 1
ATOM 6302 O O . ILE A 1 767 ? 23.066 -0.006 -28.759 1.00 87.50 767 ILE A O 1
ATOM 6306 N N . TYR A 1 768 ? 23.333 -0.504 -26.589 1.00 87.25 768 TYR A N 1
ATOM 6307 C CA . TYR A 1 768 ? 22.358 -1.586 -26.534 1.00 87.25 768 TYR A CA 1
ATOM 6308 C C . TYR A 1 768 ? 21.098 -1.127 -25.815 1.00 87.25 768 TYR A C 1
ATOM 6310 O O . TYR A 1 768 ? 21.152 -0.429 -24.802 1.00 87.25 768 TYR A O 1
ATOM 6318 N N . ARG A 1 769 ? 19.948 -1.564 -26.316 1.00 82.75 769 ARG A N 1
ATOM 6319 C CA . ARG A 1 769 ? 18.669 -1.500 -25.619 1.00 82.75 769 ARG A CA 1
ATOM 6320 C C . ARG A 1 769 ? 18.443 -2.832 -24.927 1.00 82.75 769 ARG A C 1
ATOM 6322 O O . ARG A 1 769 ? 18.354 -3.865 -25.587 1.00 82.75 769 ARG A O 1
ATOM 6329 N N . ILE A 1 770 ? 18.319 -2.800 -23.608 1.00 77.56 770 ILE A N 1
ATOM 6330 C CA . ILE A 1 770 ? 17.870 -3.955 -22.841 1.00 77.56 770 ILE A CA 1
ATOM 6331 C C . ILE A 1 770 ? 16.346 -3.904 -22.833 1.00 77.56 770 ILE A C 1
ATOM 6333 O O . ILE A 1 770 ? 15.736 -3.032 -22.210 1.00 77.56 770 ILE A O 1
ATOM 6337 N N . ASN A 1 771 ? 15.736 -4.815 -23.582 1.00 64.69 771 ASN A N 1
ATOM 6338 C CA . ASN A 1 771 ? 14.299 -5.029 -23.551 1.00 64.69 771 ASN A CA 1
ATOM 6339 C C . ASN A 1 771 ? 13.996 -5.743 -22.216 1.00 64.69 771 ASN A C 1
ATOM 6341 O O . ASN A 1 771 ? 14.819 -6.521 -21.740 1.00 64.69 771 ASN A O 1
ATOM 6345 N N . TYR A 1 772 ? 12.846 -5.494 -21.583 1.00 55.88 772 TYR A N 1
ATOM 6346 C CA . TYR A 1 772 ? 12.450 -6.177 -20.332 1.00 55.88 772 TYR A CA 1
ATOM 6347 C C . TYR A 1 772 ? 13.177 -5.756 -19.043 1.00 55.88 772 TYR A C 1
ATOM 6349 O O . TYR A 1 772 ? 13.190 -6.514 -18.076 1.00 55.88 772 TYR A O 1
ATOM 6357 N N . SER A 1 773 ? 13.766 -4.559 -18.977 1.00 49.81 773 SER A N 1
ATOM 6358 C CA . SER A 1 773 ? 14.340 -4.058 -17.724 1.00 49.81 773 SER A CA 1
ATOM 6359 C C . SER A 1 773 ? 13.811 -2.673 -17.363 1.00 49.81 773 SER A C 1
ATOM 6361 O O . SER A 1 773 ? 14.089 -1.663 -18.004 1.00 49.81 773 SER A O 1
ATOM 6363 N N . TYR A 1 774 ? 13.065 -2.612 -16.268 1.00 49.50 774 TYR A N 1
ATOM 6364 C CA . TYR A 1 774 ? 12.957 -1.388 -15.491 1.00 49.50 774 TYR A CA 1
ATOM 6365 C C . TYR A 1 774 ? 13.801 -1.601 -14.232 1.00 49.50 774 TYR A C 1
ATOM 6367 O O . TYR A 1 774 ? 13.683 -2.634 -13.579 1.00 49.50 774 TYR A O 1
ATOM 6375 N N . PHE A 1 775 ? 14.659 -0.641 -13.903 1.00 53.03 775 PHE A N 1
ATOM 6376 C CA . PHE A 1 775 ? 14.792 -0.003 -12.584 1.00 53.03 775 PHE A CA 1
ATOM 6377 C C . PHE A 1 775 ? 16.041 0.900 -12.592 1.00 53.03 775 PHE A C 1
ATOM 6379 O O . PHE A 1 775 ? 17.000 0.586 -13.296 1.00 53.03 775 PHE A O 1
ATOM 6386 N N . PRO A 1 776 ? 16.090 2.010 -11.832 1.00 48.75 776 PRO A N 1
ATOM 6387 C CA . PRO A 1 776 ? 17.139 3.020 -11.985 1.00 48.75 776 PRO A CA 1
ATOM 6388 C C . PRO A 1 776 ? 18.456 2.746 -11.227 1.00 48.75 776 PRO A C 1
ATOM 6390 O O . PRO A 1 776 ? 19.288 3.645 -11.154 1.00 48.75 776 PRO A O 1
ATOM 6393 N N . TYR A 1 777 ? 18.689 1.547 -10.675 1.00 55.56 777 TYR A N 1
ATOM 6394 C CA . TYR A 1 777 ? 19.854 1.294 -9.799 1.00 55.56 777 TYR A CA 1
ATOM 6395 C C . TYR A 1 777 ? 20.779 0.158 -10.239 1.00 55.56 777 TYR A C 1
ATOM 6397 O O . TYR A 1 777 ? 21.575 -0.327 -9.431 1.00 55.56 777 TYR A O 1
ATOM 6405 N N . TRP A 1 778 ? 20.716 -0.242 -11.508 1.00 67.31 778 TRP A N 1
ATOM 6406 C CA . TRP A 1 778 ? 21.703 -1.155 -12.074 1.00 67.31 778 TRP A CA 1
ATOM 6407 C C . TRP A 1 778 ? 23.032 -0.427 -12.249 1.00 67.31 778 TRP A C 1
ATOM 6409 O O . TRP A 1 778 ? 23.139 0.562 -12.972 1.00 67.31 778 TRP A O 1
ATOM 6419 N N . GLN A 1 779 ? 24.053 -0.916 -11.561 1.00 73.94 779 GLN A N 1
ATOM 6420 C CA . GLN A 1 779 ? 25.436 -0.547 -11.791 1.00 73.94 779 GLN A CA 1
ATOM 6421 C C . GLN A 1 779 ? 26.074 -1.629 -12.641 1.00 73.94 779 GLN A C 1
ATOM 6423 O O . GLN A 1 779 ? 25.921 -2.817 -12.368 1.00 73.94 779 GLN A O 1
ATOM 6428 N N . SER A 1 780 ? 26.808 -1.212 -13.662 1.00 82.81 780 SER A N 1
ATOM 6429 C CA . SER A 1 780 ? 27.651 -2.126 -14.414 1.00 82.81 780 SER A CA 1
ATOM 6430 C C . SER A 1 780 ? 29.072 -2.060 -13.885 1.00 82.81 780 SER A C 1
ATOM 6432 O O . SER A 1 780 ? 29.564 -0.983 -13.546 1.00 82.81 780 SER A O 1
ATOM 6434 N N . GLN A 1 781 ? 29.736 -3.210 -13.824 1.00 79.75 781 GLN A N 1
ATOM 6435 C CA . GLN A 1 781 ? 31.183 -3.250 -13.611 1.00 79.75 781 GLN A CA 1
ATOM 6436 C C . GLN A 1 781 ? 31.950 -2.854 -14.883 1.00 79.75 781 GLN A C 1
ATOM 6438 O O . GLN A 1 781 ? 32.997 -2.223 -14.783 1.00 79.75 781 GLN A O 1
ATOM 6443 N N . ASN A 1 782 ? 31.398 -3.165 -16.063 1.00 85.81 782 ASN A N 1
ATOM 6444 C CA . ASN A 1 782 ? 32.091 -3.094 -17.354 1.00 85.81 782 ASN A CA 1
ATOM 6445 C C . ASN A 1 782 ? 31.277 -2.319 -18.401 1.00 85.81 782 ASN A C 1
ATOM 6447 O O . ASN A 1 782 ? 31.126 -2.749 -19.545 1.00 85.81 782 ASN A O 1
ATOM 6451 N N . GLY A 1 783 ? 30.706 -1.186 -18.007 1.00 86.44 783 GLY A N 1
ATOM 6452 C CA . GLY A 1 783 ? 29.963 -0.320 -18.912 1.00 86.44 783 GLY A CA 1
ATOM 6453 C C . GLY A 1 783 ? 29.194 0.772 -18.190 1.00 86.44 783 GLY A C 1
ATOM 6454 O O . GLY A 1 783 ? 29.279 0.933 -16.971 1.00 86.44 783 GLY A O 1
ATOM 6455 N N . LYS A 1 784 ? 28.402 1.518 -18.950 1.00 86.62 784 LYS A N 1
ATOM 6456 C CA . LYS A 1 784 ? 27.549 2.591 -18.460 1.00 86.62 784 LYS A CA 1
ATOM 6457 C C . LYS A 1 784 ? 26.092 2.224 -18.685 1.00 86.62 784 LYS A C 1
ATOM 6459 O O . LYS A 1 784 ? 25.647 2.043 -19.815 1.00 86.62 784 LYS A O 1
ATOM 6464 N N . VAL A 1 785 ? 25.343 2.136 -17.592 1.00 81.88 785 VAL A N 1
ATOM 6465 C CA . VAL A 1 785 ? 23.884 2.042 -17.653 1.00 81.88 785 VAL A CA 1
ATOM 6466 C C . VAL A 1 785 ? 23.345 3.450 -17.848 1.00 81.88 785 VAL A C 1
ATOM 6468 O O . VAL A 1 785 ? 23.659 4.367 -17.088 1.00 81.88 785 VAL A O 1
ATOM 6471 N N . LEU A 1 786 ? 22.563 3.622 -18.902 1.00 78.06 786 LEU A N 1
ATOM 6472 C CA . LEU A 1 786 ? 21.931 4.870 -19.273 1.00 78.06 786 LEU A CA 1
ATOM 6473 C C . LEU A 1 786 ? 20.425 4.723 -19.173 1.00 78.06 786 LEU A C 1
ATOM 6475 O O . LEU A 1 786 ? 19.831 3.697 -19.514 1.00 78.06 786 LEU A O 1
ATOM 6479 N N . ARG A 1 787 ? 19.796 5.790 -18.697 1.00 67.44 787 ARG A N 1
ATOM 6480 C CA . ARG A 1 787 ? 18.358 5.805 -18.516 1.00 67.44 787 ARG A CA 1
ATOM 6481 C C . ARG A 1 787 ? 17.683 6.272 -19.798 1.00 67.44 787 ARG A C 1
ATOM 6483 O O . ARG A 1 787 ? 17.902 7.402 -20.225 1.00 67.44 787 ARG A O 1
ATOM 6490 N N . GLY A 1 788 ? 16.872 5.398 -20.380 1.00 65.69 788 GLY A N 1
ATOM 6491 C CA . GLY A 1 788 ? 15.888 5.756 -21.391 1.00 65.69 788 GLY A CA 1
ATOM 6492 C C . GLY A 1 788 ? 14.564 6.089 -20.723 1.00 65.69 788 GLY A C 1
ATOM 6493 O O . GLY A 1 788 ? 14.526 6.846 -19.753 1.00 65.69 788 GLY A O 1
ATOM 6494 N N . SER A 1 789 ? 13.505 5.435 -21.190 1.00 54.88 789 SER A N 1
ATOM 6495 C CA . SER A 1 789 ? 12.167 5.552 -20.615 1.00 54.88 789 SER A CA 1
ATOM 6496 C C . SER A 1 789 ? 11.934 4.833 -19.317 1.00 54.88 789 SER A C 1
ATOM 6498 O O . SER A 1 789 ? 12.744 4.007 -18.898 1.00 54.88 789 SER A O 1
ATOM 6500 N N . GLY A 1 790 ? 10.760 5.099 -18.734 1.00 49.09 790 GLY A N 1
ATOM 6501 C CA . GLY A 1 790 ? 10.191 4.240 -17.701 1.00 49.09 790 GLY A CA 1
ATOM 6502 C C . GLY A 1 790 ? 10.356 2.756 -18.046 1.00 49.09 790 GLY A C 1
ATOM 6503 O O . GLY A 1 790 ? 10.782 2.007 -17.183 1.00 49.09 790 GLY A O 1
ATOM 6504 N N . GLU A 1 791 ? 10.160 2.364 -19.312 1.00 50.12 791 GLU A N 1
ATOM 6505 C CA . GLU A 1 791 ? 10.180 0.968 -19.778 1.00 50.12 791 GLU A CA 1
ATOM 6506 C C . GLU A 1 791 ? 11.472 0.521 -20.487 1.00 50.12 791 GLU A C 1
ATOM 6508 O O . GLU A 1 791 ? 11.509 -0.579 -21.046 1.00 50.12 791 GLU A O 1
ATOM 6513 N N . ARG A 1 792 ? 12.509 1.374 -20.554 1.00 64.00 792 ARG A N 1
ATOM 6514 C CA . ARG A 1 792 ? 13.708 1.116 -21.374 1.00 64.00 792 ARG A CA 1
ATOM 6515 C C . ARG A 1 792 ? 14.991 1.459 -20.637 1.00 64.00 792 ARG A C 1
ATOM 6517 O O . ARG A 1 792 ? 15.200 2.593 -20.205 1.00 64.00 792 ARG A O 1
ATOM 6524 N N . MET A 1 793 ? 15.906 0.503 -20.627 1.00 75.56 793 MET A N 1
ATOM 6525 C CA . MET A 1 793 ? 17.281 0.703 -20.203 1.00 75.56 793 MET A CA 1
ATOM 6526 C C . MET A 1 793 ? 18.200 0.665 -21.413 1.00 75.56 793 MET A C 1
ATOM 6528 O O . MET A 1 793 ? 18.103 -0.228 -22.258 1.00 75.56 793 MET A O 1
ATOM 6532 N N . PHE A 1 794 ? 19.112 1.627 -21.469 1.00 83.31 794 PHE A N 1
ATOM 6533 C CA . PHE A 1 794 ? 20.203 1.613 -22.425 1.00 83.31 794 PHE A CA 1
ATOM 6534 C C . PHE A 1 794 ? 21.485 1.209 -21.713 1.00 83.31 794 PHE A C 1
ATOM 6536 O O . PHE A 1 794 ? 21.706 1.538 -20.547 1.00 83.31 794 PHE A O 1
ATOM 6543 N N . PHE A 1 795 ? 22.333 0.478 -22.412 1.00 87.75 795 PHE A N 1
ATOM 6544 C CA . PHE A 1 795 ? 23.597 0.015 -21.883 1.00 87.75 795 PHE A CA 1
ATOM 6545 C C . PHE A 1 795 ? 24.696 0.248 -22.907 1.00 87.75 795 PHE A C 1
ATOM 6547 O O . PHE A 1 795 ? 24.552 -0.131 -24.066 1.00 87.75 795 PHE A O 1
ATOM 6554 N N . ILE A 1 796 ? 25.781 0.876 -22.466 1.00 89.50 796 ILE A N 1
ATOM 6555 C CA . ILE A 1 796 ? 26.995 1.042 -23.261 1.00 89.50 796 ILE A CA 1
ATOM 6556 C C . ILE A 1 796 ? 28.080 0.186 -22.611 1.00 89.50 796 ILE A C 1
ATOM 6558 O O . ILE A 1 796 ? 28.528 0.516 -21.512 1.00 89.50 796 ILE A O 1
ATOM 6562 N N . PRO A 1 797 ? 28.468 -0.935 -23.223 1.00 90.50 797 PRO A N 1
ATOM 6563 C CA . PRO A 1 797 ? 29.514 -1.799 -22.715 1.00 90.50 797 PRO A CA 1
ATOM 6564 C C . PRO A 1 797 ? 30.891 -1.182 -22.947 1.00 90.50 797 PRO A C 1
ATOM 6566 O O . PRO A 1 797 ? 31.159 -0.619 -24.003 1.00 90.50 797 PRO A O 1
ATOM 6569 N N . ASN A 1 798 ? 31.801 -1.401 -22.004 1.00 90.69 798 ASN A N 1
ATOM 6570 C CA . ASN A 1 798 ? 33.232 -1.156 -22.212 1.00 90.69 798 ASN A CA 1
ATOM 6571 C C . ASN A 1 798 ? 33.953 -2.437 -22.678 1.00 90.69 798 ASN A C 1
ATOM 6573 O O . ASN A 1 798 ? 35.097 -2.388 -23.117 1.00 90.69 798 ASN A O 1
ATOM 6577 N N . GLN A 1 799 ? 33.307 -3.601 -22.533 1.00 93.06 799 GLN A N 1
ATOM 6578 C CA . GLN A 1 799 ? 33.852 -4.929 -22.824 1.00 93.06 799 GLN A CA 1
ATOM 6579 C C . GLN A 1 799 ? 32.785 -5.831 -23.467 1.00 93.06 799 GLN A C 1
ATOM 6581 O O . GLN A 1 799 ? 31.597 -5.570 -23.280 1.00 93.06 799 GLN A O 1
ATOM 6586 N N . PRO A 1 800 ? 33.172 -6.928 -24.149 1.00 92.56 800 PRO A N 1
ATOM 6587 C CA . PRO A 1 800 ? 32.210 -7.849 -24.761 1.00 92.56 800 PRO A CA 1
ATOM 6588 C C . PRO A 1 800 ? 31.275 -8.576 -23.793 1.00 92.56 800 PRO A C 1
ATOM 6590 O O . PRO A 1 800 ? 30.244 -9.108 -24.199 1.00 92.56 800 PRO A O 1
ATOM 6593 N N . SER A 1 801 ? 31.621 -8.573 -22.509 1.00 92.31 801 SER A N 1
ATOM 6594 C CA . SER A 1 801 ? 30.787 -9.078 -21.429 1.00 92.31 801 SER A CA 1
ATOM 6595 C C . SER A 1 801 ? 30.638 -8.032 -20.334 1.00 92.31 801 SER A C 1
ATOM 6597 O O . SER A 1 801 ? 31.614 -7.379 -19.946 1.00 92.31 801 SER A O 1
ATOM 6599 N N . ALA A 1 802 ? 29.442 -7.919 -19.772 1.00 91.06 802 ALA A N 1
ATOM 6600 C CA . ALA A 1 802 ? 29.178 -7.035 -18.653 1.00 91.06 802 ALA A CA 1
ATOM 6601 C C . ALA A 1 802 ? 28.276 -7.685 -17.615 1.00 91.06 802 ALA A C 1
ATOM 6603 O O . ALA A 1 802 ? 27.407 -8.496 -17.920 1.00 91.06 802 ALA A O 1
ATOM 6604 N N . THR A 1 803 ? 28.465 -7.257 -16.374 1.00 88.56 803 THR A N 1
ATOM 6605 C CA . THR A 1 803 ? 27.643 -7.689 -15.252 1.00 88.56 803 THR A CA 1
ATOM 6606 C C . THR A 1 803 ? 26.933 -6.475 -14.688 1.00 88.56 803 THR A C 1
ATOM 6608 O O . THR A 1 803 ? 27.594 -5.531 -14.242 1.00 88.56 803 THR A O 1
ATOM 6611 N N . LEU A 1 804 ? 25.601 -6.504 -14.695 1.00 82.12 804 LEU A N 1
ATOM 6612 C CA . LEU A 1 804 ? 24.778 -5.513 -14.014 1.00 82.12 804 LEU A CA 1
ATOM 6613 C C . LEU A 1 804 ? 24.398 -6.041 -12.630 1.00 82.12 804 LEU A C 1
ATOM 6615 O O . LEU A 1 804 ? 23.864 -7.142 -12.504 1.00 82.12 804 LEU A O 1
ATOM 6619 N N . LYS A 1 805 ? 24.671 -5.244 -11.596 1.00 75.81 805 LYS A N 1
ATOM 6620 C CA . LYS A 1 805 ? 24.346 -5.532 -10.194 1.00 75.81 805 LYS A CA 1
ATOM 6621 C C . LYS A 1 805 ? 23.634 -4.355 -9.547 1.00 75.81 805 LYS A C 1
ATOM 6623 O O . LYS A 1 805 ? 23.688 -3.228 -10.038 1.00 75.81 805 LYS A O 1
ATOM 6628 N N . TYR A 1 806 ? 23.011 -4.609 -8.406 1.00 62.50 806 TYR A N 1
ATOM 6629 C CA . TYR A 1 806 ? 22.371 -3.569 -7.617 1.00 62.50 806 TYR A CA 1
ATOM 6630 C C . TYR A 1 806 ? 23.380 -2.558 -7.037 1.00 62.50 806 TYR A C 1
ATOM 6632 O O . TYR A 1 806 ? 24.496 -2.907 -6.648 1.00 62.50 806 TYR A O 1
ATOM 6640 N N . SER A 1 807 ? 22.982 -1.285 -6.986 1.00 63.06 807 SER A N 1
ATOM 6641 C CA . SER A 1 807 ? 23.823 -0.153 -6.579 1.00 63.06 807 SER A CA 1
ATOM 6642 C C . SER A 1 807 ? 24.418 -0.267 -5.167 1.00 63.06 807 SER A C 1
ATOM 6644 O O . SER A 1 807 ? 23.705 -0.557 -4.204 1.00 63.06 807 SER A O 1
ATOM 6646 N N . LYS A 1 808 ? 25.699 0.123 -5.012 1.00 61.72 808 LYS A N 1
ATOM 6647 C CA . LYS A 1 808 ? 26.385 0.305 -3.708 1.00 61.72 808 LYS A CA 1
ATOM 6648 C C . LYS A 1 808 ? 25.615 1.195 -2.716 1.00 61.72 808 LYS A C 1
ATOM 6650 O O . LYS A 1 808 ? 25.763 1.036 -1.507 1.00 61.72 808 LYS A O 1
ATOM 6655 N N . TRP A 1 809 ? 24.780 2.117 -3.200 1.00 63.12 809 TRP A N 1
ATOM 6656 C CA . TRP A 1 809 ? 23.947 2.971 -2.345 1.00 63.12 809 TRP A CA 1
ATOM 6657 C C . TRP A 1 809 ? 22.869 2.190 -1.590 1.00 63.12 809 TRP A C 1
ATOM 6659 O O . TRP A 1 809 ? 22.584 2.520 -0.441 1.00 63.12 809 TRP A O 1
ATOM 6669 N N . GLY A 1 810 ? 22.327 1.121 -2.184 1.00 63.19 810 GLY A N 1
ATOM 6670 C CA . GLY A 1 810 ? 21.395 0.229 -1.494 1.00 63.19 810 GLY A CA 1
ATOM 6671 C C . GLY A 1 810 ? 22.044 -0.438 -0.283 1.00 63.19 810 GLY A C 1
ATOM 6672 O O . GLY A 1 810 ? 21.432 -0.501 0.780 1.00 63.19 810 GLY A O 1
ATOM 6673 N N . PHE A 1 811 ? 23.314 -0.836 -0.401 1.00 65.62 811 PHE A N 1
ATOM 6674 C CA . PHE A 1 811 ? 24.086 -1.400 0.708 1.00 65.62 811 PHE A CA 1
ATOM 6675 C C . PHE A 1 811 ? 24.301 -0.384 1.841 1.00 65.62 811 PHE A C 1
ATOM 6677 O O . PHE A 1 811 ? 24.034 -0.693 3.000 1.00 65.62 811 PHE A O 1
ATOM 6684 N N . ILE A 1 812 ? 24.710 0.849 1.516 1.00 74.31 812 ILE A N 1
ATOM 6685 C CA . ILE A 1 812 ? 24.911 1.915 2.516 1.00 74.31 812 ILE A CA 1
ATOM 6686 C C . ILE A 1 812 ? 23.600 2.230 3.247 1.00 74.31 812 ILE A C 1
ATOM 6688 O O . ILE A 1 812 ? 23.570 2.253 4.477 1.00 74.31 812 ILE A O 1
ATOM 6692 N N . SER A 1 813 ? 22.502 2.428 2.515 1.00 70.19 813 SER A N 1
ATOM 6693 C CA . SER A 1 813 ? 21.192 2.695 3.117 1.00 70.19 813 SER A CA 1
ATOM 6694 C C . SER A 1 813 ? 20.688 1.526 3.962 1.00 70.19 813 SER A C 1
ATOM 6696 O O . SER A 1 813 ? 20.073 1.743 5.004 1.00 70.19 813 SER A O 1
ATOM 6698 N N . THR A 1 814 ? 20.999 0.292 3.564 1.00 72.25 814 THR A N 1
ATOM 6699 C CA . THR A 1 814 ? 20.722 -0.919 4.351 1.00 72.25 814 THR A CA 1
ATOM 6700 C C . THR A 1 814 ? 21.502 -0.923 5.658 1.00 72.25 814 THR A C 1
ATOM 6702 O O . THR A 1 814 ? 20.899 -1.068 6.721 1.00 72.25 814 THR A O 1
ATOM 6705 N N . ALA A 1 815 ? 22.806 -0.646 5.621 1.00 77.38 815 ALA A N 1
ATOM 6706 C CA . ALA A 1 815 ? 23.626 -0.526 6.824 1.00 77.38 815 ALA A CA 1
ATOM 6707 C C . ALA A 1 815 ? 23.119 0.581 7.769 1.00 77.38 815 ALA A C 1
ATOM 6709 O O . ALA A 1 815 ? 22.990 0.354 8.974 1.00 77.38 815 ALA A O 1
ATOM 6710 N N . ILE A 1 816 ? 22.757 1.755 7.233 1.00 84.31 816 ILE A N 1
ATOM 6711 C CA . ILE A 1 816 ? 22.153 2.853 8.009 1.00 84.31 816 ILE A CA 1
ATOM 6712 C C . ILE A 1 816 ? 20.825 2.405 8.633 1.00 84.31 816 ILE A C 1
ATOM 6714 O O . ILE A 1 816 ? 20.591 2.635 9.821 1.00 84.31 816 ILE A O 1
ATOM 6718 N N . GLY A 1 817 ? 19.965 1.737 7.862 1.00 82.44 817 GLY A N 1
ATOM 6719 C CA . GLY A 1 817 ? 18.696 1.202 8.345 1.00 82.44 817 GLY A CA 1
ATOM 6720 C C . GLY A 1 817 ? 18.872 0.226 9.512 1.00 82.44 817 GLY A C 1
ATOM 6721 O O . GLY A 1 817 ? 18.199 0.357 10.541 1.00 82.44 817 GLY A O 1
ATOM 6722 N N . TYR A 1 818 ? 19.809 -0.718 9.398 1.00 84.25 818 TYR A N 1
ATOM 6723 C CA . TYR A 1 818 ? 20.143 -1.654 10.476 1.00 84.25 818 TYR A CA 1
ATOM 6724 C C . TYR A 1 818 ? 20.709 -0.949 11.710 1.00 84.25 818 TYR A C 1
ATOM 6726 O O . TYR A 1 818 ? 20.285 -1.252 12.827 1.00 84.25 818 TYR A O 1
ATOM 6734 N N . LEU A 1 819 ? 21.607 0.023 11.525 1.00 90.06 819 LEU A N 1
ATOM 6735 C CA . LEU A 1 819 ? 22.182 0.803 12.621 1.00 90.06 819 LEU A CA 1
ATOM 6736 C C . LEU A 1 819 ? 21.099 1.570 13.396 1.00 90.06 819 LEU A C 1
ATOM 6738 O O . LEU A 1 819 ? 21.042 1.493 14.623 1.00 90.06 819 LEU A O 1
ATOM 6742 N N . LEU A 1 820 ? 20.199 2.264 12.695 1.00 90.75 820 LEU A N 1
ATOM 6743 C CA . LEU A 1 820 ? 19.083 2.992 13.312 1.00 90.75 820 LEU A CA 1
ATOM 6744 C C . LEU A 1 820 ? 18.106 2.054 14.038 1.00 90.75 820 LEU A C 1
ATOM 6746 O O . LEU A 1 820 ? 17.598 2.388 15.115 1.00 90.75 820 LEU A O 1
ATOM 6750 N N . THR A 1 821 ? 17.900 0.857 13.490 1.00 91.06 821 THR A N 1
ATOM 6751 C CA . THR A 1 821 ? 17.115 -0.205 14.133 1.00 91.06 821 THR A CA 1
ATOM 6752 C C . THR A 1 821 ? 17.762 -0.664 15.431 1.00 91.06 821 THR A C 1
ATOM 6754 O O . THR A 1 821 ? 17.093 -0.721 16.465 1.00 91.06 821 THR A O 1
ATOM 6757 N N . LEU A 1 822 ? 19.071 -0.924 15.416 1.00 91.31 822 LEU A N 1
ATOM 6758 C CA . LEU A 1 822 ? 19.829 -1.331 16.597 1.00 91.31 822 LEU A CA 1
ATOM 6759 C C . LEU A 1 822 ? 19.799 -0.252 17.690 1.00 91.31 822 LEU A C 1
ATOM 6761 O O . LEU A 1 822 ? 19.505 -0.560 18.846 1.00 91.31 822 LEU A O 1
ATOM 6765 N N . ILE A 1 823 ? 20.024 1.015 17.327 1.00 93.19 823 ILE A N 1
ATOM 6766 C CA . ILE A 1 823 ? 19.932 2.158 18.252 1.00 93.19 823 ILE A CA 1
ATOM 6767 C C . ILE A 1 823 ? 18.543 2.211 18.904 1.00 93.19 823 ILE A C 1
ATOM 6769 O O . ILE A 1 823 ? 18.425 2.368 20.120 1.00 93.19 823 ILE A O 1
ATOM 6773 N N . SER A 1 824 ? 17.483 2.020 18.121 1.00 92.69 824 SER A N 1
ATOM 6774 C CA . SER A 1 824 ? 16.105 2.046 18.626 1.00 92.69 824 SER A CA 1
ATOM 6775 C C . SER A 1 824 ? 15.813 0.889 19.583 1.00 92.69 824 SER A C 1
ATOM 6777 O O . SER A 1 824 ? 15.178 1.092 20.622 1.00 92.69 824 SER A O 1
ATOM 6779 N N . TRP A 1 825 ? 16.341 -0.305 19.300 1.00 90.44 825 TRP A N 1
ATOM 6780 C CA . TRP A 1 825 ? 16.282 -1.442 20.220 1.00 90.44 825 TRP A CA 1
ATOM 6781 C C . TRP A 1 825 ? 17.036 -1.182 21.525 1.00 90.44 825 TRP A C 1
ATOM 6783 O O . TRP A 1 825 ? 16.512 -1.510 22.589 1.00 90.44 825 TRP A O 1
ATOM 6793 N N . ILE A 1 826 ? 18.214 -0.549 21.476 1.00 90.12 826 ILE A N 1
ATOM 6794 C CA . ILE A 1 826 ? 18.969 -0.144 22.674 1.00 90.12 826 ILE A CA 1
ATOM 6795 C C . ILE A 1 826 ? 18.145 0.836 23.521 1.00 90.12 826 ILE A C 1
ATOM 6797 O O . ILE A 1 826 ? 18.032 0.656 24.737 1.00 90.12 826 ILE A O 1
ATOM 6801 N N . ILE A 1 827 ? 17.504 1.829 22.892 1.00 90.12 827 ILE A N 1
ATOM 6802 C CA . ILE A 1 827 ? 16.628 2.794 23.576 1.00 90.12 827 ILE A CA 1
ATOM 6803 C C . ILE A 1 827 ? 15.451 2.080 24.258 1.00 90.12 827 ILE A C 1
ATOM 6805 O O . ILE A 1 827 ? 15.139 2.376 25.416 1.00 90.12 827 ILE A O 1
ATOM 6809 N N . ILE A 1 828 ? 14.800 1.130 23.578 1.00 87.75 828 ILE A N 1
ATOM 6810 C CA . ILE A 1 828 ? 13.721 0.328 24.176 1.00 87.75 828 ILE A CA 1
ATOM 6811 C C . ILE A 1 828 ? 14.243 -0.526 25.329 1.00 87.75 828 ILE A C 1
ATOM 6813 O O . ILE A 1 828 ? 13.629 -0.537 26.396 1.00 87.75 828 ILE A O 1
ATOM 6817 N N . GLY A 1 829 ? 15.378 -1.198 25.146 1.00 84.06 829 GLY A N 1
ATOM 6818 C CA . GLY A 1 829 ? 16.021 -2.024 26.163 1.00 84.06 829 GLY A CA 1
ATOM 6819 C C . GLY A 1 829 ? 16.315 -1.261 27.447 1.00 84.06 829 GLY A C 1
ATOM 6820 O O . GLY A 1 829 ? 15.969 -1.720 28.538 1.00 84.06 829 GLY A O 1
ATOM 6821 N N . TYR A 1 830 ? 16.876 -0.058 27.305 1.00 85.31 830 TYR A N 1
ATOM 6822 C CA . TYR A 1 830 ? 17.127 0.859 28.411 1.00 85.31 830 TYR A CA 1
ATOM 6823 C C . TYR A 1 830 ? 15.825 1.267 29.119 1.00 85.31 830 TYR A C 1
ATOM 6825 O O . TYR A 1 830 ? 15.716 1.146 30.341 1.00 85.31 830 TYR A O 1
ATOM 6833 N N . LYS A 1 831 ? 14.791 1.670 28.363 1.00 82.88 831 LYS A N 1
ATOM 6834 C CA . LYS A 1 831 ? 13.472 2.038 28.919 1.00 82.88 831 LYS A CA 1
ATOM 6835 C C . LYS A 1 831 ? 12.771 0.874 29.625 1.00 82.88 831 LYS A C 1
ATOM 6837 O O . LYS A 1 831 ? 12.055 1.098 30.600 1.00 82.88 831 LYS A O 1
ATOM 6842 N N . ALA A 1 832 ? 12.964 -0.352 29.147 1.00 80.25 832 ALA A N 1
ATOM 6843 C CA . ALA A 1 832 ? 12.329 -1.550 29.685 1.00 80.25 832 ALA A CA 1
ATOM 6844 C C . ALA A 1 832 ? 12.977 -2.052 30.988 1.00 80.25 832 ALA A C 1
ATOM 6846 O O . ALA A 1 832 ? 12.438 -2.966 31.608 1.00 80.25 832 ALA A O 1
ATOM 6847 N N . LYS A 1 833 ? 14.125 -1.488 31.407 1.00 78.62 833 LYS A N 1
ATOM 6848 C CA . LYS A 1 833 ? 14.946 -1.987 32.531 1.00 78.62 833 LYS A CA 1
ATOM 6849 C C . LYS A 1 833 ? 15.270 -3.490 32.427 1.00 78.62 833 LYS A C 1
ATOM 6851 O O . LYS A 1 833 ? 15.540 -4.148 33.431 1.00 78.62 833 LYS A O 1
ATOM 6856 N N . VAL A 1 834 ? 15.242 -4.055 31.220 1.00 61.91 834 VAL A N 1
ATOM 6857 C CA . VAL A 1 834 ? 15.588 -5.460 30.974 1.00 61.91 834 VAL A CA 1
ATOM 6858 C C . VAL A 1 834 ? 17.107 -5.591 31.083 1.00 61.91 834 VAL A C 1
ATOM 6860 O O . VAL A 1 834 ? 17.832 -4.699 30.645 1.00 61.91 834 VAL A O 1
ATOM 6863 N N . LYS A 1 835 ? 17.620 -6.702 31.639 1.00 56.69 835 LYS A N 1
ATOM 6864 C CA . LYS A 1 835 ? 19.055 -7.055 31.578 1.00 56.69 835 LYS A CA 1
ATOM 6865 C C . LYS A 1 835 ? 19.452 -7.315 30.113 1.00 56.69 835 LYS A C 1
ATOM 6867 O O . LYS A 1 835 ? 19.578 -8.451 29.669 1.00 56.69 835 LYS A O 1
ATOM 6872 N N . PHE A 1 836 ? 19.624 -6.233 29.362 1.00 52.00 836 PHE A N 1
ATOM 6873 C CA . PHE A 1 836 ? 19.743 -6.170 27.904 1.00 52.00 836 PHE A CA 1
ATOM 6874 C C . PHE A 1 836 ? 20.995 -6.877 27.357 1.00 52.00 836 PHE A C 1
ATOM 6876 O O . PHE A 1 836 ? 21.030 -7.266 26.193 1.00 52.00 836 PHE A O 1
ATOM 6883 N N . ARG A 1 837 ? 21.996 -7.138 28.213 1.00 55.94 837 ARG A N 1
ATOM 6884 C CA . ARG A 1 837 ? 23.272 -7.775 27.839 1.00 55.94 837 ARG A CA 1
ATOM 6885 C C . ARG A 1 837 ? 23.129 -9.144 27.154 1.00 55.94 837 ARG A C 1
ATOM 6887 O O . ARG A 1 837 ? 23.930 -9.427 26.273 1.00 55.94 837 ARG A O 1
ATOM 6894 N N . LYS A 1 838 ? 22.137 -9.971 27.521 1.00 55.69 838 LYS A N 1
ATOM 6895 C CA . LYS A 1 838 ? 21.933 -11.306 26.908 1.00 55.69 838 LYS A CA 1
ATOM 6896 C C . LYS A 1 838 ? 21.230 -11.262 25.544 1.00 55.69 838 LYS A C 1
ATOM 6898 O O . LYS A 1 838 ? 21.454 -12.135 24.719 1.00 55.69 838 LYS A O 1
ATOM 6903 N N . TYR A 1 839 ? 20.387 -10.258 25.308 1.00 56.88 839 TYR A N 1
ATOM 6904 C CA . TYR A 1 839 ? 19.641 -10.129 24.051 1.00 56.88 839 TYR A CA 1
ATOM 6905 C C . TYR A 1 839 ? 20.428 -9.355 22.996 1.00 56.88 839 TYR A C 1
ATOM 6907 O O . TYR A 1 839 ? 20.332 -9.679 21.819 1.00 56.88 839 TYR A O 1
ATOM 6915 N N . LEU A 1 840 ? 21.260 -8.394 23.417 1.00 55.66 840 LEU A N 1
ATOM 6916 C CA . LEU A 1 840 ? 22.155 -7.659 22.522 1.00 55.66 840 LEU A CA 1
ATOM 6917 C C . LEU A 1 840 ? 23.135 -8.602 21.804 1.00 55.66 840 LEU A C 1
ATOM 6919 O O . LEU A 1 840 ? 23.381 -8.427 20.621 1.00 55.66 840 LEU A O 1
ATOM 6923 N N . SER A 1 841 ? 23.638 -9.636 22.484 1.00 53.38 841 SER A N 1
ATOM 6924 C CA . SER A 1 841 ? 24.533 -10.634 21.880 1.00 53.38 841 SER A CA 1
ATOM 6925 C C . SER A 1 841 ? 23.827 -11.452 20.791 1.00 53.38 841 SER A C 1
ATOM 6927 O O . SER A 1 841 ? 24.368 -11.593 19.703 1.00 53.38 841 SER A O 1
ATOM 6929 N N . LEU A 1 842 ? 22.595 -11.910 21.034 1.00 52.53 842 LEU A N 1
ATOM 6930 C CA . LEU A 1 842 ? 21.772 -12.619 20.041 1.00 52.53 842 LEU A CA 1
ATOM 6931 C C . LEU A 1 842 ? 21.394 -11.734 1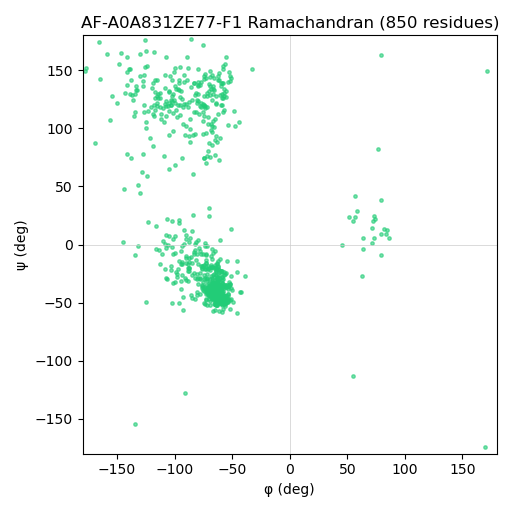8.842 1.00 52.53 842 LEU A C 1
ATOM 6933 O O . LEU A 1 842 ? 21.454 -12.194 17.706 1.00 52.53 842 LEU A O 1
ATOM 6937 N N . LEU A 1 843 ? 21.049 -10.465 19.083 1.00 53.16 843 LEU A N 1
ATOM 6938 C CA . LEU A 1 843 ? 20.706 -9.511 18.022 1.00 53.16 843 LEU A CA 1
ATOM 6939 C C . LEU A 1 843 ? 21.929 -9.148 17.169 1.00 53.16 843 LEU A C 1
ATOM 6941 O O . LEU A 1 843 ? 21.823 -9.112 15.948 1.00 53.16 843 LEU A O 1
ATOM 6945 N N . CYS A 1 844 ? 23.093 -8.941 17.796 1.00 52.25 844 CYS A N 1
ATOM 6946 C CA . CYS A 1 844 ? 24.349 -8.713 17.084 1.00 52.25 844 CYS A CA 1
ATOM 6947 C C . CYS A 1 844 ? 24.768 -9.946 16.272 1.00 52.25 844 CYS A C 1
ATOM 6949 O O . CYS A 1 844 ? 25.183 -9.787 15.132 1.00 52.25 844 CYS A O 1
ATOM 6951 N N . ILE A 1 845 ? 24.611 -11.166 16.803 1.00 52.47 845 ILE A N 1
ATOM 6952 C CA . ILE A 1 845 ? 24.890 -12.406 16.057 1.00 52.47 845 ILE A CA 1
ATOM 6953 C C . ILE A 1 845 ? 23.956 -12.529 14.844 1.00 52.47 845 ILE A C 1
ATOM 6955 O O . ILE A 1 845 ? 24.425 -12.790 13.742 1.00 52.47 845 ILE A O 1
ATOM 6959 N N . PHE A 1 846 ? 22.655 -12.272 15.010 1.00 44.91 846 PHE A N 1
ATOM 6960 C CA . PHE A 1 846 ? 21.689 -12.328 13.907 1.00 44.91 846 PHE A CA 1
ATOM 6961 C C . PHE A 1 846 ? 21.946 -11.249 12.839 1.00 44.91 846 PHE A C 1
ATOM 6963 O O . PHE A 1 846 ? 21.704 -11.480 11.658 1.00 44.91 846 PHE A O 1
ATOM 6970 N N . GLN A 1 847 ? 22.457 -10.076 13.231 1.00 51.78 847 GLN A N 1
ATOM 6971 C CA . GLN A 1 847 ? 22.845 -9.016 12.294 1.00 51.78 847 GLN A CA 1
ATOM 6972 C C . GLN A 1 847 ? 24.167 -9.314 11.577 1.00 51.78 847 GLN A C 1
ATOM 6974 O O . GLN A 1 847 ? 24.254 -9.071 10.379 1.00 51.78 847 GLN A O 1
ATOM 6979 N N . ILE A 1 848 ? 25.162 -9.884 12.266 1.00 48.28 848 ILE A N 1
ATOM 6980 C CA . ILE A 1 848 ? 26.422 -10.332 11.647 1.00 48.28 848 ILE A CA 1
ATOM 6981 C C . ILE A 1 848 ? 26.149 -11.441 10.621 1.00 48.28 848 ILE A C 1
ATOM 6983 O O . ILE A 1 848 ? 26.731 -11.420 9.544 1.00 48.28 848 ILE A O 1
ATOM 6987 N N . LEU A 1 849 ? 25.215 -12.352 10.912 1.00 40.09 849 LEU A N 1
ATOM 6988 C CA . LEU A 1 849 ? 24.804 -13.418 9.992 1.00 40.09 849 LEU A CA 1
ATOM 6989 C C . LEU A 1 849 ? 23.993 -12.935 8.775 1.00 40.09 849 LEU A C 1
ATOM 6991 O O . LEU A 1 849 ? 23.894 -13.686 7.821 1.00 40.09 849 LEU A O 1
ATOM 6995 N N . ASN A 1 850 ? 23.401 -11.732 8.803 1.00 38.34 850 ASN A N 1
ATOM 6996 C CA . ASN A 1 850 ? 22.695 -11.143 7.648 1.00 38.34 850 ASN A CA 1
ATOM 6997 C C . ASN A 1 850 ? 23.571 -10.173 6.832 1.00 38.34 850 ASN A C 1
ATOM 6999 O O . ASN A 1 850 ? 23.175 -9.743 5.752 1.00 38.34 850 ASN A O 1
ATOM 7003 N N . LEU A 1 851 ? 24.712 -9.749 7.384 1.00 41.22 851 LEU A N 1
ATOM 7004 C CA . LEU A 1 851 ? 25.699 -8.901 6.703 1.00 41.22 851 LEU A CA 1
ATOM 7005 C C . LEU A 1 851 ? 26.727 -9.721 5.903 1.00 41.22 851 LEU A C 1
ATOM 7007 O O . LEU A 1 851 ? 27.437 -9.142 5.079 1.00 41.22 851 LEU A O 1
ATOM 7011 N N . HIS A 1 852 ? 26.803 -11.028 6.162 1.00 33.44 852 HIS A N 1
ATOM 7012 C CA . HIS A 1 852 ? 27.524 -12.032 5.379 1.00 33.44 852 HIS A CA 1
ATOM 7013 C C . HIS A 1 852 ? 26.555 -12.768 4.465 1.00 33.44 852 HIS A C 1
ATOM 7015 O O . HIS A 1 852 ? 26.991 -13.092 3.338 1.00 33.44 852 HIS A O 1
#

Foldseek 3Di:
DDDDPDPDPDDDDPPPPDDDDDDDDDPPDPVVVCVVVVVVVVCCLVCVLVVLLVVLLVVLLVVLVVQQALDDAQAQQALQLLLLLVVQLVQVVVVHDDLADLQFLLRHRPQPAFFCVLSVQLSVQLVVQVVPHPRSSSNSLSVLLSSLLSCQLVLLLLLLVLVLCLLVVNQPDDGSLLSNLLSLLSSLLSLLLQQAQDQQLQHHLLPSHRNRPSLVSQLSSLLSQLNSLVSVCLRPVDLVSLLSNLQSLLSNVNRGPQSSVLSVVLLVLCLVLVVVCNVSSVVSNLLSVLLQLLPVLLCLLFNAFADDDFQPAQPDDLCCLQPPPLVVQVVVQVVCVVVLNHHRRDLSNLLNVVVVLCVVVVVSQVSRSSSVSLNVVLVVLSVQLNDSLNCLVDQARANSSNSSSVSSVSSSSSSSNVLSSQPDVPPPPSSVVSSVVSVVSNVVSVPDDSPSSVVSVVCSPVVVVVLLVVVLVVLQPDPFEWEEEEDDDPPCVQDPSSNLQNNQSCNCVSHVHHYLPPSCPLNDSHNRVSVVVSVVVVDDHDAHRLCCDVDNLCLDPLNLVLCVVLRHFKYKYFPDPSCVRNQVQAPDHFDDRPRITIGGNDGGDPALKAFDQAAEEEEEEPPSADDPQLVLSLQSVDSVSVVHYFYFYDPDLVDDAPRHQAYEYADDPVVPPSQVVVVVVNHHYQYDHDDDPPPPCSPPPDDPSGVVVVVSVSVNCCVVPPSVVVVVVVVVDRDDRPPPPPVFRWDWDADPVNQKIKIAQDDASTKMKRNSHDDDFWDKPFWDWIDTHSGIIITHGRDRMIMTGGHPVSVVSSVVSLVSSLVSVVVSCVSVVPPCVVVNVVSVVVVVVSND

Solvent-accessible surface area (backbone atoms only — not comparable to full-atom values): 46201 Å² total; per-residue (Å²): 141,88,84,80,84,78,81,75,84,75,76,85,76,91,77,88,83,84,84,82,94,72,93,74,79,86,72,89,63,78,61,78,73,48,51,64,54,51,53,48,52,51,50,54,55,62,47,53,32,52,50,54,42,49,55,50,21,53,48,41,38,62,70,45,43,89,49,72,37,44,64,91,70,71,14,43,46,28,41,46,52,43,45,54,17,49,52,49,35,57,29,59,76,71,76,45,87,71,56,59,38,78,66,63,38,55,42,43,55,59,48,75,73,40,18,53,48,48,38,50,54,22,24,59,40,16,67,71,33,55,83,82,34,96,34,15,45,45,29,24,46,30,47,52,41,36,50,47,62,25,47,42,28,55,30,39,31,54,30,30,48,51,48,41,24,53,68,74,69,41,93,83,69,74,57,55,70,60,45,40,50,32,28,50,33,15,40,39,46,41,54,51,55,38,45,42,63,66,68,65,67,29,53,17,75,43,20,51,55,27,45,23,40,50,30,52,51,51,14,49,46,29,46,28,46,26,50,23,33,46,50,44,27,74,73,65,69,44,67,73,35,46,53,53,32,12,50,28,46,20,53,15,45,41,14,12,45,71,51,32,54,54,49,50,52,52,50,52,48,47,37,68,73,40,64,95,42,30,69,58,54,52,53,29,50,52,37,6,51,23,57,38,15,47,53,52,37,26,47,59,77,62,55,70,32,74,52,40,63,50,61,82,62,52,90,51,55,59,64,53,67,66,72,73,38,39,68,61,49,43,52,48,28,55,49,26,54,76,67,76,56,71,47,79,74,52,63,68,37,52,46,48,51,53,50,52,52,44,63,78,40,33,83,65,44,65,73,19,69,63,61,39,49,54,50,51,46,43,52,50,49,49,56,45,46,38,22,47,65,49,57,63,74,44,87,47,41,56,57,36,66,42,51,52,40,53,44,39,53,52,43,44,41,48,60,29,38,55,67,58,77,68,48,52,95,86,44,65,64,54,48,50,50,55,49,50,51,48,51,51,52,40,51,51,66,68,70,56,84,50,66,54,40,55,49,41,58,66,55,63,35,62,67,58,55,47,40,51,48,52,55,38,51,59,45,40,73,44,87,72,58,36,25,34,40,62,61,86,70,86,49,64,92,82,43,60,75,36,58,58,23,39,50,38,46,43,31,25,81,62,28,62,25,35,41,73,48,56,68,62,65,56,62,50,31,58,48,26,52,64,49,50,55,38,43,76,70,71,53,83,82,65,35,60,57,86,80,62,53,103,77,56,65,70,43,41,72,68,45,43,56,49,42,44,76,72,46,34,15,34,38,41,27,51,94,44,76,54,38,73,46,42,60,80,53,35,75,49,85,64,47,74,46,86,68,38,34,40,29,38,56,46,78,50,72,88,57,52,30,40,75,60,75,49,45,33,32,37,37,36,59,73,69,77,73,64,62,66,69,53,55,51,47,51,36,64,74,33,67,74,43,47,72,46,42,43,62,32,60,50,92,50,95,90,64,76,67,78,81,53,52,26,36,40,36,32,42,60,83,92,58,54,75,66,57,59,71,44,54,73,73,80,35,49,76,45,80,42,69,84,71,79,82,58,90,67,62,81,75,49,95,74,72,70,78,38,62,58,58,51,54,37,47,55,49,49,48,40,37,56,70,72,66,32,45,68,64,58,57,59,74,74,54,83,77,71,79,66,82,76,78,62,94,56,75,40,40,72,44,67,44,94,84,67,63,37,39,41,36,36,58,42,58,54,59,42,53,27,33,36,54,73,36,23,61,97,46,58,37,41,83,31,38,46,66,39,47,39,53,60,71,32,33,32,38,30,29,69,34,44,52,34,45,35,32,72,36,71,64,54,55,53,32,32,53,51,8,43,51,40,18,51,52,26,49,51,55,46,33,62,73,66,70,50,83,45,75,70,54,52,54,56,52,51,51,56,50,55,64,70,77,106

Radius of gyration: 30.87 Å; Cα contacts (8 Å, |Δi|>4): 1230; chains: 1; bounding box: 73×70×112 Å

pLDDT: mean 71.16, std 18.28, range [29.66, 97.5]

Nearest PDB structures (foldseek):
  6ezn-assembly1_F  TM=5.644E-01  e=3.069E-06  Saccharomyces cerevisiae S288C
  8agc-assembly1_A  TM=5.703E-01  e=8.981E-05  Saccharomyces cerevisiae
  8agb-assembly1_A  TM=5.159E-01  e=4.303E-05  Saccharomyces cerevisiae
  3wak-assembly1_A  TM=5.472E-01  e=5.343E-05  Archaeoglobus fulgidus DSM 4304

Sequence (852 aa):
MTDTQSRHFSPVNNNDLNSSNAGNKPIETKEQEELPMYKRRWITNQTAPYCILAIIAGFIIWWFRVYFTSEAVASVDLPSQISLTKQLKEQLLAGHLSFYDPTTFTGWPAFQFYGFFPSLVAACGAYLFSFFASDPVILSTHVLLVFGAALLPFSFYFAGLPLAQDLIGYDNDLPLHYRWTLALMSSVWCFWFLNHDQQWYGIGAAAPMTIGLFSQLFGWHFFLLHLGILLRYLRTGLTRYSILLSMSYGLLLISHTLTFVFSSFIVLLCWFWFSQYRWKLFTIHLTGIGLVAFWFVPFISLMGDFTTYSIVRPKGDFLELFFRYPLYGLLRSIHTWFSGEFKLINPINLINALLFITLFYHQKISKTGLLWMLFIFILLALTLFSSGFVATSFPIGLHYYRFLGYCFILAVLIACVIPLVYLRKEDNLTTAIITAIAIICFAATIALPHEKRKLIQANSTNTHLAVQNQVLDYFKDIPEKGRVYVEFLKSHKRFTPLARHYLSSQLYEFSGFESVVSSHLQETISYRMIVASVQMLGAKTYNSALLFKKNAQLDDRANIELLKSFGITHLVAGRSRFYRRIKRFAVLEPVKIGNYYIIQIQQPPTDKITPVNKQVIGFLDLKGNLPFHLIEFYFYSRRQLSKNFELIRLENRNAIPAGLDGLLINHDEDKLQLSEKWKTDNQYVIEINFSKHYLLDHYKPHYPHNVEIDAYHDVEDYLDKEAGLLKVFKQFGEFADAGLSSNENPELIWSDDKQTIYLNNLKPEQIYRINYSYFPYWQSQNGKVLRGSGERMFFIPNQPSATLKYSKWGFISTAIGYLLTLISWIIIGYKAKVKFRKYLSLLCIFQILNLH

Secondary structure (DSSP, 8-state):
-------------TT--------------THHHHHHHHHHHHHHHHHHHHHHHHHHHHHHHHHTGGG--SSPP--SSHHHHHHHHHHHHHHHHTT----B-TTSSS--BTTSSB-HHHHHHHHHHHHHHTTT-SSHHHHHHHHHHHHHHHHHHHHHHHHHHHHHHHHHT-SS---HHHHHHHHHHHHHHHHHHTT---TTS---TT-GGGTT-HHHHHHHHHHHHHHHHHHHHHHH--HHHHHHHHHHHHHHHTTBHHHHHHHHHHHHHHHHH-GGGHHHHHHHHHHHHHTTHHHHHHHHHH-------------S-HHIIIIISHHHHHHHHHHHHHTT---PPPHHHHHHHHHHHHHHTHHHHTT-HHHHHHHHHHHHHHHHHH-HHHHHHS-----HHHHHHHHHHHHHHHHHHGGGGT--TT-HHHHHHHHHHHHHHHHHHHH---HHHHHHHHHSSHHHHHHHHHHHHHHHT-SS--EEEE-----TTTS-THHHHHHHHHHHHHHSPEESS-SSTTT-GGGHHHHHHHHHTT-----------TT--TTSHHHHHHHHHTTEEEEEEESSHHHHHHGGG-SSPPEEETTEEEEE-SPPPS-SEEE--SEEEEEEESSS-S-HHHHHHHHHH-HHHHHHEEEEE-S-TT-PPTT--EEEEE--GGGTHHHHHHHTTT-EEEEE-----GGGGGG-S---S-HHHHHHHHHHHIIIIIS-HHHHHHTT-PPP------SS--EEEE-TTSS-EEEESPPTTPPEEETT---TTEEESSEEEEE--TT-EEEEESSSSEEEEE-HHHHHHHHHHHHHHHHHHHHHHHHTT--THHHHHHHHHHHHHHH-

Mean predicted aligned error: 13.26 Å